Protein AF-A0A0V0ZX70-F1 (afdb_monomer)

pLDDT: mean 71.07, std 16.59, range [21.88, 91.5]

Solvent-accessible surface area (backbone atoms only — not comparable to full-atom values): 66863 Å² total; per-residue (Å²): 143,79,65,82,65,69,65,62,68,75,72,72,71,84,77,74,79,79,86,76,77,58,58,62,76,89,51,45,83,50,48,70,58,52,55,52,52,49,52,54,48,35,57,77,66,65,48,79,52,53,73,55,44,33,52,49,47,77,72,40,36,41,79,67,43,50,54,50,51,44,69,72,46,58,95,49,56,76,87,82,51,56,40,70,57,53,52,48,58,49,38,54,69,55,60,52,82,73,50,48,68,56,33,40,49,50,52,72,65,65,70,82,53,100,84,62,50,74,67,58,48,52,50,53,52,54,59,42,43,68,56,31,78,59,94,55,57,53,63,56,56,31,63,72,68,42,91,81,55,89,83,58,96,73,80,54,40,65,66,48,50,56,50,50,50,49,51,50,53,53,50,50,53,54,48,52,63,50,60,78,68,61,95,68,81,88,85,89,86,83,89,80,83,95,74,86,88,75,87,86,80,86,78,63,15,78,22,69,67,46,86,50,66,54,91,78,39,93,39,41,72,33,59,12,83,88,71,74,44,65,39,21,36,58,94,57,43,74,78,82,72,79,86,83,84,91,83,86,89,86,86,91,81,89,87,84,89,89,88,86,89,85,81,89,83,88,84,90,89,84,87,74,87,76,74,77,76,84,68,51,67,48,78,36,29,47,78,85,41,82,44,72,27,34,60,34,88,88,32,64,60,33,36,34,14,41,73,70,50,63,72,52,84,82,72,72,70,42,87,62,94,79,80,50,64,44,100,84,75,46,72,53,58,65,74,20,32,41,81,42,48,38,41,52,104,86,46,74,47,77,46,74,41,34,34,32,66,53,97,50,82,30,34,41,10,50,71,52,26,66,83,68,71,53,77,89,79,81,95,81,76,85,82,74,51,61,46,54,58,35,48,63,76,42,45,82,28,45,45,92,64,85,51,53,45,70,64,84,65,62,86,82,63,60,43,87,89,52,76,77,46,69,52,76,51,63,88,70,61,73,96,48,44,62,60,49,49,54,49,48,55,50,34,36,76,68,59,40,36,42,83,42,95,79,67,72,19,25,23,29,55,46,71,57,68,46,97,86,72,47,65,44,88,36,47,48,24,74,81,34,55,51,73,27,46,54,85,60,84,51,87,76,78,56,69,88,70,47,77,74,41,22,36,39,63,64,80,52,36,50,78,50,73,67,50,15,35,26,47,98,93,46,35,30,38,33,44,40,74,54,72,61,46,74,44,45,66,34,58,50,36,50,56,31,47,61,70,45,62,91,46,86,41,49,35,50,52,61,82,42,78,36,77,50,63,94,45,66,69,53,38,18,51,51,47,38,58,49,48,46,47,34,48,76,34,28,31,41,44,67,58,92,79,59,80,76,96,65,72,59,48,79,52,102,63,28,30,38,41,90,81,23,42,34,78,22,65,70,61,48,49,51,59,62,67,51,74,84,64,89,49,63,64,53,42,50,52,52,55,50,58,53,52,74,50,40,53,56,39,76,36,45,50,71,46,40,45,73,51,55,55,53,67,44,91,85,46,78,86,73,91,44,77,68,38,53,50,31,53,54,52,58,44,52,46,69,70,52,91,58,62,25,32,74,89,55,96,85,53,53,40,32,40,38,32,38,51,46,83,61,26,29,24,32,38,38,23,35,54,41,98,85,71,48,76,44,43,48,40,41,47,72,44,65,48,50,81,72,58,48,71,46,54,70,72,55,38,43,50,46,17,46,54,52,44,52,65,73,38,36,96,80,45,64,99,42,70,34,35,39,34,33,68,58,66,76,50,45,77,57,58,38,86,89,55,80,72,58,95,70,48,41,73,67,55,52,59,48,41,60,60,50,68,78,54,51,61,48,69,43,75,47,61,64,93,77,33,96,82,54,76,36,51,77,90,74,93,73,94,74,84,92,78,94,74,86,80,79,89,76,84,69,94,59,89,79,61,91,79,64,89,75,52,64,66,55,55,16,56,44,25,64,68,28,84,62,50,33,52,53,48,50,25,73,73,76,55,74,74,97,71,82,92,57,78,88,51,48,78,54,61,80,38,58,88,50,48,48,78,55,79,68,29,46,25,50,42,76,17,42,46,62,37,78,93,48,48,65,64,50,51,54,65,52,46,55,90,63,62,48,64,70,52,34,49,52,56,43,65,66,51,40,46,56,92,65,49,72,60,54,51,47,47,60,46,74,74,29,68,71,55,55,72,70,51,76,78,80,82,77,76,85,77,83,75,78,81,82,62,92,48,72,59,38,34,35,40,45,51,81,52,64,75,55,97,87,39,33,28,46,36,40,33,27,66,50,76,64,49,56,49,74,44,82,41,95,63,86,47,48,64,57,55,51,54,54,50,48,52,54,34,69,77,74,46,84,41,56,28,46,34,35,59,76,53,67,41,72,63,30,69,67,47,51,49,53,34,55,75,66,70,28,40,82,45,72,50,63,86,97,41,73,79,68,75,56,76,62,67,64,56,48,48,52,68,50,48,62,74,75,47,94,85,63,54,78,65,57,57,54,64,70,56,109

Nearest PDB structures (foldseek):
  7o0h-assembly1_A  TM=6.786E-01  e=4.389E-30  White-tufted-ear marmoset simian foamy virus
  8wut-assembly1_E  TM=8.840E-01  e=3.582E-24  Moloney murine leukemia virus
  7o24-assembly1_A  TM=8.313E-01  e=4.932E-25  White-tufted-ear marmoset simian foamy virus
  8ygj-assembly1_E  TM=8.694E-01  e=2.751E-22  Moloney murine leukemia virus
  7o0g-assembly1_A  TM=4.987E-01  e=5.428E-31  White-tufted-ear marmoset simian foamy virus

Structure (mmCIF, N/CA/C/O backbone):
data_AF-A0A0V0ZX70-F1
#
_entry.id   AF-A0A0V0ZX70-F1
#
loop_
_atom_site.group_PDB
_atom_site.id
_atom_site.type_symbol
_atom_site.label_atom_id
_atom_site.label_alt_id
_atom_site.label_comp_id
_atom_site.label_asym_id
_atom_site.label_entity_id
_atom_site.label_seq_id
_atom_site.pdbx_PDB_ins_code
_atom_site.Cartn_x
_atom_site.Cartn_y
_atom_site.Cartn_z
_atom_site.occupancy
_atom_site.B_iso_or_equiv
_atom_site.auth_seq_id
_atom_site.auth_comp_id
_atom_site.auth_asym_id
_atom_site.auth_atom_id
_atom_site.pdbx_PDB_model_num
ATOM 1 N N . MET A 1 1 ? -69.069 62.560 -34.402 1.00 45.69 1 MET A N 1
ATOM 2 C CA . MET A 1 1 ? -69.405 61.162 -34.048 1.00 45.69 1 MET A CA 1
ATOM 3 C C . MET A 1 1 ? -68.611 60.792 -32.796 1.00 45.69 1 MET A C 1
ATOM 5 O O . MET A 1 1 ? -67.483 60.348 -32.941 1.00 45.69 1 MET A O 1
ATOM 9 N N . ALA A 1 2 ? -69.116 61.084 -31.590 1.00 41.28 2 ALA A N 1
ATOM 10 C CA . ALA A 1 2 ? -68.287 61.031 -30.369 1.00 41.28 2 ALA A CA 1
ATOM 11 C C . ALA A 1 2 ? -68.956 60.414 -29.120 1.00 41.28 2 ALA A C 1
ATOM 13 O O . ALA A 1 2 ? -68.267 60.176 -28.136 1.00 41.28 2 ALA A O 1
ATOM 14 N N . GLU A 1 3 ? -70.257 60.105 -29.145 1.00 39.25 3 GLU A N 1
ATOM 15 C CA . GLU A 1 3 ? -70.976 59.610 -27.953 1.00 39.25 3 GLU A CA 1
ATOM 16 C C . GLU A 1 3 ? -71.270 58.098 -27.991 1.00 39.25 3 GLU A C 1
ATOM 18 O O . GLU A 1 3 ? -71.364 57.450 -26.951 1.00 39.25 3 GLU A O 1
ATOM 23 N N . THR A 1 4 ? -71.319 57.478 -29.175 1.00 42.12 4 THR A N 1
ATOM 24 C CA . THR A 1 4 ? -71.641 56.045 -29.330 1.00 42.12 4 THR A CA 1
ATOM 25 C C . THR A 1 4 ? -70.518 55.078 -28.938 1.00 42.12 4 THR A C 1
ATOM 27 O O . THR A 1 4 ? -70.792 53.899 -28.724 1.00 42.12 4 THR A O 1
ATOM 30 N N . GLN A 1 5 ? -69.272 55.538 -28.770 1.00 39.56 5 GLN A N 1
ATOM 31 C CA . GLN A 1 5 ? -68.195 54.703 -28.208 1.00 39.56 5 GLN A CA 1
ATOM 32 C C . GLN A 1 5 ? -68.208 54.664 -26.669 1.00 39.56 5 GLN A C 1
ATOM 34 O O . GLN A 1 5 ? -67.727 53.697 -26.076 1.00 39.56 5 GLN A O 1
ATOM 39 N N . HIS A 1 6 ? -68.813 55.657 -26.006 1.00 39.31 6 HIS A N 1
ATOM 40 C CA . HIS A 1 6 ? -68.719 55.814 -24.550 1.00 39.31 6 HIS A CA 1
ATOM 41 C C . HIS A 1 6 ? -69.669 54.902 -23.744 1.00 39.31 6 HIS A C 1
ATOM 43 O O . HIS A 1 6 ? -69.577 54.839 -22.517 1.00 39.31 6 HIS A O 1
ATOM 49 N N . VAL A 1 7 ? -70.563 54.175 -24.426 1.00 39.28 7 VAL A N 1
ATOM 50 C CA . VAL A 1 7 ? -71.566 53.275 -23.819 1.00 39.28 7 VAL A CA 1
ATOM 51 C C . VAL A 1 7 ? -71.146 51.797 -23.879 1.00 39.28 7 VAL A C 1
ATOM 53 O O . VAL A 1 7 ? -71.533 51.014 -23.012 1.00 39.28 7 VAL A O 1
ATOM 56 N N . LEU A 1 8 ? -70.315 51.402 -24.853 1.00 34.72 8 LEU A N 1
ATOM 57 C CA . LEU A 1 8 ? -69.834 50.017 -24.991 1.00 34.72 8 LEU A CA 1
ATOM 58 C C . LEU A 1 8 ? -68.592 49.719 -24.136 1.00 34.72 8 LEU A C 1
ATOM 60 O O . LEU A 1 8 ? -68.469 48.613 -23.613 1.00 34.72 8 LEU A O 1
ATOM 64 N N . ALA A 1 9 ? -67.715 50.704 -23.912 1.00 35.03 9 ALA A N 1
ATOM 65 C CA . ALA A 1 9 ? -66.551 50.547 -23.030 1.00 35.03 9 ALA A CA 1
ATOM 66 C C . ALA A 1 9 ? -66.943 50.219 -21.571 1.00 35.03 9 ALA A C 1
ATOM 68 O O . ALA A 1 9 ? -66.250 49.478 -20.876 1.00 35.03 9 ALA A O 1
ATOM 69 N N . THR A 1 10 ? -68.091 50.726 -21.119 1.00 39.09 10 THR A N 1
ATOM 70 C CA . THR A 1 10 ? -68.535 50.707 -19.714 1.00 39.09 10 THR A CA 1
ATOM 71 C C . THR A 1 10 ? -69.273 49.419 -19.314 1.00 39.09 10 THR A C 1
ATOM 73 O O . THR A 1 10 ? -69.724 49.301 -18.177 1.00 39.09 10 THR A O 1
ATOM 76 N N . ARG A 1 11 ? -69.420 48.437 -20.221 1.00 37.97 11 ARG A N 1
ATOM 77 C CA . ARG A 1 11 ? -70.183 47.190 -19.979 1.00 37.97 11 ARG A CA 1
ATOM 78 C C . ARG A 1 11 ? -69.400 45.877 -20.107 1.00 37.97 11 ARG A C 1
ATOM 80 O O . ARG A 1 11 ? -70.001 44.819 -19.956 1.00 37.97 11 ARG A O 1
ATOM 87 N N . MET A 1 12 ? -68.081 45.924 -20.317 1.00 35.22 12 MET A N 1
ATOM 88 C CA . MET A 1 12 ? -67.209 44.730 -20.282 1.00 35.22 12 MET A CA 1
ATOM 89 C C . MET A 1 12 ? -66.094 44.795 -19.220 1.00 35.22 12 MET A C 1
ATOM 91 O O . MET A 1 12 ? -65.181 43.972 -19.215 1.00 35.22 12 MET A O 1
ATOM 95 N N . GLY A 1 13 ? -66.178 45.741 -18.280 1.00 39.56 13 GLY A N 1
ATOM 96 C CA . GLY A 1 13 ? -65.357 45.728 -17.069 1.00 39.56 13 GLY A CA 1
ATOM 97 C C . GLY A 1 13 ? -65.878 44.716 -16.040 1.00 39.56 13 GLY A C 1
ATOM 98 O O . GLY A 1 13 ? -67.070 44.681 -15.756 1.00 39.56 13 GLY A O 1
ATOM 99 N N . SER A 1 14 ? -64.975 43.940 -15.433 1.00 43.19 14 SER A N 1
ATOM 100 C CA . SER A 1 14 ? -65.247 43.023 -14.309 1.00 43.19 14 SER A CA 1
ATOM 101 C C . SER A 1 14 ? -66.096 41.764 -14.587 1.00 43.19 14 SER A C 1
ATOM 103 O O . SER A 1 14 ? -66.865 41.328 -13.727 1.00 43.19 14 SER A O 1
ATOM 105 N N . LEU A 1 15 ? -65.835 41.061 -15.693 1.00 41.28 15 LEU A N 1
ATOM 106 C CA . LEU A 1 15 ? -65.870 39.591 -15.643 1.00 41.28 15 LEU A CA 1
ATOM 107 C C . LEU A 1 15 ? -64.540 39.099 -15.049 1.00 41.28 15 LEU A C 1
ATOM 109 O O . LEU A 1 15 ? -63.542 39.006 -15.760 1.00 41.28 15 LEU A O 1
ATOM 113 N N . ARG A 1 16 ? -64.512 38.817 -13.736 1.00 49.00 16 ARG A N 1
ATOM 114 C CA . ARG A 1 16 ? -63.381 38.105 -13.113 1.00 49.00 16 ARG A CA 1
ATOM 115 C C . ARG A 1 16 ? -63.356 36.682 -13.659 1.00 49.00 16 ARG A C 1
ATOM 117 O O . ARG A 1 16 ? -64.359 35.975 -13.570 1.00 49.00 16 ARG A O 1
ATOM 124 N N . LEU A 1 17 ? -62.229 36.271 -14.231 1.00 51.72 17 LEU A N 1
ATOM 125 C CA . LEU A 1 17 ? -62.098 34.941 -14.813 1.00 51.72 17 LEU A CA 1
ATOM 126 C C . LEU A 1 17 ? -61.633 33.960 -13.733 1.00 51.72 17 LEU A C 1
ATOM 128 O O . LEU A 1 17 ? -60.509 34.052 -13.237 1.00 51.72 17 LEU A O 1
ATOM 132 N N . CYS A 1 18 ? -62.523 33.010 -13.433 1.00 57.97 18 CYS A N 1
ATOM 133 C CA . CYS A 1 18 ? -62.416 31.965 -12.409 1.00 57.97 18 CYS A CA 1
ATOM 134 C C . CYS A 1 18 ? -62.465 32.445 -10.942 1.00 57.97 18 CYS A C 1
ATOM 136 O O . CYS A 1 18 ? -62.360 33.626 -10.621 1.00 57.97 18 CYS A O 1
ATOM 138 N N . HIS A 1 19 ? -62.650 31.471 -10.052 1.00 63.47 19 HIS A N 1
ATOM 139 C CA . HIS A 1 19 ? -62.494 31.563 -8.602 1.00 63.47 19 HIS A CA 1
ATOM 140 C C . HIS A 1 19 ? -61.365 30.599 -8.205 1.00 63.47 19 HIS A C 1
ATOM 142 O O . HIS A 1 19 ? -61.191 29.566 -8.855 1.00 63.47 19 HIS A O 1
ATOM 148 N N . ILE A 1 20 ? -60.585 30.942 -7.178 1.00 75.12 20 ILE A N 1
ATOM 149 C CA . ILE A 1 20 ? -59.547 30.071 -6.619 1.00 75.12 20 ILE A CA 1
ATOM 150 C C . ILE A 1 20 ? -60.015 29.552 -5.257 1.00 75.12 20 ILE A C 1
ATOM 152 O O . ILE A 1 20 ? -60.522 30.319 -4.443 1.00 75.12 20 ILE A O 1
ATOM 156 N N . GLU A 1 21 ? -59.880 28.243 -5.057 1.00 74.62 21 GLU A N 1
ATOM 157 C CA . GLU A 1 21 ? -60.251 27.537 -3.826 1.00 74.62 21 GLU A CA 1
ATOM 158 C C . GLU A 1 21 ? -59.298 27.920 -2.680 1.00 74.62 21 GLU A C 1
ATOM 160 O O . GLU A 1 21 ? -58.119 28.172 -2.930 1.00 74.62 21 GLU A O 1
ATOM 165 N N . GLU A 1 22 ? -59.781 27.948 -1.433 1.00 79.44 22 GLU A N 1
ATOM 166 C CA . GLU A 1 22 ? -58.928 28.215 -0.263 1.00 79.44 22 GLU A CA 1
ATOM 167 C C . GLU A 1 22 ? -57.868 27.113 -0.066 1.00 79.44 22 GLU A C 1
ATOM 169 O O . GLU A 1 22 ? -58.095 25.944 -0.384 1.00 79.44 22 GLU A O 1
ATOM 174 N N . PHE A 1 23 ? -56.705 27.468 0.492 1.00 79.06 23 PHE A N 1
ATOM 175 C CA . PHE A 1 23 ? -55.633 26.502 0.739 1.00 79.06 23 PHE A CA 1
ATOM 176 C C . PHE A 1 23 ? -55.856 25.716 2.039 1.00 79.06 23 PHE A C 1
ATOM 178 O O . PHE A 1 23 ? -55.841 26.287 3.134 1.00 79.06 23 PHE A O 1
ATOM 185 N N . ASP A 1 24 ? -55.979 24.390 1.935 1.00 76.50 24 ASP A N 1
ATOM 186 C CA . ASP A 1 24 ? -56.050 23.515 3.105 1.00 76.50 24 ASP A CA 1
ATOM 187 C C . ASP A 1 24 ? -54.680 23.367 3.789 1.00 76.50 24 ASP A C 1
ATOM 189 O O . ASP A 1 24 ? -53.824 22.566 3.403 1.00 76.50 24 ASP A O 1
ATOM 193 N N . THR A 1 25 ? -54.509 24.098 4.891 1.00 71.69 25 THR A N 1
ATOM 194 C CA . THR A 1 25 ? -53.325 24.025 5.760 1.00 71.69 25 THR A CA 1
ATOM 195 C C . THR A 1 25 ? -53.064 22.642 6.376 1.00 71.69 25 THR A C 1
ATOM 197 O O . THR A 1 25 ? -51.974 22.425 6.904 1.00 71.69 25 THR A O 1
ATOM 200 N N . SER A 1 26 ? -54.019 21.703 6.322 1.00 69.00 26 SER A N 1
ATOM 201 C CA . SER A 1 26 ? -53.833 20.322 6.786 1.00 69.00 26 SER A CA 1
ATOM 202 C C . SER A 1 26 ? -53.024 19.453 5.809 1.00 69.00 26 SER A C 1
ATOM 204 O O . SER A 1 26 ? -52.402 18.474 6.233 1.00 69.00 26 SER A O 1
ATOM 206 N N . ASN A 1 27 ? -52.953 19.838 4.527 1.00 73.75 27 ASN A N 1
ATOM 207 C CA . ASN A 1 27 ? -52.223 19.124 3.477 1.00 73.75 27 ASN A CA 1
ATOM 208 C C . ASN A 1 27 ? -51.086 19.987 2.880 1.00 73.75 27 ASN A C 1
ATOM 210 O O . ASN A 1 27 ? -51.150 20.425 1.728 1.00 73.75 27 ASN A O 1
ATOM 214 N N . PRO A 1 28 ? -49.988 20.215 3.629 1.00 71.00 28 PRO A N 1
ATOM 215 C CA . PRO A 1 28 ? -48.928 21.154 3.243 1.00 71.00 28 PRO A CA 1
ATOM 216 C C . PRO A 1 28 ? -48.203 20.800 1.931 1.00 71.00 28 PRO A C 1
ATOM 218 O O . PRO A 1 28 ? -47.547 21.652 1.340 1.00 71.00 28 PRO A O 1
ATOM 221 N N . LYS A 1 29 ? -48.331 19.560 1.438 1.00 66.62 29 LYS A N 1
ATOM 222 C CA . LYS A 1 29 ? -47.672 19.088 0.208 1.00 66.62 29 LYS A CA 1
ATOM 223 C C . LYS A 1 29 ? -48.215 19.737 -1.065 1.00 66.62 29 LYS A C 1
ATOM 225 O O . LYS A 1 29 ? -47.505 19.778 -2.067 1.00 66.62 29 LYS A O 1
ATOM 230 N N . GLU A 1 30 ? -49.450 20.230 -1.041 1.00 76.25 30 GLU A N 1
ATOM 231 C CA . GLU A 1 30 ? -50.096 20.824 -2.218 1.00 76.25 30 GLU A CA 1
ATOM 232 C C . GLU A 1 30 ? -49.795 22.322 -2.377 1.00 76.25 30 GLU A C 1
ATOM 234 O O . GLU A 1 30 ? -50.143 22.911 -3.403 1.00 76.25 30 GLU A O 1
ATOM 239 N N . TRP A 1 31 ? -49.065 22.924 -1.427 1.00 80.88 31 TRP A N 1
ATOM 240 C CA . TRP A 1 31 ? -48.696 24.343 -1.426 1.00 80.88 31 TRP A CA 1
ATOM 241 C C . TRP A 1 31 ? -48.081 24.814 -2.752 1.00 80.88 31 TRP A C 1
ATOM 243 O O . TRP A 1 31 ? -48.536 25.801 -3.322 1.00 80.88 31 TRP A O 1
ATOM 253 N N . ASN A 1 32 ? -47.125 24.068 -3.314 1.00 79.25 32 ASN A N 1
ATOM 254 C CA . ASN A 1 32 ? -46.480 24.433 -4.583 1.00 79.25 32 ASN A CA 1
ATOM 255 C C . ASN A 1 32 ? -47.458 24.428 -5.778 1.00 79.25 32 ASN A C 1
ATOM 257 O O . ASN A 1 32 ? -47.288 25.200 -6.724 1.00 79.25 32 ASN A O 1
ATOM 261 N N . SER A 1 33 ? -48.498 23.586 -5.733 1.00 77.38 33 SER A N 1
ATOM 262 C CA . SER A 1 33 ? -49.561 23.555 -6.745 1.00 77.38 33 SER A CA 1
ATOM 263 C C . SER A 1 33 ? -50.492 24.755 -6.570 1.00 77.38 33 SER A C 1
ATOM 265 O O . SER A 1 33 ? -50.762 25.475 -7.531 1.00 77.38 33 SER A O 1
ATOM 267 N N . TYR A 1 34 ? -50.905 25.038 -5.330 1.00 82.50 34 TYR A N 1
ATOM 268 C CA . TYR A 1 34 ? -51.723 26.204 -4.992 1.00 82.50 34 TYR A CA 1
ATOM 269 C C . TYR A 1 34 ? -51.030 27.530 -5.354 1.00 82.50 34 TYR A C 1
ATOM 271 O O . TYR A 1 34 ? -51.621 28.356 -6.046 1.00 82.50 34 TYR A O 1
ATOM 279 N N . ALA A 1 35 ? -49.759 27.709 -4.985 1.00 79.62 35 ALA A N 1
ATOM 280 C CA . ALA A 1 35 ? -48.971 28.892 -5.326 1.00 79.62 35 ALA A CA 1
ATOM 281 C C . ALA A 1 35 ? -48.845 29.083 -6.851 1.00 79.62 35 ALA A C 1
ATOM 283 O O . ALA A 1 35 ? -49.021 30.194 -7.353 1.00 79.62 35 ALA A O 1
ATOM 284 N N . SER A 1 36 ? -48.638 27.999 -7.609 1.00 79.94 36 SER A N 1
ATOM 285 C CA . SER A 1 36 ? -48.629 28.045 -9.080 1.00 79.94 36 SER A CA 1
ATOM 286 C C . SER A 1 36 ? -49.998 28.451 -9.651 1.00 79.94 36 SER A C 1
ATOM 288 O O . SER A 1 36 ? -50.072 29.335 -10.504 1.00 79.94 36 SER A O 1
ATOM 290 N N . ARG A 1 37 ? -51.098 27.869 -9.144 1.00 80.62 37 ARG A N 1
ATOM 291 C CA . ARG A 1 37 ? -52.476 28.247 -9.520 1.00 80.62 37 ARG A CA 1
ATOM 292 C C . ARG A 1 37 ? -52.759 29.724 -9.224 1.00 80.62 37 ARG A C 1
ATOM 294 O O . ARG A 1 37 ? -53.363 30.398 -10.055 1.00 80.62 37 ARG A O 1
ATOM 301 N N . LEU A 1 38 ? -52.300 30.236 -8.080 1.00 82.06 38 LEU A N 1
ATOM 302 C CA . LEU A 1 38 ? -52.458 31.637 -7.687 1.00 82.06 38 LEU A CA 1
ATOM 303 C C . LEU A 1 38 ? -51.693 32.586 -8.620 1.00 82.06 38 LEU A C 1
ATOM 305 O O . LEU A 1 38 ? -52.248 33.604 -9.028 1.00 82.06 38 LEU A O 1
ATOM 309 N N . MET A 1 39 ? -50.458 32.249 -9.005 1.00 79.31 39 MET A N 1
ATOM 310 C CA . MET A 1 39 ? -49.675 33.065 -9.942 1.00 79.31 39 MET A CA 1
ATOM 311 C C . MET A 1 39 ? -50.347 33.154 -11.319 1.00 79.31 39 MET A C 1
ATOM 313 O O . MET A 1 39 ? -50.532 34.261 -11.827 1.00 79.31 39 MET A O 1
ATOM 317 N N . PHE A 1 40 ? -50.818 32.032 -11.876 1.00 78.38 40 PHE A N 1
ATOM 318 C CA . PHE A 1 40 ? -51.586 32.048 -13.128 1.00 78.38 40 PHE A CA 1
ATOM 319 C C . PHE A 1 40 ? -52.928 32.790 -12.997 1.00 78.38 40 PHE A C 1
ATOM 321 O O . PHE A 1 40 ? -53.351 33.463 -13.934 1.00 78.38 40 PHE A O 1
ATOM 328 N N . TYR A 1 41 ? -53.593 32.728 -11.838 1.00 80.38 41 TYR A N 1
ATOM 329 C CA . TYR A 1 41 ? -54.827 33.481 -11.581 1.00 80.38 41 TYR A CA 1
ATOM 330 C C . TYR A 1 41 ? -54.593 35.004 -11.538 1.00 80.38 41 TYR A C 1
ATOM 332 O O . TYR A 1 41 ? -55.392 35.766 -12.094 1.00 80.38 41 TYR A O 1
ATOM 340 N N . LEU A 1 42 ? -53.487 35.450 -10.930 1.00 79.75 42 LEU A N 1
ATOM 341 C CA . LEU A 1 42 ? -53.062 36.855 -10.919 1.00 79.75 42 LEU A CA 1
ATOM 342 C C . LEU A 1 42 ? -52.703 37.350 -12.329 1.00 79.75 42 LEU A C 1
ATOM 344 O O . LEU A 1 42 ? -53.104 38.451 -12.707 1.00 79.75 42 LEU A O 1
ATOM 348 N N . GLU A 1 43 ? -52.004 36.534 -13.120 1.00 76.56 43 GLU A N 1
ATOM 349 C CA . GLU A 1 43 ? -51.651 36.839 -14.511 1.00 76.56 43 GLU A CA 1
ATOM 350 C C . GLU A 1 43 ? -52.895 36.926 -15.414 1.00 76.56 43 GLU A C 1
ATOM 352 O O . GLU A 1 43 ? -53.095 37.934 -16.096 1.00 76.56 43 GLU A O 1
ATOM 357 N N . ALA A 1 44 ? -53.791 35.935 -15.350 1.00 73.00 44 ALA A N 1
ATOM 358 C CA . ALA A 1 44 ? -55.032 35.900 -16.128 1.00 73.00 44 ALA A CA 1
ATOM 359 C C . ALA A 1 44 ? -55.958 37.098 -15.840 1.00 73.00 44 ALA A C 1
ATOM 361 O O . ALA A 1 44 ? -56.593 37.628 -16.753 1.00 73.00 44 ALA A O 1
ATOM 362 N N . ASN A 1 45 ? -55.996 37.569 -14.588 1.00 76.88 45 ASN A N 1
ATOM 363 C CA . ASN A 1 45 ? -56.752 38.759 -14.182 1.00 76.88 45 ASN A CA 1
ATOM 364 C C . ASN A 1 45 ? -55.932 40.070 -14.278 1.00 76.88 45 ASN A C 1
ATOM 366 O O . ASN A 1 45 ? -56.394 41.114 -13.818 1.00 76.88 45 ASN A O 1
ATOM 370 N N . LYS A 1 46 ? -54.740 40.041 -14.900 1.00 76.69 46 LYS A N 1
ATOM 371 C CA . LYS A 1 46 ? -53.850 41.194 -15.163 1.00 76.69 46 LYS A CA 1
ATOM 372 C C . LYS A 1 46 ? -53.465 41.999 -13.908 1.00 76.69 46 LYS A C 1
ATOM 374 O O . LYS A 1 46 ? -53.338 43.224 -13.946 1.00 76.69 46 LYS A O 1
ATOM 379 N N . VAL A 1 47 ? -53.263 41.315 -12.782 1.00 76.69 47 VAL A N 1
ATOM 380 C CA . VAL A 1 47 ? -52.960 41.920 -11.474 1.00 76.69 47 VAL A CA 1
ATOM 381 C C . VAL A 1 47 ? -51.456 42.199 -11.337 1.00 76.69 47 VAL A C 1
ATOM 383 O O . VAL A 1 47 ? -50.725 41.507 -10.630 1.00 76.69 47 VAL A O 1
ATOM 386 N N . SER A 1 48 ? -50.974 43.230 -12.034 1.00 69.69 48 SER A N 1
ATOM 387 C CA . SER A 1 48 ? -49.536 43.545 -12.100 1.00 69.69 48 SER A CA 1
ATOM 388 C C . SER A 1 48 ? -48.960 44.158 -10.814 1.00 69.69 48 SER A C 1
ATOM 390 O O . SER A 1 48 ? -47.810 43.892 -10.472 1.00 69.69 48 SER A O 1
ATOM 392 N N . ALA A 1 49 ? -49.730 44.992 -10.106 1.00 78.06 49 ALA A N 1
ATOM 393 C CA . ALA A 1 49 ? -49.242 45.779 -8.968 1.00 78.06 49 ALA A CA 1
ATOM 394 C C . ALA A 1 49 ? -49.174 44.963 -7.662 1.00 78.06 49 ALA A C 1
ATOM 396 O O . ALA A 1 49 ? -50.160 44.338 -7.274 1.00 78.06 49 ALA A O 1
ATOM 397 N N . ASP A 1 50 ? -48.043 45.033 -6.948 1.00 73.44 50 ASP A N 1
ATOM 398 C CA . ASP A 1 50 ? -47.758 44.238 -5.737 1.00 73.44 50 ASP A CA 1
ATOM 399 C C . ASP A 1 50 ? -48.843 44.352 -4.651 1.00 73.44 50 ASP A C 1
ATOM 401 O O . ASP A 1 50 ? -49.378 43.344 -4.191 1.00 73.44 50 ASP A O 1
ATOM 405 N N . ALA A 1 51 ? -49.266 45.579 -4.327 1.00 73.00 51 ALA A N 1
ATOM 406 C CA . ALA A 1 51 ? -50.330 45.824 -3.353 1.00 73.00 51 ALA A CA 1
ATOM 407 C C . ALA A 1 51 ? -51.658 45.131 -3.727 1.00 73.00 51 ALA A C 1
ATOM 409 O O . ALA A 1 51 ? -52.383 44.678 -2.841 1.00 73.00 51 ALA A O 1
ATOM 410 N N . ASN A 1 52 ? -51.950 44.989 -5.026 1.00 77.06 52 ASN A N 1
ATOM 411 C CA . ASN A 1 52 ? -53.144 44.297 -5.512 1.00 77.06 52 ASN A CA 1
ATOM 412 C C . ASN A 1 52 ? -52.958 42.772 -5.495 1.00 77.06 52 ASN A C 1
ATOM 414 O O . ASN A 1 52 ? -53.898 42.067 -5.135 1.00 77.06 52 ASN A O 1
ATOM 418 N N . LYS A 1 53 ? -51.758 42.252 -5.806 1.00 79.38 53 LYS A N 1
ATOM 419 C CA . LYS A 1 53 ? -51.434 40.820 -5.635 1.00 79.38 53 LYS A CA 1
ATOM 420 C C . LYS A 1 53 ? -51.595 40.397 -4.174 1.00 79.38 53 LYS A C 1
ATOM 422 O O . LYS A 1 53 ? -52.263 39.404 -3.887 1.00 79.38 53 LYS A O 1
ATOM 427 N N . ARG A 1 54 ? -51.056 41.201 -3.249 1.00 81.81 54 ARG A N 1
ATOM 428 C CA . ARG A 1 54 ? -51.219 41.032 -1.800 1.00 81.81 54 ARG A CA 1
ATOM 429 C C . ARG A 1 54 ? -52.689 41.079 -1.396 1.00 81.81 54 ARG A C 1
ATOM 431 O O . ARG A 1 54 ? -53.146 40.164 -0.724 1.00 81.81 54 ARG A O 1
ATOM 438 N N . ALA A 1 55 ? -53.445 42.090 -1.828 1.00 77.31 55 ALA A N 1
ATOM 439 C CA . ALA A 1 55 ? -54.872 42.189 -1.514 1.00 77.31 55 ALA A CA 1
ATOM 440 C C . ALA A 1 55 ? -55.674 40.968 -2.005 1.00 77.31 55 ALA A C 1
ATOM 442 O O . ALA A 1 55 ? -56.523 40.468 -1.271 1.00 77.31 55 ALA A O 1
ATOM 443 N N . VAL A 1 56 ? -55.370 40.446 -3.202 1.00 80.00 56 VAL A N 1
ATOM 444 C CA . VAL A 1 56 ? -55.967 39.203 -3.714 1.00 80.00 56 VAL A CA 1
ATOM 445 C C . VAL A 1 56 ? -55.614 38.020 -2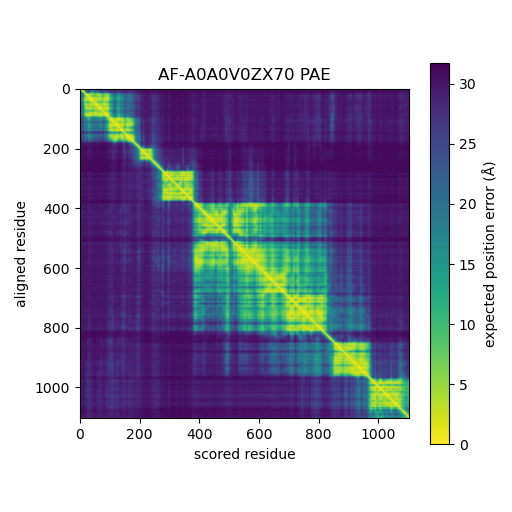.811 1.00 80.00 56 VAL A C 1
ATOM 447 O O . VAL A 1 56 ? -56.537 37.385 -2.308 1.00 80.00 56 VAL A O 1
ATOM 450 N N . LEU A 1 57 ? -54.327 37.779 -2.526 1.00 80.94 57 LEU A N 1
ATOM 451 C CA . LEU A 1 57 ? -53.877 36.693 -1.641 1.00 80.94 57 LEU A CA 1
ATOM 452 C C . LEU A 1 57 ? -54.566 36.745 -0.271 1.00 80.94 57 LEU A C 1
ATOM 454 O O . LEU A 1 57 ? -55.151 35.752 0.150 1.00 80.94 57 LEU A O 1
ATOM 458 N N . LEU A 1 58 ? -54.552 37.903 0.395 1.00 79.06 58 LEU A N 1
ATOM 459 C CA . LEU A 1 58 ? -55.173 38.087 1.713 1.00 79.06 58 LEU A CA 1
ATOM 460 C C . LEU A 1 58 ? -56.700 37.891 1.692 1.00 79.06 58 LEU A C 1
ATOM 462 O O . LEU A 1 58 ? -57.284 37.596 2.730 1.00 79.06 58 LEU A O 1
ATOM 466 N N . SER A 1 59 ? -57.344 38.041 0.528 1.00 77.88 59 SER A N 1
ATOM 467 C CA . SER A 1 59 ? -58.785 37.810 0.348 1.00 77.88 59 SER A CA 1
ATOM 468 C C . SER A 1 59 ? -59.161 36.377 -0.050 1.00 77.88 59 SER A C 1
ATOM 470 O O . SER A 1 59 ? -60.332 36.026 0.054 1.00 77.88 59 SER A O 1
ATOM 472 N N . SER A 1 60 ? -58.205 35.557 -0.513 1.00 76.25 60 SER A N 1
ATOM 473 C CA . SER A 1 60 ? -58.464 34.205 -1.042 1.00 76.25 60 SER A CA 1
ATOM 474 C C . SER A 1 60 ? -57.693 33.082 -0.342 1.00 76.25 60 SER A C 1
ATOM 476 O O . SER A 1 60 ? -57.919 31.916 -0.641 1.00 76.25 60 SER A O 1
ATOM 478 N N . CYS A 1 61 ? -56.769 33.397 0.570 1.00 70.44 61 CYS A N 1
ATOM 479 C CA . CYS A 1 61 ? -55.938 32.399 1.249 1.00 70.44 61 CYS A CA 1
ATOM 480 C C . CYS A 1 61 ? -56.710 31.498 2.226 1.00 70.44 61 CYS A C 1
ATOM 482 O O . CYS A 1 61 ? -56.221 30.427 2.575 1.00 70.44 61 CYS A O 1
ATOM 484 N N . GLY A 1 62 ? -57.887 31.933 2.679 1.00 77.38 62 GLY A N 1
ATOM 485 C CA . GLY A 1 62 ? -58.672 31.253 3.702 1.00 77.38 62 GLY A CA 1
ATOM 486 C C . GLY A 1 62 ? -58.239 31.564 5.134 1.00 77.38 62 GLY A C 1
ATOM 487 O O . GLY A 1 62 ? -57.114 31.997 5.411 1.00 77.38 62 GLY A O 1
ATOM 488 N N . SER A 1 63 ? -59.165 31.365 6.075 1.00 77.56 63 SER A N 1
ATOM 489 C CA . SER A 1 63 ? -59.019 31.857 7.457 1.00 77.56 63 SER A CA 1
ATOM 490 C C . SER A 1 63 ? -57.939 31.143 8.284 1.00 77.56 63 SER A C 1
ATOM 492 O O . SER A 1 63 ? -57.406 31.726 9.232 1.00 77.56 63 SER A O 1
ATOM 494 N N . ALA A 1 64 ? -57.590 29.901 7.931 1.00 77.69 64 ALA A N 1
ATOM 495 C CA . ALA A 1 64 ? -56.529 29.137 8.588 1.00 77.69 64 ALA A CA 1
ATOM 496 C C . ALA A 1 64 ? -55.134 29.621 8.157 1.00 77.69 64 ALA A C 1
ATOM 498 O O . ALA A 1 64 ? -54.290 29.921 9.005 1.00 77.69 64 ALA A O 1
ATOM 499 N N . LEU A 1 65 ? -54.919 29.774 6.845 1.00 80.31 65 LEU A N 1
ATOM 500 C CA . LEU A 1 65 ? -53.661 30.266 6.283 1.00 80.31 65 LEU A CA 1
ATOM 501 C C . LEU A 1 65 ? -53.393 31.725 6.680 1.00 80.31 65 LEU A C 1
ATOM 503 O O . LEU A 1 65 ? -52.255 32.061 7.000 1.00 80.31 65 LEU A O 1
ATOM 507 N N . PHE A 1 66 ? -54.428 32.571 6.747 1.00 81.44 66 PHE A N 1
ATOM 508 C CA . PHE A 1 66 ? -54.287 33.959 7.203 1.00 81.44 66 PHE A CA 1
ATOM 509 C C . PHE A 1 66 ? -53.729 34.043 8.635 1.00 81.44 66 PHE A C 1
ATOM 511 O O . PHE A 1 66 ? -52.741 34.735 8.871 1.00 81.44 66 PHE A O 1
ATOM 518 N N . LYS A 1 67 ? -54.300 33.280 9.581 1.00 80.88 67 LYS A N 1
ATOM 519 C CA . LYS A 1 67 ? -53.837 33.238 10.983 1.00 80.88 67 LYS A CA 1
ATOM 520 C C . LYS A 1 67 ? -52.419 32.686 11.119 1.00 80.88 67 LYS A C 1
ATOM 522 O O . LYS A 1 67 ? -51.635 33.187 11.923 1.00 80.88 67 LYS A O 1
ATOM 527 N N . LEU A 1 68 ? -52.079 31.663 10.333 1.00 81.12 68 LEU A N 1
ATOM 528 C CA . LEU A 1 68 ? -50.722 31.123 10.296 1.00 81.12 68 LEU A CA 1
ATOM 529 C C . LEU A 1 68 ? -49.728 32.185 9.803 1.00 81.12 68 LEU A C 1
ATOM 531 O O . LEU A 1 68 ? -48.714 32.422 10.453 1.00 81.12 68 LEU A O 1
ATOM 535 N N . MET A 1 69 ? -50.047 32.875 8.710 1.00 79.12 69 MET A N 1
ATOM 536 C CA . MET A 1 69 ? -49.239 33.963 8.159 1.00 79.12 69 MET A CA 1
ATOM 537 C C . MET A 1 69 ? -49.085 35.137 9.145 1.00 79.12 69 MET A C 1
ATOM 539 O O . MET A 1 69 ? -47.980 35.657 9.280 1.00 79.12 69 MET A O 1
ATOM 543 N N . GLU A 1 70 ? -50.128 35.523 9.892 1.00 81.12 70 GLU A N 1
ATOM 544 C CA . GLU A 1 70 ? -49.992 36.494 10.994 1.00 81.12 70 GLU A CA 1
ATOM 545 C C . GLU A 1 70 ? -49.009 36.010 12.073 1.00 81.12 70 GLU A C 1
ATOM 547 O O . GLU A 1 70 ? -48.173 36.786 12.538 1.00 81.12 70 GLU A O 1
ATOM 552 N N . SER A 1 71 ? -49.052 34.724 12.441 1.00 81.44 71 SER A N 1
ATOM 553 C CA . SER A 1 71 ? -48.124 34.160 13.432 1.00 81.44 71 SER A CA 1
ATOM 554 C C . SER A 1 71 ? -46.669 34.093 12.944 1.00 81.44 71 SER A C 1
ATOM 556 O O . SER A 1 71 ? -45.757 34.261 13.751 1.00 81.44 71 SER A O 1
ATOM 558 N N . LEU A 1 72 ? -46.451 33.907 11.635 1.00 78.31 72 LEU A N 1
ATOM 559 C CA . LEU A 1 72 ? -45.122 33.814 11.015 1.00 78.31 72 LEU A CA 1
ATOM 560 C C . LEU A 1 72 ? -44.478 35.181 10.727 1.00 78.31 72 LEU A C 1
ATOM 562 O O . LEU A 1 72 ? -43.254 35.274 10.695 1.00 78.31 72 LEU A O 1
ATOM 566 N N . LEU A 1 73 ? -45.274 36.236 10.510 1.00 76.62 73 LEU A N 1
ATOM 567 C CA . LEU A 1 73 ? -44.774 37.586 10.193 1.00 76.62 73 LEU A CA 1
ATOM 568 C C . LEU A 1 73 ? -44.622 38.502 11.422 1.00 76.62 73 LEU A C 1
ATOM 570 O O . LEU A 1 73 ? -43.986 39.557 11.328 1.00 76.62 73 LEU A O 1
ATOM 574 N N . SER A 1 74 ? -45.163 38.087 12.572 1.00 72.25 74 SER A N 1
ATOM 575 C CA . SER A 1 74 ? -45.061 38.785 13.858 1.00 72.25 74 SER A CA 1
ATOM 576 C C . SER A 1 74 ? -43.606 39.176 14.196 1.00 72.25 74 SER A C 1
ATOM 578 O O . SER A 1 74 ? -42.710 38.337 14.087 1.00 72.25 74 SER A O 1
ATOM 580 N N . PRO A 1 75 ? -43.327 40.430 14.615 1.00 61.72 75 PRO A N 1
ATOM 581 C CA . PRO A 1 75 ? -44.279 41.456 15.058 1.00 61.72 75 PRO A CA 1
ATOM 582 C C . PRO A 1 75 ? -44.867 42.349 13.948 1.00 61.72 75 PRO A C 1
ATOM 584 O O . PRO A 1 75 ? -45.648 43.245 14.265 1.00 61.72 75 PRO A O 1
ATOM 587 N N . ALA A 1 76 ? -44.503 42.153 12.676 1.00 71.88 76 ALA A N 1
ATOM 588 C CA . ALA A 1 76 ? -45.041 42.939 11.561 1.00 71.88 76 ALA A CA 1
ATOM 589 C C . ALA A 1 76 ? -46.393 42.382 11.085 1.00 71.88 76 ALA A C 1
ATOM 591 O O . ALA A 1 76 ? -46.638 41.175 11.136 1.00 71.88 76 ALA A O 1
ATOM 592 N N . LYS A 1 77 ? -47.278 43.246 10.580 1.00 75.00 77 LYS A N 1
ATOM 593 C CA . LYS A 1 77 ? -48.574 42.819 10.032 1.00 75.00 77 LYS A CA 1
ATOM 594 C C . LYS A 1 77 ? -48.433 42.381 8.570 1.00 75.00 77 LYS A C 1
ATOM 596 O O . LYS A 1 77 ? -47.671 42.997 7.826 1.00 75.00 77 LYS A O 1
ATOM 601 N N . PRO A 1 78 ? -49.241 41.419 8.080 1.00 70.56 78 PRO A N 1
ATOM 602 C CA . PRO A 1 78 ? -49.198 41.002 6.674 1.00 70.56 78 PRO A CA 1
ATOM 603 C C . PRO A 1 78 ? -49.457 42.125 5.655 1.00 70.56 78 PRO A C 1
ATOM 605 O O . PRO A 1 78 ? -49.071 42.008 4.500 1.00 70.56 78 PRO A O 1
ATOM 608 N N . VAL A 1 79 ? -50.092 43.229 6.063 1.00 74.19 79 VAL A N 1
ATOM 609 C CA . VAL A 1 79 ? -50.344 44.407 5.209 1.00 74.19 79 VAL A CA 1
ATOM 610 C C . VAL A 1 79 ? -49.068 45.232 4.954 1.00 74.19 79 VAL A C 1
ATOM 612 O O . VAL A 1 79 ? -48.990 45.944 3.954 1.00 74.19 79 VAL A O 1
ATOM 615 N N . GLU A 1 80 ? -48.066 45.120 5.831 1.00 73.81 80 GLU A N 1
ATOM 616 C CA . GLU A 1 80 ? -46.822 45.911 5.838 1.00 73.81 80 GLU A CA 1
ATOM 617 C C . GLU A 1 80 ? -45.702 45.278 4.982 1.00 73.81 80 GLU A C 1
ATOM 619 O O . GLU A 1 80 ? -44.645 45.880 4.809 1.00 73.81 80 GLU A O 1
ATOM 624 N N . ARG A 1 81 ? -45.924 44.073 4.437 1.00 76.44 81 ARG A N 1
ATOM 625 C CA . ARG A 1 81 ? -44.955 43.269 3.664 1.00 76.44 81 ARG A CA 1
ATOM 626 C C . ARG A 1 81 ? -45.310 43.210 2.177 1.00 76.44 81 ARG A C 1
ATOM 628 O O . ARG A 1 81 ? -46.487 43.308 1.831 1.00 76.44 81 ARG A O 1
ATOM 635 N N . SER A 1 82 ? -44.330 43.043 1.287 1.00 81.44 82 SER A N 1
ATOM 636 C CA . SER A 1 82 ? -44.598 42.805 -0.147 1.00 81.44 82 SER A CA 1
ATOM 637 C C . SER A 1 82 ? -45.248 41.433 -0.393 1.00 81.44 82 SER A C 1
ATOM 639 O O . SER A 1 82 ? -45.155 40.540 0.452 1.00 81.44 82 SER A O 1
ATOM 641 N N . PHE A 1 83 ? -45.918 41.237 -1.537 1.00 81.25 83 PHE A N 1
ATOM 642 C CA . PHE A 1 83 ? -46.483 39.920 -1.881 1.00 81.25 83 PHE A CA 1
ATOM 643 C C . PHE A 1 83 ? -45.381 38.855 -2.002 1.00 81.25 83 PHE A C 1
ATOM 645 O O . PHE A 1 83 ? -45.540 37.751 -1.480 1.00 81.25 83 PHE A O 1
ATOM 652 N N . ASP A 1 84 ? -44.247 39.203 -2.614 1.00 78.25 84 ASP A N 1
ATOM 653 C CA . ASP A 1 84 ? -43.132 38.274 -2.822 1.00 78.25 84 ASP A CA 1
ATOM 654 C C . ASP A 1 84 ? -42.463 37.853 -1.491 1.00 78.25 84 ASP A C 1
ATOM 656 O O . ASP A 1 84 ? -42.138 36.678 -1.315 1.00 78.25 84 ASP A O 1
ATOM 660 N N . GLU A 1 85 ? -42.339 38.754 -0.501 1.00 79.25 85 GLU A N 1
ATOM 661 C CA . GLU A 1 85 ? -41.888 38.395 0.860 1.00 79.25 85 GLU A CA 1
ATOM 662 C C . GLU A 1 85 ? -42.845 37.417 1.557 1.00 79.25 85 GLU A C 1
ATOM 664 O O . GLU A 1 85 ? -42.399 36.448 2.173 1.00 79.25 85 GLU A O 1
ATOM 669 N N . ILE A 1 86 ? -44.159 37.651 1.455 1.00 81.19 86 ILE A N 1
ATOM 670 C CA . ILE A 1 86 ? -45.181 36.788 2.070 1.00 81.19 86 ILE A CA 1
ATOM 671 C C . ILE A 1 86 ? -45.135 35.388 1.445 1.00 81.19 86 ILE A C 1
ATOM 673 O O . ILE A 1 86 ? -45.151 34.389 2.164 1.00 81.19 86 ILE A O 1
ATOM 677 N N . ILE A 1 87 ? -45.023 35.303 0.116 1.00 82.12 87 ILE A N 1
ATOM 678 C CA . ILE A 1 87 ? -44.886 34.025 -0.591 1.00 82.12 87 ILE A CA 1
ATOM 679 C C . ILE A 1 87 ? -43.570 33.324 -0.224 1.00 82.12 87 ILE A C 1
ATOM 681 O O . ILE A 1 87 ? -43.586 32.108 -0.043 1.00 82.12 87 ILE A O 1
ATOM 685 N N . SER A 1 88 ? -42.459 34.048 -0.028 1.00 79.88 88 SER A N 1
ATOM 686 C CA . SER A 1 88 ? -41.203 33.445 0.450 1.00 79.88 88 SER A CA 1
ATOM 687 C C . SER A 1 88 ? -41.361 32.805 1.832 1.00 79.88 88 SER A C 1
ATOM 689 O O . SER A 1 88 ? -41.050 31.629 1.987 1.00 79.88 88 SER A O 1
ATOM 691 N N . VAL A 1 89 ? -41.917 33.525 2.813 1.00 81.50 89 VAL A N 1
ATOM 692 C CA . VAL A 1 89 ? -42.105 33.004 4.184 1.00 81.50 89 VAL A CA 1
ATOM 693 C C . VAL A 1 89 ? -43.033 31.782 4.209 1.00 81.50 89 VAL A C 1
ATOM 695 O O . VAL A 1 89 ? -42.800 30.837 4.964 1.00 81.50 89 VAL A O 1
ATOM 698 N N . LEU A 1 90 ? -44.065 31.757 3.361 1.00 81.56 90 LEU A N 1
ATOM 699 C CA . LEU A 1 90 ? -44.961 30.603 3.241 1.00 81.56 90 LEU A CA 1
ATOM 700 C C . LEU A 1 90 ? -44.311 29.422 2.495 1.00 81.56 90 LEU A C 1
ATOM 702 O O . LEU A 1 90 ? -44.535 28.276 2.885 1.00 81.56 90 LEU A O 1
ATOM 706 N N . ASN A 1 91 ? -43.456 29.676 1.496 1.00 79.69 91 ASN A N 1
ATOM 707 C CA . ASN A 1 91 ? -42.620 28.645 0.870 1.00 79.69 91 ASN A CA 1
ATOM 708 C C . ASN A 1 91 ? -41.654 28.019 1.886 1.00 79.69 91 ASN A C 1
ATOM 710 O O . ASN A 1 91 ? -41.589 26.797 1.973 1.00 79.69 91 ASN A O 1
ATOM 714 N N . ASP A 1 92 ? -40.955 28.827 2.686 1.00 77.31 92 ASP A N 1
ATOM 715 C CA . ASP A 1 92 ? -40.016 28.339 3.704 1.00 77.31 92 ASP A CA 1
ATOM 716 C C . ASP A 1 92 ? -40.721 27.511 4.796 1.00 77.31 92 ASP A C 1
ATOM 718 O O . ASP A 1 92 ? -40.149 26.554 5.318 1.00 77.31 92 ASP A O 1
ATOM 722 N N . HIS A 1 93 ? -41.981 27.830 5.114 1.00 79.12 93 HIS A N 1
ATOM 723 C CA . HIS A 1 93 ? -42.787 27.080 6.079 1.00 79.12 93 HIS A CA 1
ATOM 724 C C . HIS A 1 93 ? -43.354 25.760 5.519 1.00 79.12 93 HIS A C 1
ATOM 726 O O . HIS A 1 93 ? -43.291 24.728 6.188 1.00 79.12 93 HIS A O 1
ATOM 732 N N . PHE A 1 94 ? -43.933 25.769 4.311 1.00 77.44 94 PHE A N 1
ATOM 733 C CA . PHE A 1 94 ? -44.648 24.607 3.755 1.00 77.44 94 PHE A CA 1
ATOM 734 C C . PHE A 1 94 ? -43.813 23.720 2.827 1.00 77.44 94 PHE A C 1
ATOM 736 O O . PHE A 1 94 ? -44.058 22.515 2.744 1.00 77.44 94 PHE A O 1
ATOM 743 N N . ALA A 1 95 ? -42.825 24.295 2.145 1.00 66.25 95 ALA A N 1
ATOM 744 C CA . ALA A 1 95 ? -41.937 23.614 1.209 1.00 66.25 95 ALA A CA 1
ATOM 745 C C . ALA A 1 95 ? -40.450 23.990 1.435 1.00 66.25 95 ALA A C 1
ATOM 747 O O . ALA A 1 95 ? -39.765 24.346 0.469 1.00 66.25 95 ALA A O 1
ATOM 748 N N . PRO A 1 96 ? -39.922 23.897 2.679 1.00 66.25 96 PRO A N 1
ATOM 749 C CA . PRO A 1 96 ? -38.516 24.185 2.969 1.00 66.25 96 PRO A CA 1
ATOM 750 C C . PRO A 1 96 ? -37.605 23.353 2.065 1.00 66.25 96 PRO A C 1
ATOM 752 O O . PRO A 1 96 ? -37.830 22.151 1.898 1.00 66.25 96 PRO A O 1
ATOM 755 N N . GLN A 1 97 ? -36.572 23.976 1.484 1.00 58.09 97 GLN A N 1
ATOM 756 C CA . GLN A 1 97 ? -35.741 23.307 0.479 1.00 58.09 97 GLN A CA 1
ATOM 757 C C . GLN A 1 97 ? -35.119 22.009 1.035 1.00 58.09 97 GLN A C 1
ATOM 759 O O . GLN A 1 97 ? -34.296 22.066 1.956 1.00 58.09 97 GLN A O 1
ATOM 764 N N . PRO A 1 98 ? -35.459 20.827 0.481 1.00 59.44 98 PRO A N 1
ATOM 765 C CA . PRO A 1 98 ? -34.849 19.582 0.912 1.00 59.44 98 PRO A CA 1
ATOM 766 C C . PRO A 1 98 ? -33.380 19.585 0.493 1.00 59.44 98 PRO A C 1
ATOM 768 O O . PRO A 1 98 ? -33.061 19.808 -0.676 1.00 59.44 98 PRO A O 1
ATOM 771 N N . SER A 1 99 ? -32.491 19.322 1.456 1.00 61.78 99 SER A N 1
ATOM 772 C CA . SER A 1 99 ? -31.039 19.331 1.249 1.00 61.78 99 SER A CA 1
ATOM 773 C C . SER A 1 99 ? -30.629 18.557 -0.008 1.00 61.78 99 SER A C 1
ATOM 775 O O . SER A 1 99 ? -31.071 17.427 -0.232 1.00 61.78 99 SER A O 1
ATOM 777 N N . GLU A 1 100 ? -29.708 19.135 -0.783 1.00 69.75 100 GLU A N 1
ATOM 778 C CA . GLU A 1 100 ? -29.069 18.529 -1.961 1.00 69.75 100 GLU A CA 1
ATOM 779 C C . GLU A 1 100 ? -28.591 17.087 -1.684 1.00 69.75 100 GLU A C 1
ATOM 781 O O . GLU A 1 100 ? -28.683 16.207 -2.541 1.00 69.75 100 GLU A O 1
ATOM 786 N N . ILE A 1 101 ? -28.144 16.819 -0.451 1.00 67.19 101 ILE A N 1
ATOM 787 C CA . ILE A 1 101 ? -27.705 15.500 0.020 1.00 67.19 101 ILE A CA 1
ATOM 788 C C . ILE A 1 101 ? -28.876 14.505 0.080 1.00 67.19 101 ILE A C 1
ATOM 790 O O . ILE A 1 101 ? -28.714 13.354 -0.323 1.00 67.19 101 ILE A O 1
ATOM 794 N N . VAL A 1 102 ? -30.056 14.934 0.539 1.00 70.38 102 VAL A N 1
ATOM 795 C CA . VAL A 1 102 ? -31.269 14.102 0.633 1.00 70.38 102 VAL A CA 1
ATOM 796 C C . VAL A 1 102 ? -31.810 13.784 -0.759 1.00 70.38 102 VAL A C 1
ATOM 798 O O . VAL A 1 102 ? -32.075 12.618 -1.052 1.00 70.38 102 VAL A O 1
ATOM 801 N N . ASN A 1 103 ? -31.880 14.774 -1.653 1.00 76.56 103 ASN A N 1
ATOM 802 C CA . ASN A 1 103 ? -32.317 14.554 -3.036 1.00 76.56 103 ASN A CA 1
ATOM 803 C C . ASN A 1 103 ? -31.375 13.573 -3.756 1.00 76.56 103 ASN A C 1
ATOM 805 O O . ASN A 1 103 ? -31.830 12.587 -4.343 1.00 76.56 103 ASN A O 1
ATOM 809 N N . ARG A 1 104 ? -30.051 13.757 -3.610 1.00 79.44 104 ARG A N 1
ATOM 810 C CA . ARG A 1 104 ? -29.047 12.807 -4.120 1.00 79.44 104 ARG A CA 1
ATOM 811 C C . ARG A 1 104 ? -29.202 11.417 -3.505 1.00 79.44 104 ARG A C 1
ATOM 813 O O . ARG A 1 104 ? -29.066 10.427 -4.219 1.00 79.44 104 ARG A O 1
ATOM 820 N N . HIS A 1 105 ? -29.505 11.313 -2.212 1.00 74.50 105 HIS A N 1
ATOM 821 C CA . HIS A 1 105 ? -29.739 10.028 -1.551 1.00 74.50 105 HIS A CA 1
ATOM 822 C C . HIS A 1 105 ? -30.944 9.290 -2.155 1.00 74.50 105 HIS A C 1
ATOM 824 O O . HIS A 1 105 ? -30.832 8.108 -2.476 1.00 74.50 105 HIS A O 1
ATOM 830 N N . ILE A 1 106 ? -32.055 9.994 -2.394 1.00 76.50 106 ILE A N 1
ATOM 831 C CA . ILE A 1 106 ? -33.258 9.450 -3.044 1.00 76.50 106 ILE A CA 1
ATOM 832 C C . ILE A 1 106 ? -32.938 8.995 -4.480 1.00 76.50 106 ILE A C 1
ATOM 834 O O . ILE A 1 106 ? -33.240 7.856 -4.840 1.00 76.50 106 ILE A O 1
ATOM 838 N N . PHE A 1 107 ? -32.239 9.819 -5.270 1.00 85.69 107 PHE A N 1
ATOM 839 C CA . PHE A 1 107 ? -31.766 9.462 -6.617 1.00 85.69 107 PHE A CA 1
ATOM 840 C C . PHE A 1 107 ? -30.883 8.197 -6.618 1.00 85.69 107 PHE A C 1
ATOM 842 O O . PHE A 1 107 ? -31.064 7.301 -7.446 1.00 85.69 107 PHE A O 1
ATOM 849 N N . TYR A 1 108 ? -29.959 8.065 -5.658 1.00 78.69 108 TYR A N 1
ATOM 850 C CA . TYR A 1 108 ? -29.108 6.878 -5.538 1.00 78.69 108 TYR A CA 1
ATOM 851 C C . TYR A 1 108 ? -29.830 5.635 -4.990 1.00 78.69 108 TYR A C 1
ATOM 853 O O . TYR A 1 108 ? -29.376 4.513 -5.255 1.00 78.69 108 TYR A O 1
ATOM 861 N N . GLN A 1 109 ? -30.952 5.787 -4.281 1.00 76.94 109 GLN A N 1
ATOM 862 C CA . GLN A 1 109 ? -31.776 4.667 -3.816 1.00 76.94 109 GLN A CA 1
ATOM 863 C C . GLN A 1 109 ? -32.806 4.182 -4.848 1.00 76.94 109 GLN A C 1
ATOM 865 O O . GLN A 1 109 ? -33.092 2.983 -4.873 1.00 76.94 109 GLN A O 1
ATOM 870 N N . HIS A 1 110 ? -33.332 5.061 -5.708 1.00 79.81 110 HIS A N 1
ATOM 871 C CA . HIS A 1 110 ? -34.366 4.716 -6.688 1.00 79.81 110 HIS A CA 1
ATOM 872 C C . HIS A 1 110 ? -33.879 3.670 -7.709 1.00 79.81 110 HIS A C 1
ATOM 874 O O . HIS A 1 110 ? -32.819 3.808 -8.325 1.00 79.81 110 HIS A O 1
ATOM 880 N N . LYS A 1 111 ? -34.653 2.593 -7.863 1.00 78.38 111 LYS A N 1
ATOM 881 C CA . LYS A 1 111 ? -34.396 1.446 -8.743 1.00 78.38 111 LYS A CA 1
ATOM 882 C C . LYS A 1 111 ? -35.639 1.187 -9.585 1.00 78.38 111 LYS A C 1
ATOM 884 O O . LYS A 1 111 ? -36.741 1.324 -9.056 1.00 78.38 111 LYS A O 1
ATOM 889 N N . GLN A 1 112 ? -35.421 0.741 -10.819 1.00 78.81 112 GLN A N 1
ATOM 890 C CA . GLN A 1 112 ? -36.470 0.312 -11.738 1.00 78.81 112 GLN A CA 1
ATOM 891 C C . GLN A 1 112 ? -37.335 -0.781 -11.093 1.00 78.81 112 GLN A C 1
ATOM 893 O O . GLN A 1 112 ? -36.813 -1.771 -10.566 1.00 78.81 112 GLN A O 1
ATOM 898 N N . GLN A 1 113 ? -38.645 -0.581 -11.118 1.00 75.50 113 GLN A N 1
ATOM 899 C CA . GLN A 1 113 ? -39.652 -1.472 -10.559 1.00 75.50 113 GLN A CA 1
ATOM 900 C C . GLN A 1 113 ? -39.989 -2.615 -11.532 1.00 75.50 113 GLN A C 1
ATOM 902 O O . GLN A 1 113 ? -39.828 -2.477 -12.747 1.00 75.50 113 GLN A O 1
ATOM 907 N N . PRO A 1 114 ? -40.466 -3.773 -11.037 1.00 64.06 114 PRO A N 1
ATOM 908 C CA . PRO A 1 114 ? -40.821 -4.907 -11.888 1.00 64.06 114 PRO A CA 1
ATOM 909 C C . PRO A 1 114 ? -42.078 -4.610 -12.727 1.00 64.06 114 PRO A C 1
ATOM 911 O O . PRO A 1 114 ? -43.197 -4.868 -12.292 1.00 64.06 114 PRO A O 1
ATOM 914 N N . GLY A 1 115 ? -41.874 -4.085 -13.938 1.00 69.88 115 GLY A N 1
ATOM 915 C CA . GLY A 1 115 ? -42.926 -3.720 -14.899 1.00 69.88 115 GLY A CA 1
ATOM 916 C C . GLY A 1 115 ? -42.753 -2.328 -15.521 1.00 69.88 115 GLY A C 1
ATOM 917 O O . GLY A 1 115 ? -43.353 -2.058 -16.553 1.00 69.88 115 GLY A O 1
ATOM 918 N N . GLU A 1 116 ? -41.913 -1.481 -14.925 1.00 80.31 116 GLU A N 1
ATOM 919 C CA . GLU A 1 116 ? -41.541 -0.147 -15.416 1.00 80.31 116 GLU A CA 1
ATOM 920 C C . GLU A 1 116 ? -40.592 -0.257 -16.621 1.00 80.31 116 GLU A C 1
ATOM 922 O O . GLU A 1 116 ? -39.614 -1.010 -16.565 1.00 80.31 116 GLU A O 1
ATOM 927 N N . THR A 1 117 ? -40.837 0.488 -17.702 1.00 81.69 117 THR A N 1
ATOM 928 C CA . THR A 1 117 ? -39.933 0.511 -18.867 1.00 81.69 117 THR A CA 1
ATOM 929 C C . THR A 1 117 ? -38.661 1.310 -18.585 1.00 81.69 117 THR A C 1
ATOM 931 O O . THR A 1 117 ? -38.631 2.231 -17.765 1.00 81.69 117 THR A O 1
ATOM 934 N N . VAL A 1 118 ? -37.587 1.018 -19.322 1.00 81.06 118 VAL A N 1
ATOM 935 C CA . VAL A 1 118 ? -36.338 1.799 -19.282 1.00 81.06 118 VAL A CA 1
ATOM 936 C C . VAL A 1 118 ? -36.576 3.276 -19.639 1.00 81.06 118 VAL A C 1
ATOM 938 O O . VAL A 1 118 ? -35.864 4.144 -19.137 1.00 81.06 118 VAL A O 1
ATOM 941 N N . ALA A 1 119 ? -37.576 3.584 -20.472 1.00 79.12 119 ALA A N 1
ATOM 942 C CA . ALA A 1 119 ? -37.924 4.959 -20.832 1.00 79.12 119 ALA A CA 1
ATOM 943 C C . ALA A 1 119 ? -38.555 5.731 -19.658 1.00 79.12 119 ALA A C 1
ATOM 945 O O . ALA A 1 119 ? -38.127 6.850 -19.366 1.00 79.12 119 ALA A O 1
ATOM 946 N N . GLU A 1 120 ? -39.517 5.122 -18.960 1.00 81.12 120 GLU A N 1
ATOM 947 C CA . GLU A 1 120 ? -40.156 5.693 -17.764 1.00 81.12 120 GLU A CA 1
ATOM 948 C C . GLU A 1 120 ? -39.132 5.881 -16.636 1.00 81.12 120 GLU A C 1
ATOM 950 O O . GLU A 1 120 ? -39.000 6.984 -16.105 1.00 81.12 120 GLU A O 1
ATOM 955 N N . PHE A 1 121 ? -38.300 4.868 -16.373 1.00 85.38 121 PHE A N 1
ATOM 956 C CA . PHE A 1 121 ? -37.254 4.931 -15.348 1.00 85.38 121 PHE A CA 1
ATOM 957 C C . PHE A 1 121 ? -36.215 6.036 -15.610 1.00 85.38 121 PHE A C 1
ATOM 959 O O . PHE A 1 121 ? -35.752 6.708 -14.686 1.00 85.38 121 PHE A O 1
ATOM 966 N N . ILE A 1 122 ? -35.857 6.287 -16.876 1.00 83.56 122 ILE A N 1
ATOM 967 C CA . ILE A 1 122 ? -34.980 7.410 -17.245 1.00 83.56 122 ILE A CA 1
ATOM 968 C C . ILE A 1 122 ? -35.682 8.762 -17.035 1.00 83.56 122 ILE A C 1
ATOM 970 O O . ILE A 1 122 ? -35.023 9.724 -16.625 1.00 83.56 122 ILE A O 1
ATOM 974 N N . ALA A 1 123 ? -36.990 8.860 -17.287 1.00 82.62 123 ALA A N 1
ATOM 975 C CA . ALA A 1 123 ? -37.759 10.077 -17.029 1.00 82.62 123 ALA A CA 1
ATOM 976 C C . ALA A 1 123 ? -37.859 10.377 -15.523 1.00 82.62 123 ALA A C 1
ATOM 978 O O . ALA A 1 123 ? -37.611 11.514 -15.109 1.00 82.62 123 ALA A O 1
ATOM 979 N N . ASP A 1 124 ? -38.115 9.366 -14.690 1.00 82.25 124 ASP A N 1
ATOM 980 C CA . ASP A 1 124 ? -38.209 9.536 -13.238 1.00 82.25 124 ASP A CA 1
ATOM 981 C C . ASP A 1 124 ? -36.846 9.809 -12.580 1.00 82.25 124 ASP A C 1
ATOM 983 O O . ASP A 1 124 ? -36.736 10.691 -11.722 1.00 82.25 124 ASP A O 1
ATOM 987 N N . LEU A 1 125 ? -35.762 9.179 -13.051 1.00 85.12 125 LEU A N 1
ATOM 988 C CA . LEU A 1 125 ? -34.401 9.561 -12.654 1.00 85.12 125 LEU A CA 1
ATOM 989 C C . LEU A 1 125 ? -34.072 11.016 -13.027 1.00 85.12 125 LEU A C 1
ATOM 991 O O . LEU A 1 125 ? -33.454 11.720 -12.226 1.00 85.12 125 LEU A O 1
ATOM 995 N N . ARG A 1 126 ? -34.496 11.494 -14.207 1.00 84.19 126 ARG A N 1
ATOM 996 C CA . ARG A 1 126 ? -34.331 12.903 -14.613 1.00 84.19 126 ARG A CA 1
ATOM 997 C C . ARG A 1 126 ? -35.130 13.851 -13.718 1.00 84.19 126 ARG A C 1
ATOM 999 O O . ARG A 1 126 ? -34.588 14.881 -13.325 1.00 84.19 126 ARG A O 1
ATOM 1006 N N . A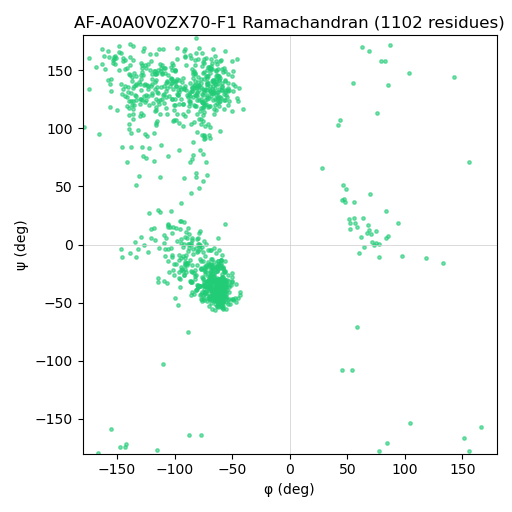RG A 1 127 ? -36.362 13.492 -13.342 1.00 81.19 127 ARG A N 1
ATOM 1007 C CA . ARG A 1 127 ? -37.197 14.254 -12.396 1.00 81.19 127 ARG A CA 1
ATOM 1008 C C . ARG A 1 127 ? -36.540 14.352 -11.015 1.00 81.19 127 ARG A C 1
ATOM 1010 O O . ARG A 1 127 ? -36.396 15.449 -10.486 1.00 81.19 127 ARG A O 1
ATOM 1017 N N . LEU A 1 128 ? -36.072 13.236 -10.452 1.00 81.00 128 LEU A N 1
ATOM 1018 C CA . LEU A 1 128 ? -35.377 13.223 -9.155 1.00 81.00 128 LEU A CA 1
ATOM 1019 C C . LEU A 1 128 ? -34.051 14.006 -9.181 1.00 81.00 128 LEU A C 1
ATOM 1021 O O . LEU A 1 128 ? -33.672 14.620 -8.183 1.00 81.00 128 LEU A O 1
ATOM 1025 N N . ALA A 1 129 ? -33.355 14.028 -10.320 1.00 82.38 129 ALA A N 1
ATOM 1026 C CA . ALA A 1 129 ? -32.096 14.749 -10.465 1.00 82.38 129 ALA A CA 1
ATOM 1027 C C . ALA A 1 129 ? -32.232 16.287 -10.439 1.00 82.38 129 ALA A C 1
ATOM 1029 O O . ALA A 1 129 ? -31.237 16.962 -10.173 1.00 82.38 129 ALA A O 1
ATOM 1030 N N . GLN A 1 130 ? -33.429 16.851 -10.656 1.00 76.06 130 GLN A N 1
ATOM 1031 C CA . GLN A 1 130 ? -33.649 18.308 -10.657 1.00 76.06 130 GLN A CA 1
ATOM 1032 C C . GLN A 1 130 ? -33.254 18.962 -9.320 1.00 76.06 130 GLN A C 1
ATOM 1034 O O . GLN A 1 130 ? -32.622 20.012 -9.316 1.00 76.06 130 GLN A O 1
ATOM 1039 N N . GLY A 1 131 ? -33.531 18.304 -8.188 1.00 67.62 131 GLY A N 1
ATOM 1040 C CA . GLY A 1 131 ? -33.112 18.758 -6.853 1.00 67.62 131 GLY A CA 1
ATOM 1041 C C . GLY A 1 131 ? -31.687 18.350 -6.442 1.00 67.62 131 GLY A C 1
ATOM 1042 O O . GLY A 1 131 ? -31.302 18.565 -5.294 1.00 67.62 131 GLY A O 1
ATOM 1043 N N . CYS A 1 132 ? -30.916 17.706 -7.327 1.00 74.12 132 CYS A N 1
ATOM 1044 C CA . CYS A 1 132 ? -29.617 17.101 -6.999 1.00 74.12 132 CYS A CA 1
ATOM 1045 C C . CYS A 1 132 ? -28.395 17.917 -7.447 1.00 74.12 132 CYS A C 1
ATOM 1047 O O . CYS A 1 132 ? -27.272 17.540 -7.104 1.00 74.12 132 CYS A O 1
ATOM 1049 N N . ASN A 1 133 ? -28.591 18.981 -8.233 1.00 76.12 133 ASN A N 1
ATOM 1050 C CA . ASN A 1 133 ? -27.553 19.933 -8.650 1.00 76.12 133 ASN A CA 1
ATOM 1051 C C . ASN A 1 133 ? -26.252 19.249 -9.148 1.00 76.12 133 ASN A C 1
ATOM 1053 O O . ASN A 1 133 ? -25.158 19.467 -8.624 1.00 76.12 133 ASN A O 1
ATOM 1057 N N . PHE A 1 134 ? -26.373 18.299 -10.083 1.00 78.88 134 PHE A N 1
ATOM 1058 C CA . PHE A 1 134 ? -25.233 17.528 -10.593 1.00 78.88 134 PHE A CA 1
ATOM 1059 C C . PHE A 1 134 ? -24.454 18.305 -11.667 1.00 78.88 134 PHE A C 1
ATOM 1061 O O . PHE A 1 134 ? -25.031 18.720 -12.667 1.00 78.88 134 PHE A O 1
ATOM 1068 N N . LEU A 1 135 ? -23.129 18.414 -11.500 1.00 72.69 135 LEU A N 1
ATOM 1069 C CA . LEU A 1 135 ? -22.203 19.030 -12.470 1.00 72.69 135 LEU A CA 1
ATOM 1070 C C . LEU A 1 135 ? -22.178 18.328 -13.842 1.00 72.69 135 LEU A C 1
ATOM 1072 O O . LEU A 1 135 ? -21.947 18.976 -14.856 1.00 72.69 135 LEU A O 1
ATOM 1076 N N . ASP A 1 136 ? -22.407 17.014 -13.868 1.00 79.06 136 ASP A N 1
ATOM 1077 C CA . ASP A 1 136 ? -22.563 16.210 -15.084 1.00 79.06 136 ASP A CA 1
ATOM 1078 C C . ASP A 1 136 ? -23.720 15.225 -14.868 1.00 79.06 136 ASP A C 1
ATOM 1080 O O . ASP A 1 136 ? -23.570 14.161 -14.259 1.00 79.06 136 ASP A O 1
ATOM 1084 N N . LEU A 1 137 ? -24.905 15.618 -15.336 1.00 80.12 137 LEU A N 1
ATOM 1085 C CA . LEU A 1 137 ? -26.122 14.819 -15.227 1.00 80.12 137 LEU A CA 1
ATOM 1086 C C . LEU A 1 137 ? -26.057 13.537 -16.074 1.00 80.12 137 LEU A C 1
ATOM 1088 O O . LEU A 1 137 ? -26.595 12.509 -15.662 1.00 80.12 137 LEU A O 1
ATOM 1092 N N . GLU A 1 138 ? -25.401 13.561 -17.236 1.00 79.31 138 GLU A N 1
ATOM 1093 C CA . GLU A 1 138 ? -25.371 12.410 -18.145 1.00 79.31 138 GLU A CA 1
ATOM 1094 C C . GLU A 1 138 ? -24.507 11.275 -17.596 1.00 79.31 138 GLU A C 1
ATOM 1096 O O . GLU A 1 138 ? -24.926 10.116 -17.621 1.00 79.31 138 GLU A O 1
ATOM 1101 N N . THR A 1 139 ? -23.346 11.594 -17.018 1.00 78.12 139 THR A N 1
ATOM 1102 C CA . THR A 1 139 ? -22.510 10.624 -16.294 1.00 78.12 139 THR A CA 1
ATOM 1103 C C . THR A 1 139 ? -23.275 10.003 -15.121 1.00 78.12 139 THR A C 1
ATOM 1105 O O . THR A 1 139 ? -23.260 8.780 -14.968 1.00 78.12 139 THR A O 1
ATOM 1108 N N . MET A 1 140 ? -24.013 10.801 -14.338 1.00 81.50 140 MET A N 1
ATOM 1109 C CA . MET A 1 140 ? -24.816 10.280 -13.221 1.00 81.50 140 MET A CA 1
ATOM 1110 C C . MET A 1 140 ? -25.952 9.362 -13.692 1.00 81.50 140 MET A C 1
ATOM 1112 O O . MET A 1 140 ? -26.142 8.291 -13.116 1.00 81.50 140 MET A O 1
ATOM 1116 N N . LEU A 1 141 ? -26.678 9.723 -14.757 1.00 81.31 141 LEU A N 1
ATOM 1117 C CA . LEU A 1 141 ? -27.732 8.878 -15.335 1.00 81.31 141 LEU A CA 1
ATOM 1118 C C . LEU A 1 141 ? -27.168 7.588 -15.957 1.00 81.31 141 LEU A C 1
ATOM 1120 O O . LEU A 1 141 ? -27.737 6.512 -15.762 1.00 81.31 141 LEU A O 1
ATOM 1124 N N . ARG A 1 142 ? -26.023 7.660 -16.650 1.00 79.00 142 ARG A N 1
ATOM 1125 C CA . ARG A 1 142 ? -25.323 6.490 -17.214 1.00 79.00 142 ARG A CA 1
ATOM 1126 C C . ARG A 1 142 ? -24.984 5.474 -16.128 1.00 79.00 142 ARG A C 1
ATOM 1128 O O . ARG A 1 142 ? -25.189 4.276 -16.319 1.00 79.00 142 ARG A O 1
ATOM 1135 N N . ASP A 1 143 ? -24.484 5.945 -14.990 1.00 75.62 143 ASP A N 1
ATOM 1136 C CA . ASP A 1 143 ? -24.031 5.071 -13.910 1.00 75.62 143 ASP A CA 1
ATOM 1137 C C . ASP A 1 143 ? -25.207 4.395 -13.168 1.00 75.62 143 ASP A C 1
ATOM 1139 O O . ASP A 1 143 ? -25.024 3.335 -12.567 1.00 75.62 143 ASP A O 1
ATOM 1143 N N . ARG A 1 144 ? -26.448 4.901 -13.306 1.00 79.31 144 ARG A N 1
ATOM 1144 C CA . ARG A 1 144 ? -27.675 4.186 -12.882 1.00 79.31 144 ARG A CA 1
ATOM 1145 C C . ARG A 1 144 ? -28.057 3.022 -13.804 1.00 79.31 144 ARG A C 1
ATOM 1147 O O . ARG A 1 144 ? -28.563 2.016 -13.314 1.00 79.31 144 ARG A O 1
ATOM 1154 N N . LEU A 1 145 ? -27.777 3.114 -15.107 1.00 72.06 145 LEU A N 1
ATOM 1155 C CA . LEU A 1 145 ? -28.062 2.057 -16.097 1.00 72.06 145 LEU A CA 1
ATOM 1156 C C . LEU A 1 145 ? -27.025 0.909 -16.089 1.00 72.06 145 LEU A C 1
ATOM 1158 O O . LEU A 1 145 ? -27.165 -0.082 -16.805 1.00 72.06 145 LEU A O 1
ATOM 1162 N N . GLN A 1 146 ? -25.952 1.020 -15.301 1.00 59.16 146 GLN A N 1
ATOM 1163 C CA . GLN A 1 146 ? -24.699 0.295 -15.549 1.00 59.16 146 GLN A CA 1
ATOM 1164 C C . GLN A 1 146 ? -24.674 -1.195 -15.133 1.00 59.16 146 GLN A C 1
ATOM 1166 O O . GLN A 1 146 ? -23.673 -1.874 -15.360 1.00 59.16 146 GLN A O 1
ATOM 1171 N N . LEU A 1 147 ? -25.764 -1.756 -14.589 1.00 50.59 147 LEU A N 1
ATOM 1172 C CA . LEU A 1 147 ? -25.802 -3.105 -13.985 1.00 50.59 147 LEU A CA 1
ATOM 1173 C C . LEU A 1 147 ? -25.470 -4.294 -14.919 1.00 50.59 147 LEU A C 1
ATOM 1175 O O . LEU A 1 147 ? -25.375 -5.427 -14.442 1.00 50.59 147 LEU A O 1
ATOM 1179 N N . ARG A 1 148 ? -25.269 -4.077 -16.229 1.00 48.53 148 ARG A N 1
ATOM 1180 C CA . ARG A 1 148 ? -24.811 -5.107 -17.189 1.00 48.53 148 ARG A CA 1
ATOM 1181 C C . ARG A 1 148 ? -23.697 -4.669 -18.159 1.00 48.53 148 ARG A C 1
ATOM 1183 O O . ARG A 1 148 ? -23.290 -5.476 -18.989 1.00 48.53 148 ARG A O 1
ATOM 1190 N N . LEU A 1 149 ? -23.171 -3.442 -18.069 1.00 53.78 149 LEU A N 1
ATOM 1191 C CA . LEU A 1 149 ? -22.400 -2.812 -19.165 1.00 53.78 149 LEU A CA 1
ATOM 1192 C C . LEU A 1 149 ? -20.863 -2.774 -18.998 1.00 53.78 149 LEU A C 1
ATOM 1194 O O . LEU A 1 149 ? -20.174 -2.111 -19.772 1.00 53.78 149 LEU A O 1
ATOM 1198 N N . PHE A 1 150 ? -20.294 -3.552 -18.071 1.00 50.44 150 PHE A N 1
ATOM 1199 C CA . PHE A 1 150 ? -18.849 -3.599 -17.756 1.00 50.44 150 PHE A CA 1
ATOM 1200 C C . PHE A 1 150 ? -17.897 -4.068 -18.889 1.00 50.44 150 PHE A C 1
ATOM 1202 O O . PHE A 1 150 ? -16.703 -4.242 -18.653 1.00 50.44 150 PHE A O 1
ATOM 1209 N N . ALA A 1 151 ? -18.390 -4.303 -20.110 1.00 53.81 151 ALA A N 1
ATOM 1210 C CA . ALA A 1 151 ? -17.604 -4.827 -21.233 1.00 53.81 151 ALA A CA 1
ATOM 1211 C C . ALA A 1 151 ? -17.006 -3.751 -22.166 1.00 53.81 151 ALA A C 1
ATOM 1213 O O . ALA A 1 151 ? -16.044 -4.036 -22.884 1.00 53.81 151 ALA A O 1
ATOM 1214 N N . LYS A 1 152 ? -17.554 -2.525 -22.188 1.00 57.91 152 LYS A N 1
ATOM 1215 C CA . LYS A 1 152 ? -17.110 -1.441 -23.087 1.00 57.91 152 LYS A CA 1
ATOM 1216 C C . LYS A 1 152 ? -16.131 -0.502 -22.365 1.00 57.91 152 LYS A C 1
ATOM 1218 O O . LYS A 1 152 ? -16.386 -0.079 -21.245 1.00 57.91 152 LYS A O 1
ATOM 1223 N N . LYS A 1 153 ? -15.003 -0.167 -23.010 1.00 56.78 153 LYS A N 1
ATOM 1224 C CA . LYS A 1 153 ? -13.926 0.670 -22.422 1.00 56.78 153 LYS A CA 1
ATOM 1225 C C . LYS A 1 153 ? -14.275 2.154 -22.279 1.00 56.78 153 LYS A C 1
ATOM 1227 O O . LYS A 1 153 ? -13.655 2.841 -21.477 1.00 56.78 153 LYS A O 1
ATOM 1232 N N . VAL A 1 154 ? -15.214 2.634 -23.086 1.00 63.38 154 VAL A N 1
ATOM 1233 C CA . VAL A 1 154 ? -15.801 3.975 -23.022 1.00 63.38 154 VAL A CA 1
ATOM 1234 C C . VAL A 1 154 ? -17.304 3.780 -23.178 1.00 63.38 154 VAL A C 1
ATOM 1236 O O . VAL A 1 154 ? -17.734 2.971 -24.003 1.00 63.38 154 VAL A O 1
ATOM 1239 N N . LEU A 1 155 ? -18.087 4.478 -22.359 1.00 70.81 155 LEU A N 1
ATOM 1240 C CA . LEU A 1 155 ? -19.542 4.403 -22.346 1.00 70.81 155 LEU A CA 1
ATOM 1241 C C . LEU A 1 155 ? -20.095 5.815 -22.110 1.00 70.81 155 LEU A C 1
ATOM 1243 O O . LEU A 1 155 ? -19.810 6.431 -21.079 1.00 70.81 155 LEU A O 1
ATOM 1247 N N . THR A 1 156 ? -20.862 6.327 -23.068 1.00 80.12 156 THR A N 1
ATOM 1248 C CA . THR A 1 156 ? -21.656 7.556 -22.921 1.00 80.12 156 THR A CA 1
ATOM 1249 C C . THR A 1 156 ? -23.060 7.211 -22.420 1.00 80.12 156 THR A C 1
ATOM 1251 O O . THR A 1 156 ? -23.445 6.039 -22.406 1.00 80.12 156 THR A O 1
ATOM 1254 N N . PHE A 1 157 ? -23.841 8.214 -22.006 1.00 79.81 157 PHE A N 1
ATOM 1255 C CA . PHE A 1 157 ? -25.235 7.997 -21.610 1.00 79.81 157 PHE A CA 1
ATOM 1256 C C . PHE A 1 157 ? -26.074 7.416 -22.761 1.00 79.81 157 PHE A C 1
ATOM 1258 O O . PHE A 1 157 ? -26.724 6.389 -22.576 1.00 79.81 157 PHE A O 1
ATOM 1265 N N . GLN A 1 158 ? -25.968 7.989 -23.966 1.00 80.00 158 GLN A N 1
ATOM 1266 C CA . GLN A 1 158 ? -26.660 7.506 -25.171 1.00 80.00 158 GLN A CA 1
ATOM 1267 C C . GLN A 1 158 ? -26.359 6.024 -25.461 1.00 80.00 158 GLN A C 1
ATOM 1269 O O . GLN A 1 158 ? -27.282 5.221 -25.562 1.00 80.00 158 GLN A O 1
ATOM 1274 N N . MET A 1 159 ? -25.081 5.622 -25.471 1.00 75.06 159 MET A N 1
ATOM 1275 C CA . MET A 1 159 ? -24.685 4.223 -25.714 1.00 75.06 159 MET A CA 1
ATOM 1276 C C . MET A 1 159 ? -25.163 3.243 -24.627 1.00 75.06 159 MET A C 1
ATOM 1278 O O . MET A 1 159 ? -25.241 2.040 -24.879 1.00 75.06 159 MET A O 1
ATOM 1282 N N . ALA A 1 160 ? -25.430 3.725 -23.408 1.00 78.75 160 ALA A N 1
ATOM 1283 C CA . ALA A 1 160 ? -26.026 2.921 -22.342 1.00 78.75 160 ALA A CA 1
ATOM 1284 C C . ALA A 1 160 ? -27.554 2.824 -22.491 1.00 78.75 160 ALA A C 1
ATOM 1286 O O . ALA A 1 160 ? -28.117 1.750 -22.286 1.00 78.75 160 ALA A O 1
ATOM 1287 N N . GLN A 1 161 ? -28.210 3.919 -22.888 1.00 81.12 161 GLN A N 1
ATOM 1288 C CA . GLN A 1 161 ? -29.649 3.982 -23.149 1.00 81.12 161 GLN A CA 1
ATOM 1289 C C . GLN A 1 161 ? -30.052 3.104 -24.346 1.00 81.12 161 GLN A C 1
ATOM 1291 O O . GLN A 1 161 ? -30.976 2.304 -24.223 1.00 81.12 161 GLN A O 1
ATOM 1296 N N . GLU A 1 162 ? -29.337 3.191 -25.472 1.00 79.19 162 GLU A N 1
ATOM 1297 C CA . GLU A 1 162 ? -29.587 2.375 -26.671 1.00 79.19 162 GLU A CA 1
ATOM 1298 C C . GLU A 1 162 ? -29.508 0.872 -26.379 1.00 79.19 162 GLU A C 1
ATOM 1300 O O . GLU A 1 162 ? -30.380 0.108 -26.796 1.00 79.19 162 GLU A O 1
ATOM 1305 N N . GLU A 1 163 ? -28.492 0.428 -25.631 1.00 77.06 163 GLU A N 1
ATOM 1306 C CA . GLU A 1 163 ? -28.337 -0.993 -25.307 1.00 77.06 163 GLU A CA 1
ATOM 1307 C C . GLU A 1 163 ? -29.339 -1.463 -24.240 1.00 77.06 163 GLU A C 1
ATOM 1309 O O . GLU A 1 163 ? -29.817 -2.594 -24.316 1.00 77.06 163 GLU A O 1
ATOM 1314 N N . ALA A 1 164 ? -29.730 -0.601 -23.294 1.00 76.88 164 ALA A N 1
ATOM 1315 C CA . ALA A 1 164 ? -30.790 -0.910 -22.335 1.00 76.88 164 ALA A CA 1
ATOM 1316 C C . ALA A 1 164 ? -32.155 -1.087 -23.029 1.00 76.88 164 ALA A C 1
ATOM 1318 O O . ALA A 1 164 ? -32.826 -2.095 -22.803 1.00 76.88 164 ALA A O 1
ATOM 1319 N N . LEU A 1 165 ? -32.521 -0.177 -23.940 1.00 80.62 165 LEU A N 1
ATOM 1320 C CA . LEU A 1 165 ? -33.733 -0.282 -24.763 1.00 80.62 165 LEU A CA 1
ATOM 1321 C C . LEU A 1 165 ? -33.684 -1.500 -25.702 1.00 80.62 165 LEU A C 1
ATOM 1323 O O . LEU A 1 165 ? -34.664 -2.235 -25.819 1.00 80.62 165 LEU A O 1
ATOM 1327 N N . SER A 1 166 ? -32.528 -1.777 -26.313 1.00 75.56 166 SER A N 1
ATOM 1328 C CA . SER A 1 166 ? -32.328 -2.968 -27.155 1.00 75.56 166 SER A CA 1
ATOM 1329 C C . SER A 1 166 ? -32.492 -4.271 -26.365 1.00 75.56 166 SER A C 1
ATOM 1331 O O . SER A 1 166 ? -33.075 -5.235 -26.863 1.00 75.56 166 SER A O 1
ATOM 1333 N N . ALA A 1 167 ? -32.006 -4.310 -25.120 1.00 76.81 167 ALA A N 1
ATOM 1334 C CA . ALA A 1 167 ? -32.155 -5.457 -24.231 1.00 76.81 167 ALA A CA 1
ATOM 1335 C C . ALA A 1 167 ? -33.605 -5.645 -23.751 1.00 76.81 167 ALA A C 1
ATOM 1337 O O . ALA A 1 167 ? -34.053 -6.787 -23.634 1.00 76.81 167 ALA A O 1
ATOM 1338 N N . GLU A 1 168 ? -34.345 -4.558 -23.508 1.00 78.62 168 GLU A N 1
ATOM 1339 C CA . GLU A 1 168 ? -35.776 -4.603 -23.189 1.00 78.62 168 GLU A CA 1
ATOM 1340 C C . GLU A 1 168 ? -36.589 -5.144 -24.374 1.00 78.62 168 GLU A C 1
ATOM 1342 O O . GLU A 1 168 ? -37.307 -6.133 -24.218 1.00 78.62 168 GLU A O 1
ATOM 1347 N N . ALA A 1 169 ? -36.397 -4.588 -25.576 1.00 76.50 169 ALA A N 1
ATOM 1348 C CA . ALA A 1 169 ? -37.057 -5.047 -26.799 1.00 76.50 169 ALA A CA 1
ATOM 1349 C C . ALA A 1 169 ? -36.753 -6.526 -27.103 1.00 76.50 169 ALA A C 1
ATOM 1351 O O . ALA A 1 169 ? -37.665 -7.313 -27.359 1.00 76.50 169 ALA A O 1
ATOM 1352 N N . ALA A 1 170 ? -35.488 -6.949 -26.989 1.00 72.75 170 ALA A N 1
ATOM 1353 C CA . ALA A 1 170 ? -35.104 -8.351 -27.157 1.00 72.75 170 ALA A CA 1
ATOM 1354 C C . ALA A 1 170 ? -35.742 -9.277 -26.103 1.00 72.75 170 ALA A C 1
ATOM 1356 O O . ALA A 1 170 ? -36.096 -10.415 -26.417 1.00 72.75 170 ALA A O 1
ATOM 1357 N N . CYS A 1 171 ? -35.919 -8.804 -24.864 1.00 68.94 171 CYS A N 1
ATOM 1358 C CA . CYS A 1 171 ? -36.612 -9.548 -23.813 1.00 68.94 171 CYS A CA 1
ATOM 1359 C C . CYS A 1 171 ? -38.116 -9.666 -24.111 1.00 68.94 171 CYS A C 1
ATOM 1361 O O . CYS A 1 171 ? -38.674 -10.759 -24.015 1.00 68.94 171 CYS A O 1
ATOM 1363 N N . LYS A 1 172 ? -38.751 -8.571 -24.549 1.00 72.69 172 LYS A N 1
ATOM 1364 C CA . LYS A 1 172 ? -40.165 -8.525 -24.939 1.00 72.69 172 LYS A CA 1
ATOM 1365 C C . LYS A 1 172 ? -40.457 -9.473 -26.106 1.00 72.69 172 LYS A C 1
ATOM 1367 O O . LYS A 1 172 ? -41.278 -10.373 -25.948 1.00 72.69 172 LYS A O 1
ATOM 1372 N N . HIS A 1 173 ? -39.689 -9.385 -27.195 1.00 70.62 173 HIS A N 1
ATOM 1373 C CA . HIS A 1 173 ? -39.805 -10.306 -28.333 1.00 70.62 173 HIS A CA 1
ATOM 1374 C C . HIS A 1 173 ? -39.568 -11.770 -27.913 1.00 70.62 173 HIS A C 1
ATOM 1376 O O . HIS A 1 173 ? -40.256 -12.674 -28.379 1.00 70.62 173 HIS A O 1
ATOM 1382 N N . ALA A 1 174 ? -38.631 -12.040 -26.993 1.00 66.50 174 ALA A N 1
ATOM 1383 C CA . ALA A 1 174 ? -38.406 -13.392 -26.475 1.00 66.50 174 ALA A CA 1
ATOM 1384 C C . ALA A 1 174 ? -39.561 -13.916 -25.596 1.00 66.50 174 ALA A C 1
ATOM 1386 O O . ALA A 1 174 ? -39.766 -15.130 -25.528 1.00 66.50 174 ALA A O 1
ATOM 1387 N N . CYS A 1 175 ? -40.319 -13.037 -24.935 1.00 60.16 175 CYS A N 1
ATOM 1388 C CA . CYS A 1 175 ? -41.550 -13.386 -24.224 1.00 60.16 175 CYS A CA 1
ATOM 1389 C C . CYS A 1 175 ? -42.727 -13.605 -25.185 1.00 60.16 175 CYS A C 1
ATOM 1391 O O . CYS A 1 175 ? -43.455 -14.580 -25.022 1.00 60.16 175 CYS A O 1
ATOM 1393 N N . GLU A 1 176 ? -42.868 -12.785 -26.227 1.00 67.06 176 GLU A N 1
ATOM 1394 C CA . GLU A 1 176 ? -43.882 -12.949 -27.281 1.00 67.06 176 GLU A CA 1
ATOM 1395 C C . GLU A 1 176 ? -43.677 -14.269 -28.048 1.00 67.06 176 GLU A C 1
ATOM 1397 O O . GLU A 1 176 ? -44.597 -15.080 -28.154 1.00 67.06 176 GLU A O 1
ATOM 1402 N N . ILE A 1 177 ? -42.437 -14.575 -28.454 1.00 60.00 177 ILE A N 1
ATOM 1403 C CA . ILE A 1 177 ? -42.059 -15.865 -29.063 1.00 60.00 177 ILE A CA 1
ATOM 1404 C C . ILE A 1 177 ? -42.362 -17.050 -28.127 1.00 60.00 177 ILE A C 1
ATOM 1406 O O . ILE A 1 177 ? -42.679 -18.141 -28.600 1.00 60.00 177 ILE A O 1
ATOM 1410 N N . ARG A 1 178 ? -42.293 -16.870 -26.800 1.00 52.16 178 ARG A N 1
ATOM 1411 C CA . ARG A 1 178 ? -42.692 -17.911 -25.837 1.00 52.16 178 ARG A CA 1
ATOM 1412 C C . ARG A 1 178 ? -44.206 -18.054 -25.729 1.00 52.16 178 ARG A C 1
ATOM 1414 O O . ARG A 1 178 ? -44.668 -19.187 -25.724 1.00 52.16 178 ARG A O 1
ATOM 1421 N N . ALA A 1 179 ? -44.955 -16.952 -25.676 1.00 48.62 179 ALA A N 1
ATOM 1422 C CA . ALA A 1 179 ? -46.416 -16.965 -25.587 1.00 48.62 179 ALA A CA 1
ATOM 1423 C C . ALA A 1 179 ? -47.058 -17.704 -26.776 1.00 48.62 179 ALA A C 1
ATOM 1425 O O . ALA A 1 179 ? -47.930 -18.543 -26.579 1.00 48.62 179 ALA A O 1
ATOM 1426 N N . VAL A 1 180 ? -46.535 -17.494 -27.990 1.00 50.41 180 VAL A N 1
ATOM 1427 C CA . VAL A 1 180 ? -46.972 -18.181 -29.225 1.00 50.41 180 VAL A CA 1
ATOM 1428 C C . VAL A 1 180 ? -46.756 -19.711 -29.191 1.00 50.41 180 VAL A C 1
ATOM 1430 O O . VAL A 1 180 ? -47.322 -20.430 -30.007 1.00 50.41 180 VAL A O 1
ATOM 1433 N N . ASN A 1 181 ? -45.969 -20.244 -28.248 1.00 44.00 181 ASN A N 1
ATOM 1434 C CA . ASN A 1 181 ? -45.658 -21.677 -28.133 1.00 44.00 181 ASN A CA 1
ATOM 1435 C C . ASN A 1 181 ? -46.392 -22.395 -26.973 1.00 44.00 181 ASN A C 1
ATOM 1437 O O . ASN A 1 181 ? -45.984 -23.495 -26.599 1.00 44.00 181 ASN A O 1
ATOM 1441 N N . VAL A 1 182 ? -47.437 -21.803 -26.375 1.00 38.56 182 VAL A N 1
ATOM 1442 C CA . VAL A 1 182 ? -48.104 -22.367 -25.175 1.00 38.56 182 VAL A CA 1
ATOM 1443 C C . VAL A 1 182 ? -49.294 -23.292 -25.491 1.00 38.56 182 VAL A C 1
ATOM 1445 O O . VAL A 1 182 ? -49.551 -24.216 -24.719 1.00 38.56 182 VAL A O 1
ATOM 1448 N N . ASP A 1 183 ? -49.968 -23.135 -26.635 1.00 33.06 183 ASP A N 1
ATOM 1449 C CA . ASP A 1 183 ? -51.206 -23.867 -26.975 1.00 33.06 183 ASP A CA 1
ATOM 1450 C C . ASP A 1 183 ? -50.987 -25.319 -27.466 1.00 33.06 183 ASP A C 1
ATOM 1452 O O . ASP A 1 183 ? -51.538 -25.756 -28.475 1.00 33.06 183 ASP A O 1
ATOM 1456 N N . SER A 1 184 ? -50.184 -26.113 -26.747 1.00 32.62 184 SER A N 1
ATOM 1457 C CA . SER A 1 184 ? -50.158 -27.577 -26.922 1.00 32.62 184 SER A CA 1
ATOM 1458 C C . SER A 1 184 ? -49.907 -28.359 -25.619 1.00 32.62 184 SER A C 1
ATOM 1460 O O . SER A 1 184 ? -48.800 -28.792 -25.317 1.00 32.62 184 SER A O 1
ATOM 1462 N N . SER A 1 185 ? -51.001 -28.583 -24.876 1.00 30.84 185 SER A N 1
ATOM 1463 C CA . SER A 1 185 ? -51.254 -29.715 -23.954 1.00 30.84 185 SER A CA 1
ATOM 1464 C C . SER A 1 185 ? -50.107 -30.185 -23.033 1.00 30.84 185 SER A C 1
ATOM 1466 O O . SER A 1 185 ? -49.243 -30.971 -23.425 1.00 30.84 185 SER A O 1
ATOM 1468 N N . ALA A 1 186 ? -50.171 -29.806 -21.755 1.00 30.28 186 ALA A N 1
ATOM 1469 C CA . ALA A 1 186 ? -49.246 -30.265 -20.718 1.00 30.28 186 ALA A CA 1
ATOM 1470 C C . ALA A 1 186 ? -49.489 -31.717 -20.250 1.00 30.28 186 ALA A C 1
ATOM 1472 O O . ALA A 1 186 ? -50.615 -32.207 -20.287 1.00 30.28 186 ALA A O 1
ATOM 1473 N N . GLN A 1 187 ? -48.462 -32.334 -19.649 1.00 28.94 187 GLN A N 1
ATOM 1474 C CA . GLN A 1 187 ? -48.626 -33.180 -18.455 1.00 28.94 187 GLN A CA 1
ATOM 1475 C C . GLN A 1 187 ? -47.344 -33.208 -17.595 1.00 28.94 187 GLN A C 1
ATOM 1477 O O . GLN A 1 187 ? -46.268 -32.806 -18.036 1.00 28.94 187 GLN A O 1
ATOM 1482 N N . ASN A 1 188 ? -47.494 -33.583 -16.321 1.00 29.23 188 ASN A N 1
ATOM 1483 C CA . ASN A 1 188 ? -46.559 -33.262 -15.230 1.00 29.23 188 ASN A CA 1
ATOM 1484 C C . ASN A 1 188 ? -45.381 -34.243 -15.070 1.00 29.23 188 ASN A C 1
ATOM 1486 O O . ASN A 1 188 ? -45.507 -35.407 -15.434 1.00 29.23 188 ASN A O 1
ATOM 1490 N N . ILE A 1 189 ? -44.305 -33.801 -14.389 1.00 27.55 189 ILE A N 1
ATOM 1491 C CA . ILE A 1 189 ? -43.704 -34.441 -13.186 1.00 27.55 189 ILE A CA 1
ATOM 1492 C C . ILE A 1 189 ? -42.558 -33.563 -12.607 1.00 27.55 189 ILE A C 1
ATOM 1494 O O . ILE A 1 189 ? -42.074 -32.637 -13.253 1.00 27.55 189 ILE A O 1
ATOM 1498 N N . HIS A 1 190 ? -42.204 -33.783 -11.335 1.00 27.50 190 HIS A N 1
ATOM 1499 C CA . HIS A 1 190 ? -41.494 -32.850 -10.442 1.00 27.50 190 HIS A CA 1
ATOM 1500 C C . HIS A 1 190 ? -39.956 -32.711 -10.596 1.00 27.50 190 HIS A C 1
ATOM 1502 O O . HIS A 1 190 ? -39.256 -33.626 -11.012 1.00 27.50 190 HIS A O 1
ATOM 1508 N N . HIS A 1 191 ? -39.451 -31.575 -10.083 1.00 26.92 191 HIS A N 1
ATOM 1509 C CA . HIS A 1 191 ? -38.129 -31.330 -9.463 1.00 26.92 191 HIS A CA 1
ATOM 1510 C C . HIS A 1 191 ? -36.836 -31.896 -10.102 1.00 26.92 191 HIS A C 1
ATOM 1512 O O . HIS A 1 191 ? -36.419 -33.016 -9.823 1.00 26.92 191 HIS A O 1
ATOM 1518 N N . MET A 1 192 ? -36.035 -31.000 -10.700 1.00 24.72 192 MET A N 1
ATOM 1519 C CA . MET A 1 192 ? -34.559 -31.005 -10.596 1.00 24.72 192 MET A CA 1
ATOM 1520 C C . MET A 1 192 ? -34.089 -29.560 -10.327 1.00 24.72 192 MET A C 1
ATOM 1522 O O . MET A 1 192 ? -34.611 -28.636 -10.937 1.00 24.72 192 MET A O 1
ATOM 1526 N N . SER A 1 193 ? -33.260 -29.247 -9.325 1.00 22.67 193 SER A N 1
ATOM 1527 C CA . SER A 1 193 ? -31.909 -29.741 -8.990 1.00 22.67 193 SER A CA 1
ATOM 1528 C C . SER A 1 193 ? -30.814 -29.164 -9.903 1.00 22.67 193 SER A C 1
ATOM 1530 O O . SER A 1 193 ? -30.764 -29.416 -11.106 1.00 22.67 193 SER A O 1
ATOM 1532 N N . SER A 1 194 ? -29.942 -28.346 -9.307 1.00 28.91 194 SER A N 1
ATOM 1533 C CA . SER A 1 194 ? -29.043 -27.405 -9.983 1.00 28.91 194 SER A CA 1
ATOM 1534 C C . SER A 1 194 ? -27.914 -28.074 -10.775 1.00 28.91 194 SER A C 1
ATOM 1536 O O . SER A 1 194 ? -27.020 -28.687 -10.189 1.00 28.91 194 SER A O 1
ATOM 1538 N N . LYS A 1 195 ? -27.855 -27.856 -12.098 1.00 26.80 195 LYS A N 1
ATOM 1539 C CA . LYS A 1 195 ? -26.665 -28.162 -12.915 1.00 26.80 195 LYS A CA 1
ATOM 1540 C C . LYS A 1 195 ? -26.293 -27.019 -13.859 1.00 26.80 195 LYS A C 1
ATOM 1542 O O . LYS A 1 195 ? -27.140 -26.393 -14.484 1.00 26.80 195 LYS A O 1
ATOM 1547 N N . ARG A 1 196 ? -24.984 -26.756 -13.936 1.00 25.33 196 ARG A N 1
ATOM 1548 C CA . ARG A 1 196 ? -24.368 -25.711 -14.769 1.00 25.33 196 ARG A CA 1
ATOM 1549 C C . ARG A 1 196 ? -24.551 -26.047 -16.252 1.00 25.33 196 ARG A C 1
ATOM 1551 O O . ARG A 1 196 ? -24.196 -27.149 -16.664 1.00 25.33 196 ARG A O 1
ATOM 1558 N N . LEU A 1 197 ? -25.030 -25.092 -17.047 1.00 26.44 197 LEU A N 1
ATOM 1559 C CA . LEU A 1 197 ? -25.055 -25.218 -18.505 1.00 26.44 197 LEU A CA 1
ATOM 1560 C C . LEU A 1 197 ? -23.636 -25.103 -19.078 1.00 26.44 197 LEU A C 1
ATOM 1562 O O . LEU A 1 197 ? -22.923 -24.136 -18.815 1.00 26.44 197 LEU A O 1
ATOM 1566 N N . THR A 1 198 ? -23.242 -26.088 -19.880 1.00 26.59 198 THR A N 1
ATOM 1567 C CA . THR A 1 198 ? -22.029 -26.069 -20.706 1.00 26.59 198 THR A CA 1
ATOM 1568 C C . THR A 1 198 ? -22.371 -25.748 -22.164 1.00 26.59 198 THR A C 1
ATOM 1570 O O . THR A 1 198 ? -23.489 -25.969 -22.630 1.00 26.59 198 THR A O 1
ATOM 1573 N N . TYR A 1 199 ? -21.401 -25.185 -22.887 1.00 28.86 199 TYR A N 1
ATOM 1574 C CA . TYR A 1 199 ? -21.576 -24.702 -24.260 1.00 28.86 199 TYR A CA 1
ATOM 1575 C C . TYR A 1 199 ? -21.842 -25.856 -25.249 1.00 28.86 199 TYR A C 1
ATOM 1577 O O . TYR A 1 199 ? -21.210 -26.911 -25.159 1.00 28.86 199 TYR A O 1
ATOM 1585 N N . LYS A 1 200 ? -22.760 -25.663 -26.208 1.00 31.94 200 LYS A N 1
ATOM 1586 C CA . LYS A 1 200 ? -23.103 -26.683 -27.221 1.00 31.94 200 LYS A CA 1
ATOM 1587 C C . LYS A 1 200 ? -21.975 -26.868 -28.249 1.00 31.94 200 LYS A C 1
ATOM 1589 O O . LYS A 1 200 ? -21.338 -25.902 -28.657 1.00 31.94 200 LYS A O 1
ATOM 1594 N N . GLN A 1 201 ? -21.793 -28.104 -28.718 1.00 34.19 201 GLN A N 1
ATOM 1595 C CA . GLN A 1 201 ? -20.981 -28.439 -29.897 1.00 34.19 201 GLN A CA 1
ATOM 1596 C C . GLN A 1 201 ? -21.865 -28.604 -31.148 1.00 34.19 201 GLN A C 1
ATOM 1598 O O . GLN A 1 201 ? -23.072 -28.823 -31.037 1.00 34.19 201 GLN A O 1
ATOM 1603 N N . ALA A 1 202 ? -21.266 -28.493 -32.338 1.00 37.41 202 ALA A N 1
ATOM 1604 C CA . ALA A 1 202 ? -21.972 -28.574 -33.618 1.00 37.41 202 ALA A CA 1
ATOM 1605 C C . ALA A 1 202 ? -22.377 -30.014 -34.002 1.00 37.41 202 ALA A C 1
ATOM 1607 O O . ALA A 1 202 ? -21.670 -30.979 -33.710 1.00 37.41 202 ALA A O 1
ATOM 1608 N N . ASN A 1 203 ? -23.508 -30.152 -34.702 1.00 47.12 203 ASN A N 1
ATOM 1609 C CA . ASN A 1 203 ? -24.061 -31.447 -35.106 1.00 47.12 203 ASN A CA 1
ATOM 1610 C C . ASN A 1 203 ? -23.295 -32.083 -36.281 1.00 47.12 203 ASN A C 1
ATOM 1612 O O . ASN A 1 203 ? -23.077 -31.451 -37.314 1.00 47.12 203 ASN A O 1
ATOM 1616 N N . VAL A 1 204 ? -22.980 -33.375 -36.154 1.00 71.12 204 VAL A N 1
ATOM 1617 C CA . VAL A 1 204 ? -22.356 -34.204 -37.200 1.00 71.12 204 VAL A CA 1
ATOM 1618 C C . VAL A 1 204 ? -23.287 -35.369 -37.557 1.00 71.12 204 VAL A C 1
ATOM 1620 O O . VAL A 1 204 ? -23.887 -35.989 -36.679 1.00 71.12 204 VAL A O 1
ATOM 1623 N N . CYS A 1 205 ? -23.427 -35.681 -38.848 1.00 75.56 205 CYS A N 1
ATOM 1624 C CA . CYS A 1 205 ? -24.386 -36.663 -39.349 1.00 75.56 205 CYS A CA 1
ATOM 1625 C C . CYS A 1 205 ? -24.068 -38.092 -38.883 1.00 75.56 205 CYS A C 1
ATOM 1627 O O . CYS A 1 205 ? -23.080 -38.695 -39.310 1.00 75.56 205 CYS A O 1
ATOM 1629 N N . ALA A 1 206 ? -24.967 -38.686 -38.095 1.00 70.88 206 ALA A N 1
ATOM 1630 C CA . ALA A 1 206 ? -24.807 -40.034 -37.544 1.00 70.88 206 ALA A CA 1
ATOM 1631 C C . ALA A 1 206 ? -24.721 -41.169 -38.592 1.00 70.88 206 ALA A C 1
ATOM 1633 O O . ALA A 1 206 ? -24.281 -42.264 -38.252 1.00 70.88 206 ALA A O 1
ATOM 1634 N N . SER A 1 207 ? -25.125 -40.934 -39.848 1.00 77.38 207 SER A N 1
ATOM 1635 C CA . SER A 1 207 ? -25.088 -41.954 -40.911 1.00 77.38 207 SER A CA 1
ATOM 1636 C C . SER A 1 207 ? -23.779 -41.988 -41.711 1.00 77.38 207 SER A C 1
ATOM 1638 O O . SER A 1 207 ? -23.463 -43.035 -42.274 1.00 77.38 207 SER A O 1
ATOM 1640 N N . CYS A 1 208 ? -23.005 -40.892 -41.767 1.00 78.00 208 CYS A N 1
ATOM 1641 C CA . CYS A 1 208 ? -21.773 -40.827 -42.575 1.00 78.00 208 CYS A CA 1
ATOM 1642 C C . CYS A 1 208 ? -20.610 -39.989 -42.009 1.00 78.00 208 CYS A C 1
ATOM 1644 O O . CYS A 1 208 ? -19.503 -40.076 -42.538 1.00 78.00 208 CYS A O 1
ATOM 1646 N N . GLY A 1 209 ? -20.829 -39.194 -40.957 1.00 75.00 209 GLY A N 1
ATOM 1647 C CA . GLY A 1 209 ? -19.811 -38.322 -40.358 1.00 75.00 209 GLY A CA 1
ATOM 1648 C C . GLY A 1 209 ? -19.648 -36.943 -41.017 1.00 75.00 209 GLY A C 1
ATOM 1649 O O . GLY A 1 209 ? -18.720 -36.225 -40.666 1.00 75.00 209 GLY A O 1
ATOM 1650 N N . GLY A 1 210 ? -20.514 -36.564 -41.965 1.00 76.56 210 GLY A N 1
ATOM 1651 C CA . GLY A 1 210 ? -20.499 -35.240 -42.609 1.00 76.56 210 GLY A CA 1
ATOM 1652 C C . GLY A 1 210 ? -21.300 -34.167 -41.856 1.00 76.56 210 GLY A C 1
ATOM 1653 O O . GLY A 1 210 ? -22.158 -34.483 -41.035 1.00 76.56 210 GLY A O 1
ATOM 1654 N N . GLN A 1 211 ? -21.062 -32.890 -42.159 1.00 70.69 211 GLN A N 1
ATOM 1655 C CA . GLN A 1 211 ? -21.812 -31.755 -41.598 1.00 70.69 211 GLN A CA 1
ATOM 1656 C C . GLN A 1 211 ? -23.108 -31.500 -42.394 1.00 70.69 211 GLN A C 1
ATOM 1658 O O . GLN A 1 211 ? -23.174 -30.608 -43.230 1.00 70.69 211 GLN A O 1
ATOM 1663 N N . HIS A 1 212 ? -24.136 -32.324 -42.170 1.00 75.06 212 HIS A N 1
ATOM 1664 C CA . HIS A 1 212 ? -25.493 -32.121 -42.704 1.00 75.06 212 HIS A CA 1
ATOM 1665 C C . HIS A 1 212 ? -26.548 -32.852 -41.858 1.00 75.06 212 HIS A C 1
ATOM 1667 O O . HIS A 1 212 ? -26.236 -33.796 -41.127 1.00 75.06 212 HIS A O 1
ATOM 1673 N N . ASN A 1 213 ? -27.818 -32.454 -41.978 1.00 69.06 213 ASN A N 1
ATOM 1674 C CA . ASN A 1 213 ? -28.926 -33.144 -41.313 1.00 69.06 213 ASN A CA 1
ATOM 1675 C C . ASN A 1 213 ? -29.160 -34.540 -41.939 1.00 69.06 213 ASN A C 1
ATOM 1677 O O . ASN A 1 213 ? -29.151 -34.701 -43.160 1.00 69.06 213 ASN A O 1
ATOM 1681 N N . ARG A 1 214 ? -29.382 -35.561 -41.099 1.00 69.12 214 ARG A N 1
ATOM 1682 C CA . ARG A 1 214 ? -29.494 -36.983 -41.479 1.00 69.12 214 ARG A CA 1
ATOM 1683 C C . ARG A 1 214 ? -30.570 -37.257 -42.538 1.00 69.12 214 ARG A C 1
ATOM 1685 O O . ARG A 1 214 ? -30.377 -38.158 -43.349 1.00 69.12 214 ARG A O 1
ATOM 1692 N N . ALA A 1 215 ? -31.650 -36.473 -42.571 1.00 72.44 215 ALA A N 1
ATOM 1693 C CA . ALA A 1 215 ? -32.732 -36.602 -43.556 1.00 72.44 215 ALA A CA 1
ATOM 1694 C C . ALA A 1 215 ? -32.244 -36.537 -45.022 1.00 72.44 215 ALA A C 1
ATOM 1696 O O . ALA A 1 215 ? -32.724 -37.299 -45.870 1.00 72.44 215 ALA A O 1
ATOM 1697 N N . PHE A 1 216 ? -31.241 -35.689 -45.283 1.00 71.38 216 PHE A N 1
ATOM 1698 C CA . PHE A 1 216 ? -30.635 -35.447 -46.600 1.00 71.38 216 PHE A CA 1
ATOM 1699 C C . PHE A 1 216 ? -29.376 -36.296 -46.858 1.00 71.38 216 PHE A C 1
ATOM 1701 O O . PHE A 1 216 ? -28.699 -36.131 -47.869 1.00 71.38 216 PHE A O 1
ATOM 1708 N N . CYS A 1 217 ? -29.021 -37.212 -45.951 1.00 74.12 217 CYS A N 1
ATOM 1709 C CA . CYS A 1 217 ? -27.824 -38.031 -46.108 1.00 74.12 217 CYS A CA 1
ATOM 1710 C C . CYS A 1 217 ? -28.022 -39.103 -47.193 1.00 74.12 217 CYS A C 1
ATOM 1712 O O . CYS A 1 217 ? -28.838 -40.009 -47.017 1.00 74.12 217 CYS A O 1
ATOM 1714 N N . ARG A 1 218 ? -27.198 -39.088 -48.255 1.00 76.50 218 ARG A N 1
ATOM 1715 C CA . ARG A 1 218 ? -27.147 -40.145 -49.296 1.00 76.50 218 ARG A CA 1
ATOM 1716 C C . ARG A 1 218 ? -27.020 -41.562 -48.713 1.00 76.50 218 ARG A C 1
ATOM 1718 O O . ARG A 1 218 ? -27.490 -42.523 -49.307 1.00 76.50 218 ARG A O 1
ATOM 1725 N N . PHE A 1 219 ? -26.416 -41.689 -47.532 1.00 74.88 219 PHE A N 1
ATOM 1726 C CA . PHE A 1 219 ? -26.180 -42.962 -46.851 1.00 74.88 219 PHE A CA 1
ATOM 1727 C C . PHE A 1 219 ? -27.204 -43.287 -45.748 1.00 74.88 219 PHE A C 1
ATOM 1729 O O . PHE A 1 219 ? -26.966 -44.196 -44.953 1.00 74.88 219 PHE A O 1
ATOM 1736 N N . LYS A 1 220 ? -28.347 -42.582 -45.676 1.00 71.88 220 LYS A N 1
ATOM 1737 C CA . LYS A 1 220 ? -29.354 -42.781 -44.614 1.00 71.88 220 LYS A CA 1
ATOM 1738 C C . LYS A 1 220 ? -29.897 -44.212 -44.517 1.00 71.88 220 LYS A C 1
ATOM 1740 O O . LYS A 1 220 ? -30.180 -44.650 -43.408 1.00 71.88 220 LYS A O 1
ATOM 1745 N N . ASN A 1 221 ? -29.945 -44.942 -45.635 1.00 76.50 221 ASN A N 1
ATOM 1746 C CA . ASN A 1 221 ? -30.387 -46.342 -45.710 1.00 76.50 221 ASN A CA 1
ATOM 1747 C C . ASN A 1 221 ? -29.226 -47.335 -45.938 1.00 76.50 221 ASN A C 1
ATOM 1749 O O . ASN A 1 221 ? -29.467 -48.525 -46.116 1.00 76.50 221 ASN A O 1
ATOM 1753 N N . ALA A 1 222 ? -27.966 -46.882 -45.937 1.00 77.06 222 ALA A N 1
ATOM 1754 C CA . ALA A 1 222 ? -26.823 -47.751 -46.222 1.00 77.06 222 ALA A CA 1
ATOM 1755 C C . ALA A 1 222 ? -26.658 -48.844 -45.150 1.00 77.06 222 ALA A C 1
ATOM 1757 O O . ALA A 1 222 ? -26.783 -48.572 -43.952 1.00 77.06 222 ALA A O 1
ATOM 1758 N N . VAL A 1 223 ? -26.361 -50.071 -45.587 1.00 76.19 223 VAL A N 1
ATOM 1759 C CA . VAL A 1 223 ? -26.118 -51.228 -44.714 1.00 76.19 223 VAL A CA 1
ATOM 1760 C C . VAL A 1 223 ? -24.642 -51.281 -44.322 1.00 76.19 223 VAL A C 1
ATOM 1762 O O . VAL A 1 223 ? -23.754 -51.333 -45.173 1.00 76.19 223 VAL A O 1
ATOM 1765 N N . CYS A 1 224 ? -24.362 -51.274 -43.019 1.00 73.25 224 CYS A N 1
ATOM 1766 C CA . CYS A 1 224 ? -22.993 -51.291 -42.517 1.00 73.25 224 CYS A CA 1
ATOM 1767 C C . CYS A 1 224 ? -22.358 -52.684 -42.644 1.00 73.25 224 CYS A C 1
ATOM 1769 O O . CYS A 1 224 ? -22.764 -53.607 -41.934 1.00 73.25 224 CYS A O 1
ATOM 1771 N N . ARG A 1 225 ? -21.284 -52.819 -43.437 1.00 72.38 225 ARG A N 1
ATOM 1772 C CA . ARG A 1 225 ? -20.541 -54.086 -43.624 1.00 72.38 225 ARG A CA 1
ATOM 1773 C C . ARG A 1 225 ? -20.099 -54.751 -42.308 1.00 72.38 225 ARG A C 1
ATOM 1775 O O . ARG A 1 225 ? -20.190 -55.964 -42.197 1.00 72.38 225 ARG A O 1
ATOM 1782 N N . CYS A 1 226 ? -19.741 -53.984 -41.272 1.00 63.62 226 CYS A N 1
ATOM 1783 C CA . CYS A 1 226 ? -19.360 -54.531 -39.956 1.00 63.62 226 CYS A CA 1
ATOM 1784 C C . CYS A 1 226 ? -20.514 -54.990 -39.033 1.00 63.62 226 CYS A C 1
ATOM 1786 O O . CYS A 1 226 ? -20.227 -55.434 -37.923 1.00 63.62 226 CYS A O 1
ATOM 1788 N N . ARG A 1 227 ? -21.796 -54.825 -39.399 1.00 63.91 227 ARG A N 1
ATOM 1789 C CA . ARG A 1 227 ? -22.946 -55.265 -38.564 1.00 63.91 227 ARG A CA 1
ATOM 1790 C C . ARG A 1 227 ? -24.185 -55.740 -39.340 1.00 63.91 227 ARG A C 1
ATOM 1792 O O . ARG A 1 227 ? -25.171 -56.093 -38.705 1.00 63.91 227 ARG A O 1
ATOM 1799 N N . GLN A 1 228 ? -24.184 -55.649 -40.670 1.00 67.56 228 GLN A N 1
ATOM 1800 C CA . GLN A 1 228 ? -25.332 -55.905 -41.556 1.00 67.56 228 GLN A CA 1
ATOM 1801 C C . GLN A 1 228 ? -26.635 -55.157 -41.186 1.00 67.56 228 GLN A C 1
ATOM 1803 O O . GLN A 1 228 ? -27.719 -55.525 -41.622 1.00 67.56 228 GLN A O 1
ATOM 1808 N N . LYS A 1 229 ? -26.549 -54.049 -40.430 1.00 66.50 229 LYS A N 1
ATOM 1809 C CA . LYS A 1 229 ? -27.702 -53.187 -40.115 1.00 66.50 229 LYS A CA 1
ATOM 1810 C C . LYS A 1 229 ? -27.716 -51.936 -40.989 1.00 66.50 229 LYS A C 1
ATOM 1812 O O . LYS A 1 229 ? -26.690 -51.263 -41.125 1.00 66.50 229 LYS A O 1
ATOM 1817 N N . ALA A 1 230 ? -28.886 -51.624 -41.544 1.00 68.50 230 ALA A N 1
ATOM 1818 C CA . ALA A 1 230 ? -29.153 -50.379 -42.256 1.00 68.50 230 ALA A CA 1
ATOM 1819 C C . ALA A 1 230 ? -29.018 -49.154 -41.332 1.00 68.50 230 ALA A C 1
ATOM 1821 O O . ALA A 1 230 ? -29.181 -49.245 -40.113 1.00 68.50 230 ALA A O 1
ATOM 1822 N N . GLY A 1 231 ? -28.727 -47.994 -41.919 1.00 75.19 231 GLY A N 1
ATOM 1823 C CA . GLY A 1 231 ? -28.783 -46.699 -41.239 1.00 75.19 231 GLY A CA 1
ATOM 1824 C C . GLY A 1 231 ? -27.465 -45.930 -41.154 1.00 75.19 231 GLY A C 1
ATOM 1825 O O . GLY A 1 231 ? -27.496 -44.766 -40.743 1.00 75.19 231 GLY A O 1
ATOM 1826 N N . HIS A 1 232 ? -26.326 -46.553 -41.482 1.00 77.50 232 HIS A N 1
ATOM 1827 C CA . HIS A 1 232 ? -24.991 -45.959 -41.347 1.00 77.50 232 HIS A CA 1
ATOM 1828 C C . HIS A 1 232 ? -23.919 -46.705 -42.159 1.00 77.50 232 HIS A C 1
ATOM 1830 O O . HIS A 1 232 ? -24.038 -47.903 -42.406 1.00 77.50 232 HIS A O 1
ATOM 1836 N N . ILE A 1 233 ? -22.835 -46.011 -42.521 1.00 82.56 233 ILE A N 1
ATOM 1837 C CA . ILE A 1 233 ? -21.646 -46.630 -43.134 1.00 82.56 233 ILE A CA 1
ATOM 1838 C C . ILE A 1 233 ? -20.608 -47.063 -42.090 1.00 82.56 233 ILE A C 1
ATOM 1840 O O . ILE A 1 233 ? -20.564 -46.562 -40.966 1.00 82.56 233 ILE A O 1
ATOM 1844 N N . GLU A 1 234 ? -19.701 -47.944 -42.509 1.00 75.06 234 GLU A N 1
ATOM 1845 C CA . GLU A 1 234 ? -18.624 -48.499 -41.681 1.00 75.06 234 GLU A CA 1
ATOM 1846 C C . GLU A 1 234 ? -17.757 -47.432 -40.985 1.00 75.06 234 GLU A C 1
ATOM 1848 O O . GLU A 1 234 ? -17.406 -47.596 -39.816 1.00 75.06 234 GLU A O 1
ATOM 1853 N N . ARG A 1 235 ? -17.498 -46.300 -41.658 1.00 72.94 235 ARG A N 1
ATOM 1854 C CA . ARG A 1 235 ? -16.712 -45.153 -41.153 1.00 72.94 235 ARG A CA 1
ATOM 1855 C C . ARG A 1 235 ? -17.195 -44.605 -39.801 1.00 72.94 235 ARG A C 1
ATOM 1857 O O . ARG A 1 235 ? -16.403 -44.019 -39.072 1.00 72.94 235 ARG A O 1
ATOM 1864 N N . VAL A 1 236 ? -18.477 -44.779 -39.474 1.00 74.94 236 VAL A N 1
ATOM 1865 C CA . VAL A 1 236 ? -19.103 -44.312 -38.221 1.00 74.94 236 VAL A CA 1
ATOM 1866 C C . VAL A 1 236 ? -19.643 -45.465 -37.359 1.00 74.94 236 VAL A C 1
ATOM 1868 O O . VAL A 1 236 ? -20.410 -45.249 -36.419 1.00 74.94 236 VAL A O 1
ATOM 1871 N N . CYS A 1 237 ? -19.258 -46.711 -37.654 1.00 72.19 237 CYS A N 1
ATOM 1872 C CA . CYS A 1 237 ? -19.760 -47.883 -36.944 1.00 72.19 237 CYS A CA 1
ATOM 1873 C C . CYS A 1 237 ? -19.130 -48.022 -35.547 1.00 72.19 237 CYS A C 1
ATOM 1875 O O . CYS A 1 237 ? -17.982 -48.444 -35.390 1.00 72.19 237 CYS A O 1
ATOM 1877 N N . ARG A 1 238 ? -19.921 -47.727 -34.507 1.00 61.50 238 ARG A N 1
ATOM 1878 C CA . ARG A 1 238 ? -19.486 -47.685 -33.095 1.00 61.50 238 ARG A CA 1
ATOM 1879 C C . ARG A 1 238 ? -18.902 -48.997 -32.530 1.00 61.50 238 ARG A C 1
ATOM 1881 O O . ARG A 1 238 ? -18.357 -48.967 -31.434 1.00 61.50 238 ARG A O 1
ATOM 1888 N N . SER A 1 239 ? -18.971 -50.140 -33.228 1.00 62.03 239 SER A N 1
ATOM 1889 C CA . SER A 1 239 ? -18.236 -51.361 -32.820 1.00 62.03 239 SER A CA 1
ATOM 1890 C C . SER A 1 239 ? -16.722 -51.253 -33.017 1.00 62.03 239 SER A C 1
ATOM 1892 O O . SER A 1 239 ? -15.991 -51.811 -32.210 1.00 62.03 239 SER A O 1
ATOM 1894 N N . LYS A 1 240 ? -16.229 -50.510 -34.021 1.00 52.81 240 LYS A N 1
ATOM 1895 C CA . LYS A 1 240 ? -14.778 -50.333 -34.247 1.00 52.81 240 LYS A CA 1
ATOM 1896 C C . LYS A 1 240 ? -14.103 -49.379 -33.240 1.00 52.81 240 LYS A C 1
ATOM 1898 O O . LYS A 1 240 ? -12.915 -49.115 -33.360 1.00 52.81 240 LYS A O 1
ATOM 1903 N N . GLN A 1 241 ? -14.835 -48.853 -32.249 1.00 47.59 241 GLN A N 1
ATOM 1904 C CA . GLN A 1 241 ? -14.375 -47.789 -31.339 1.00 47.59 241 GLN A CA 1
ATOM 1905 C C . GLN A 1 241 ? -14.192 -48.226 -29.871 1.00 47.59 241 GLN A C 1
ATOM 1907 O O . GLN A 1 241 ? -14.280 -47.408 -28.957 1.00 47.59 241 GLN A O 1
ATOM 1912 N N . ARG A 1 242 ? -13.885 -49.505 -29.624 1.00 34.28 242 ARG A N 1
ATOM 1913 C CA . ARG A 1 242 ? -13.330 -49.973 -28.340 1.00 34.28 242 ARG A CA 1
ATOM 1914 C C . ARG A 1 242 ? -12.067 -50.805 -28.577 1.00 34.28 242 ARG A C 1
ATOM 1916 O O . ARG A 1 242 ? -12.174 -52.016 -28.668 1.00 34.28 242 ARG A O 1
ATOM 1923 N N . HIS A 1 243 ? -10.924 -50.117 -28.718 1.00 33.44 243 HIS A N 1
ATOM 1924 C CA . HIS A 1 243 ? -9.552 -50.492 -28.292 1.00 33.44 243 HIS A CA 1
ATOM 1925 C C . HIS A 1 243 ? -8.456 -49.782 -29.127 1.00 33.44 243 HIS A C 1
ATOM 1927 O O . HIS A 1 243 ? -7.745 -50.410 -29.902 1.00 33.44 243 HIS A O 1
ATOM 1933 N N . SER A 1 244 ? -8.284 -48.467 -28.938 1.00 26.89 244 SER A N 1
ATOM 1934 C CA . SER A 1 244 ? -7.021 -47.741 -29.199 1.00 26.89 244 SER A CA 1
ATOM 1935 C C . SER A 1 244 ? -7.076 -46.319 -28.614 1.00 26.89 244 SER A C 1
ATOM 1937 O O . SER A 1 244 ? -8.154 -45.741 -28.468 1.00 26.89 244 SER A O 1
ATOM 1939 N N . LYS A 1 245 ? -5.915 -45.746 -28.261 1.00 29.22 245 LYS A N 1
ATOM 1940 C CA . LYS A 1 245 ? -5.740 -44.296 -28.037 1.00 29.22 245 LYS A CA 1
ATOM 1941 C C . LYS A 1 245 ? -5.051 -43.688 -29.273 1.00 29.22 245 LYS A C 1
ATOM 1943 O O . LYS A 1 245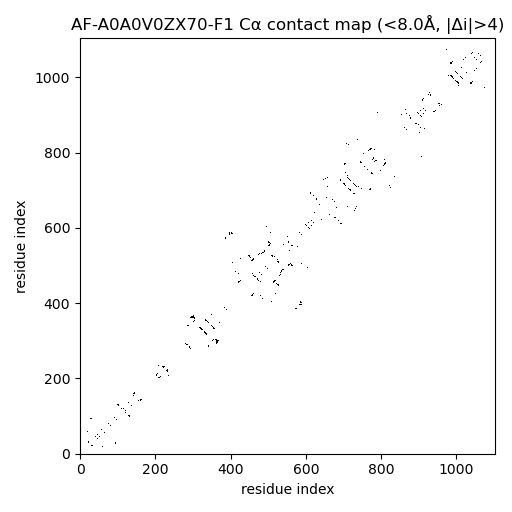 ? -4.183 -44.355 -29.832 1.00 29.22 245 LYS A O 1
ATOM 1948 N N . PRO A 1 246 ? -5.413 -42.468 -29.711 1.00 30.19 246 PRO A N 1
ATOM 1949 C CA . PRO A 1 246 ? -4.905 -41.895 -30.957 1.00 30.19 246 PRO A CA 1
ATOM 1950 C C . PRO A 1 246 ? -3.610 -41.088 -30.780 1.00 30.19 246 PRO A C 1
ATOM 1952 O O . PRO A 1 246 ? -3.367 -40.487 -29.735 1.00 30.19 246 PRO A O 1
ATOM 1955 N N . GLN A 1 247 ? -2.842 -41.005 -31.866 1.00 26.61 247 GLN A N 1
ATOM 1956 C CA . GLN A 1 247 ? -1.727 -40.077 -32.071 1.00 26.61 247 GLN A CA 1
ATOM 1957 C C . GLN A 1 247 ? -2.128 -39.074 -33.175 1.00 26.61 247 GLN A C 1
ATOM 1959 O O . GLN A 1 247 ? -2.957 -39.405 -34.025 1.00 26.61 247 GLN A O 1
ATOM 1964 N N . ALA A 1 248 ? -1.590 -37.851 -33.165 1.00 26.44 248 ALA A N 1
ATOM 1965 C CA . ALA A 1 248 ? -1.994 -36.781 -34.088 1.00 26.44 248 ALA A CA 1
ATOM 1966 C C . ALA A 1 248 ? -0.923 -36.469 -35.153 1.00 26.44 248 ALA A C 1
ATOM 1968 O O . ALA A 1 248 ? 0.272 -36.546 -34.876 1.00 26.44 248 ALA A O 1
ATOM 1969 N N . LYS A 1 249 ? -1.368 -36.068 -36.352 1.00 24.50 249 LYS A N 1
ATOM 1970 C CA . LYS A 1 249 ? -0.550 -35.479 -37.430 1.00 24.50 249 LYS A CA 1
ATOM 1971 C C . LYS A 1 249 ? -0.895 -33.997 -37.615 1.00 24.50 249 LYS A C 1
ATOM 1973 O O . LYS A 1 249 ? -2.048 -33.639 -37.387 1.00 24.50 249 LYS A O 1
ATOM 1978 N N . ALA A 1 250 ? 0.073 -33.232 -38.137 1.00 24.56 250 ALA A N 1
ATOM 1979 C CA . ALA A 1 250 ? -0.033 -32.141 -39.132 1.00 24.56 250 ALA A CA 1
ATOM 1980 C C . ALA A 1 250 ? 0.942 -30.989 -38.814 1.00 24.56 250 ALA A C 1
ATOM 1982 O O . ALA A 1 250 ? 1.121 -30.664 -37.646 1.00 24.56 250 ALA A O 1
ATOM 1983 N N . ASN A 1 251 ? 1.554 -30.289 -39.775 1.00 25.78 251 ASN A N 1
ATOM 1984 C CA . ASN A 1 251 ? 1.889 -30.587 -41.184 1.00 25.78 251 ASN A CA 1
ATOM 1985 C C . ASN A 1 251 ? 3.052 -29.640 -41.588 1.00 25.78 251 ASN A C 1
ATOM 1987 O O . ASN A 1 251 ? 3.326 -28.683 -40.866 1.00 25.78 251 ASN A O 1
ATOM 1991 N N . ALA A 1 252 ? 3.726 -29.888 -42.715 1.00 24.66 252 ALA A N 1
ATOM 1992 C CA . ALA A 1 252 ? 4.877 -29.098 -43.188 1.00 24.66 252 ALA A CA 1
ATOM 1993 C C . ALA A 1 252 ? 4.589 -28.318 -44.490 1.00 24.66 252 ALA A C 1
ATOM 1995 O O . ALA A 1 252 ? 3.577 -28.587 -45.132 1.00 24.66 252 ALA A O 1
ATOM 1996 N N . ILE A 1 253 ? 5.501 -27.394 -44.838 1.00 23.09 253 ILE A N 1
ATOM 1997 C CA . ILE A 1 253 ? 5.835 -26.775 -46.151 1.00 23.09 253 ILE A CA 1
ATOM 1998 C C . ILE A 1 253 ? 7.006 -25.802 -45.830 1.00 23.09 253 ILE A C 1
ATOM 2000 O O . ILE A 1 253 ? 6.830 -24.939 -44.974 1.00 23.09 253 ILE A O 1
ATOM 2004 N N . SER A 1 254 ? 8.280 -26.141 -46.107 1.00 22.70 254 SER A N 1
ATOM 2005 C CA . SER A 1 254 ? 9.090 -25.830 -47.320 1.00 22.70 254 SER A CA 1
ATOM 2006 C C . SER A 1 254 ? 9.176 -24.324 -47.652 1.00 22.70 254 SER A C 1
ATOM 2008 O O . SER A 1 254 ? 8.183 -23.621 -47.515 1.00 22.70 254 SER A O 1
ATOM 2010 N N . VAL A 1 255 ? 10.308 -23.728 -48.064 1.00 22.72 255 VAL A N 1
ATOM 2011 C CA . VAL A 1 255 ? 11.581 -24.197 -48.697 1.00 22.72 255 VAL A CA 1
ATOM 2012 C C . VAL A 1 255 ? 12.785 -23.375 -48.096 1.00 22.72 255 VAL A C 1
ATOM 2014 O O . VAL A 1 255 ? 12.526 -22.664 -47.128 1.00 22.72 255 VAL A O 1
ATOM 2017 N N . ALA A 1 256 ? 14.086 -23.352 -48.474 1.00 22.39 256 ALA A N 1
ATOM 2018 C CA . ALA A 1 256 ? 14.952 -23.882 -49.560 1.00 22.39 256 ALA A CA 1
ATOM 2019 C C . ALA A 1 256 ? 16.448 -24.015 -49.096 1.00 22.39 256 ALA A C 1
ATOM 2021 O O . ALA A 1 256 ? 16.717 -24.098 -47.899 1.00 22.39 256 ALA A O 1
ATOM 2022 N N . ASP A 1 257 ? 17.373 -24.050 -50.068 1.00 21.88 257 ASP A N 1
ATOM 2023 C CA . ASP A 1 257 ? 18.853 -24.185 -50.083 1.00 21.88 257 ASP A CA 1
ATOM 2024 C C . ASP A 1 257 ? 19.638 -23.125 -49.251 1.00 21.88 257 ASP A C 1
ATOM 2026 O O . ASP A 1 257 ? 19.068 -22.112 -48.853 1.00 21.88 257 ASP A O 1
ATOM 2030 N N . THR A 1 258 ? 20.944 -23.236 -48.938 1.00 25.08 258 THR A N 1
ATOM 2031 C CA . THR A 1 258 ? 22.100 -23.867 -49.632 1.00 25.08 258 THR A CA 1
ATOM 2032 C C . THR A 1 258 ? 23.151 -24.481 -48.680 1.00 25.08 258 THR A C 1
ATOM 2034 O O . THR A 1 258 ? 23.204 -24.168 -47.493 1.00 25.08 258 THR A O 1
ATOM 2037 N N . HIS A 1 259 ? 24.044 -25.326 -49.222 1.00 23.92 259 HIS A N 1
ATOM 2038 C CA . HIS A 1 259 ? 25.209 -25.903 -48.526 1.00 23.92 259 HIS A CA 1
ATOM 2039 C C . HIS A 1 259 ? 26.546 -25.266 -48.959 1.00 23.92 259 HIS A C 1
ATOM 2041 O O . HIS A 1 259 ? 26.763 -25.000 -50.138 1.00 23.92 259 HIS A O 1
ATOM 2047 N N . GLN A 1 260 ? 27.492 -25.161 -48.019 1.00 24.50 260 GLN A N 1
ATOM 2048 C CA . GLN A 1 260 ? 28.939 -25.149 -48.286 1.00 24.50 260 GLN A CA 1
ATOM 2049 C C . GLN A 1 260 ? 29.667 -25.940 -47.182 1.00 24.50 260 GLN A C 1
ATOM 2051 O O . GLN A 1 260 ? 29.141 -26.078 -46.075 1.00 24.50 260 GLN A O 1
ATOM 2056 N N . SER A 1 261 ? 30.825 -26.532 -47.492 1.00 27.98 261 SER A N 1
ATOM 2057 C CA . SER A 1 261 ? 31.339 -27.706 -46.764 1.00 27.98 261 SER A CA 1
ATOM 2058 C C . SER A 1 261 ? 32.855 -27.710 -46.541 1.00 27.98 261 SER A C 1
ATOM 2060 O O . SER A 1 261 ? 33.614 -27.681 -47.507 1.00 27.98 261 SER A O 1
ATOM 2062 N N . TYR A 1 262 ? 33.277 -27.876 -45.284 1.00 23.61 262 TYR A N 1
ATOM 2063 C CA . TYR A 1 262 ? 34.642 -28.217 -44.854 1.00 23.61 262 TYR A CA 1
ATOM 2064 C C . TYR A 1 262 ? 34.578 -28.939 -43.487 1.00 23.61 262 TYR A C 1
ATOM 2066 O O . TYR A 1 262 ? 33.661 -28.658 -42.722 1.00 23.61 262 TYR A O 1
ATOM 2074 N N . LEU A 1 263 ? 35.535 -29.768 -43.046 1.00 24.12 263 LEU A N 1
ATOM 2075 C CA . LEU A 1 263 ? 36.344 -30.809 -43.714 1.00 24.12 263 LEU A CA 1
ATOM 2076 C C . LEU A 1 263 ? 37.175 -31.523 -42.619 1.00 24.12 263 LEU A C 1
ATOM 2078 O O . LEU A 1 263 ? 37.841 -30.831 -41.854 1.00 24.12 263 LEU A O 1
ATOM 2082 N N . LEU A 1 264 ? 37.231 -32.867 -42.610 1.00 25.39 264 LEU A N 1
ATOM 2083 C CA . LEU A 1 264 ? 38.156 -33.669 -41.770 1.00 25.39 264 LEU A CA 1
ATOM 2084 C C . LEU A 1 264 ? 37.951 -33.502 -40.225 1.00 25.39 264 LEU A C 1
ATOM 2086 O O . LEU A 1 264 ? 37.151 -32.690 -39.779 1.00 25.39 264 LEU A O 1
ATOM 2090 N N . ASN A 1 265 ? 38.554 -34.291 -39.323 1.00 24.98 265 ASN A N 1
ATOM 2091 C CA . ASN A 1 265 ? 39.496 -35.404 -39.481 1.00 24.98 265 ASN A CA 1
ATOM 2092 C C . ASN A 1 265 ? 39.237 -36.530 -38.451 1.00 24.98 265 ASN A C 1
ATOM 2094 O O . ASN A 1 265 ? 38.679 -36.286 -37.382 1.00 24.98 265 ASN A O 1
ATOM 2098 N N . CYS A 1 266 ? 39.708 -37.745 -38.736 1.00 24.92 266 CYS A N 1
ATOM 2099 C CA . CYS A 1 266 ? 39.828 -38.825 -37.747 1.00 24.92 266 CYS A CA 1
ATOM 2100 C C . CYS A 1 266 ? 41.225 -38.811 -37.099 1.00 24.92 266 CYS A C 1
ATOM 2102 O O . CYS A 1 266 ? 42.146 -38.234 -37.668 1.00 24.92 266 CYS A O 1
ATOM 2104 N N . ILE A 1 267 ? 41.420 -39.538 -35.986 1.00 29.62 267 ILE A N 1
ATOM 2105 C CA . ILE A 1 267 ? 42.622 -40.374 -35.787 1.00 29.62 267 ILE A CA 1
ATOM 2106 C C . ILE A 1 267 ? 42.412 -41.453 -34.703 1.00 29.62 267 ILE A C 1
ATOM 2108 O O . ILE A 1 267 ? 41.586 -41.333 -33.805 1.00 29.62 267 ILE A O 1
ATOM 2112 N N . THR A 1 268 ? 43.142 -42.547 -34.902 1.00 25.20 268 THR A N 1
ATOM 2113 C CA . THR A 1 268 ? 43.114 -43.910 -34.335 1.00 25.20 268 THR A CA 1
ATOM 2114 C C . THR A 1 268 ? 42.979 -44.121 -32.817 1.00 25.20 268 THR A C 1
ATOM 2116 O O . THR A 1 268 ? 43.388 -43.296 -32.009 1.00 25.20 268 THR A O 1
ATOM 2119 N N . TYR A 1 269 ? 42.548 -45.338 -32.448 1.00 25.84 269 TYR A N 1
ATOM 2120 C CA . TYR A 1 269 ? 42.379 -45.835 -31.075 1.00 25.84 269 TYR A CA 1
ATOM 2121 C C . TYR A 1 269 ? 43.328 -47.009 -30.746 1.00 25.84 269 TYR A C 1
ATOM 2123 O O . TYR A 1 269 ? 43.426 -47.954 -31.529 1.00 25.84 269 TYR A O 1
ATOM 2131 N N . ARG A 1 270 ? 43.959 -46.987 -29.562 1.00 26.62 270 ARG A N 1
ATOM 2132 C CA . ARG A 1 270 ? 44.551 -48.136 -28.836 1.00 26.62 270 ARG A CA 1
ATOM 2133 C C . ARG A 1 270 ? 44.605 -47.789 -27.339 1.00 26.62 270 ARG A C 1
ATOM 2135 O O . ARG A 1 270 ? 44.998 -46.676 -27.020 1.00 26.62 270 ARG A O 1
ATOM 2142 N N . SER A 1 271 ? 44.295 -48.651 -26.371 1.00 33.84 271 SER A N 1
ATOM 2143 C CA . SER A 1 271 ? 43.522 -49.904 -26.383 1.00 33.84 271 SER A CA 1
ATOM 2144 C C . SER A 1 271 ? 42.987 -50.140 -24.964 1.00 33.84 271 SER A C 1
ATOM 2146 O O . SER A 1 271 ? 43.784 -50.268 -24.039 1.00 33.84 271 SER A O 1
ATOM 2148 N N . THR A 1 272 ? 41.669 -50.189 -24.762 1.00 25.11 272 THR A N 1
ATOM 2149 C CA . THR A 1 272 ? 40.986 -50.656 -23.525 1.00 25.11 272 THR A CA 1
ATOM 2150 C C . THR A 1 272 ? 39.483 -50.864 -23.849 1.00 25.11 272 THR A C 1
ATOM 2152 O O . THR A 1 272 ? 39.169 -50.817 -25.043 1.00 25.11 272 THR A O 1
ATOM 2155 N N . PRO A 1 273 ? 38.587 -51.281 -22.917 1.00 35.38 273 PRO A N 1
ATOM 2156 C CA . PRO A 1 273 ? 37.507 -52.221 -23.238 1.00 35.38 273 PRO A CA 1
ATOM 2157 C C . PRO A 1 273 ? 36.612 -51.718 -24.374 1.00 35.38 273 PRO A C 1
ATOM 2159 O O . PRO A 1 273 ? 36.159 -50.574 -24.361 1.00 35.38 273 PRO A O 1
ATOM 2162 N N . SER A 1 274 ? 36.397 -52.592 -25.361 1.00 36.19 274 SER A N 1
ATOM 2163 C CA . SER A 1 274 ? 35.844 -52.253 -26.675 1.00 36.19 274 SER A CA 1
ATOM 2164 C C . SER A 1 274 ? 34.628 -51.334 -26.590 1.00 36.19 274 SER A C 1
ATOM 2166 O O . SER A 1 274 ? 33.638 -51.680 -25.936 1.00 36.19 274 SER A O 1
ATOM 2168 N N . LEU A 1 275 ? 34.690 -50.202 -27.304 1.00 35.56 275 LEU A N 1
ATOM 2169 C CA . LEU A 1 275 ? 33.557 -49.298 -27.489 1.00 35.56 275 LEU A CA 1
ATOM 2170 C C . LEU A 1 275 ? 32.290 -50.105 -27.796 1.00 35.56 275 LEU A C 1
ATOM 2172 O O . LEU A 1 275 ? 32.294 -50.956 -28.689 1.00 35.56 275 LEU A O 1
ATOM 2176 N N . ARG A 1 276 ? 31.173 -49.756 -27.143 1.00 36.38 276 ARG A N 1
ATOM 2177 C CA . ARG A 1 276 ? 29.864 -50.020 -27.751 1.00 36.38 276 ARG A CA 1
ATOM 2178 C C . ARG A 1 276 ? 29.903 -49.413 -29.147 1.00 36.38 276 ARG A C 1
ATOM 2180 O O . ARG A 1 276 ? 30.190 -48.224 -29.269 1.00 36.38 276 ARG A O 1
ATOM 2187 N N . SER A 1 277 ? 29.645 -50.231 -30.165 1.00 41.38 277 SER A N 1
ATOM 2188 C CA . SER A 1 277 ? 29.645 -49.782 -31.555 1.00 41.38 277 SER A CA 1
ATOM 2189 C C . SER A 1 277 ? 28.771 -48.533 -31.688 1.00 41.38 277 SER A C 1
ATOM 2191 O O . SER A 1 277 ? 27.571 -48.589 -31.433 1.00 41.38 277 SER A O 1
ATOM 2193 N N . LEU A 1 278 ? 29.389 -47.400 -32.036 1.00 50.25 278 LEU A N 1
ATOM 2194 C CA . LEU A 1 278 ? 28.694 -46.123 -32.241 1.00 50.25 278 LEU A CA 1
ATOM 2195 C C . LEU A 1 278 ? 27.928 -46.088 -33.573 1.00 50.25 278 LEU A C 1
ATOM 2197 O O . LEU A 1 278 ? 27.200 -45.135 -33.839 1.00 50.25 278 LEU A O 1
ATOM 2201 N N . LYS A 1 279 ? 28.093 -47.125 -34.402 1.00 59.81 279 LYS A N 1
ATOM 2202 C CA . LYS A 1 279 ? 27.368 -47.319 -35.654 1.00 59.81 279 LYS A CA 1
ATOM 2203 C C . LYS A 1 279 ? 25.873 -47.477 -35.361 1.00 59.81 279 LYS A C 1
ATOM 2205 O O . LYS A 1 279 ? 25.472 -48.332 -34.567 1.00 59.81 279 LYS A O 1
ATOM 2210 N N . LEU A 1 280 ? 25.048 -46.650 -36.002 1.00 69.94 280 LEU A N 1
ATOM 2211 C CA . LEU A 1 280 ? 23.594 -46.776 -35.924 1.00 69.94 280 LEU A CA 1
ATOM 2212 C C . LEU A 1 280 ? 23.170 -48.132 -36.503 1.00 69.94 280 LEU A C 1
ATOM 2214 O O . LEU A 1 280 ? 23.742 -48.597 -37.482 1.00 69.94 280 LEU A O 1
ATOM 2218 N N . SER A 1 281 ? 22.132 -48.751 -35.946 1.00 78.62 281 SER A N 1
ATOM 2219 C CA . SER A 1 281 ? 21.488 -49.899 -36.588 1.00 78.62 281 SER A CA 1
ATOM 2220 C C . SER A 1 281 ? 19.974 -49.793 -36.501 1.00 78.62 281 SER A C 1
ATOM 2222 O O . SER A 1 281 ? 19.419 -49.283 -35.525 1.00 78.62 281 SER A O 1
ATOM 2224 N N . VAL A 1 282 ? 19.313 -50.247 -37.560 1.00 81.31 282 VAL A N 1
ATOM 2225 C CA . VAL A 1 282 ? 17.864 -50.196 -37.749 1.00 81.31 282 VAL A CA 1
ATOM 2226 C C . VAL A 1 282 ? 17.353 -51.626 -37.886 1.00 81.31 282 VAL A C 1
ATOM 2228 O O . VAL A 1 282 ? 18.004 -52.488 -38.477 1.00 81.31 282 VAL A O 1
ATOM 2231 N N . PHE A 1 283 ? 16.178 -51.885 -37.315 1.00 83.94 283 PHE A N 1
ATOM 2232 C CA . PHE A 1 283 ? 15.476 -53.149 -37.502 1.00 83.94 283 PHE A CA 1
ATOM 2233 C C . PHE A 1 283 ? 14.437 -52.990 -38.611 1.00 83.94 283 PHE A C 1
ATOM 2235 O O . PHE A 1 283 ? 13.537 -52.157 -38.493 1.00 83.94 283 PHE A O 1
ATOM 2242 N N . LEU A 1 284 ? 14.560 -53.802 -39.657 1.00 85.19 284 LEU A N 1
ATOM 2243 C CA . LEU A 1 284 ? 13.676 -53.826 -40.824 1.00 85.19 284 LEU A CA 1
ATOM 2244 C C . LEU A 1 284 ? 12.959 -55.177 -40.902 1.00 85.19 284 LEU A C 1
ATOM 2246 O O . LEU A 1 284 ? 13.522 -56.199 -40.509 1.00 85.19 284 LEU A O 1
ATOM 2250 N N . SER A 1 285 ? 11.722 -55.189 -41.398 1.00 85.44 285 SER A N 1
ATOM 2251 C CA . SER A 1 285 ? 11.061 -56.424 -41.835 1.00 85.44 285 SER A CA 1
ATOM 2252 C C . SER A 1 285 ? 11.450 -56.668 -43.288 1.00 85.44 285 SER A C 1
ATOM 2254 O O . SER A 1 285 ? 11.226 -55.797 -44.121 1.00 85.44 285 SER A O 1
ATOM 2256 N N . ILE A 1 286 ? 12.056 -57.814 -43.589 1.00 85.31 286 ILE A N 1
ATOM 2257 C CA . ILE A 1 286 ? 12.407 -58.249 -44.944 1.00 85.31 286 ILE A CA 1
ATOM 2258 C C . ILE A 1 286 ? 11.712 -59.595 -45.162 1.00 85.31 286 ILE A C 1
ATOM 2260 O O . ILE A 1 286 ? 11.913 -60.521 -44.380 1.00 85.31 286 ILE A O 1
ATOM 2264 N N . GLU A 1 287 ? 10.827 -59.692 -46.158 1.00 83.38 287 GLU A N 1
ATOM 2265 C CA . GLU A 1 287 ? 9.932 -60.847 -46.380 1.00 83.38 287 GLU A CA 1
ATOM 2266 C C . GLU A 1 287 ? 9.238 -61.357 -45.092 1.00 83.38 287 GLU A C 1
ATOM 2268 O O . GLU A 1 287 ? 9.101 -62.560 -44.857 1.00 83.38 287 GLU A O 1
ATOM 2273 N N . GLY A 1 288 ? 8.834 -60.434 -44.210 1.00 74.25 288 GLY A N 1
ATOM 2274 C CA . GLY A 1 288 ? 8.193 -60.739 -42.926 1.00 74.25 288 GLY A CA 1
ATOM 2275 C C . GLY A 1 288 ? 9.130 -61.211 -41.802 1.00 74.25 288 GLY A C 1
ATOM 2276 O O . GLY A 1 288 ? 8.654 -61.476 -40.696 1.00 74.25 288 GLY A O 1
ATOM 2277 N N . LYS A 1 289 ? 10.449 -61.308 -42.030 1.00 81.75 289 LYS A N 1
ATOM 2278 C CA . LYS A 1 289 ? 11.454 -61.570 -40.984 1.00 81.75 289 LYS A CA 1
ATOM 2279 C C . LYS A 1 289 ? 12.127 -60.281 -40.527 1.00 81.75 289 LYS A C 1
ATOM 2281 O O . LYS A 1 289 ? 12.520 -59.445 -41.332 1.00 81.75 289 LYS A O 1
ATOM 2286 N N . ARG A 1 290 ? 12.296 -60.128 -39.212 1.00 84.94 290 ARG A N 1
ATOM 2287 C CA . ARG A 1 290 ? 12.936 -58.951 -38.613 1.00 84.94 290 ARG A CA 1
ATOM 2288 C C . ARG A 1 290 ? 14.460 -59.086 -38.637 1.00 84.94 290 ARG A C 1
ATOM 2290 O O . ARG A 1 290 ? 15.026 -59.787 -37.803 1.00 84.94 290 ARG A O 1
ATOM 2297 N N . CYS A 1 291 ? 15.111 -58.353 -39.530 1.00 84.00 291 CYS A N 1
ATOM 2298 C CA . CYS A 1 291 ? 16.565 -58.279 -39.644 1.00 84.00 291 CYS A CA 1
ATOM 2299 C C . CYS A 1 291 ? 17.108 -57.011 -38.970 1.00 84.00 291 CYS A C 1
ATOM 2301 O O . CYS A 1 291 ? 16.445 -55.973 -38.953 1.00 84.00 291 CYS A O 1
ATOM 2303 N N . GLN A 1 292 ? 18.326 -57.083 -38.432 1.00 86.06 292 GLN A N 1
ATOM 2304 C CA . GLN A 1 292 ? 19.096 -55.909 -38.016 1.00 86.06 292 GLN A CA 1
ATOM 2305 C C . GLN A 1 292 ? 20.086 -55.557 -39.127 1.00 86.06 292 GLN A C 1
ATOM 2307 O O . GLN A 1 292 ? 20.813 -56.435 -39.597 1.00 86.06 292 GLN A O 1
ATOM 2312 N N . LEU A 1 293 ? 20.100 -54.289 -39.538 1.00 86.19 293 LEU A N 1
ATOM 2313 C CA . LEU A 1 293 ? 21.054 -53.747 -40.501 1.00 86.19 293 LEU A CA 1
ATOM 2314 C C . LEU A 1 293 ? 21.753 -52.530 -39.890 1.00 86.19 293 LEU A C 1
ATOM 2316 O O . LEU A 1 293 ? 21.130 -51.711 -39.210 1.00 86.19 293 LEU A O 1
ATOM 2320 N N . GLU A 1 294 ? 23.057 -52.434 -40.103 1.00 86.44 294 GLU A N 1
ATOM 2321 C CA . GLU A 1 294 ? 23.874 -51.286 -39.725 1.00 86.44 294 GLU A CA 1
ATOM 2322 C C . GLU A 1 294 ? 23.680 -50.156 -40.746 1.00 86.44 294 GLU A C 1
ATOM 2324 O O . GLU A 1 294 ? 23.632 -50.418 -41.943 1.00 86.44 294 GLU A O 1
ATOM 2329 N N . VAL A 1 295 ? 23.534 -48.910 -40.299 1.00 83.69 295 VAL A N 1
ATOM 2330 C CA . VAL A 1 295 ? 23.297 -47.761 -41.187 1.00 83.69 295 VAL A CA 1
ATOM 2331 C C . VAL A 1 295 ? 24.639 -47.234 -41.683 1.00 83.69 295 VAL A C 1
ATOM 2333 O O . VAL A 1 295 ? 25.337 -46.552 -40.933 1.00 83.69 295 VAL A O 1
ATOM 2336 N N . ASP A 1 296 ? 24.986 -47.534 -42.935 1.00 81.25 296 ASP A N 1
ATOM 2337 C CA . ASP A 1 296 ? 26.266 -47.153 -43.534 1.00 81.25 296 ASP A CA 1
ATOM 2338 C C . ASP A 1 296 ? 26.054 -46.214 -44.728 1.00 81.25 296 ASP A C 1
ATOM 2340 O O . ASP A 1 296 ? 25.837 -46.635 -45.863 1.00 81.25 296 ASP A O 1
ATOM 2344 N N . SER A 1 297 ? 26.149 -44.908 -44.471 1.00 73.31 297 SER A N 1
ATOM 2345 C CA . SER A 1 297 ? 26.090 -43.876 -45.513 1.00 73.31 297 SER A CA 1
ATOM 2346 C C . SER A 1 297 ? 27.347 -43.808 -46.393 1.00 73.31 297 SER A C 1
ATOM 2348 O O . SER A 1 297 ? 27.423 -42.940 -47.256 1.00 73.31 297 SER A O 1
ATOM 2350 N N . GLY A 1 298 ? 28.349 -44.663 -46.152 1.00 71.50 298 GLY A N 1
ATOM 2351 C CA . GLY A 1 298 ? 29.487 -44.898 -47.041 1.00 71.50 298 GLY A CA 1
ATOM 2352 C C . GLY A 1 298 ? 29.289 -46.091 -47.983 1.00 71.50 298 GLY A C 1
ATOM 2353 O O . GLY A 1 298 ? 30.197 -46.398 -48.754 1.00 71.50 298 GLY A O 1
ATOM 2354 N N . SER A 1 299 ? 28.135 -46.768 -47.931 1.00 80.94 299 SER A N 1
ATOM 2355 C CA . SER A 1 299 ? 27.771 -47.845 -48.852 1.00 80.94 299 SER A CA 1
ATOM 2356 C C . SER A 1 299 ? 26.601 -47.420 -49.737 1.00 80.94 299 SER A C 1
ATOM 2358 O O . SER A 1 299 ? 25.535 -47.064 -49.238 1.00 80.94 299 SER A O 1
ATOM 2360 N N . ASP A 1 300 ? 26.768 -47.480 -51.059 1.00 80.56 300 ASP A N 1
ATOM 2361 C CA . ASP A 1 300 ? 25.694 -47.126 -51.996 1.00 80.56 300 ASP A CA 1
ATOM 2362 C C . ASP A 1 300 ? 24.537 -48.138 -51.967 1.00 80.56 300 ASP A C 1
ATOM 2364 O O . ASP A 1 300 ? 23.381 -47.766 -52.154 1.00 80.56 300 ASP A O 1
ATOM 2368 N N . VAL A 1 301 ? 24.833 -49.417 -51.707 1.00 86.62 301 VAL A N 1
ATOM 2369 C CA . VAL A 1 301 ? 23.894 -50.544 -51.847 1.00 86.62 301 VAL A CA 1
ATOM 2370 C C . VAL A 1 301 ? 23.688 -51.304 -50.539 1.00 86.62 301 VAL A C 1
ATOM 2372 O O . VAL A 1 301 ? 24.589 -51.412 -49.712 1.00 86.62 301 VAL A O 1
ATOM 2375 N N . THR A 1 302 ? 22.503 -51.889 -50.364 1.00 89.19 302 THR A N 1
ATOM 2376 C CA . THR A 1 302 ? 22.174 -52.690 -49.172 1.00 89.19 302 THR A CA 1
ATOM 2377 C C . THR A 1 302 ? 22.656 -54.135 -49.319 1.00 89.19 302 THR A C 1
ATOM 2379 O O . THR A 1 302 ? 22.330 -54.825 -50.292 1.00 89.19 302 THR A O 1
ATOM 2382 N N . ILE A 1 303 ? 23.415 -54.606 -48.326 1.00 89.06 303 ILE A N 1
ATOM 2383 C CA . ILE A 1 303 ? 24.114 -55.898 -48.325 1.00 89.06 303 ILE A CA 1
ATOM 2384 C C . ILE A 1 303 ? 23.688 -56.721 -47.105 1.00 89.06 303 ILE A C 1
ATOM 2386 O O . ILE A 1 303 ? 23.649 -56.210 -45.987 1.00 89.06 303 ILE A O 1
ATOM 2390 N N . ILE A 1 304 ? 23.449 -58.017 -47.295 1.00 88.62 304 ILE A N 1
ATOM 2391 C CA . ILE A 1 304 ? 23.307 -58.994 -46.204 1.00 88.62 304 ILE A CA 1
ATOM 2392 C C . ILE A 1 304 ? 24.303 -60.145 -46.348 1.00 88.62 304 ILE A C 1
ATOM 2394 O O . ILE A 1 304 ? 24.762 -60.460 -47.446 1.00 88.62 304 ILE A O 1
ATOM 2398 N N . SER A 1 305 ? 24.621 -60.788 -45.229 1.00 87.62 305 SER A N 1
ATOM 2399 C CA . SER A 1 305 ? 25.400 -62.029 -45.188 1.00 87.62 305 SER A CA 1
ATOM 2400 C C . SER A 1 305 ? 24.637 -63.226 -45.764 1.00 87.62 305 SER A C 1
ATOM 2402 O O . SER A 1 305 ? 23.416 -63.324 -45.635 1.00 87.62 305 SER A O 1
ATOM 2404 N N . GLU A 1 306 ? 25.385 -64.185 -46.310 1.00 84.38 306 GLU A N 1
ATOM 2405 C CA . GLU A 1 306 ? 24.939 -65.533 -46.703 1.00 84.38 306 GLU A CA 1
ATOM 2406 C C . GLU A 1 306 ? 24.063 -66.186 -45.615 1.00 84.38 306 GLU A C 1
ATOM 2408 O O . GLU A 1 306 ? 22.954 -66.627 -45.901 1.00 84.38 306 GLU A O 1
ATOM 2413 N N . GLN A 1 307 ? 24.483 -66.110 -44.345 1.00 81.06 307 GLN A N 1
ATOM 2414 C CA . GLN A 1 307 ? 23.732 -66.622 -43.187 1.00 81.06 307 GLN A CA 1
ATOM 2415 C C . GLN A 1 307 ? 22.382 -65.916 -42.972 1.00 81.06 307 GLN A C 1
ATOM 2417 O O . GLN A 1 307 ? 21.385 -66.565 -42.670 1.00 81.06 307 GLN A O 1
ATOM 2422 N N . THR A 1 308 ? 22.321 -64.592 -43.162 1.00 81.88 308 THR A N 1
ATOM 2423 C CA . THR A 1 308 ? 21.046 -63.851 -43.108 1.00 81.88 308 THR A CA 1
ATOM 2424 C C . THR A 1 308 ? 20.170 -64.174 -44.324 1.00 81.88 308 THR A C 1
ATOM 2426 O O . THR A 1 308 ? 18.947 -64.105 -44.233 1.00 81.88 308 THR A O 1
ATOM 2429 N N . PHE A 1 309 ? 20.763 -64.558 -45.461 1.00 82.31 309 PHE A N 1
ATOM 2430 C CA . PHE A 1 309 ? 20.012 -64.937 -46.655 1.00 82.31 309 PHE A CA 1
ATOM 2431 C C . PHE A 1 309 ? 19.423 -66.356 -46.593 1.00 82.31 309 PHE A C 1
ATOM 2433 O O . PHE A 1 309 ? 18.299 -66.559 -47.054 1.00 82.31 309 PHE A O 1
ATOM 2440 N N . GLU A 1 310 ? 20.113 -67.321 -45.974 1.00 80.56 310 GLU A N 1
ATOM 2441 C CA . GLU A 1 310 ? 19.599 -68.687 -45.747 1.00 80.56 310 GLU A CA 1
ATOM 2442 C C . GLU A 1 310 ? 18.279 -68.719 -44.958 1.00 80.56 310 GLU A C 1
ATOM 2444 O O . GLU A 1 310 ? 17.497 -69.668 -45.066 1.00 80.56 310 GLU A O 1
ATOM 2449 N N . ASP A 1 311 ? 17.986 -67.665 -44.196 1.00 77.00 311 ASP A N 1
ATOM 2450 C CA . ASP A 1 311 ? 16.712 -67.490 -43.509 1.00 77.00 311 ASP A CA 1
ATOM 2451 C C . ASP A 1 311 ? 15.532 -67.278 -44.491 1.00 77.00 311 ASP A C 1
ATOM 2453 O O . ASP A 1 311 ? 14.397 -67.666 -44.186 1.00 77.00 311 ASP A O 1
ATOM 2457 N N . PHE A 1 312 ? 15.768 -66.739 -45.694 1.00 77.06 312 PHE A N 1
ATOM 2458 C CA . PHE A 1 312 ? 14.756 -66.492 -46.734 1.00 77.06 312 PHE A CA 1
ATOM 2459 C C . PHE A 1 312 ? 14.621 -67.672 -47.716 1.00 77.06 312 PHE A C 1
ATOM 2461 O O . PHE A 1 312 ? 14.737 -67.508 -48.933 1.00 77.06 312 PHE A O 1
ATOM 2468 N N . LYS A 1 313 ? 14.318 -68.870 -47.188 1.00 62.16 313 LYS A N 1
ATOM 2469 C CA . LYS A 1 313 ? 14.290 -70.200 -47.860 1.00 62.16 313 LYS A CA 1
ATOM 2470 C C . LYS A 1 313 ? 13.388 -70.380 -49.109 1.00 62.16 313 LYS A C 1
ATOM 2472 O O . LYS A 1 313 ? 13.055 -71.508 -49.463 1.00 62.16 313 LYS A O 1
ATOM 2477 N N . LYS A 1 314 ? 12.939 -69.307 -49.766 1.00 65.12 314 LYS A N 1
ATOM 2478 C CA . LYS A 1 314 ? 12.094 -69.315 -50.977 1.00 65.12 314 LYS A CA 1
ATOM 2479 C C . LYS A 1 314 ? 12.582 -68.389 -52.103 1.00 65.12 314 LYS A C 1
ATOM 2481 O O . LYS A 1 314 ? 11.972 -68.388 -53.170 1.00 65.12 314 LYS A O 1
ATOM 2486 N N . LEU A 1 315 ? 13.646 -67.607 -51.900 1.00 76.06 315 LEU A N 1
ATOM 2487 C CA . LEU A 1 315 ? 14.160 -66.674 -52.909 1.00 76.06 315 LEU A CA 1
ATOM 2488 C C . LEU A 1 315 ? 15.271 -67.302 -53.759 1.00 76.06 315 LEU A C 1
ATOM 2490 O O . LEU A 1 315 ? 16.151 -67.987 -53.244 1.00 76.06 315 LEU A O 1
ATOM 2494 N N . LYS A 1 316 ? 15.257 -67.023 -55.067 1.00 77.62 316 LYS A N 1
ATOM 2495 C CA . LYS A 1 316 ? 16.372 -67.321 -55.979 1.00 77.62 316 LYS A CA 1
ATOM 2496 C C . LYS A 1 316 ? 17.203 -66.057 -56.190 1.00 77.62 316 LYS A C 1
ATOM 2498 O O . LYS A 1 316 ? 16.637 -64.986 -56.408 1.00 77.62 316 LYS A O 1
ATOM 2503 N N . LEU A 1 317 ? 18.527 -66.190 -56.151 1.00 82.69 317 LEU A N 1
ATOM 2504 C CA . LEU A 1 317 ? 19.449 -65.112 -56.505 1.00 82.69 317 LEU A CA 1
ATOM 2505 C C . LEU A 1 317 ? 19.597 -65.019 -58.027 1.00 82.69 317 LEU A C 1
ATOM 2507 O O . LEU A 1 317 ? 19.775 -66.033 -58.701 1.00 82.69 317 LEU A O 1
ATOM 2511 N N . ALA A 1 318 ? 19.550 -63.799 -58.553 1.00 82.44 318 ALA A N 1
ATOM 2512 C CA . ALA A 1 318 ? 19.999 -63.489 -59.902 1.00 82.44 318 ALA A CA 1
ATOM 2513 C C . ALA A 1 318 ? 21.524 -63.257 -59.897 1.00 82.44 318 ALA A C 1
ATOM 2515 O O . ALA A 1 318 ? 22.038 -62.670 -58.935 1.00 82.44 318 ALA A O 1
ATOM 2516 N N . PRO A 1 319 ? 22.256 -63.682 -60.945 1.00 76.62 319 PRO A N 1
ATOM 2517 C CA . PRO A 1 319 ? 23.674 -63.371 -61.083 1.00 76.62 319 PRO A CA 1
ATOM 2518 C C . PRO A 1 319 ? 23.878 -61.857 -61.237 1.00 76.62 319 PRO A C 1
ATOM 2520 O O . PRO A 1 319 ? 23.095 -61.172 -61.892 1.00 76.62 319 PRO A O 1
ATOM 2523 N N . THR A 1 320 ? 24.950 -61.343 -60.635 1.00 74.75 320 THR A N 1
ATOM 2524 C CA . THR A 1 320 ? 25.241 -59.907 -60.540 1.00 74.75 320 THR A CA 1
ATOM 2525 C C . THR A 1 320 ? 26.648 -59.635 -61.070 1.00 74.75 320 THR A C 1
ATOM 2527 O O . THR A 1 320 ? 27.602 -60.248 -60.604 1.00 74.75 320 THR A O 1
ATOM 2530 N N . THR A 1 321 ? 26.794 -58.692 -62.004 1.00 73.56 321 THR A N 1
ATOM 2531 C CA . THR A 1 321 ? 28.093 -58.249 -62.563 1.00 73.56 321 THR A CA 1
ATOM 2532 C C . THR A 1 321 ? 28.803 -57.182 -61.719 1.00 73.56 321 THR A C 1
ATOM 2534 O O . THR A 1 321 ? 29.946 -56.824 -61.991 1.00 73.56 321 THR A O 1
ATOM 2537 N N . LEU A 1 322 ? 28.126 -56.655 -60.698 1.00 76.44 322 LEU A N 1
ATOM 2538 C CA . LEU A 1 322 ? 28.586 -55.573 -59.830 1.00 76.44 322 LEU A CA 1
ATOM 2539 C C . LEU A 1 322 ? 29.645 -56.080 -58.832 1.00 76.44 322 LEU A C 1
ATOM 2541 O O . LEU A 1 322 ? 29.360 -56.934 -57.994 1.00 76.44 322 LEU A O 1
ATOM 2545 N N . SER A 1 323 ? 30.860 -55.532 -58.906 1.00 77.00 323 SER A N 1
ATOM 2546 C CA . SER A 1 323 ? 31.975 -55.848 -58.001 1.00 77.00 323 SER A CA 1
ATOM 2547 C C . SER A 1 323 ? 32.106 -54.791 -56.903 1.00 77.00 323 SER A C 1
ATOM 2549 O O . SER A 1 323 ? 32.589 -53.691 -57.162 1.00 77.00 323 SER A O 1
ATOM 2551 N N . LEU A 1 324 ? 31.734 -55.135 -55.669 1.00 78.31 324 LEU A N 1
ATOM 2552 C CA . LEU A 1 324 ? 31.896 -54.256 -54.507 1.00 78.31 324 LEU A CA 1
ATOM 2553 C C . LEU A 1 324 ? 33.301 -54.361 -53.904 1.00 78.31 324 LEU A C 1
ATOM 2555 O O . LEU A 1 324 ? 33.908 -55.433 -53.873 1.00 78.31 324 LEU A O 1
ATOM 2559 N N . VAL A 1 325 ? 33.796 -53.247 -53.367 1.00 79.06 325 VAL A N 1
ATOM 2560 C CA . VAL A 1 325 ? 35.093 -53.144 -52.689 1.00 79.06 325 VAL A CA 1
ATOM 2561 C C . VAL A 1 325 ? 34.874 -52.474 -51.336 1.00 79.06 325 VAL A C 1
ATOM 2563 O O . VAL A 1 325 ? 34.169 -51.477 -51.231 1.00 79.06 325 VAL A O 1
ATOM 2566 N N . SER A 1 326 ? 35.450 -53.044 -50.281 1.00 73.56 326 SER A N 1
ATOM 2567 C CA . SER A 1 326 ? 35.411 -52.469 -48.932 1.00 73.56 326 SER A CA 1
ATOM 2568 C C . SER A 1 326 ? 36.322 -51.241 -48.813 1.00 73.56 326 SER A C 1
ATOM 2570 O O . SER A 1 326 ? 37.290 -51.111 -49.558 1.00 73.56 326 SER A O 1
ATOM 2572 N N . PHE A 1 327 ? 36.093 -50.398 -47.799 1.00 65.69 327 PHE A N 1
ATOM 2573 C CA . PHE A 1 327 ? 36.936 -49.232 -47.471 1.00 65.69 327 PHE A CA 1
ATOM 2574 C C . PHE A 1 327 ? 38.451 -49.538 -47.375 1.00 65.69 327 PHE A C 1
ATOM 2576 O O . PHE A 1 327 ? 39.281 -48.664 -47.595 1.00 65.69 327 PHE A O 1
ATOM 2583 N N . LEU A 1 328 ? 38.827 -50.790 -47.084 1.00 70.38 328 LEU A N 1
ATOM 2584 C CA . LEU A 1 328 ? 40.218 -51.262 -47.024 1.00 70.38 328 LEU A CA 1
ATOM 2585 C C . LEU A 1 328 ? 40.738 -51.833 -48.364 1.00 70.38 328 LEU A C 1
ATOM 2587 O O . LEU A 1 328 ? 41.677 -52.627 -48.367 1.00 70.38 328 LEU A O 1
ATOM 2591 N N . GLY A 1 329 ? 40.099 -51.514 -49.493 1.00 68.00 329 GLY A N 1
ATOM 2592 C CA . GLY A 1 329 ? 40.498 -51.957 -50.836 1.00 68.00 329 GLY A CA 1
ATOM 2593 C C . GLY A 1 329 ? 40.256 -53.443 -51.142 1.00 68.00 329 GLY A C 1
ATOM 2594 O O . GLY A 1 329 ? 40.586 -53.907 -52.230 1.00 68.00 329 GLY A O 1
ATOM 2595 N N . LYS A 1 330 ? 39.678 -54.218 -50.213 1.00 75.88 330 LYS A N 1
ATOM 2596 C CA . LYS A 1 330 ? 39.413 -55.654 -50.414 1.00 75.88 330 LYS A CA 1
ATOM 2597 C C . LYS A 1 330 ? 38.066 -55.872 -51.101 1.00 75.88 330 LYS A C 1
ATOM 2599 O O . LYS A 1 330 ? 37.053 -55.373 -50.609 1.00 75.88 330 LYS A O 1
ATOM 2604 N N . GLN A 1 331 ? 38.058 -56.644 -52.186 1.00 77.25 331 GLN A N 1
ATOM 2605 C CA . GLN A 1 331 ? 36.855 -57.017 -52.938 1.00 77.25 331 GLN A CA 1
ATOM 2606 C C . GLN A 1 331 ? 35.901 -57.886 -52.098 1.00 77.25 331 GLN A C 1
ATOM 2608 O O . GLN A 1 331 ? 36.323 -58.844 -51.446 1.00 77.25 331 GLN A O 1
ATOM 2613 N N . VAL A 1 332 ? 34.607 -57.567 -52.136 1.00 79.81 332 VAL A N 1
ATOM 2614 C CA . VAL A 1 332 ? 33.537 -58.316 -51.464 1.00 79.81 332 VAL A CA 1
ATOM 2615 C C . VAL A 1 332 ? 32.964 -59.341 -52.443 1.00 79.81 332 VAL A C 1
ATOM 2617 O O . VAL A 1 332 ? 32.458 -58.986 -53.506 1.00 79.81 332 VAL A O 1
ATOM 2620 N N . LYS A 1 333 ? 33.031 -60.629 -52.091 1.00 80.25 333 LYS A N 1
ATOM 2621 C CA . LYS A 1 333 ? 32.504 -61.715 -52.931 1.00 80.25 333 LYS A CA 1
ATOM 2622 C C . LYS A 1 333 ? 30.981 -61.779 -52.809 1.00 80.25 333 LYS A C 1
ATOM 2624 O O . LYS A 1 333 ? 30.469 -62.277 -51.810 1.00 80.25 333 LYS A O 1
ATOM 2629 N N . LEU A 1 334 ? 30.264 -61.286 -53.816 1.00 82.75 334 LEU A N 1
ATOM 2630 C CA . LEU A 1 334 ? 28.808 -61.415 -53.900 1.00 82.75 334 LEU A CA 1
ATOM 2631 C C . LEU A 1 334 ? 28.388 -62.779 -54.464 1.00 82.75 334 LEU A C 1
ATOM 2633 O O . LEU A 1 334 ? 29.053 -63.339 -55.333 1.00 82.75 334 LEU A O 1
ATOM 2637 N N . MET A 1 335 ? 27.256 -63.290 -53.982 1.00 80.25 335 MET A N 1
ATOM 2638 C CA . MET A 1 335 ? 26.588 -64.496 -54.491 1.00 80.25 335 MET A CA 1
ATOM 2639 C C . MET A 1 335 ? 25.531 -64.171 -55.554 1.00 80.25 335 MET A C 1
ATOM 2641 O O . MET A 1 335 ? 25.172 -65.029 -56.355 1.00 80.25 335 MET A O 1
ATOM 2645 N N . GLY A 1 336 ? 25.016 -62.939 -55.547 1.00 83.62 336 GLY A N 1
ATOM 2646 C CA . GLY A 1 336 ? 23.969 -62.468 -56.448 1.00 83.62 336 GLY A CA 1
ATOM 2647 C C . GLY A 1 336 ? 23.126 -61.362 -55.815 1.00 83.62 336 GLY A C 1
ATOM 2648 O O . GLY A 1 336 ? 23.495 -60.787 -54.786 1.00 83.62 336 GLY A O 1
ATOM 2649 N N . SER A 1 337 ? 21.987 -61.062 -56.435 1.00 86.62 337 SER A N 1
ATOM 2650 C CA . SER A 1 337 ? 20.996 -60.105 -55.929 1.00 86.62 337 SER A CA 1
ATOM 2651 C C . SER A 1 337 ? 19.565 -60.629 -56.072 1.00 86.62 337 SER A C 1
ATOM 2653 O O . SER A 1 337 ? 19.295 -61.523 -56.874 1.00 86.62 337 SER A O 1
ATOM 2655 N N . CYS A 1 338 ? 18.629 -60.090 -55.290 1.00 86.81 338 CYS A N 1
ATOM 2656 C CA . CYS A 1 338 ? 17.199 -60.393 -55.424 1.00 86.81 338 CYS A CA 1
ATOM 2657 C C . CYS A 1 338 ? 16.316 -59.195 -55.029 1.00 86.81 338 CYS A C 1
ATOM 2659 O O . CYS A 1 338 ? 16.797 -58.228 -54.441 1.00 86.81 338 CYS A O 1
ATOM 2661 N N . LEU A 1 339 ? 15.027 -59.243 -55.394 1.00 87.31 339 LEU A N 1
ATOM 2662 C CA . LEU A 1 339 ? 14.026 -58.220 -55.061 1.00 87.31 339 LEU A CA 1
ATOM 2663 C C . LEU A 1 339 ? 13.147 -58.683 -53.896 1.00 87.31 339 LEU A C 1
ATOM 2665 O O . LEU A 1 339 ? 12.254 -59.517 -54.095 1.00 87.31 339 LEU A O 1
ATOM 2669 N N . VAL A 1 340 ? 13.379 -58.094 -52.724 1.00 87.69 340 VAL A N 1
ATOM 2670 C CA . VAL A 1 340 ? 12.723 -58.410 -51.450 1.00 87.69 340 VAL A CA 1
ATOM 2671 C C . VAL A 1 340 ? 11.663 -57.379 -51.078 1.00 87.69 340 VAL A C 1
ATOM 2673 O O . VAL A 1 340 ? 11.830 -56.184 -51.321 1.00 87.69 340 VAL A O 1
ATOM 2676 N N . ASN A 1 341 ? 10.570 -57.831 -50.474 1.00 86.69 341 ASN A N 1
ATOM 2677 C CA . ASN A 1 341 ? 9.596 -56.968 -49.812 1.00 86.69 341 ASN A CA 1
ATOM 2678 C C . ASN A 1 341 ? 10.177 -56.473 -48.476 1.00 86.69 341 ASN A C 1
ATOM 2680 O O . ASN A 1 341 ? 10.699 -57.272 -47.698 1.00 86.69 341 ASN A O 1
ATOM 2684 N N . VAL A 1 342 ? 10.102 -55.165 -48.229 1.00 88.19 342 VAL A N 1
ATOM 2685 C CA . VAL A 1 342 ? 10.692 -54.471 -47.078 1.00 88.19 342 VAL A CA 1
ATOM 2686 C C . VAL A 1 342 ? 9.639 -53.592 -46.410 1.00 88.19 342 VAL A C 1
ATOM 2688 O O . VAL A 1 342 ? 9.120 -52.662 -47.039 1.00 88.19 342 VAL A O 1
ATOM 2691 N N . ASP A 1 343 ? 9.377 -53.849 -45.128 1.00 83.44 343 ASP A N 1
ATOM 2692 C CA . ASP A 1 343 ? 8.456 -53.064 -44.305 1.00 83.44 343 ASP A CA 1
ATOM 2693 C C . ASP A 1 343 ? 9.225 -52.270 -43.237 1.00 83.44 343 ASP A C 1
ATOM 2695 O O . ASP A 1 343 ? 9.968 -52.824 -42.416 1.00 83.44 343 ASP A O 1
ATOM 2699 N N . TYR A 1 344 ? 9.007 -50.953 -43.218 1.00 80.62 344 TYR A N 1
ATOM 2700 C CA . TYR A 1 344 ? 9.576 -50.032 -42.240 1.00 80.62 344 TYR A CA 1
ATOM 2701 C C . TYR A 1 344 ? 8.531 -49.033 -41.734 1.00 80.62 344 TYR A C 1
ATOM 2703 O O . TYR A 1 344 ? 8.140 -48.090 -42.423 1.00 80.62 344 TYR A O 1
ATOM 2711 N N . SER A 1 345 ? 8.107 -49.216 -40.480 1.00 76.25 345 SER A N 1
ATOM 2712 C CA . SER A 1 345 ? 7.109 -48.406 -39.757 1.00 76.25 345 SER A CA 1
ATOM 2713 C C . SER A 1 345 ? 5.717 -48.335 -40.409 1.00 76.25 345 SER A C 1
ATOM 2715 O O . SER A 1 345 ? 4.762 -48.890 -39.876 1.00 76.25 345 SER A O 1
ATOM 2717 N N . ILE A 1 346 ? 5.591 -47.632 -41.537 1.00 74.12 346 ILE A N 1
ATOM 2718 C CA . ILE A 1 346 ? 4.369 -47.511 -42.356 1.00 74.12 346 ILE A CA 1
ATOM 2719 C C . ILE A 1 346 ? 4.639 -47.698 -43.859 1.00 74.12 346 ILE A C 1
ATOM 2721 O O . ILE A 1 346 ? 3.699 -47.814 -44.643 1.00 74.12 346 ILE A O 1
ATOM 2725 N N . ILE A 1 347 ? 5.910 -47.712 -44.262 1.00 75.88 347 ILE A N 1
ATOM 2726 C CA . ILE A 1 347 ? 6.363 -47.874 -45.640 1.00 75.88 347 ILE A CA 1
ATOM 2727 C C . ILE A 1 347 ? 6.494 -49.370 -45.914 1.00 75.88 347 ILE A C 1
ATOM 2729 O O . ILE A 1 347 ? 7.106 -50.081 -45.124 1.00 75.88 347 ILE A O 1
ATOM 2733 N N . HIS A 1 348 ? 5.903 -49.828 -47.014 1.00 85.00 348 HIS A N 1
ATOM 2734 C CA . HIS A 1 348 ? 5.967 -51.210 -47.485 1.00 85.00 348 HIS A CA 1
ATOM 2735 C C . HIS A 1 348 ? 6.361 -51.131 -48.963 1.00 85.00 348 HIS A C 1
ATOM 2737 O O . HIS A 1 348 ? 5.607 -50.591 -49.775 1.00 85.00 348 HIS A O 1
ATOM 2743 N N . THR A 1 349 ? 7.572 -51.565 -49.301 1.00 83.12 349 THR A N 1
ATOM 2744 C CA . THR A 1 349 ? 8.182 -51.376 -50.634 1.00 83.12 349 THR A CA 1
ATOM 2745 C C . THR A 1 349 ? 8.916 -52.632 -51.073 1.00 83.12 349 THR A C 1
ATOM 2747 O O . THR A 1 349 ? 9.250 -53.464 -50.237 1.00 83.12 349 THR A O 1
ATOM 2750 N N . ARG A 1 350 ? 9.195 -52.783 -52.371 1.00 87.94 350 ARG A N 1
ATOM 2751 C CA . ARG A 1 350 ? 9.993 -53.904 -52.878 1.00 87.94 350 ARG A CA 1
ATOM 2752 C C . ARG A 1 350 ? 11.325 -53.398 -53.420 1.00 87.94 350 ARG A C 1
ATOM 2754 O O . ARG A 1 350 ? 11.341 -52.690 -54.422 1.00 87.94 350 ARG A O 1
ATOM 2761 N N . LEU A 1 351 ? 12.418 -53.744 -52.744 1.00 87.69 351 LEU A N 1
ATOM 2762 C CA . LEU A 1 351 ? 13.757 -53.189 -52.962 1.00 87.69 351 LEU A CA 1
ATOM 2763 C C . LEU A 1 351 ? 14.756 -54.289 -53.344 1.00 87.69 351 LEU A C 1
ATOM 2765 O O . LEU A 1 351 ? 14.537 -55.472 -53.074 1.00 87.69 351 LEU A O 1
ATOM 2769 N N . ARG A 1 352 ? 15.857 -53.912 -54.001 1.00 87.75 352 ARG A N 1
ATOM 2770 C CA . ARG A 1 352 ? 16.936 -54.844 -54.358 1.00 87.75 352 ARG A CA 1
ATOM 2771 C C . ARG A 1 352 ? 17.883 -55.026 -53.178 1.00 87.75 352 ARG A C 1
ATOM 2773 O O . ARG A 1 352 ? 18.260 -54.049 -52.546 1.00 87.75 352 ARG A O 1
ATOM 2780 N N . ILE A 1 353 ? 18.293 -56.262 -52.912 1.00 89.06 353 ILE A N 1
ATOM 2781 C CA . ILE A 1 353 ? 19.321 -56.577 -51.917 1.00 89.06 353 ILE A CA 1
ATOM 2782 C C . ILE A 1 353 ? 20.422 -57.444 -52.530 1.00 89.06 353 ILE A C 1
ATOM 2784 O O . ILE A 1 353 ? 20.151 -58.283 -53.397 1.00 89.06 353 ILE A O 1
ATOM 2788 N N . PHE A 1 354 ? 21.657 -57.242 -52.076 1.00 88.56 354 PHE A N 1
ATOM 2789 C CA . PHE A 1 354 ? 22.831 -58.007 -52.492 1.00 88.56 354 PHE A CA 1
ATOM 2790 C C . PHE A 1 354 ? 23.272 -58.953 -51.370 1.00 88.56 354 PHE A C 1
ATOM 2792 O O . PHE A 1 354 ? 23.252 -58.585 -50.196 1.00 88.56 354 PHE A O 1
ATOM 2799 N N . VAL A 1 355 ? 23.675 -60.175 -51.724 1.00 86.25 355 VAL A N 1
ATOM 2800 C CA . VAL A 1 355 ? 24.120 -61.183 -50.746 1.00 86.25 355 VAL A CA 1
ATOM 2801 C C . VAL A 1 355 ? 25.630 -61.356 -50.838 1.00 86.25 355 VAL A C 1
ATOM 2803 O O . VAL A 1 355 ? 26.144 -61.766 -51.880 1.00 86.25 355 VAL A O 1
ATOM 2806 N N . ALA A 1 356 ? 26.337 -61.043 -49.754 1.00 84.69 356 ALA A N 1
ATOM 2807 C CA . ALA A 1 356 ? 27.774 -61.246 -49.612 1.00 84.69 356 ALA A CA 1
ATOM 2808 C C . ALA A 1 356 ? 28.075 -62.624 -49.008 1.00 84.69 356 ALA A C 1
ATOM 2810 O O . ALA A 1 356 ? 27.432 -63.051 -48.048 1.00 84.69 356 ALA A O 1
ATOM 2811 N N . LYS A 1 357 ? 29.072 -63.310 -49.571 1.00 79.12 357 LYS A N 1
ATOM 2812 C CA . LYS A 1 357 ? 29.476 -64.650 -49.147 1.00 79.12 357 LYS A CA 1
ATOM 2813 C C . LYS A 1 357 ? 30.248 -64.607 -47.823 1.00 79.12 357 LYS A C 1
ATOM 2815 O O . LYS A 1 357 ? 31.201 -63.839 -47.689 1.00 79.12 357 LYS A O 1
ATOM 2820 N N . GLY A 1 358 ? 29.892 -65.481 -46.885 1.00 75.50 358 GLY A N 1
ATOM 2821 C CA . GLY A 1 358 ? 30.467 -65.551 -45.543 1.00 75.50 358 GLY A CA 1
ATOM 2822 C C . GLY A 1 358 ? 29.840 -64.592 -44.520 1.00 75.50 358 GLY A C 1
ATOM 2823 O O . GLY A 1 358 ? 28.800 -63.969 -44.741 1.00 75.50 358 GLY A O 1
ATOM 2824 N N . ASN A 1 359 ? 30.480 -64.508 -43.351 1.00 70.19 359 ASN A N 1
ATOM 2825 C CA . ASN A 1 359 ? 30.008 -63.719 -42.212 1.00 70.19 359 ASN A CA 1
ATOM 2826 C C . ASN A 1 359 ? 30.447 -62.246 -42.333 1.00 70.19 359 ASN A C 1
ATOM 2828 O O . ASN A 1 359 ? 31.513 -61.854 -41.853 1.00 70.19 359 ASN A O 1
ATOM 2832 N N . CYS A 1 360 ? 29.623 -61.443 -43.005 1.00 73.81 360 CYS A N 1
ATOM 2833 C CA . CYS A 1 360 ? 29.751 -59.988 -43.089 1.00 73.81 360 CYS A CA 1
ATOM 2834 C C . CYS A 1 360 ? 28.646 -59.295 -42.268 1.00 73.81 360 CYS A C 1
ATOM 2836 O O . CYS A 1 360 ? 27.552 -59.850 -42.141 1.00 73.81 360 CYS A O 1
ATOM 2838 N N . PRO A 1 361 ? 28.874 -58.075 -41.742 1.00 78.75 361 PRO A N 1
ATOM 2839 C CA . PRO A 1 361 ? 27.791 -57.281 -41.172 1.00 78.75 361 PRO A CA 1
ATOM 2840 C C . PRO A 1 361 ? 26.743 -56.978 -42.249 1.00 78.75 361 PRO A C 1
ATOM 2842 O O . PRO A 1 361 ? 27.085 -56.702 -43.399 1.00 78.75 361 PRO A O 1
ATOM 2845 N N . ASN A 1 362 ? 25.468 -57.007 -41.869 1.00 87.88 362 ASN A N 1
ATOM 2846 C CA . ASN A 1 362 ? 24.386 -56.572 -42.745 1.00 87.88 362 ASN A CA 1
ATOM 2847 C C . ASN A 1 362 ? 24.377 -55.036 -42.782 1.00 87.88 362 ASN A C 1
ATOM 2849 O O . ASN A 1 362 ? 24.250 -54.412 -41.727 1.00 87.88 362 ASN A O 1
ATOM 2853 N N . LEU A 1 363 ? 24.505 -54.434 -43.964 1.00 88.19 363 LEU A N 1
ATOM 2854 C CA . LEU A 1 363 ? 24.613 -52.987 -44.164 1.00 88.19 363 LEU A CA 1
ATOM 2855 C C . LEU A 1 363 ? 23.391 -52.458 -44.916 1.00 88.19 363 LEU A C 1
ATOM 2857 O O . LEU A 1 363 ? 23.023 -52.991 -45.961 1.00 88.19 363 LEU A O 1
ATOM 2861 N N . LEU A 1 364 ? 22.788 -51.395 -44.395 1.00 87.62 364 LEU A N 1
ATOM 2862 C CA . LEU A 1 364 ? 21.780 -50.581 -45.060 1.00 87.62 364 LEU A CA 1
ATOM 2863 C C . LEU A 1 364 ? 22.498 -49.450 -45.801 1.00 87.62 364 LEU A C 1
ATOM 2865 O O . LEU A 1 364 ? 23.056 -48.565 -45.149 1.00 87.62 364 LEU A O 1
ATOM 2869 N N . GLY A 1 365 ? 22.480 -49.503 -47.133 1.00 85.56 365 GLY A N 1
ATOM 2870 C CA . GLY A 1 365 ? 23.133 -48.526 -48.008 1.00 85.56 365 GLY A CA 1
ATOM 2871 C C . GLY A 1 365 ? 22.180 -47.457 -48.547 1.00 85.56 365 GLY A C 1
ATOM 2872 O O . GLY A 1 365 ? 20.956 -47.572 -48.426 1.00 85.56 365 GLY A O 1
ATOM 2873 N N . LEU A 1 366 ? 22.749 -46.416 -49.158 1.00 81.50 366 LEU A N 1
ATOM 2874 C CA . LEU A 1 366 ? 22.050 -45.201 -49.597 1.00 81.50 366 LEU A CA 1
ATOM 2875 C C . LEU A 1 366 ? 20.865 -45.462 -50.548 1.00 81.50 366 LEU A C 1
ATOM 2877 O O . LEU A 1 366 ? 19.850 -44.778 -50.421 1.00 81.50 366 LEU A O 1
ATOM 2881 N N . GLU A 1 367 ? 20.932 -46.480 -51.419 1.00 83.38 367 GLU A N 1
ATOM 2882 C CA . GLU A 1 367 ? 19.834 -46.924 -52.306 1.00 83.38 367 GLU A CA 1
ATOM 2883 C C . GLU A 1 367 ? 18.508 -47.126 -51.548 1.00 83.38 367 GLU A C 1
ATOM 2885 O O . GLU A 1 367 ? 17.430 -46.893 -52.093 1.00 83.38 367 GLU A O 1
ATOM 2890 N N . TRP A 1 368 ? 18.563 -47.541 -50.277 1.00 88.62 368 TRP A N 1
ATOM 2891 C CA . TRP A 1 368 ? 17.374 -47.797 -49.459 1.00 88.62 368 TRP A CA 1
ATOM 2892 C C . TRP A 1 368 ? 16.932 -46.590 -48.622 1.00 88.62 368 TRP A C 1
ATOM 2894 O O . TRP A 1 368 ? 15.844 -46.628 -48.048 1.00 88.62 368 TRP A O 1
ATOM 2904 N N . PHE A 1 369 ? 17.722 -45.515 -48.534 1.00 84.25 369 PHE A N 1
ATOM 2905 C CA . PHE A 1 369 ? 17.415 -44.403 -47.631 1.00 84.25 369 PHE A CA 1
ATOM 2906 C C . PHE A 1 369 ? 16.193 -43.620 -48.119 1.00 84.25 369 PHE A C 1
ATOM 2908 O O . PHE A 1 369 ? 15.230 -43.473 -47.366 1.00 84.25 369 PHE A O 1
ATOM 2915 N N . GLU A 1 370 ? 16.183 -43.177 -49.380 1.00 78.75 370 GLU A N 1
ATOM 2916 C CA . GLU A 1 370 ? 15.043 -42.446 -49.947 1.00 78.75 370 GLU A CA 1
ATOM 2917 C C . GLU A 1 370 ? 13.751 -43.294 -49.984 1.00 78.75 370 GLU A C 1
ATOM 2919 O O . GLU A 1 370 ? 12.744 -42.824 -49.440 1.00 78.75 370 GLU A O 1
ATOM 2924 N N . PRO A 1 371 ? 13.741 -44.548 -50.494 1.00 80.31 371 PRO A N 1
ATOM 2925 C CA . PRO A 1 371 ? 12.540 -45.387 -50.484 1.00 80.31 371 PRO A CA 1
ATOM 2926 C C . PRO A 1 371 ? 11.972 -45.664 -49.086 1.00 80.31 371 PRO A C 1
ATOM 2928 O O . PRO A 1 371 ? 10.755 -45.745 -48.933 1.00 80.31 371 PRO A O 1
ATOM 2931 N N . LEU A 1 372 ? 12.826 -45.775 -48.059 1.00 80.12 372 LEU A N 1
ATOM 2932 C CA . LEU A 1 372 ? 12.416 -45.972 -46.662 1.00 80.12 372 LEU A CA 1
ATOM 2933 C C . LEU A 1 372 ? 12.219 -44.653 -45.886 1.00 80.12 372 LEU A C 1
ATOM 2935 O O . LEU A 1 372 ? 11.970 -44.680 -44.679 1.00 80.12 372 LEU A O 1
ATOM 2939 N N . GLY A 1 373 ? 12.306 -43.495 -46.551 1.00 71.38 373 GLY A N 1
ATOM 2940 C CA . GLY A 1 373 ? 12.094 -42.174 -45.949 1.00 71.38 373 GLY A CA 1
ATOM 2941 C C . GLY A 1 373 ? 13.164 -41.741 -44.937 1.00 71.38 373 GLY A C 1
ATOM 2942 O O . GLY A 1 373 ? 12.924 -40.826 -44.146 1.00 71.38 373 GLY A O 1
ATOM 2943 N N . ILE A 1 374 ? 14.329 -42.389 -44.939 1.00 74.81 374 ILE A N 1
ATOM 2944 C CA . ILE A 1 374 ? 15.477 -42.080 -44.082 1.00 74.81 374 ILE A CA 1
ATOM 2945 C C . ILE A 1 374 ? 16.209 -40.867 -44.667 1.00 74.81 374 ILE A C 1
ATOM 2947 O O . ILE A 1 374 ? 16.485 -40.806 -45.862 1.00 74.81 374 ILE A O 1
ATOM 2951 N N . ARG A 1 375 ? 16.537 -39.887 -43.820 1.00 66.88 375 ARG A N 1
ATOM 2952 C CA . ARG A 1 375 ? 17.258 -38.665 -44.206 1.00 66.88 375 ARG A CA 1
ATOM 2953 C C . ARG A 1 375 ? 18.431 -38.424 -43.268 1.00 66.88 375 ARG A C 1
ATOM 2955 O O . ARG A 1 375 ? 18.289 -38.582 -42.057 1.00 66.88 375 ARG A O 1
ATOM 2962 N N . ILE A 1 376 ? 19.565 -38.016 -43.832 1.00 60.91 376 ILE A N 1
ATOM 2963 C CA . ILE A 1 376 ? 20.746 -37.596 -43.075 1.00 60.91 376 ILE A CA 1
ATOM 2964 C C . ILE A 1 376 ? 20.700 -36.069 -42.959 1.00 60.91 376 ILE A C 1
ATOM 2966 O O . ILE A 1 376 ? 20.971 -35.366 -43.928 1.00 60.91 376 ILE A O 1
ATOM 2970 N N . GLU A 1 377 ? 20.348 -35.547 -41.785 1.00 52.50 377 GLU A N 1
ATOM 2971 C CA . GLU A 1 377 ? 20.469 -34.113 -41.492 1.00 52.50 377 GLU A CA 1
ATOM 2972 C C . GLU A 1 377 ? 21.869 -33.828 -40.914 1.00 52.50 377 GLU A C 1
ATOM 2974 O O . GLU A 1 377 ? 22.343 -34.529 -40.019 1.00 52.50 377 GLU A O 1
ATOM 2979 N N . GLY A 1 378 ? 22.572 -32.842 -41.481 1.00 45.94 378 GLY A N 1
ATOM 2980 C CA . GLY A 1 378 ? 24.016 -32.669 -41.289 1.00 45.94 378 GLY A CA 1
ATOM 2981 C C . GLY A 1 378 ? 24.442 -32.228 -39.881 1.00 45.94 378 GLY A C 1
ATOM 2982 O O . GLY A 1 378 ? 23.928 -31.256 -39.327 1.00 45.94 378 GLY A O 1
ATOM 2983 N N . ILE A 1 379 ? 25.461 -32.895 -39.329 1.00 50.75 379 ILE A N 1
ATOM 2984 C CA . ILE A 1 379 ? 26.071 -32.552 -38.036 1.00 50.75 379 ILE A CA 1
ATOM 2985 C C . ILE A 1 379 ? 26.946 -31.299 -38.201 1.00 50.75 379 ILE A C 1
ATOM 2987 O O . ILE A 1 379 ? 28.115 -31.415 -38.555 1.00 50.75 379 ILE A O 1
ATOM 2991 N N . ASN A 1 380 ? 26.396 -30.107 -37.935 1.00 43.38 380 ASN A N 1
ATOM 2992 C CA . ASN A 1 380 ? 27.142 -28.844 -38.089 1.00 43.38 380 ASN A CA 1
ATOM 2993 C C . ASN A 1 380 ? 27.162 -27.911 -36.860 1.00 43.38 380 ASN A C 1
ATOM 2995 O O . ASN A 1 380 ? 27.818 -26.876 -36.901 1.00 43.38 380 ASN A O 1
ATOM 2999 N N . HIS A 1 381 ? 26.511 -28.263 -35.742 1.00 41.09 381 HIS A N 1
ATOM 3000 C CA . HIS A 1 381 ? 26.777 -27.622 -34.444 1.00 41.09 381 HIS A CA 1
ATOM 3001 C C . HIS A 1 381 ? 26.414 -28.514 -33.251 1.00 41.09 381 HIS A C 1
ATOM 3003 O O . HIS A 1 381 ? 25.297 -29.015 -33.145 1.00 41.09 381 HIS A O 1
ATOM 3009 N N . ILE A 1 382 ? 27.333 -28.616 -32.287 1.00 45.84 382 ILE A N 1
ATOM 3010 C CA . ILE A 1 382 ? 27.042 -29.124 -30.942 1.00 45.84 382 ILE A CA 1
ATOM 3011 C C . ILE A 1 382 ? 26.368 -27.995 -30.152 1.00 45.84 382 ILE A C 1
ATOM 3013 O O . ILE A 1 382 ? 27.031 -27.027 -29.793 1.00 45.84 382 ILE A O 1
ATOM 3017 N N . ASN A 1 383 ? 25.059 -28.124 -29.907 1.00 47.19 383 ASN A N 1
ATOM 3018 C CA . ASN A 1 383 ? 24.263 -27.405 -28.897 1.00 47.19 383 ASN A CA 1
ATOM 3019 C C . ASN A 1 383 ? 24.755 -25.995 -28.496 1.00 47.19 383 ASN A C 1
ATOM 3021 O O . ASN A 1 383 ? 25.092 -25.766 -27.334 1.00 47.19 383 ASN A O 1
ATOM 3025 N N . SER A 1 384 ? 24.729 -25.026 -29.419 1.00 52.50 384 SER A N 1
ATOM 3026 C CA . SER A 1 384 ? 24.769 -23.613 -29.001 1.00 52.50 384 SER A CA 1
ATOM 3027 C C . SER A 1 384 ? 23.534 -23.305 -28.150 1.00 52.50 384 SER A C 1
ATOM 3029 O O . SER A 1 384 ? 22.434 -23.778 -28.462 1.00 52.50 384 SER A O 1
ATOM 3031 N N . SER A 1 385 ? 23.691 -22.554 -27.055 1.00 65.31 385 SER A N 1
ATOM 3032 C CA . SER A 1 385 ? 22.547 -22.297 -26.178 1.00 65.31 385 SER A CA 1
ATOM 3033 C C . SER A 1 385 ? 21.451 -21.518 -26.930 1.00 65.31 385 SER A C 1
ATOM 3035 O O . SER A 1 385 ? 21.747 -20.638 -27.752 1.00 65.31 385 SER A O 1
ATOM 3037 N N . PRO A 1 386 ? 20.155 -21.764 -26.648 1.00 73.56 386 PRO A N 1
ATOM 3038 C CA . PRO A 1 386 ? 19.074 -20.974 -27.238 1.00 73.56 386 PRO A CA 1
ATOM 3039 C C . PRO A 1 386 ? 19.208 -19.467 -26.956 1.00 73.56 386 PRO A C 1
ATOM 3041 O O . PRO A 1 386 ? 18.676 -18.648 -27.702 1.00 73.56 386 PRO A O 1
ATOM 3044 N N . VAL A 1 387 ? 19.927 -19.095 -25.891 1.00 76.81 387 VAL A N 1
ATOM 3045 C CA . VAL A 1 387 ? 20.219 -17.705 -25.526 1.00 76.81 387 VAL A CA 1
ATOM 3046 C C . VAL A 1 387 ? 21.341 -17.115 -26.390 1.00 76.81 387 VAL A C 1
ATOM 3048 O O . VAL A 1 387 ? 21.179 -16.004 -26.890 1.00 76.81 387 VAL A O 1
ATOM 3051 N N . GLU A 1 388 ? 22.433 -17.842 -26.653 1.00 78.50 388 GLU A N 1
ATOM 3052 C CA . GLU A 1 388 ? 23.487 -17.385 -27.575 1.00 78.50 388 GLU A CA 1
ATOM 3053 C C . GLU A 1 388 ? 22.967 -17.124 -28.988 1.00 78.50 388 GLU A C 1
ATOM 3055 O O . GLU A 1 388 ? 23.349 -16.125 -29.596 1.00 78.50 388 GLU A O 1
ATOM 3060 N N . SER A 1 389 ? 22.093 -17.983 -29.524 1.00 78.69 389 SER A N 1
ATOM 3061 C CA . SER A 1 389 ? 21.548 -17.769 -30.874 1.00 78.69 389 SER A CA 1
ATOM 3062 C C . SER A 1 389 ? 20.699 -16.491 -30.955 1.00 78.69 389 SER A C 1
ATOM 3064 O O . SER A 1 389 ? 20.783 -15.756 -31.941 1.00 78.69 389 SER A O 1
ATOM 3066 N N . ALA A 1 390 ? 19.968 -16.151 -29.885 1.00 81.31 390 ALA A N 1
ATOM 3067 C CA . ALA A 1 390 ? 19.270 -14.873 -29.757 1.00 81.31 390 ALA A CA 1
ATOM 3068 C C . ALA A 1 390 ? 20.238 -13.679 -29.636 1.00 81.31 390 ALA A C 1
ATOM 3070 O O . ALA A 1 390 ? 20.016 -12.650 -30.274 1.00 81.31 390 ALA A O 1
ATOM 3071 N N . LEU A 1 391 ? 21.323 -13.813 -28.863 1.00 84.00 391 LEU A N 1
ATOM 3072 C CA . LEU A 1 391 ? 22.342 -12.768 -28.707 1.00 84.00 391 LEU A CA 1
ATOM 3073 C C . LEU A 1 391 ? 23.084 -12.483 -30.021 1.00 84.00 391 LEU A C 1
ATOM 3075 O O . LEU A 1 391 ? 23.207 -11.320 -30.398 1.00 84.00 391 LEU A O 1
ATOM 3079 N N . ARG A 1 392 ? 23.504 -13.523 -30.758 1.00 82.12 392 ARG A N 1
ATOM 3080 C CA . ARG A 1 392 ? 24.130 -13.385 -32.087 1.00 82.12 392 ARG A CA 1
ATOM 3081 C C . ARG A 1 392 ? 23.176 -12.716 -33.082 1.00 82.12 392 ARG A C 1
ATOM 3083 O O . ARG A 1 392 ? 23.566 -11.768 -33.755 1.00 82.12 392 ARG A O 1
ATOM 3090 N N . LYS A 1 393 ? 21.903 -13.135 -33.122 1.00 86.44 393 LYS A N 1
ATOM 3091 C CA . LYS A 1 393 ? 20.890 -12.554 -34.026 1.00 86.44 393 LYS A CA 1
ATOM 3092 C C . LYS A 1 393 ? 20.660 -11.052 -33.810 1.00 86.44 393 LYS A C 1
ATOM 3094 O O . LYS A 1 393 ? 20.364 -10.346 -34.770 1.00 86.44 393 LYS A O 1
ATOM 3099 N N . TYR A 1 394 ? 20.805 -10.564 -32.579 1.00 86.19 394 TYR A N 1
ATOM 3100 C CA . TYR A 1 394 ? 20.627 -9.151 -32.231 1.00 86.19 394 TYR A CA 1
ATOM 3101 C C . TYR A 1 394 ? 21.931 -8.481 -31.768 1.00 86.19 394 TYR A C 1
ATOM 3103 O O . TYR A 1 394 ? 21.891 -7.513 -31.010 1.00 86.19 394 TYR A O 1
ATOM 3111 N N . GLN A 1 395 ? 23.091 -8.941 -32.258 1.00 83.88 395 GLN A N 1
ATOM 3112 C CA . GLN A 1 395 ? 24.408 -8.391 -31.902 1.00 83.88 395 GLN A CA 1
ATOM 3113 C C . GLN A 1 395 ? 24.507 -6.874 -32.149 1.00 83.88 395 GLN A C 1
ATOM 3115 O O . GLN A 1 395 ? 25.159 -6.161 -31.389 1.00 83.88 395 GLN A O 1
ATOM 3120 N N . ALA A 1 396 ? 23.775 -6.357 -33.141 1.00 80.50 396 ALA A N 1
ATOM 3121 C CA . ALA A 1 396 ? 23.652 -4.929 -33.426 1.00 80.50 396 ALA A CA 1
ATOM 3122 C C . ALA A 1 396 ? 23.072 -4.085 -32.267 1.00 80.50 396 ALA A C 1
ATOM 3124 O O . ALA A 1 396 ? 23.250 -2.873 -32.271 1.00 80.50 396 ALA A O 1
ATOM 3125 N N . VAL A 1 397 ? 22.401 -4.684 -31.272 1.00 80.62 397 VAL A N 1
ATOM 3126 C CA . VAL A 1 397 ? 21.926 -3.990 -30.053 1.00 80.62 397 VAL A CA 1
ATOM 3127 C C . VAL A 1 397 ? 23.071 -3.751 -29.055 1.00 80.62 397 VAL A C 1
ATOM 3129 O O . VAL A 1 397 ? 22.972 -2.864 -28.209 1.00 80.62 397 VAL A O 1
ATOM 3132 N N . PHE A 1 398 ? 24.172 -4.497 -29.174 1.00 78.38 398 PHE A N 1
ATOM 3133 C CA . PHE A 1 398 ? 25.321 -4.480 -28.262 1.00 78.38 398 PHE A CA 1
ATOM 3134 C C . PHE A 1 398 ? 26.534 -3.701 -28.803 1.00 78.38 398 PHE A C 1
ATOM 3136 O O . PHE A 1 398 ? 27.617 -3.762 -28.223 1.00 78.38 398 PHE A O 1
ATOM 3143 N N . THR A 1 399 ? 26.374 -2.966 -29.910 1.00 76.94 399 THR A N 1
ATOM 3144 C CA . THR A 1 399 ? 27.412 -2.070 -30.449 1.00 76.94 399 THR A CA 1
ATOM 3145 C C . THR A 1 399 ? 27.783 -0.979 -29.436 1.00 76.94 399 THR A C 1
ATOM 3147 O O . THR A 1 399 ? 26.876 -0.449 -28.789 1.00 76.94 399 THR A O 1
ATOM 3150 N N . PRO A 1 400 ? 29.062 -0.564 -29.338 1.00 67.50 400 PRO A N 1
ATOM 3151 C CA . PRO A 1 400 ? 29.489 0.503 -28.425 1.00 67.50 400 PRO A CA 1
ATOM 3152 C C . PRO A 1 400 ? 28.952 1.898 -28.804 1.00 67.50 400 PRO A C 1
ATOM 3154 O O . PRO A 1 400 ? 29.037 2.829 -28.001 1.00 67.50 400 PRO A O 1
ATOM 3157 N N . ASP A 1 401 ? 28.401 2.053 -30.010 1.00 68.94 401 ASP A N 1
ATOM 3158 C CA . ASP A 1 401 ? 27.824 3.298 -30.511 1.00 68.94 401 ASP A CA 1
ATOM 3159 C C . ASP A 1 401 ? 26.545 3.735 -29.782 1.00 68.94 401 ASP A C 1
ATOM 3161 O O . ASP A 1 401 ? 25.734 2.932 -29.312 1.00 68.94 401 ASP A O 1
ATOM 3165 N N . LEU A 1 402 ? 26.323 5.051 -29.741 1.00 67.81 402 LEU A N 1
ATOM 3166 C CA . LEU A 1 402 ? 25.133 5.647 -29.137 1.00 67.81 402 LEU A CA 1
ATOM 3167 C C . LEU A 1 402 ? 23.879 5.384 -29.980 1.00 67.81 402 LEU A C 1
ATOM 3169 O O . LEU A 1 402 ? 23.614 6.095 -30.952 1.00 67.81 402 LEU A O 1
ATOM 3173 N N . GLY A 1 403 ? 23.050 4.442 -29.522 1.00 68.56 403 GLY A N 1
ATOM 3174 C CA . GLY A 1 403 ? 21.695 4.216 -30.036 1.00 68.56 403 GLY A CA 1
ATOM 3175 C C . GLY A 1 403 ? 20.857 5.494 -30.118 1.00 68.56 403 GLY A C 1
ATOM 3176 O O . GLY A 1 403 ? 21.131 6.479 -29.427 1.00 68.56 403 GLY A O 1
ATOM 3177 N N . CYS A 1 404 ? 19.832 5.487 -30.960 1.00 70.25 404 CYS A N 1
ATOM 3178 C CA . CYS A 1 404 ? 18.917 6.607 -31.147 1.00 70.25 404 CYS A CA 1
ATOM 3179 C C . CYS A 1 404 ? 17.494 6.054 -31.164 1.00 70.25 404 CYS A C 1
ATOM 3181 O O . CYS A 1 404 ? 17.182 5.210 -31.998 1.00 70.25 404 CYS A O 1
ATOM 3183 N N . TYR A 1 405 ? 16.655 6.501 -30.232 1.00 74.31 405 TYR A N 1
ATOM 3184 C CA . TYR A 1 405 ? 15.260 6.083 -30.161 1.00 74.31 405 TYR A CA 1
ATOM 3185 C C . TYR A 1 405 ? 14.502 6.563 -31.401 1.00 74.31 405 TYR A C 1
ATOM 3187 O O . TYR A 1 405 ? 14.521 7.754 -31.710 1.00 74.31 405 TYR A O 1
ATOM 3195 N N . ALA A 1 406 ? 13.859 5.626 -32.097 1.00 72.44 406 ALA A N 1
ATOM 3196 C CA . ALA A 1 406 ? 13.166 5.856 -33.367 1.00 72.44 406 ALA A CA 1
ATOM 3197 C C . ALA A 1 406 ? 11.641 6.057 -33.229 1.00 72.44 406 ALA A C 1
ATOM 3199 O O . ALA A 1 406 ? 10.948 6.163 -34.237 1.00 72.44 406 ALA A O 1
ATOM 3200 N N . GLY A 1 407 ? 11.110 6.063 -32.000 1.00 70.12 407 GLY A N 1
ATOM 3201 C CA . GLY A 1 407 ? 9.691 6.316 -31.727 1.00 70.12 407 GLY A CA 1
ATOM 3202 C C . GLY A 1 407 ? 9.354 7.801 -31.560 1.00 70.12 407 GLY A C 1
ATOM 3203 O O . GLY A 1 407 ? 10.134 8.678 -31.928 1.00 70.12 407 GLY A O 1
ATOM 3204 N N . GLU A 1 408 ? 8.180 8.080 -30.988 1.00 71.12 408 GLU A N 1
ATOM 3205 C CA . GLU A 1 408 ? 7.674 9.450 -30.823 1.00 71.12 408 GLU A CA 1
ATOM 3206 C C . GLU A 1 408 ? 8.646 10.355 -30.040 1.00 71.12 408 GLU A C 1
ATOM 3208 O O . GLU A 1 408 ? 9.110 9.974 -28.957 1.00 71.12 408 GLU A O 1
ATOM 3213 N N . PRO A 1 409 ? 8.947 11.570 -30.537 1.00 70.19 409 PRO A N 1
ATOM 3214 C CA . PRO A 1 409 ? 9.782 12.509 -29.809 1.00 70.19 409 PRO A CA 1
ATOM 3215 C C . PRO A 1 409 ? 9.005 13.149 -28.652 1.00 70.19 409 PRO A C 1
ATOM 3217 O O . PRO A 1 409 ? 7.971 13.778 -28.855 1.00 70.19 409 PRO A O 1
ATOM 3220 N N . VAL A 1 410 ? 9.518 12.997 -27.431 1.00 70.94 410 VAL A N 1
ATOM 3221 C CA . VAL A 1 410 ? 8.849 13.457 -26.200 1.00 70.94 410 VAL A CA 1
ATOM 3222 C C . VAL A 1 410 ? 8.800 14.998 -26.106 1.00 70.94 410 VAL A C 1
ATOM 3224 O O . VAL A 1 410 ? 9.675 15.687 -26.627 1.00 70.94 410 VAL A O 1
ATOM 3227 N N . SER A 1 411 ? 7.812 15.546 -25.390 1.00 72.31 411 SER A N 1
ATOM 3228 C CA . SER A 1 411 ? 7.769 16.970 -25.010 1.00 72.31 411 SER A CA 1
ATOM 3229 C C . SER A 1 411 ? 8.427 17.220 -23.643 1.00 72.31 411 SER A C 1
ATOM 3231 O O . SER A 1 411 ? 8.583 16.307 -22.830 1.00 72.31 411 SER A O 1
ATOM 3233 N N . LEU A 1 412 ? 8.790 18.473 -23.364 1.00 76.19 412 LEU A N 1
ATOM 3234 C CA . LEU A 1 412 ? 9.077 18.960 -22.013 1.00 76.19 412 LEU A CA 1
ATOM 3235 C C . LEU A 1 412 ? 8.206 20.183 -21.735 1.00 76.19 412 LEU A C 1
ATOM 3237 O O . LEU A 1 412 ? 8.574 21.303 -22.088 1.00 76.19 412 LEU A O 1
ATOM 3241 N N . ASP A 1 413 ? 7.067 19.954 -21.092 1.00 79.75 413 ASP A N 1
ATOM 3242 C CA . ASP A 1 413 ? 6.060 20.990 -20.886 1.00 79.75 413 ASP A CA 1
ATOM 3243 C C . ASP A 1 413 ? 6.502 21.965 -19.784 1.00 79.75 413 ASP A C 1
ATOM 3245 O O . ASP A 1 413 ? 6.788 21.580 -18.641 1.00 79.75 413 ASP A O 1
ATOM 3249 N N . LEU A 1 414 ? 6.597 23.243 -20.153 1.00 82.19 414 LEU A N 1
ATOM 3250 C CA . LEU A 1 414 ? 7.024 24.333 -19.281 1.00 82.19 414 LEU A CA 1
ATOM 3251 C C . LEU A 1 414 ? 5.827 25.201 -18.891 1.00 82.19 414 LEU A C 1
ATOM 3253 O O . LEU A 1 414 ? 4.975 25.509 -19.719 1.00 82.19 414 LEU A O 1
ATOM 3257 N N . ASP A 1 415 ? 5.809 25.631 -17.636 1.00 81.75 415 ASP A N 1
ATOM 3258 C CA . ASP A 1 415 ? 4.895 26.631 -17.108 1.00 81.75 415 ASP A CA 1
ATOM 3259 C C . ASP A 1 415 ? 5.146 27.985 -17.809 1.00 81.75 415 ASP A C 1
ATOM 3261 O O . ASP A 1 415 ? 6.236 28.554 -17.654 1.00 81.75 415 ASP A O 1
ATOM 3265 N N . PRO A 1 416 ? 4.176 28.526 -18.574 1.00 79.56 416 PRO A N 1
ATOM 3266 C CA . PRO A 1 416 ? 4.353 29.773 -19.315 1.00 79.56 416 PRO A CA 1
ATOM 3267 C C . PRO A 1 416 ? 4.478 31.007 -18.408 1.00 79.56 416 PRO A C 1
ATOM 3269 O O . PRO A 1 416 ? 4.890 32.063 -18.885 1.00 79.56 416 PRO A O 1
ATOM 3272 N N . SER A 1 417 ? 4.168 30.898 -17.109 1.00 82.50 417 SER A N 1
ATOM 3273 C CA . SER A 1 417 ? 4.378 31.981 -16.139 1.00 82.50 417 SER A CA 1
ATOM 3274 C C . SER A 1 417 ? 5.844 32.145 -15.708 1.00 82.50 417 SER A C 1
ATOM 3276 O O . SER A 1 417 ? 6.199 33.170 -15.121 1.00 82.50 417 SER A O 1
ATOM 3278 N N . VAL A 1 418 ? 6.720 31.169 -15.996 1.00 81.38 418 VAL A N 1
ATOM 3279 C CA . VAL A 1 418 ? 8.121 31.173 -15.546 1.00 81.38 418 VAL A CA 1
ATOM 3280 C C . VAL A 1 418 ? 9.060 31.632 -16.677 1.00 81.38 418 VAL A C 1
ATOM 3282 O O . VAL A 1 418 ? 9.328 30.863 -17.603 1.00 81.38 418 VAL A O 1
ATOM 3285 N N . PRO A 1 419 ? 9.628 32.855 -16.616 1.00 83.19 419 PRO A N 1
ATOM 3286 C CA . PRO A 1 419 ? 10.437 33.397 -17.707 1.00 83.19 419 PRO A CA 1
ATOM 3287 C C . PRO A 1 419 ? 11.791 32.670 -17.880 1.00 83.19 419 PRO A C 1
ATOM 3289 O O . PRO A 1 419 ? 12.361 32.178 -16.897 1.00 83.19 419 PRO A O 1
ATOM 3292 N N . PRO A 1 420 ? 12.364 32.641 -19.104 1.00 83.94 420 PRO A N 1
ATOM 3293 C CA . PRO A 1 420 ? 13.625 31.958 -19.388 1.00 83.94 420 PRO A CA 1
ATOM 3294 C C . PRO A 1 420 ? 14.816 32.392 -18.527 1.00 83.94 420 PRO A C 1
ATOM 3296 O O . PRO A 1 420 ? 15.221 33.555 -18.503 1.00 83.94 420 PRO A O 1
ATOM 3299 N N . VAL A 1 421 ? 15.445 31.419 -17.861 1.00 84.19 421 VAL A N 1
ATOM 3300 C CA . VAL A 1 421 ? 16.587 31.658 -16.969 1.00 84.19 421 VAL A CA 1
ATOM 3301 C C . VAL A 1 421 ? 17.914 31.509 -17.719 1.00 84.19 421 VAL A C 1
ATOM 3303 O O . VAL A 1 421 ? 18.262 30.432 -18.214 1.00 84.19 421 VAL A O 1
ATOM 3306 N N . ARG A 1 422 ? 18.707 32.586 -17.730 1.00 85.69 422 ARG A N 1
ATOM 3307 C CA . ARG A 1 422 ? 20.084 32.619 -18.248 1.00 85.69 422 ARG A CA 1
ATOM 3308 C C . ARG A 1 422 ? 21.087 32.763 -17.102 1.00 85.69 422 ARG A C 1
ATOM 3310 O O . ARG A 1 422 ? 21.037 33.735 -16.354 1.00 85.69 422 ARG A O 1
ATOM 3317 N N . MET A 1 423 ? 22.022 31.822 -16.966 1.00 85.00 423 MET A N 1
ATOM 3318 C CA . MET A 1 423 ? 23.101 31.873 -15.970 1.00 85.00 423 MET A CA 1
ATOM 3319 C C . MET A 1 423 ? 24.479 32.013 -16.631 1.00 85.00 423 MET A C 1
ATOM 3321 O O . MET A 1 423 ? 24.708 31.506 -17.727 1.00 85.00 423 MET A O 1
ATOM 3325 N N . LYS A 1 424 ? 25.434 32.652 -15.941 1.00 86.06 424 LYS A N 1
ATOM 3326 C CA . LYS A 1 424 ? 26.836 32.722 -16.392 1.00 86.06 424 LYS A CA 1
ATOM 3327 C C . LYS A 1 424 ? 27.522 31.353 -16.267 1.00 86.06 424 LYS A C 1
ATOM 3329 O O . LYS A 1 424 ? 27.265 30.605 -15.321 1.00 86.06 424 LYS A O 1
ATOM 3334 N N . ALA A 1 425 ? 28.427 31.040 -17.195 1.00 85.69 425 ALA A N 1
ATOM 3335 C CA . ALA A 1 425 ? 29.217 29.809 -17.159 1.00 85.69 425 ALA A CA 1
ATOM 3336 C C . ALA A 1 425 ? 30.109 29.730 -15.903 1.00 85.69 425 ALA A C 1
ATOM 3338 O O . ALA A 1 425 ? 30.700 30.720 -15.468 1.00 85.69 425 ALA A O 1
ATOM 3339 N N . ARG A 1 426 ? 30.243 28.528 -15.331 1.00 86.25 426 ARG A N 1
ATOM 3340 C CA . ARG A 1 426 ? 31.162 28.256 -14.210 1.00 86.25 426 ARG A CA 1
ATOM 3341 C C . ARG A 1 426 ? 32.615 28.266 -14.711 1.00 86.25 426 ARG A C 1
ATOM 3343 O O . ARG A 1 426 ? 32.910 27.592 -15.702 1.00 86.25 426 ARG A O 1
ATOM 3350 N N . LYS A 1 427 ? 33.517 28.970 -14.003 1.00 82.88 427 LYS A N 1
ATOM 3351 C CA . LYS A 1 427 ? 34.975 28.911 -14.243 1.00 82.88 427 LYS A CA 1
ATOM 3352 C C . LYS A 1 427 ? 35.462 27.454 -14.214 1.00 82.88 427 LYS A C 1
ATOM 3354 O O . LYS A 1 427 ? 34.917 26.628 -13.482 1.00 82.88 427 LYS A O 1
ATOM 3359 N N . VAL A 1 428 ? 36.474 27.147 -15.022 1.00 81.00 428 VAL A N 1
ATOM 3360 C CA . VAL A 1 428 ? 36.977 25.782 -15.247 1.00 81.00 428 VAL A CA 1
ATOM 3361 C C . VAL A 1 428 ? 38.407 25.677 -14.713 1.00 81.00 428 VAL A C 1
ATOM 3363 O O . VAL A 1 428 ? 39.212 26.541 -15.056 1.00 81.00 428 VAL A O 1
ATOM 3366 N N . PRO A 1 429 ? 38.757 24.656 -13.908 1.00 83.25 429 PRO A N 1
ATOM 3367 C CA . PRO A 1 429 ? 40.152 24.382 -13.568 1.00 83.25 429 PRO A CA 1
ATOM 3368 C C . PRO A 1 429 ? 40.963 24.092 -14.835 1.00 83.25 429 PRO A C 1
ATOM 3370 O O . PRO A 1 429 ? 40.523 23.300 -15.670 1.00 83.25 429 PRO A O 1
ATOM 3373 N N . LEU A 1 430 ? 42.142 24.707 -14.974 1.00 80.38 430 LEU A N 1
ATOM 3374 C CA . LEU A 1 430 ? 42.951 24.636 -16.200 1.00 80.38 430 LEU A CA 1
ATOM 3375 C C . LEU A 1 430 ? 43.259 23.185 -16.610 1.00 80.38 430 LEU A C 1
ATOM 3377 O O . LEU A 1 430 ? 42.984 22.806 -17.745 1.00 80.38 430 LEU A O 1
ATOM 3381 N N . ALA A 1 431 ? 43.677 22.346 -15.657 1.00 81.69 431 ALA A N 1
ATOM 3382 C CA . ALA A 1 431 ? 43.974 20.921 -15.858 1.00 81.69 431 ALA A CA 1
ATOM 3383 C C . ALA A 1 431 ? 42.766 20.039 -16.261 1.00 81.69 431 ALA A C 1
ATOM 3385 O O . ALA A 1 431 ? 42.935 18.862 -16.574 1.00 81.69 431 ALA A O 1
ATOM 3386 N N . LEU A 1 432 ? 41.539 20.577 -16.248 1.00 82.00 432 LEU A N 1
ATOM 3387 C CA . LEU A 1 432 ? 40.339 19.901 -16.757 1.00 82.00 432 LEU A CA 1
ATOM 3388 C C . LEU A 1 432 ? 39.826 20.502 -18.073 1.00 82.00 432 LEU A C 1
ATOM 3390 O O . LEU A 1 432 ? 38.938 19.910 -18.682 1.00 82.00 432 LEU A O 1
ATOM 3394 N N . LYS A 1 433 ? 40.346 21.657 -18.514 1.00 83.38 433 LYS A N 1
ATOM 3395 C CA . LYS A 1 433 ? 39.834 22.392 -19.681 1.00 83.38 433 LYS A CA 1
ATOM 3396 C C . LYS A 1 433 ? 39.903 21.541 -20.951 1.00 83.38 433 LYS A C 1
ATOM 3398 O O . LYS A 1 433 ? 38.876 21.314 -21.576 1.00 83.38 433 LYS A O 1
ATOM 3403 N N . GLU A 1 434 ? 41.083 21.010 -21.260 1.00 85.94 434 GLU A N 1
ATOM 3404 C CA . GLU A 1 434 ? 41.336 20.148 -22.420 1.00 85.94 434 GLU A CA 1
ATOM 3405 C C . GLU A 1 434 ? 40.448 18.894 -22.414 1.00 85.94 434 GLU A C 1
ATOM 3407 O O . GLU A 1 434 ? 39.726 18.643 -23.373 1.00 85.94 434 GLU A O 1
ATOM 3412 N N . LYS A 1 435 ? 40.387 18.167 -21.289 1.00 85.44 435 LYS A N 1
ATOM 3413 C CA . LYS A 1 435 ? 39.528 16.975 -21.135 1.00 85.44 435 LYS A CA 1
ATOM 3414 C C . LYS A 1 435 ? 38.034 17.277 -21.312 1.00 85.44 435 LYS A C 1
ATOM 3416 O O . LYS A 1 435 ? 37.282 16.420 -21.769 1.00 85.44 435 LYS A O 1
ATOM 3421 N N . ILE A 1 436 ? 37.593 18.478 -20.936 1.00 84.88 436 ILE A N 1
ATOM 3422 C CA . ILE A 1 436 ? 36.222 18.954 -21.161 1.00 84.88 436 ILE A CA 1
ATOM 3423 C C . ILE A 1 436 ? 36.005 19.310 -22.632 1.00 84.88 436 ILE A C 1
ATOM 3425 O O . ILE A 1 436 ? 34.949 18.990 -23.170 1.00 84.88 436 ILE A O 1
ATOM 3429 N N . ASP A 1 437 ? 36.980 19.949 -23.275 1.00 87.19 437 ASP A N 1
ATOM 3430 C CA . ASP A 1 437 ? 36.904 20.329 -24.684 1.00 87.19 437 ASP A CA 1
ATOM 3431 C C . ASP A 1 437 ? 36.889 19.082 -25.594 1.00 87.19 437 ASP A C 1
ATOM 3433 O O . ASP A 1 437 ? 36.016 18.985 -26.452 1.00 87.19 437 ASP A O 1
ATOM 3437 N N . MET A 1 438 ? 37.703 18.058 -25.304 1.00 87.12 438 MET A N 1
ATOM 3438 C CA . MET A 1 438 ? 37.649 16.747 -25.974 1.00 87.12 438 MET A CA 1
ATOM 3439 C C . MET A 1 438 ? 36.271 16.067 -25.860 1.00 87.12 438 MET A C 1
ATOM 3441 O O . MET A 1 438 ? 35.752 15.546 -26.849 1.00 87.12 438 MET A O 1
ATOM 3445 N N . GLU A 1 439 ? 35.657 16.059 -24.669 1.00 85.88 439 GLU A N 1
ATOM 3446 C CA . GLU A 1 439 ? 34.330 15.453 -24.473 1.00 85.88 439 GLU A CA 1
ATOM 3447 C C . GLU A 1 439 ? 33.216 16.300 -25.126 1.00 85.88 439 GLU A C 1
ATOM 3449 O O . GLU A 1 439 ? 32.245 15.737 -25.629 1.00 85.88 439 GLU A O 1
ATOM 3454 N N . LEU A 1 440 ? 33.363 17.633 -25.198 1.00 86.50 440 LEU A N 1
ATOM 3455 C CA . LEU A 1 440 ? 32.470 18.505 -25.975 1.00 86.50 440 LEU A CA 1
ATOM 3456 C C . LEU A 1 440 ? 32.542 18.185 -27.475 1.00 86.50 440 LEU A C 1
ATOM 3458 O O . LEU A 1 440 ? 31.505 17.921 -28.081 1.00 86.50 440 LEU A O 1
ATOM 3462 N N . ASP A 1 441 ? 33.740 18.162 -28.065 1.00 88.50 441 ASP A N 1
ATOM 3463 C CA . ASP A 1 441 ? 33.925 17.918 -29.504 1.00 88.50 441 ASP A CA 1
ATOM 3464 C C . ASP A 1 441 ? 33.448 16.513 -29.909 1.00 88.50 441 ASP A C 1
ATOM 3466 O O . ASP A 1 441 ? 32.791 16.336 -30.937 1.00 88.50 441 ASP A O 1
ATOM 3470 N N . LYS A 1 442 ? 33.668 15.516 -29.046 1.00 86.81 442 LYS A N 1
ATOM 3471 C CA . LYS A 1 442 ? 33.094 14.167 -29.163 1.00 86.81 442 LYS A CA 1
ATOM 3472 C C . LYS A 1 442 ? 31.561 14.178 -29.147 1.00 86.81 442 LYS A C 1
ATOM 3474 O O . LYS A 1 442 ? 30.950 13.557 -30.015 1.00 86.81 442 LYS A O 1
ATOM 3479 N N . LEU A 1 443 ? 30.925 14.882 -28.206 1.00 84.12 443 LEU A N 1
ATOM 3480 C CA . LEU A 1 443 ? 29.459 14.966 -28.120 1.00 84.12 443 LEU A CA 1
ATOM 3481 C C . LEU A 1 443 ? 28.836 15.752 -29.288 1.00 84.12 443 LEU A C 1
ATOM 3483 O O . LEU A 1 443 ? 27.723 15.429 -29.709 1.00 84.12 443 LEU A O 1
ATOM 3487 N N . VAL A 1 444 ? 29.549 16.736 -29.848 1.00 86.19 444 VAL A N 1
ATOM 3488 C CA . VAL A 1 444 ? 29.167 17.424 -31.095 1.00 86.19 444 VAL A CA 1
ATOM 3489 C C . VAL A 1 444 ? 29.298 16.478 -32.295 1.00 86.19 444 VAL A C 1
ATOM 3491 O O . VAL A 1 444 ? 28.345 16.331 -33.059 1.00 86.19 444 VAL A O 1
ATOM 3494 N N . LYS A 1 445 ? 30.411 15.739 -32.423 1.00 86.56 445 LYS A N 1
ATOM 3495 C CA . LYS A 1 445 ? 30.604 14.712 -33.470 1.00 86.56 445 LYS A CA 1
ATOM 3496 C C . LYS A 1 445 ? 29.537 13.608 -33.410 1.00 86.56 445 LYS A C 1
ATOM 3498 O O . LYS A 1 445 ? 29.083 13.132 -34.446 1.00 86.56 445 LYS A O 1
ATOM 3503 N N . GLN A 1 446 ? 29.084 13.248 -32.208 1.00 79.44 446 GLN A N 1
ATOM 3504 C CA . GLN A 1 446 ? 27.979 12.310 -31.962 1.00 79.44 446 GLN A CA 1
ATOM 3505 C C . GLN A 1 446 ? 26.572 12.932 -32.126 1.00 79.44 446 GLN A C 1
ATOM 3507 O O . GLN A 1 446 ? 25.575 12.268 -31.841 1.00 79.44 446 GLN A O 1
ATOM 3512 N N . LYS A 1 447 ? 26.467 14.196 -32.571 1.00 81.12 447 LYS A N 1
ATOM 3513 C CA . LYS A 1 447 ? 25.217 14.967 -32.748 1.00 81.12 447 LYS A CA 1
ATOM 3514 C C . LYS A 1 447 ? 24.348 15.072 -31.480 1.00 81.12 447 LYS A C 1
ATOM 3516 O O . LYS A 1 447 ? 23.146 15.318 -31.565 1.00 81.12 447 LYS A O 1
ATOM 3521 N N . VAL A 1 448 ? 24.945 14.901 -30.296 1.00 79.56 448 VAL A N 1
ATOM 3522 C CA . VAL A 1 448 ? 24.279 15.065 -28.989 1.00 79.56 448 VAL A CA 1
ATOM 3523 C C . VAL A 1 448 ? 24.201 16.543 -28.604 1.00 79.56 448 VAL A C 1
ATOM 3525 O O . VAL A 1 448 ? 23.217 16.972 -28.001 1.00 79.56 448 VAL A O 1
ATOM 3528 N N . LEU A 1 449 ? 25.228 17.313 -28.974 1.00 84.19 449 LEU A N 1
ATOM 3529 C CA . LEU A 1 449 ? 25.311 18.761 -28.795 1.00 84.19 449 LEU A CA 1
ATOM 3530 C C . LEU A 1 449 ? 25.341 19.480 -30.145 1.00 84.19 449 LEU A C 1
ATOM 3532 O O . LEU A 1 449 ? 25.905 18.982 -31.116 1.00 84.19 449 LEU A O 1
ATOM 3536 N N . GLU A 1 450 ? 24.769 20.678 -30.173 1.00 86.75 450 GLU A N 1
ATOM 3537 C CA . GLU A 1 450 ? 24.761 21.599 -31.309 1.00 86.75 450 GLU A CA 1
ATOM 3538 C C . GLU A 1 450 ? 25.128 23.008 -30.812 1.00 86.75 450 GLU A C 1
ATOM 3540 O O . GLU A 1 450 ? 24.513 23.468 -29.849 1.00 86.75 450 GLU A O 1
ATOM 3545 N N . PRO A 1 451 ? 26.120 23.701 -31.401 1.00 87.56 451 PRO A N 1
ATOM 3546 C CA . PRO A 1 451 ? 26.483 25.056 -30.985 1.00 87.56 451 PRO A CA 1
ATOM 3547 C C . PRO A 1 451 ? 25.361 26.059 -31.306 1.00 87.56 451 PRO A C 1
ATOM 3549 O O . PRO A 1 451 ? 24.735 25.977 -32.360 1.00 87.56 451 PRO A O 1
ATOM 3552 N N . VAL A 1 452 ? 25.114 27.019 -30.407 1.00 86.94 452 VAL A N 1
ATOM 3553 C CA . VAL A 1 452 ? 24.066 28.045 -30.565 1.00 86.94 452 VAL A CA 1
ATOM 3554 C C . VAL A 1 452 ? 24.579 29.429 -30.163 1.00 86.94 452 VAL A C 1
ATOM 3556 O O . VAL A 1 452 ? 24.995 29.642 -29.025 1.00 86.94 452 VAL A O 1
ATOM 3559 N N . SER A 1 453 ? 24.481 30.390 -31.086 1.00 81.50 453 SER A N 1
ATOM 3560 C CA . SER A 1 453 ? 24.936 31.779 -30.904 1.00 81.50 453 SER A CA 1
ATOM 3561 C C . SER A 1 453 ? 24.083 32.581 -29.913 1.00 81.50 453 SER A C 1
ATOM 3563 O O . SER A 1 453 ? 24.607 33.392 -29.150 1.00 81.50 453 SER A O 1
ATOM 3565 N N . HIS A 1 454 ? 22.763 32.357 -29.907 1.00 81.19 454 HIS A N 1
ATOM 3566 C CA . HIS A 1 454 ? 21.792 33.160 -29.152 1.00 81.19 454 HIS A CA 1
ATOM 3567 C C . HIS A 1 454 ? 20.891 32.274 -28.271 1.00 81.19 454 HIS A C 1
ATOM 3569 O O . HIS A 1 454 ? 19.739 32.011 -28.611 1.00 81.19 454 HIS A O 1
ATOM 3575 N N . PRO A 1 455 ? 21.404 31.772 -27.133 1.00 82.44 455 PRO A N 1
ATOM 3576 C CA . PRO A 1 455 ? 20.674 30.845 -26.271 1.00 82.44 455 PRO A CA 1
ATOM 3577 C C . PRO A 1 455 ? 19.500 31.531 -25.550 1.00 82.44 455 PRO A C 1
ATOM 3579 O O . PRO A 1 455 ? 19.686 32.534 -24.857 1.00 82.44 455 PRO A O 1
ATOM 3582 N N . VAL A 1 456 ? 18.280 30.993 -25.661 1.00 83.12 456 VAL A N 1
ATOM 3583 C CA . VAL A 1 456 ? 17.113 31.490 -24.899 1.00 83.12 456 VAL A CA 1
ATOM 3584 C C . VAL A 1 456 ? 17.300 31.191 -23.408 1.00 83.12 456 VAL A C 1
ATOM 3586 O O . VAL A 1 456 ? 17.348 32.112 -22.596 1.00 83.12 456 VAL A O 1
ATOM 3589 N N . TRP A 1 457 ? 17.526 29.922 -23.069 1.00 85.31 457 TRP A N 1
ATOM 3590 C CA . TRP A 1 457 ? 17.914 29.454 -21.734 1.00 85.31 457 TRP A CA 1
ATOM 3591 C C . TRP A 1 457 ? 19.427 29.214 -21.669 1.00 85.31 457 TRP A C 1
ATOM 3593 O O . TRP A 1 457 ? 20.025 28.833 -22.670 1.00 85.31 457 TRP A O 1
ATOM 3603 N N . ALA A 1 458 ? 20.060 29.385 -20.503 1.00 86.12 458 ALA A N 1
ATOM 3604 C CA . ALA A 1 458 ? 21.489 29.078 -20.350 1.00 86.12 458 ALA A CA 1
ATOM 3605 C C . ALA A 1 458 ? 21.798 28.401 -19.007 1.00 86.12 458 ALA A C 1
ATOM 3607 O O . ALA A 1 458 ? 21.868 29.056 -17.964 1.00 86.12 458 ALA A O 1
ATOM 3608 N N . THR A 1 459 ? 22.013 27.083 -19.048 1.00 86.94 459 THR A N 1
ATOM 3609 C CA . THR A 1 459 ? 22.298 26.244 -17.873 1.00 86.94 459 THR A CA 1
ATOM 3610 C C . THR A 1 459 ? 23.803 25.970 -17.732 1.00 86.94 459 THR A C 1
ATOM 3612 O O . THR A 1 459 ? 24.420 25.454 -18.665 1.00 86.94 459 THR A O 1
ATOM 3615 N N . PRO A 1 460 ? 24.446 26.259 -16.586 1.00 87.06 460 PRO A N 1
ATOM 3616 C CA . PRO A 1 460 ? 25.886 26.073 -16.438 1.00 87.06 460 PRO A CA 1
ATOM 3617 C C . PRO A 1 460 ? 26.215 24.598 -16.174 1.00 87.06 460 PRO A C 1
ATOM 3619 O O . PRO A 1 460 ? 25.563 23.957 -15.347 1.00 87.06 460 PRO A O 1
ATOM 3622 N N . ILE A 1 461 ? 27.247 24.052 -16.828 1.00 85.94 461 ILE A N 1
ATOM 3623 C CA . ILE A 1 461 ? 27.592 22.634 -16.632 1.00 85.94 461 ILE A CA 1
ATOM 3624 C C . ILE A 1 461 ? 28.391 22.365 -15.351 1.00 85.94 461 ILE A C 1
ATOM 3626 O O . ILE A 1 461 ? 29.285 23.127 -14.969 1.00 85.94 461 ILE A O 1
ATOM 3630 N N . VAL A 1 462 ? 28.108 21.217 -14.744 1.00 80.31 462 VAL A N 1
ATOM 3631 C CA . VAL A 1 462 ? 28.901 20.555 -13.707 1.00 80.31 462 VAL A CA 1
ATOM 3632 C C . VAL A 1 462 ? 29.651 19.394 -14.360 1.00 80.31 462 VAL A C 1
ATOM 3634 O O . VAL A 1 462 ? 29.102 18.692 -15.210 1.00 80.31 462 VAL A O 1
ATOM 3637 N N . THR A 1 463 ? 30.912 19.204 -13.978 1.00 78.75 463 THR A N 1
ATOM 3638 C CA . THR A 1 463 ? 31.827 18.249 -14.618 1.00 78.75 463 THR A CA 1
ATOM 3639 C C . THR A 1 463 ? 32.409 17.263 -13.602 1.00 78.75 463 THR A C 1
ATOM 3641 O O . THR A 1 463 ? 33.563 17.427 -13.197 1.00 78.75 463 THR A O 1
ATOM 3644 N N . PRO A 1 464 ? 31.624 16.278 -13.119 1.00 75.00 464 PRO A N 1
ATOM 3645 C CA . PRO A 1 464 ? 32.150 15.214 -12.273 1.00 75.00 464 PRO A CA 1
ATOM 3646 C C . PRO A 1 464 ? 33.114 14.317 -13.064 1.00 75.00 464 PRO A C 1
ATOM 3648 O O . PRO A 1 464 ? 32.869 13.992 -14.229 1.00 75.00 464 PRO A O 1
ATOM 3651 N N . MET A 1 465 ? 34.193 13.892 -12.409 1.00 74.88 465 MET A N 1
ATOM 3652 C CA . MET A 1 465 ? 35.090 12.857 -12.925 1.00 74.88 465 MET A CA 1
ATOM 3653 C C . MET A 1 465 ? 34.516 11.468 -12.620 1.00 74.88 465 MET A C 1
ATOM 3655 O O . MET A 1 465 ? 33.949 11.243 -11.549 1.00 74.88 465 MET A O 1
ATOM 3659 N N . LYS A 1 466 ? 34.648 10.545 -13.573 1.00 70.00 466 LYS A N 1
ATOM 3660 C CA . LYS A 1 466 ? 34.376 9.114 -13.389 1.00 70.00 466 LYS A CA 1
ATOM 3661 C C . LYS A 1 466 ? 35.587 8.415 -12.731 1.00 70.00 466 LYS A C 1
ATOM 3663 O O . LYS A 1 466 ? 36.682 8.977 -12.737 1.00 70.00 466 LYS A O 1
ATOM 3668 N N . PRO A 1 467 ? 35.430 7.181 -12.206 1.00 68.69 467 PRO A N 1
ATOM 3669 C CA . PRO A 1 467 ? 36.555 6.378 -11.705 1.00 68.69 467 PRO A CA 1
ATOM 3670 C C . PRO A 1 467 ? 37.630 6.085 -12.766 1.00 68.69 467 PRO A C 1
ATOM 3672 O O . PRO A 1 467 ? 38.792 5.920 -12.427 1.00 68.69 467 PRO A O 1
ATOM 3675 N N . ASP A 1 468 ? 37.248 6.084 -14.046 1.00 69.88 468 ASP A N 1
ATOM 3676 C CA . ASP A 1 468 ? 38.138 5.964 -15.213 1.00 69.88 468 ASP A CA 1
ATOM 3677 C C . ASP A 1 468 ? 38.887 7.274 -15.571 1.00 69.88 468 ASP A C 1
ATOM 3679 O O . ASP A 1 468 ? 39.465 7.389 -16.648 1.00 69.88 468 ASP A O 1
ATOM 3683 N N . VAL A 1 469 ? 38.852 8.286 -14.691 1.00 70.88 469 VAL A N 1
ATOM 3684 C CA . VAL A 1 469 ? 39.479 9.619 -14.841 1.00 70.88 469 VAL A CA 1
ATOM 3685 C C . VAL A 1 469 ? 38.911 10.471 -15.999 1.00 70.88 469 VAL A C 1
ATOM 3687 O O . VAL A 1 469 ? 39.270 11.643 -16.146 1.00 70.88 469 VAL A O 1
ATOM 3690 N N . SER A 1 470 ? 37.958 9.961 -16.788 1.00 75.81 470 SER A N 1
ATOM 3691 C CA . SER A 1 470 ? 37.265 10.759 -17.805 1.00 75.81 470 SER A CA 1
ATOM 3692 C C . SER A 1 470 ? 36.211 11.688 -17.188 1.00 75.81 470 SER A C 1
ATOM 3694 O O . SER A 1 470 ? 35.661 11.443 -16.108 1.00 75.81 470 SER A O 1
ATOM 3696 N N . VAL A 1 471 ? 35.923 12.791 -17.878 1.00 78.94 471 VAL A N 1
ATOM 3697 C CA . VAL A 1 471 ? 34.991 13.824 -17.412 1.00 78.94 471 VAL A CA 1
ATOM 3698 C C . VAL A 1 471 ? 33.601 13.570 -17.993 1.00 78.94 471 VAL A C 1
ATOM 3700 O O . VAL A 1 471 ? 33.466 13.315 -19.184 1.00 78.94 471 VAL A O 1
ATOM 3703 N N . ARG A 1 472 ? 32.546 13.674 -17.174 1.00 78.19 472 ARG A N 1
ATOM 3704 C CA . ARG A 1 472 ? 31.151 13.654 -17.648 1.00 78.19 472 ARG A CA 1
ATOM 3705 C C . ARG A 1 472 ? 30.592 15.077 -17.678 1.00 78.19 472 ARG A C 1
ATOM 3707 O O . ARG A 1 472 ? 30.831 15.846 -16.753 1.00 78.19 472 ARG A O 1
ATOM 3714 N N . ILE A 1 473 ? 29.831 15.425 -18.712 1.00 80.94 473 ILE A N 1
ATOM 3715 C CA . ILE A 1 473 ? 29.192 16.743 -18.857 1.00 80.94 473 ILE A CA 1
ATOM 3716 C C . ILE A 1 473 ? 27.717 16.647 -18.437 1.00 80.94 473 ILE A C 1
ATOM 3718 O O . ILE A 1 473 ? 26.954 15.888 -19.031 1.00 80.94 473 ILE A O 1
ATOM 3722 N N . CYS A 1 474 ? 27.316 17.420 -17.421 1.00 76.06 474 CYS A N 1
ATOM 3723 C CA . CYS A 1 474 ? 25.946 17.459 -16.890 1.00 76.06 474 CYS A CA 1
ATOM 3724 C C . CYS A 1 474 ? 25.470 18.913 -16.704 1.00 76.06 474 CYS A C 1
ATOM 3726 O O . CYS A 1 474 ? 26.228 19.736 -16.197 1.00 76.06 474 CYS A O 1
ATOM 3728 N N . GLY A 1 475 ? 24.222 19.247 -17.049 1.00 79.69 475 GLY A N 1
ATOM 3729 C CA . GLY A 1 475 ? 23.645 20.575 -16.780 1.00 79.69 475 GLY A CA 1
ATOM 3730 C C . GLY A 1 475 ? 23.155 20.739 -15.332 1.00 79.69 475 GLY A C 1
ATOM 3731 O O . GLY A 1 475 ? 22.527 19.833 -14.785 1.00 79.69 475 GLY A O 1
ATOM 3732 N N . ASP A 1 476 ? 23.380 21.903 -14.704 1.00 80.12 476 ASP A N 1
ATOM 3733 C CA . ASP A 1 476 ? 22.796 22.280 -13.397 1.00 80.12 476 ASP A CA 1
ATOM 3734 C C . ASP A 1 476 ? 21.304 22.669 -13.512 1.00 80.12 476 ASP A C 1
ATOM 3736 O O . ASP A 1 476 ? 20.863 23.753 -13.118 1.00 80.12 476 ASP A O 1
ATOM 3740 N N . ASN A 1 477 ? 20.512 21.755 -14.077 1.00 77.25 477 ASN A N 1
ATOM 3741 C CA . ASN A 1 477 ? 19.098 21.938 -14.420 1.00 77.25 477 ASN A CA 1
ATOM 3742 C C . ASN A 1 477 ? 18.208 22.271 -13.202 1.00 77.25 477 ASN A C 1
ATOM 3744 O O . ASN A 1 477 ? 17.109 22.799 -13.360 1.00 77.25 477 ASN A O 1
ATOM 3748 N N . LYS A 1 478 ? 18.703 22.050 -11.971 1.00 75.94 478 LYS A N 1
ATOM 3749 C CA . LYS A 1 478 ? 18.028 22.380 -10.703 1.00 75.94 478 LYS A CA 1
ATOM 3750 C C . LYS A 1 478 ? 17.747 23.878 -10.524 1.00 75.94 478 LYS A C 1
ATOM 3752 O O . LYS A 1 478 ? 16.802 24.226 -9.818 1.00 75.94 478 LYS A O 1
ATOM 3757 N N . ARG A 1 479 ? 18.574 24.765 -11.090 1.00 72.56 479 ARG A N 1
ATOM 3758 C CA . ARG A 1 479 ? 18.413 26.228 -10.946 1.00 72.56 479 ARG A CA 1
ATOM 3759 C C . ARG A 1 479 ? 17.727 26.899 -12.137 1.00 72.56 479 ARG A C 1
ATOM 3761 O O . ARG A 1 479 ? 17.252 28.022 -11.975 1.00 72.56 479 ARG A O 1
ATOM 3768 N N . THR A 1 480 ? 17.661 26.211 -13.274 1.00 80.94 480 THR A N 1
ATOM 3769 C CA . THR A 1 480 ? 17.065 26.672 -14.533 1.00 80.94 480 THR A CA 1
ATOM 3770 C C . THR A 1 480 ? 15.769 25.908 -14.828 1.00 80.94 480 THR A C 1
ATOM 3772 O O . THR A 1 480 ? 14.748 26.181 -14.201 1.00 80.94 480 THR A O 1
ATOM 3775 N N . ILE A 1 481 ? 15.801 24.938 -15.744 1.00 80.00 481 ILE A N 1
ATOM 3776 C CA . ILE A 1 481 ? 14.623 24.308 -16.353 1.00 80.00 481 ILE A CA 1
ATOM 3777 C C . ILE A 1 481 ? 13.724 23.581 -15.335 1.00 80.00 481 ILE A C 1
ATOM 3779 O O . ILE A 1 481 ? 12.505 23.650 -15.446 1.00 80.00 481 ILE A O 1
ATOM 3783 N N . ASN A 1 482 ? 14.278 22.994 -14.264 1.00 81.38 482 ASN A N 1
ATOM 3784 C CA . ASN A 1 482 ? 13.488 22.308 -13.225 1.00 81.38 482 ASN A CA 1
ATOM 3785 C C . ASN A 1 482 ? 12.630 23.252 -12.355 1.00 81.38 482 ASN A C 1
ATOM 3787 O O . ASN A 1 482 ? 11.907 22.761 -11.490 1.00 81.38 482 ASN A O 1
ATOM 3791 N N . LYS A 1 483 ? 12.726 24.579 -12.533 1.00 80.25 483 LYS A N 1
ATOM 3792 C CA . LYS A 1 483 ? 11.778 25.545 -11.952 1.00 80.25 483 LYS A CA 1
ATOM 3793 C C . LYS A 1 483 ? 10.543 25.779 -12.823 1.00 80.25 483 LYS A C 1
ATOM 3795 O O . LYS A 1 483 ? 9.501 26.099 -12.273 1.00 80.25 483 LYS A O 1
ATOM 3800 N N . ALA A 1 484 ? 10.693 25.672 -14.143 1.00 80.75 484 ALA A N 1
ATOM 3801 C CA . ALA A 1 484 ? 9.626 25.899 -15.116 1.00 80.75 484 ALA A CA 1
ATOM 3802 C C . ALA A 1 484 ? 8.948 24.593 -15.554 1.00 80.75 484 ALA A C 1
ATOM 3804 O O . ALA A 1 484 ? 7.808 24.619 -15.988 1.00 80.75 484 ALA A O 1
ATOM 3805 N N . LEU A 1 485 ? 9.623 23.446 -15.439 1.00 81.19 485 LEU A N 1
ATOM 3806 C CA . LEU A 1 485 ? 9.039 22.145 -15.766 1.00 81.19 485 LEU A CA 1
ATOM 3807 C C . LEU A 1 485 ? 7.813 21.834 -14.910 1.00 81.19 485 LEU A C 1
ATOM 3809 O O . LEU A 1 485 ? 7.908 21.726 -13.682 1.00 81.19 485 LEU A O 1
ATOM 3813 N N . LEU A 1 486 ? 6.696 21.581 -15.588 1.00 76.88 486 LEU A N 1
ATOM 3814 C CA . LEU A 1 486 ? 5.510 21.006 -14.973 1.00 76.88 486 LEU A CA 1
ATOM 3815 C C . LEU A 1 486 ? 5.829 19.598 -14.437 1.00 76.88 486 LEU A C 1
ATOM 3817 O O . LEU A 1 486 ? 6.714 18.884 -14.923 1.00 76.88 486 LEU A O 1
ATOM 3821 N N . LYS A 1 487 ? 5.125 19.181 -13.379 1.00 67.06 487 LYS A N 1
ATOM 3822 C CA . LYS A 1 487 ? 5.357 17.878 -12.737 1.00 67.06 487 LYS A CA 1
ATOM 3823 C C . LYS A 1 487 ? 4.802 16.745 -13.602 1.00 67.06 487 LYS A C 1
ATOM 3825 O O . LYS A 1 487 ? 3.646 16.366 -13.446 1.00 67.06 487 LYS A O 1
ATOM 3830 N N . HIS A 1 488 ? 5.646 16.164 -14.453 1.00 63.28 488 HIS A N 1
ATOM 3831 C CA . HIS A 1 488 ? 5.319 14.967 -15.231 1.00 63.28 488 HIS A CA 1
ATOM 3832 C C . HIS A 1 488 ? 4.981 13.776 -14.309 1.00 63.28 488 HIS A C 1
ATOM 3834 O O . HIS A 1 488 ? 5.867 13.088 -13.792 1.00 63.28 488 HIS A O 1
ATOM 3840 N N . ALA A 1 489 ? 3.688 13.537 -14.092 1.00 58.88 489 ALA A N 1
ATOM 3841 C CA . ALA A 1 489 ? 3.157 12.608 -13.098 1.00 58.88 489 ALA A CA 1
ATOM 3842 C C . ALA A 1 489 ? 3.169 11.137 -13.564 1.00 58.88 489 ALA A C 1
ATOM 3844 O O . ALA A 1 489 ? 2.132 10.478 -13.592 1.00 58.88 489 ALA A O 1
ATOM 3845 N N . TYR A 1 490 ? 4.345 10.600 -13.909 1.00 71.12 490 TYR A N 1
ATOM 3846 C CA . TYR A 1 490 ? 4.474 9.160 -14.160 1.00 71.12 490 TYR A CA 1
ATOM 3847 C C . TYR A 1 490 ? 4.552 8.384 -12.832 1.00 71.12 490 TYR A C 1
ATOM 3849 O O . TYR A 1 490 ? 5.438 8.677 -12.019 1.00 71.12 490 TYR A O 1
ATOM 3857 N N . PRO A 1 491 ? 3.679 7.389 -12.588 1.00 68.81 491 PRO A N 1
ATOM 3858 C CA . PRO A 1 491 ? 3.667 6.625 -11.344 1.00 68.81 491 PRO A CA 1
ATOM 3859 C C . PRO A 1 491 ? 4.784 5.571 -11.337 1.00 68.81 491 PRO A C 1
ATOM 3861 O O . PRO A 1 491 ? 4.554 4.398 -11.617 1.00 68.81 491 PRO A O 1
ATOM 3864 N N . VAL A 1 492 ? 6.012 5.983 -11.006 1.00 66.19 492 VAL A N 1
ATOM 3865 C CA . VAL A 1 492 ? 7.138 5.049 -10.847 1.00 66.19 492 VAL A CA 1
ATOM 3866 C C . VAL A 1 492 ? 6.867 4.108 -9.656 1.00 66.19 492 VAL A C 1
ATOM 3868 O O . VAL A 1 492 ? 6.726 4.593 -8.528 1.00 66.19 492 VAL A O 1
ATOM 3871 N N . PRO A 1 493 ? 6.813 2.777 -9.858 1.00 63.81 493 PRO A N 1
ATOM 3872 C CA . PRO A 1 493 ? 6.566 1.827 -8.776 1.00 63.81 493 PRO A CA 1
ATOM 3873 C C . PRO A 1 493 ? 7.729 1.760 -7.773 1.00 63.81 493 PRO A C 1
ATOM 3875 O O . PRO A 1 493 ? 8.896 1.968 -8.104 1.00 63.81 493 PRO A O 1
ATOM 3878 N N . ALA A 1 494 ? 7.413 1.442 -6.516 1.00 58.81 494 ALA A N 1
ATOM 3879 C CA . ALA A 1 494 ? 8.412 1.307 -5.460 1.00 58.81 494 ALA A CA 1
ATOM 3880 C C . ALA A 1 494 ? 9.253 0.028 -5.627 1.00 58.81 494 ALA A C 1
ATOM 3882 O O . ALA A 1 494 ? 8.726 -1.028 -5.976 1.00 58.81 494 ALA A O 1
ATOM 3883 N N . VAL A 1 495 ? 10.544 0.090 -5.272 1.00 59.28 495 VAL A N 1
ATOM 3884 C CA . VAL A 1 495 ? 11.501 -1.037 -5.377 1.00 59.28 495 VAL A CA 1
ATOM 3885 C C . VAL A 1 495 ? 10.977 -2.330 -4.731 1.00 59.28 495 VAL A C 1
ATOM 3887 O O . VAL A 1 495 ? 11.196 -3.415 -5.259 1.00 59.28 495 VAL A O 1
ATOM 3890 N N . SER A 1 496 ? 10.214 -2.233 -3.638 1.00 52.25 496 SER A N 1
ATOM 3891 C CA . SER A 1 496 ? 9.600 -3.389 -2.969 1.00 52.25 496 SER A CA 1
ATOM 3892 C C . SER A 1 496 ? 8.512 -4.108 -3.778 1.00 52.25 496 SER A C 1
ATOM 3894 O O . SER A 1 496 ? 8.218 -5.252 -3.463 1.00 52.25 496 SER A O 1
ATOM 3896 N N . HIS A 1 497 ? 7.904 -3.469 -4.785 1.00 53.66 497 HIS A N 1
ATOM 3897 C CA . HIS A 1 497 ? 6.966 -4.113 -5.723 1.00 53.66 497 HIS A CA 1
ATOM 3898 C C . HIS A 1 497 ? 7.672 -4.600 -7.002 1.00 53.66 497 HIS A C 1
ATOM 3900 O O . HIS A 1 497 ? 7.166 -5.481 -7.687 1.00 53.66 497 HIS A O 1
ATOM 3906 N N . LEU A 1 498 ? 8.861 -4.067 -7.300 1.00 49.34 498 LEU A N 1
ATOM 3907 C CA . LEU A 1 498 ? 9.656 -4.381 -8.496 1.00 49.34 498 LEU A CA 1
ATOM 3908 C C . LEU A 1 498 ? 10.583 -5.592 -8.352 1.00 49.34 498 LEU A C 1
ATOM 3910 O O . LEU A 1 498 ? 11.080 -6.101 -9.352 1.00 49.34 498 LEU A O 1
ATOM 3914 N N . LEU A 1 499 ? 10.806 -6.079 -7.129 1.00 40.66 499 LEU A N 1
ATOM 3915 C CA . LEU A 1 499 ? 11.606 -7.284 -6.870 1.00 40.66 499 LEU A CA 1
ATOM 3916 C C . LEU A 1 499 ? 10.981 -8.581 -7.420 1.00 40.66 499 LEU A C 1
ATOM 3918 O O . LEU A 1 499 ? 11.596 -9.643 -7.346 1.00 40.66 499 LEU A O 1
ATOM 3922 N N . ALA A 1 500 ? 9.786 -8.498 -8.004 1.00 36.78 500 ALA A N 1
ATOM 3923 C CA . ALA A 1 500 ? 9.113 -9.581 -8.696 1.00 36.78 500 ALA A CA 1
ATOM 3924 C C . ALA A 1 500 ? 9.172 -9.378 -10.227 1.00 36.78 500 ALA A C 1
ATOM 3926 O O . ALA A 1 500 ? 8.137 -9.071 -10.814 1.00 36.78 500 ALA A O 1
ATOM 3927 N N . ILE A 1 501 ? 10.345 -9.651 -10.852 1.00 42.97 501 ILE A N 1
ATOM 3928 C CA . ILE A 1 501 ? 10.671 -9.565 -12.315 1.00 42.97 501 ILE A CA 1
ATOM 3929 C C . ILE A 1 501 ? 11.099 -8.142 -12.768 1.00 42.97 501 ILE A C 1
ATOM 3931 O O . ILE A 1 501 ? 10.438 -7.214 -12.326 1.00 42.97 501 ILE A O 1
ATOM 3935 N N . THR A 1 502 ? 12.138 -7.897 -13.624 1.00 30.11 502 THR A N 1
ATOM 3936 C CA . THR A 1 502 ? 12.521 -6.476 -13.930 1.00 30.11 502 THR A CA 1
ATOM 3937 C C . THR A 1 502 ? 13.485 -6.072 -15.145 1.00 30.11 502 THR A C 1
ATOM 3939 O O . THR A 1 502 ? 14.671 -6.004 -14.894 1.00 30.11 502 THR A O 1
ATOM 3942 N N . ILE A 1 503 ? 13.128 -5.674 -16.413 1.00 38.19 503 ILE A N 1
ATOM 3943 C CA . ILE A 1 503 ? 14.100 -5.134 -17.466 1.00 38.19 503 ILE A CA 1
ATOM 3944 C C . ILE A 1 503 ? 13.846 -3.748 -18.123 1.00 38.19 503 ILE A C 1
ATOM 3946 O O . ILE A 1 503 ? 12.815 -3.541 -18.757 1.00 38.19 503 ILE A O 1
ATOM 3950 N N . SER A 1 504 ? 14.894 -2.902 -18.096 1.00 28.62 504 SER A N 1
ATOM 3951 C CA . SER A 1 504 ? 15.208 -1.597 -18.758 1.00 28.62 504 SER A CA 1
ATOM 3952 C C . SER A 1 504 ? 15.689 -1.591 -20.244 1.00 28.62 504 SER A C 1
ATOM 3954 O O . SER A 1 504 ? 16.086 -2.630 -20.764 1.00 28.62 504 SER A O 1
ATOM 3956 N N . CYS A 1 505 ? 15.759 -0.402 -20.892 1.00 29.28 505 CYS A N 1
ATOM 3957 C CA . CYS A 1 505 ? 16.863 0.048 -21.792 1.00 29.28 505 CYS A CA 1
ATOM 3958 C C . CYS A 1 505 ? 16.844 1.595 -21.985 1.00 29.28 505 CYS A C 1
ATOM 3960 O O . CYS A 1 505 ? 15.818 2.190 -21.718 1.00 29.28 505 CYS A O 1
ATOM 3962 N N . CYS A 1 506 ? 17.908 2.281 -22.450 1.00 31.67 506 CYS A N 1
ATOM 3963 C CA . CYS A 1 506 ? 18.033 3.765 -22.439 1.00 31.67 506 CYS A CA 1
ATOM 3964 C C . CYS A 1 506 ? 17.597 4.486 -23.753 1.00 31.67 506 CYS A C 1
ATOM 3966 O O . CYS A 1 506 ? 18.027 4.070 -24.827 1.00 31.67 506 CYS A O 1
ATOM 3968 N N . SER A 1 507 ? 16.805 5.580 -23.691 1.00 32.34 507 SER A N 1
ATOM 3969 C CA . SER A 1 507 ? 16.128 6.243 -24.852 1.00 32.34 507 SER A CA 1
ATOM 3970 C C . SER A 1 507 ? 16.478 7.738 -25.080 1.00 32.34 507 SER A C 1
ATOM 3972 O O . SER A 1 507 ? 17.009 8.398 -24.189 1.00 32.34 507 SER A O 1
ATOM 3974 N N . SER A 1 508 ? 16.180 8.294 -26.272 1.00 34.19 508 SER A N 1
ATOM 3975 C CA . SER A 1 508 ? 16.476 9.694 -26.679 1.00 34.19 508 SER A CA 1
ATOM 3976 C C . SER A 1 508 ? 15.230 10.570 -26.949 1.00 34.19 508 SER A C 1
ATOM 3978 O O . SER A 1 508 ? 14.109 10.147 -26.696 1.00 34.19 508 SER A O 1
ATOM 3980 N N . LEU A 1 509 ? 15.440 11.824 -27.383 1.00 34.91 509 LEU A N 1
ATOM 3981 C CA . LEU A 1 509 ? 14.477 12.941 -27.349 1.00 34.91 509 LEU A CA 1
ATOM 3982 C C . LEU A 1 509 ? 14.656 13.857 -28.585 1.00 34.91 509 LEU A C 1
ATOM 3984 O O . LEU A 1 509 ? 15.746 13.870 -29.154 1.00 34.91 509 LEU A O 1
ATOM 3988 N N . SER A 1 510 ? 13.657 14.667 -28.952 1.00 33.88 510 SER A N 1
ATOM 3989 C CA . SER A 1 510 ? 13.804 15.821 -29.859 1.00 33.88 510 SER A CA 1
ATOM 3990 C C . SER A 1 510 ? 14.330 17.083 -29.151 1.00 33.88 510 SER A C 1
ATOM 3992 O O . SER A 1 510 ? 14.589 17.124 -27.947 1.00 33.88 510 SER A O 1
ATOM 3994 N N . THR A 1 511 ? 14.528 18.139 -29.939 1.00 39.81 511 THR A N 1
ATOM 3995 C CA . THR A 1 511 ? 14.955 19.469 -29.499 1.00 39.81 511 THR A CA 1
ATOM 3996 C C . THR A 1 511 ? 13.858 20.233 -28.759 1.00 39.81 511 THR A C 1
ATOM 3998 O O . THR A 1 511 ? 12.850 20.600 -29.355 1.00 39.81 511 THR A O 1
ATOM 4001 N N . VAL A 1 512 ? 14.138 20.601 -27.508 1.00 48.72 512 VAL A N 1
ATOM 4002 C CA . VAL A 1 512 ? 13.474 21.710 -26.807 1.00 48.72 512 VAL A CA 1
ATOM 4003 C C . VAL A 1 512 ? 14.555 22.736 -26.471 1.00 48.72 512 VAL A C 1
ATOM 4005 O O . VAL A 1 512 ? 15.514 22.399 -25.774 1.00 48.72 512 VAL A O 1
ATOM 4008 N N . ASP A 1 513 ? 14.419 23.982 -26.938 1.00 53.88 513 ASP A N 1
ATOM 4009 C CA . ASP A 1 513 ? 15.448 25.036 -26.793 1.00 53.88 513 ASP A CA 1
ATOM 4010 C C . ASP A 1 513 ? 15.844 25.346 -25.338 1.00 53.88 513 ASP A C 1
ATOM 4012 O O . ASP A 1 513 ? 16.931 25.867 -25.069 1.00 53.88 513 ASP A O 1
ATOM 4016 N N . ALA A 1 514 ? 14.994 24.976 -24.379 1.00 57.69 514 ALA A N 1
ATOM 4017 C CA . ALA A 1 514 ? 15.278 25.084 -22.954 1.00 57.69 514 ALA A CA 1
ATOM 4018 C C . ALA A 1 514 ? 16.422 24.170 -22.467 1.00 57.69 514 ALA A C 1
ATOM 4020 O O . ALA A 1 514 ? 17.108 24.520 -21.504 1.00 57.69 514 ALA A O 1
ATOM 4021 N N . GLN A 1 515 ? 16.695 23.041 -23.138 1.00 67.12 515 GLN A N 1
ATOM 4022 C CA . GLN A 1 515 ? 17.859 22.189 -22.850 1.00 67.12 515 GLN A CA 1
ATOM 4023 C C . GLN A 1 515 ? 19.130 22.743 -23.518 1.00 67.12 515 GLN A C 1
ATOM 4025 O O . GLN A 1 515 ? 19.764 22.090 -24.347 1.00 67.12 515 GLN A O 1
ATOM 4030 N N . THR A 1 516 ? 19.512 23.962 -23.133 1.00 81.31 516 THR A N 1
ATOM 4031 C CA . THR A 1 516 ? 20.722 24.642 -23.613 1.00 81.31 516 THR A CA 1
ATOM 4032 C C . THR A 1 516 ? 21.724 24.844 -22.474 1.00 81.31 516 THR A C 1
ATOM 4034 O O . THR A 1 516 ? 21.420 25.436 -21.431 1.00 81.31 516 THR A O 1
ATOM 4037 N N . ILE A 1 517 ? 22.939 24.328 -22.670 1.00 84.50 517 ILE A N 1
ATOM 4038 C CA . ILE A 1 517 ? 24.051 24.394 -21.715 1.00 84.50 517 ILE A CA 1
ATOM 4039 C C . ILE A 1 517 ? 25.074 25.467 -22.108 1.00 84.50 517 ILE A C 1
ATOM 4041 O O . ILE A 1 517 ? 25.268 25.736 -23.288 1.00 84.50 517 ILE A O 1
ATOM 4045 N N . ILE A 1 518 ? 25.762 26.064 -21.129 1.00 85.06 518 ILE A N 1
ATOM 4046 C CA . ILE A 1 518 ? 26.772 27.114 -21.355 1.00 85.06 518 ILE A CA 1
ATOM 4047 C C . ILE A 1 518 ? 28.121 26.794 -20.688 1.00 85.06 518 ILE A C 1
ATOM 4049 O O . ILE A 1 518 ? 28.188 26.320 -19.544 1.00 85.06 518 ILE A O 1
ATOM 4053 N N . LYS A 1 519 ? 29.213 27.052 -21.420 1.00 83.00 519 LYS A N 1
ATOM 4054 C CA . LYS A 1 519 ? 30.606 26.762 -21.040 1.00 83.00 519 LYS A CA 1
ATOM 4055 C C . LYS A 1 519 ? 31.567 27.814 -21.629 1.00 83.00 519 LYS A C 1
ATOM 4057 O O . LYS A 1 519 ? 31.127 28.809 -22.193 1.00 83.00 519 LYS A O 1
ATOM 4062 N N . HIS A 1 520 ? 32.883 27.639 -21.472 1.00 80.88 520 HIS A N 1
ATOM 4063 C CA . HIS A 1 520 ? 33.892 28.620 -21.909 1.00 80.88 520 HIS A CA 1
ATOM 4064 C C . HIS A 1 520 ? 34.064 28.722 -23.435 1.00 80.88 520 HIS A C 1
ATOM 4066 O O . HIS A 1 520 ? 34.637 29.701 -23.894 1.00 80.88 520 HIS A O 1
ATOM 4072 N N . ARG A 1 521 ? 33.549 27.755 -24.209 1.00 80.31 521 ARG A N 1
ATOM 4073 C CA . ARG A 1 521 ? 33.460 27.792 -25.686 1.00 80.31 521 ARG A CA 1
ATOM 4074 C C . ARG A 1 521 ? 32.098 28.283 -26.213 1.00 80.31 521 ARG A C 1
ATOM 4076 O O . ARG A 1 521 ? 31.809 28.107 -27.388 1.00 80.31 521 ARG A O 1
ATOM 4083 N N . GLY A 1 522 ? 31.255 28.874 -25.360 1.00 84.75 522 GLY A N 1
ATOM 4084 C CA . GLY A 1 522 ? 29.920 29.363 -25.728 1.00 84.75 522 GLY A CA 1
ATOM 4085 C C . GLY A 1 522 ? 28.781 28.468 -25.229 1.00 84.75 522 GLY A C 1
ATOM 4086 O O . GLY A 1 522 ? 28.908 27.799 -24.197 1.00 84.75 522 GLY A O 1
ATOM 4087 N N . ALA A 1 523 ? 27.649 28.497 -25.936 1.00 87.12 523 ALA A N 1
ATOM 4088 C CA . ALA A 1 523 ? 26.443 27.745 -25.598 1.00 87.12 523 ALA A CA 1
ATOM 4089 C C . ALA A 1 523 ? 26.158 26.621 -26.605 1.00 87.12 523 ALA A C 1
ATOM 4091 O O . ALA A 1 523 ? 26.437 26.748 -27.797 1.00 87.12 523 ALA A O 1
ATOM 4092 N N . PHE A 1 524 ? 25.580 25.527 -26.109 1.00 87.56 524 PHE A N 1
ATOM 4093 C CA . PHE A 1 524 ? 25.231 24.348 -26.894 1.00 87.56 524 PHE A CA 1
ATOM 4094 C C . PHE A 1 524 ? 23.809 23.885 -26.552 1.00 87.56 524 PHE A C 1
ATOM 4096 O O . PHE A 1 524 ? 23.510 23.599 -25.388 1.00 87.56 524 PHE A O 1
ATOM 4103 N N . ARG A 1 525 ? 22.944 23.777 -27.562 1.00 84.75 525 ARG A N 1
ATOM 4104 C CA . ARG A 1 525 ? 21.648 23.089 -27.481 1.00 84.75 525 ARG A CA 1
ATOM 4105 C C . ARG A 1 525 ? 21.893 21.584 -27.409 1.00 84.75 525 ARG A C 1
ATOM 4107 O O . ARG A 1 525 ? 22.802 21.067 -28.061 1.00 84.75 525 ARG A O 1
ATOM 4114 N N . VAL A 1 526 ? 21.086 20.871 -26.629 1.00 81.31 526 VAL A N 1
ATOM 4115 C CA . VAL A 1 526 ? 21.211 19.417 -26.461 1.00 81.31 526 VAL A CA 1
ATOM 4116 C C . VAL A 1 526 ? 20.074 18.701 -27.186 1.00 81.31 526 VAL A C 1
ATOM 4118 O O . VAL A 1 526 ? 18.903 18.989 -26.958 1.00 81.31 526 VAL A O 1
ATOM 4121 N N . LYS A 1 527 ? 20.420 17.746 -28.056 1.00 75.94 527 LYS A N 1
ATOM 4122 C CA . LYS A 1 527 ? 19.477 16.978 -28.894 1.00 75.94 527 LYS A CA 1
ATOM 4123 C C . LYS A 1 527 ? 19.073 15.628 -28.286 1.00 75.94 527 LYS A C 1
ATOM 4125 O O . LYS A 1 527 ? 18.702 14.709 -29.005 1.00 75.94 527 LYS A O 1
ATOM 4130 N N . ARG A 1 528 ? 19.233 15.465 -26.969 1.00 75.19 528 ARG A N 1
ATOM 4131 C CA . ARG A 1 528 ? 18.918 14.247 -26.201 1.00 75.19 528 ARG A CA 1
ATOM 4132 C C . ARG A 1 528 ? 18.558 14.614 -24.759 1.00 75.19 528 ARG A C 1
ATOM 4134 O O . ARG A 1 528 ? 19.016 15.635 -24.251 1.00 75.19 528 ARG A O 1
ATOM 4141 N N . LEU A 1 529 ? 17.782 13.760 -24.092 1.00 75.38 529 LEU A N 1
ATOM 4142 C CA . LEU A 1 529 ? 17.341 13.954 -22.707 1.00 75.38 529 LEU A CA 1
ATOM 4143 C C . LEU A 1 529 ? 18.529 14.016 -21.736 1.00 75.38 529 LEU A C 1
ATOM 4145 O O . LEU A 1 529 ? 19.293 13.058 -21.617 1.00 75.38 529 LEU A O 1
ATOM 4149 N N . GLN A 1 530 ? 18.694 15.141 -21.035 1.00 69.94 530 GLN A N 1
ATOM 4150 C CA . GLN A 1 530 ? 19.781 15.298 -20.071 1.00 69.94 530 GLN A CA 1
ATOM 4151 C C . GLN A 1 530 ? 19.486 14.681 -18.700 1.00 69.94 530 GLN A C 1
ATOM 4153 O O . GLN A 1 530 ? 18.456 14.934 -18.073 1.00 69.94 530 GLN A O 1
ATOM 4158 N N . PHE A 1 531 ? 20.495 13.999 -18.151 1.00 64.81 531 PHE A N 1
ATOM 4159 C CA . PHE A 1 531 ? 20.563 13.693 -16.724 1.00 64.81 531 PHE A CA 1
ATOM 4160 C C . PHE A 1 531 ? 20.440 14.982 -15.891 1.00 64.81 531 PHE A C 1
ATOM 4162 O O . PHE A 1 531 ? 21.116 15.978 -16.155 1.00 64.81 531 PHE A O 1
ATOM 4169 N N . GLY A 1 532 ? 19.588 14.953 -14.864 1.00 65.69 532 GLY A N 1
ATOM 4170 C CA . GLY A 1 532 ? 19.327 16.091 -13.976 1.00 65.69 532 GLY A CA 1
ATOM 4171 C C . GLY A 1 532 ? 18.079 16.913 -14.319 1.00 65.69 532 GLY A C 1
ATOM 4172 O O . GLY A 1 532 ? 17.673 17.727 -13.491 1.00 65.69 532 GLY A O 1
ATOM 4173 N N . VAL A 1 533 ? 17.441 16.687 -15.474 1.00 75.00 533 VAL A N 1
ATOM 4174 C CA . VAL A 1 533 ? 16.076 17.170 -15.758 1.00 75.00 533 VAL A CA 1
ATOM 4175 C C . VAL A 1 533 ? 15.077 16.422 -14.862 1.00 75.00 533 VAL A C 1
ATOM 4177 O O . VAL A 1 533 ? 15.136 15.197 -14.763 1.00 75.00 533 VAL A O 1
ATOM 4180 N N . SER A 1 534 ? 14.171 17.137 -14.189 1.00 73.94 534 SER A N 1
ATOM 4181 C CA . SER A 1 534 ? 13.270 16.563 -13.168 1.00 73.94 534 SER A CA 1
ATOM 4182 C C . SER A 1 534 ? 12.269 15.544 -13.722 1.00 73.94 534 SER A C 1
ATOM 4184 O O . SER A 1 534 ? 12.046 14.511 -13.095 1.00 73.94 534 SER A O 1
ATOM 4186 N N . ALA A 1 535 ? 11.699 15.809 -14.899 1.00 74.44 535 ALA A N 1
ATOM 4187 C CA . ALA A 1 535 ? 10.748 14.919 -15.569 1.00 74.44 535 ALA A CA 1
ATOM 4188 C C . ALA A 1 535 ? 11.406 13.674 -16.199 1.00 74.44 535 ALA A C 1
ATOM 4190 O O . ALA A 1 535 ? 10.726 12.675 -16.443 1.00 74.44 535 ALA A O 1
ATOM 4191 N N . ALA A 1 536 ? 12.725 13.713 -16.439 1.00 72.50 536 ALA A N 1
ATOM 4192 C CA . ALA A 1 536 ? 13.434 12.721 -17.246 1.00 72.50 536 ALA A CA 1
ATOM 4193 C C . ALA A 1 536 ? 13.211 11.262 -16.811 1.00 72.50 536 ALA A C 1
ATOM 4195 O O . ALA A 1 536 ? 12.908 10.454 -17.685 1.00 72.50 536 ALA A O 1
ATOM 4196 N N . PRO A 1 537 ? 13.293 10.891 -15.514 1.00 71.44 537 PRO A N 1
ATOM 4197 C CA . PRO A 1 537 ? 13.150 9.492 -15.113 1.00 71.44 537 PRO A CA 1
ATOM 4198 C C . PRO A 1 537 ? 11.729 8.951 -15.329 1.00 71.44 537 PRO A C 1
ATOM 4200 O O . PRO A 1 537 ? 11.569 7.774 -15.632 1.00 71.44 537 PRO A O 1
ATOM 4203 N N . GLY A 1 538 ? 10.702 9.799 -15.190 1.00 72.31 538 GLY A N 1
ATOM 4204 C CA . GLY A 1 538 ? 9.299 9.404 -15.355 1.00 72.31 538 GLY A CA 1
ATOM 4205 C C . GLY A 1 538 ? 8.920 9.195 -16.820 1.00 72.31 538 GLY A C 1
ATOM 4206 O O . GLY A 1 538 ? 8.372 8.154 -17.167 1.00 72.31 538 GLY A O 1
ATOM 4207 N N . ILE A 1 539 ? 9.288 10.151 -17.681 1.00 75.12 539 ILE A N 1
ATOM 4208 C CA . ILE A 1 539 ? 9.212 10.024 -19.147 1.00 75.12 539 ILE A CA 1
ATOM 4209 C C . ILE A 1 539 ? 9.905 8.730 -19.589 1.00 75.12 539 ILE A C 1
ATOM 4211 O O . ILE A 1 539 ? 9.341 7.911 -20.310 1.00 75.12 539 ILE A O 1
ATOM 4215 N N . PHE A 1 540 ? 11.140 8.550 -19.120 1.00 75.50 540 PHE A N 1
ATOM 4216 C CA . PHE A 1 540 ? 11.997 7.447 -19.510 1.00 75.50 540 PHE A CA 1
ATOM 4217 C C . PHE A 1 540 ? 11.411 6.082 -19.127 1.00 75.50 540 PHE A C 1
ATOM 4219 O O . PHE A 1 540 ? 11.292 5.209 -19.984 1.00 75.50 540 PHE A O 1
ATOM 4226 N N . GLN A 1 541 ? 10.969 5.926 -17.875 1.00 76.69 541 GLN A N 1
ATOM 4227 C CA . GLN A 1 541 ? 10.281 4.723 -17.407 1.00 76.69 541 GLN A CA 1
ATOM 4228 C C . GLN A 1 541 ? 9.051 4.402 -18.279 1.00 76.69 541 GLN A C 1
ATOM 4230 O O . GLN A 1 541 ? 8.891 3.255 -18.692 1.00 76.69 541 GLN A O 1
ATOM 4235 N N . GLY A 1 542 ? 8.239 5.408 -18.630 1.00 78.38 542 GLY A N 1
ATOM 4236 C CA . GLY A 1 542 ? 7.056 5.240 -19.480 1.00 78.38 542 GLY A CA 1
ATOM 4237 C C . GLY A 1 542 ? 7.352 4.678 -20.874 1.00 78.38 542 GLY A C 1
ATOM 4238 O O . GLY A 1 542 ? 6.667 3.754 -21.316 1.00 78.38 542 GLY A O 1
ATOM 4239 N N . VAL A 1 543 ? 8.410 5.161 -21.538 1.00 79.56 543 VAL A N 1
ATOM 4240 C CA . VAL A 1 543 ? 8.833 4.635 -22.853 1.00 79.56 543 VAL A CA 1
ATOM 4241 C C . VAL A 1 543 ? 9.202 3.153 -22.756 1.00 79.56 543 VAL A C 1
ATOM 4243 O O . VAL A 1 543 ? 8.833 2.364 -23.628 1.00 79.56 543 VAL A O 1
ATOM 4246 N N . ILE A 1 544 ? 9.886 2.728 -21.689 1.00 78.12 544 ILE A N 1
ATOM 4247 C CA . ILE A 1 544 ? 10.301 1.325 -21.569 1.00 78.12 544 ILE A CA 1
ATOM 4248 C C . ILE A 1 544 ? 9.157 0.432 -21.087 1.00 78.12 544 ILE A C 1
ATOM 4250 O O . ILE A 1 544 ? 9.036 -0.690 -21.576 1.00 78.12 544 ILE A O 1
ATOM 4254 N N . ASP A 1 545 ? 8.265 0.907 -20.213 1.00 81.00 545 ASP A N 1
ATOM 4255 C CA . ASP A 1 545 ? 7.016 0.202 -19.878 1.00 81.00 545 ASP A CA 1
ATOM 4256 C C . ASP A 1 545 ? 6.169 -0.043 -21.143 1.00 81.00 545 ASP A C 1
ATOM 4258 O O . ASP A 1 545 ? 5.618 -1.129 -21.333 1.00 81.00 545 ASP A O 1
ATOM 4262 N N . GLN A 1 546 ? 6.127 0.920 -22.071 1.00 82.75 546 GLN A N 1
ATOM 4263 C CA . GLN A 1 546 ? 5.492 0.763 -23.383 1.00 82.75 546 GLN A CA 1
ATOM 4264 C C . GLN A 1 546 ? 6.231 -0.247 -24.280 1.00 82.75 546 GLN A C 1
ATOM 4266 O O . GLN A 1 546 ? 5.592 -1.147 -24.832 1.00 82.75 546 GLN A O 1
ATOM 4271 N N . LEU A 1 547 ? 7.563 -0.163 -24.393 1.00 82.62 547 LEU A N 1
ATOM 4272 C CA . LEU A 1 547 ? 8.368 -1.089 -25.206 1.00 82.62 547 LEU A CA 1
ATOM 4273 C C . LEU A 1 547 ? 8.412 -2.520 -24.650 1.00 82.62 547 LEU A C 1
ATOM 4275 O O . LEU A 1 547 ? 8.559 -3.467 -25.419 1.00 82.62 547 LEU A O 1
ATOM 4279 N N . THR A 1 548 ? 8.243 -2.728 -23.347 1.00 83.12 548 THR A N 1
ATOM 4280 C CA . THR A 1 548 ? 8.225 -4.064 -22.717 1.00 83.12 548 THR A CA 1
ATOM 4281 C C . THR A 1 548 ? 6.824 -4.676 -22.636 1.00 83.12 548 THR A C 1
ATOM 4283 O O . THR A 1 548 ? 6.681 -5.896 -22.511 1.00 83.12 548 THR A O 1
ATOM 4286 N N . LYS A 1 549 ? 5.776 -3.853 -22.784 1.00 81.44 549 LYS A N 1
ATOM 4287 C CA . LYS A 1 549 ? 4.360 -4.211 -22.630 1.00 81.44 549 LYS A CA 1
ATOM 4288 C C . LYS A 1 549 ? 3.982 -5.529 -23.314 1.00 81.44 549 LYS A C 1
ATOM 4290 O O . LYS A 1 549 ? 4.155 -5.704 -24.525 1.00 81.44 549 LYS A O 1
ATOM 4295 N N . GLY A 1 550 ? 3.435 -6.459 -22.535 1.00 79.00 550 GLY A N 1
ATOM 4296 C CA . GLY A 1 550 ? 2.977 -7.764 -23.021 1.00 79.00 550 GLY A CA 1
ATOM 4297 C C . GLY A 1 550 ? 4.055 -8.850 -23.138 1.00 79.00 550 GLY A C 1
ATOM 4298 O O . GLY A 1 550 ? 3.730 -9.941 -23.599 1.00 79.00 550 GLY A O 1
ATOM 4299 N N . ILE A 1 551 ? 5.301 -8.609 -22.708 1.00 82.88 551 ILE A N 1
ATOM 4300 C CA . ILE A 1 551 ? 6.305 -9.672 -22.532 1.00 82.88 551 ILE A CA 1
ATOM 4301 C C . ILE A 1 551 ? 6.239 -10.169 -21.072 1.00 82.88 551 ILE A C 1
ATOM 4303 O O . ILE A 1 551 ? 6.755 -9.501 -20.177 1.00 82.88 551 ILE A O 1
ATOM 4307 N N . PRO A 1 552 ? 5.612 -11.325 -20.774 1.00 73.62 552 PRO A N 1
ATOM 4308 C CA . PRO A 1 552 ? 5.561 -11.833 -19.406 1.00 73.62 552 PRO A CA 1
ATOM 4309 C C . PRO A 1 552 ? 6.968 -12.239 -18.956 1.00 73.62 552 PRO A C 1
ATOM 4311 O O . PRO A 1 552 ? 7.661 -12.943 -19.686 1.00 73.62 552 PRO A O 1
ATOM 4314 N N . GLY A 1 553 ? 7.384 -11.849 -17.749 1.00 72.25 553 GLY A N 1
ATOM 4315 C CA . GLY A 1 553 ? 8.755 -12.094 -17.277 1.00 72.25 553 GLY A CA 1
ATOM 4316 C C . GLY A 1 553 ? 9.747 -10.947 -17.521 1.00 72.25 553 GLY A C 1
ATOM 4317 O O . GLY A 1 553 ? 10.948 -11.191 -17.429 1.00 72.25 553 GLY A O 1
ATOM 4318 N N . VAL A 1 554 ? 9.255 -9.724 -17.769 1.00 78.56 554 VAL A N 1
ATOM 4319 C CA . VAL A 1 554 ? 10.017 -8.462 -17.871 1.00 78.56 554 VAL A CA 1
ATOM 4320 C C . VAL A 1 554 ? 9.242 -7.302 -17.200 1.00 78.56 554 VAL A C 1
ATOM 4322 O O . VAL A 1 554 ? 8.079 -7.142 -17.548 1.00 78.56 554 VAL A O 1
ATOM 4325 N N . LEU A 1 555 ? 9.855 -6.476 -16.322 1.00 71.88 555 LEU A N 1
ATOM 4326 C CA . LEU A 1 555 ? 9.315 -5.158 -15.861 1.00 71.88 555 LEU A CA 1
ATOM 4327 C C . LEU A 1 555 ? 10.403 -4.040 -15.828 1.00 71.88 555 LEU A C 1
ATOM 4329 O O . LEU A 1 555 ? 11.335 -4.150 -15.054 1.00 71.88 555 LEU A O 1
ATOM 4333 N N . PRO A 1 556 ? 10.392 -2.942 -16.578 1.00 73.19 556 PRO A N 1
ATOM 4334 C CA . PRO A 1 556 ? 11.478 -1.958 -16.471 1.00 73.19 556 PRO A CA 1
ATOM 4335 C C . PRO A 1 556 ? 11.584 -1.286 -15.103 1.00 73.19 556 PRO A C 1
ATOM 4337 O O . PRO A 1 556 ? 10.577 -0.999 -14.459 1.00 73.19 556 PRO A O 1
ATOM 4340 N N . TYR A 1 557 ? 12.815 -0.980 -14.687 1.00 68.88 557 TYR A N 1
ATOM 4341 C CA . TYR A 1 557 ? 13.065 0.022 -13.655 1.00 68.88 557 TYR A CA 1
ATOM 4342 C C . TYR A 1 557 ? 14.282 0.873 -14.008 1.00 68.88 557 TYR A C 1
ATOM 4344 O O . TYR A 1 557 ? 15.428 0.459 -13.813 1.00 68.88 557 TYR A O 1
ATOM 4352 N N . PHE A 1 558 ? 14.007 2.063 -14.541 1.00 71.19 558 PHE A N 1
ATOM 4353 C CA . PHE A 1 558 ? 14.999 2.996 -15.074 1.00 71.19 558 PHE A CA 1
ATOM 4354 C C . PHE A 1 558 ? 16.034 2.296 -15.974 1.00 71.19 558 PHE A C 1
ATOM 4356 O O . PHE A 1 558 ? 15.684 1.903 -17.081 1.00 71.19 558 PHE A O 1
ATOM 4363 N N . ASP A 1 559 ? 17.279 2.143 -15.505 1.00 66.94 559 ASP A N 1
ATOM 4364 C CA . ASP A 1 559 ? 18.410 1.616 -16.273 1.00 66.94 559 ASP A CA 1
ATOM 4365 C C . ASP A 1 559 ? 18.684 0.095 -16.069 1.00 66.94 559 ASP A C 1
ATOM 4367 O O . ASP A 1 559 ? 19.439 -0.464 -16.866 1.00 66.94 559 ASP A O 1
ATOM 4371 N N . ASP A 1 560 ? 18.047 -0.623 -15.123 1.00 69.56 560 ASP A N 1
ATOM 4372 C CA . ASP A 1 560 ? 18.459 -1.994 -14.701 1.00 69.56 560 ASP A CA 1
ATOM 4373 C C . ASP A 1 560 ? 17.642 -3.212 -15.247 1.00 69.56 560 ASP A C 1
ATOM 4375 O O . ASP A 1 560 ? 16.485 -3.100 -15.655 1.00 69.56 560 ASP A O 1
ATOM 4379 N N . ILE A 1 561 ? 18.280 -4.405 -15.277 1.00 75.25 561 ILE A N 1
ATOM 4380 C CA . ILE A 1 561 ? 18.078 -5.484 -16.289 1.00 75.25 561 ILE A CA 1
ATOM 4381 C C . ILE A 1 561 ? 18.025 -6.962 -15.729 1.00 75.25 561 ILE A C 1
ATOM 4383 O O . ILE A 1 561 ? 18.984 -7.724 -15.758 1.00 75.25 561 ILE A O 1
ATOM 4387 N N . LEU A 1 562 ? 16.861 -7.422 -15.251 1.00 78.94 562 LEU A N 1
ATOM 4388 C CA . LEU A 1 562 ? 16.420 -8.795 -14.877 1.00 78.94 562 LEU A CA 1
ATOM 4389 C C . LEU A 1 562 ? 15.250 -9.384 -15.740 1.00 78.94 562 LEU A C 1
ATOM 4391 O O . LEU A 1 562 ? 14.079 -9.059 -15.519 1.00 78.94 562 LEU A O 1
ATOM 4395 N N . ILE A 1 563 ? 15.513 -10.328 -16.667 1.00 81.25 563 ILE A N 1
ATOM 4396 C CA . ILE A 1 563 ? 14.464 -11.225 -17.225 1.00 81.25 563 ILE A CA 1
ATOM 4397 C C . ILE A 1 563 ? 14.308 -12.409 -16.270 1.00 81.25 563 ILE A C 1
ATOM 4399 O O . ILE A 1 563 ? 15.291 -13.072 -15.945 1.00 81.25 563 ILE A O 1
ATOM 4403 N N . ALA A 1 564 ? 13.071 -12.751 -15.913 1.00 80.88 564 ALA A N 1
ATOM 4404 C CA . ALA A 1 564 ? 12.763 -14.010 -15.238 1.00 80.88 564 ALA A CA 1
ATOM 4405 C C . ALA A 1 564 ? 12.197 -15.046 -16.224 1.00 80.88 564 ALA A C 1
ATOM 4407 O O . ALA A 1 564 ? 11.356 -14.727 -17.069 1.00 80.88 564 ALA A O 1
ATOM 4408 N N . ALA A 1 565 ? 12.591 -16.311 -16.081 1.00 78.44 565 ALA A N 1
ATOM 4409 C CA . ALA A 1 565 ? 12.030 -17.458 -16.797 1.00 78.44 565 ALA A CA 1
ATOM 4410 C C . ALA A 1 565 ? 12.174 -18.734 -15.950 1.00 78.44 565 ALA A C 1
ATOM 4412 O O . ALA A 1 565 ? 12.963 -18.762 -15.011 1.00 78.44 565 ALA A O 1
ATOM 4413 N N . LYS A 1 566 ? 11.405 -19.781 -16.276 1.00 76.81 566 LYS A N 1
ATOM 4414 C CA . LYS A 1 566 ? 11.552 -21.108 -15.647 1.00 76.81 566 LYS A CA 1
ATOM 4415 C C . LYS A 1 566 ? 12.624 -21.954 -16.329 1.00 76.81 566 LYS A C 1
ATOM 4417 O O . LYS A 1 566 ? 13.408 -22.612 -15.659 1.00 76.81 566 LYS A O 1
ATOM 4422 N N . ASP A 1 567 ? 12.649 -21.888 -17.657 1.00 77.62 567 ASP A N 1
ATOM 4423 C CA . ASP A 1 567 ? 13.447 -22.741 -18.531 1.00 77.62 567 ASP A CA 1
ATOM 4424 C C . ASP A 1 567 ? 14.256 -21.875 -19.502 1.00 77.62 567 ASP A C 1
ATOM 4426 O O . ASP A 1 567 ? 13.782 -20.829 -19.956 1.00 77.62 567 ASP A O 1
ATOM 4430 N N . GLU A 1 568 ? 15.441 -22.332 -19.898 1.00 77.19 568 GLU A N 1
ATOM 4431 C CA . GLU A 1 568 ? 16.333 -21.584 -20.793 1.00 77.19 568 GLU A CA 1
ATOM 4432 C C . GLU A 1 568 ? 15.714 -21.319 -22.179 1.00 77.19 568 GLU A C 1
ATOM 4434 O O . GLU A 1 568 ? 15.860 -20.232 -22.732 1.00 77.19 568 GLU A O 1
ATOM 4439 N N . SER A 1 569 ? 14.907 -22.247 -22.710 1.00 78.69 569 SER A N 1
ATOM 4440 C CA . SER A 1 569 ? 14.140 -22.017 -23.948 1.00 78.69 569 SER A CA 1
ATOM 4441 C C . SER A 1 569 ? 13.113 -20.881 -23.802 1.00 78.69 569 SER A C 1
ATOM 4443 O O . SER A 1 569 ? 12.853 -20.142 -24.753 1.00 78.69 569 SER A O 1
ATOM 4445 N N . MET A 1 570 ? 12.534 -20.700 -22.608 1.00 78.75 570 MET A N 1
ATOM 4446 C CA . MET A 1 570 ? 11.621 -19.589 -22.324 1.00 78.75 570 MET A CA 1
ATOM 4447 C C . MET A 1 570 ? 12.384 -18.278 -22.082 1.00 78.75 570 MET A C 1
ATOM 4449 O O . MET A 1 570 ? 11.914 -17.226 -22.521 1.00 78.75 570 MET A O 1
ATOM 4453 N N . LEU A 1 571 ? 13.562 -18.339 -21.450 1.00 82.19 571 LEU A N 1
ATOM 4454 C CA . LEU A 1 571 ? 14.487 -17.209 -21.304 1.00 82.19 571 LEU A CA 1
ATOM 4455 C C . LEU A 1 571 ? 14.899 -16.668 -22.678 1.00 82.19 571 LEU A C 1
ATOM 4457 O O . LEU A 1 571 ? 14.697 -15.488 -22.954 1.00 82.19 571 LEU A O 1
ATOM 4461 N N . ALA A 1 572 ? 15.374 -17.545 -23.564 1.00 81.88 572 ALA A N 1
ATOM 4462 C CA . ALA A 1 572 ? 15.758 -17.226 -24.934 1.00 81.88 572 ALA A CA 1
ATOM 4463 C C . ALA A 1 572 ? 14.625 -16.573 -25.735 1.00 81.88 572 ALA A C 1
ATOM 4465 O O . ALA A 1 572 ? 14.839 -15.549 -26.377 1.00 81.88 572 ALA A O 1
ATOM 4466 N N . LYS A 1 573 ? 13.399 -17.108 -25.656 1.00 85.81 573 LYS A N 1
ATOM 4467 C CA . LYS A 1 573 ? 12.227 -16.527 -26.337 1.00 85.81 573 LYS A CA 1
ATOM 4468 C C . LYS A 1 573 ? 11.893 -15.125 -25.816 1.00 85.81 573 LYS A C 1
ATOM 4470 O O . LYS A 1 573 ? 11.667 -14.225 -26.619 1.00 85.81 573 LYS A O 1
ATOM 4475 N N . ARG A 1 574 ? 11.910 -14.914 -24.493 1.00 86.31 574 ARG A N 1
ATOM 4476 C CA . ARG A 1 574 ? 11.670 -13.595 -23.869 1.00 86.31 574 ARG A CA 1
ATOM 4477 C C . ARG A 1 574 ? 12.760 -12.588 -24.236 1.00 86.31 574 ARG A C 1
ATOM 4479 O O . ARG A 1 574 ? 12.440 -11.466 -24.620 1.00 86.31 574 ARG A O 1
ATOM 4486 N N . LEU A 1 575 ? 14.023 -13.012 -24.189 1.00 87.44 575 LEU A N 1
ATOM 4487 C CA . LEU A 1 575 ? 15.172 -12.205 -24.590 1.00 87.44 575 LEU A CA 1
ATOM 4488 C C . LEU A 1 575 ? 15.104 -11.832 -26.076 1.00 87.44 575 LEU A C 1
ATOM 4490 O O . LEU A 1 575 ? 15.224 -10.659 -26.401 1.00 87.44 575 LEU A O 1
ATOM 4494 N N . ALA A 1 576 ? 14.842 -12.786 -26.973 1.00 87.38 576 ALA A N 1
ATOM 4495 C CA . ALA A 1 576 ? 14.728 -12.532 -28.410 1.00 87.38 576 ALA A CA 1
ATOM 4496 C C . ALA A 1 576 ? 13.576 -11.570 -28.748 1.00 87.38 576 ALA A C 1
ATOM 4498 O O . ALA A 1 576 ? 13.753 -10.673 -29.569 1.00 87.38 576 ALA A O 1
ATOM 4499 N N . MET A 1 577 ? 12.414 -11.706 -28.094 1.00 88.44 577 MET A N 1
ATOM 4500 C CA . MET A 1 577 ? 11.300 -10.760 -28.250 1.00 88.44 577 MET A CA 1
ATOM 4501 C C . MET A 1 577 ? 11.686 -9.340 -27.822 1.00 88.44 577 MET A C 1
ATOM 4503 O O . MET A 1 577 ? 11.311 -8.379 -28.493 1.00 88.44 577 MET A O 1
ATOM 4507 N N . LEU A 1 578 ? 12.427 -9.201 -26.721 1.00 87.88 578 LEU A N 1
ATOM 4508 C CA . LEU A 1 578 ? 12.820 -7.897 -26.199 1.00 87.88 578 LEU A CA 1
ATOM 4509 C C . LEU A 1 578 ? 13.963 -7.259 -26.999 1.00 87.88 578 LEU A C 1
ATOM 4511 O O . LEU A 1 578 ? 13.855 -6.098 -27.380 1.00 87.88 578 LEU A O 1
ATOM 4515 N N . LEU A 1 579 ? 15.019 -8.019 -27.307 1.00 87.06 579 LEU A N 1
ATOM 4516 C CA . LEU A 1 579 ? 16.122 -7.561 -28.153 1.00 87.06 579 LEU A CA 1
ATOM 4517 C C . LEU A 1 579 ? 15.622 -7.150 -29.538 1.00 87.06 579 LEU A C 1
ATOM 4519 O O . LEU A 1 579 ? 16.098 -6.146 -30.059 1.00 87.06 579 LEU A O 1
ATOM 4523 N N . LYS A 1 580 ? 14.607 -7.838 -30.088 1.00 88.94 580 LYS A N 1
ATOM 4524 C CA . LYS A 1 580 ? 13.924 -7.361 -31.294 1.00 88.94 580 LYS A CA 1
ATOM 4525 C C . LYS A 1 580 ? 13.308 -5.978 -31.075 1.00 88.94 580 LYS A C 1
ATOM 4527 O O . LYS A 1 580 ? 13.621 -5.070 -31.825 1.00 88.94 580 LYS A O 1
ATOM 4532 N N . ARG A 1 581 ? 12.485 -5.780 -30.039 1.00 87.56 581 ARG A N 1
ATOM 4533 C CA . ARG A 1 581 ? 11.853 -4.470 -29.785 1.00 87.56 581 ARG A CA 1
ATOM 4534 C C . ARG A 1 581 ? 12.865 -3.351 -29.523 1.00 87.56 581 ARG A C 1
ATOM 4536 O O . ARG A 1 581 ? 12.619 -2.225 -29.932 1.00 87.56 581 ARG A O 1
ATOM 4543 N N . PHE A 1 582 ? 13.998 -3.639 -28.883 1.00 84.56 582 PHE A N 1
ATOM 4544 C CA . PHE A 1 582 ? 15.077 -2.662 -28.694 1.00 84.56 582 PHE A CA 1
ATOM 4545 C C . PHE A 1 582 ? 15.847 -2.375 -29.988 1.00 84.56 582 PHE A C 1
ATOM 4547 O O . PHE A 1 582 ? 16.207 -1.224 -30.218 1.00 84.56 582 PHE A O 1
ATOM 4554 N N . TYR A 1 583 ? 16.049 -3.375 -30.850 1.00 85.50 583 TYR A N 1
ATOM 4555 C CA . TYR A 1 583 ? 16.585 -3.184 -32.199 1.00 85.50 583 TYR A CA 1
ATOM 4556 C C . TYR A 1 583 ? 15.641 -2.328 -33.058 1.00 85.50 583 TYR A C 1
ATOM 4558 O O . TYR A 1 583 ? 16.062 -1.286 -33.555 1.00 85.50 583 TYR A O 1
ATOM 4566 N N . ASP A 1 584 ? 14.364 -2.721 -33.142 1.00 85.88 584 ASP A N 1
ATOM 4567 C CA . ASP A 1 584 ? 13.293 -2.036 -33.879 1.00 85.88 584 ASP A CA 1
ATOM 4568 C C . ASP A 1 584 ? 13.130 -0.573 -33.395 1.00 85.88 584 ASP A C 1
ATOM 4570 O O . ASP A 1 584 ? 12.937 0.333 -34.200 1.00 85.88 584 ASP A O 1
ATOM 4574 N N . ALA A 1 585 ? 13.264 -0.318 -32.085 1.00 81.25 585 ALA A N 1
ATOM 4575 C CA . ALA A 1 585 ? 13.197 1.021 -31.486 1.00 81.25 585 ALA A CA 1
ATOM 4576 C C . ALA A 1 585 ? 14.532 1.800 -31.492 1.00 81.25 585 ALA A C 1
ATOM 4578 O O . ALA A 1 585 ? 14.569 2.924 -30.991 1.00 81.25 585 ALA A O 1
ATOM 4579 N N . GLY A 1 586 ? 15.626 1.233 -32.014 1.00 77.12 586 GLY A N 1
ATOM 4580 C CA . GLY A 1 586 ? 16.938 1.890 -32.123 1.00 77.12 586 GLY A CA 1
ATOM 4581 C C . GLY A 1 586 ? 17.747 2.021 -30.818 1.00 77.12 586 GLY A C 1
ATOM 4582 O O . GLY A 1 586 ? 18.771 2.712 -30.789 1.00 77.12 586 GLY A O 1
ATOM 4583 N N . LEU A 1 587 ? 17.335 1.341 -29.744 1.00 79.44 587 LEU A N 1
ATOM 4584 C CA . LEU A 1 587 ? 18.010 1.359 -28.441 1.00 79.44 587 LEU A CA 1
ATOM 4585 C C . LEU A 1 587 ? 19.286 0.491 -28.430 1.00 79.44 587 LEU A C 1
ATOM 4587 O O . LEU A 1 587 ? 19.517 -0.315 -29.337 1.00 79.44 587 LEU A O 1
ATOM 4591 N N . ARG A 1 588 ? 20.146 0.662 -27.414 1.00 76.94 588 ARG A N 1
ATOM 4592 C CA . ARG A 1 588 ? 21.430 -0.059 -27.274 1.00 76.94 588 ARG A CA 1
ATOM 4593 C C . ARG A 1 588 ? 21.725 -0.477 -25.835 1.00 76.94 588 ARG A C 1
ATOM 4595 O O . ARG A 1 588 ? 21.384 0.232 -24.890 1.00 76.94 588 ARG A O 1
ATOM 4602 N N . LEU A 1 589 ? 22.393 -1.619 -25.684 1.00 75.94 589 LEU A N 1
ATOM 4603 C CA . LEU A 1 589 ? 22.770 -2.231 -24.410 1.00 75.94 589 LEU A CA 1
ATOM 4604 C C . LEU A 1 589 ? 24.296 -2.309 -24.275 1.00 75.94 589 LEU A C 1
ATOM 4606 O O . LEU A 1 589 ? 24.981 -2.774 -25.180 1.00 75.94 589 LEU A O 1
ATOM 4610 N N . ASN A 1 590 ? 24.839 -1.914 -23.120 1.00 75.75 590 ASN A N 1
ATOM 4611 C CA . ASN A 1 590 ? 26.256 -2.131 -22.817 1.00 75.75 590 ASN A CA 1
ATOM 4612 C C . ASN A 1 590 ? 26.482 -3.619 -22.487 1.00 75.75 590 ASN A C 1
ATOM 4614 O O . ASN A 1 590 ? 25.976 -4.116 -21.480 1.00 75.75 590 ASN A O 1
ATOM 4618 N N . ALA A 1 591 ? 27.237 -4.316 -23.340 1.00 73.44 591 ALA A N 1
ATOM 4619 C CA . ALA A 1 591 ? 27.483 -5.753 -23.220 1.00 73.44 591 ALA A CA 1
ATOM 4620 C C . ALA A 1 591 ? 28.198 -6.141 -21.913 1.00 73.44 591 ALA A C 1
ATOM 4622 O O . ALA A 1 591 ? 27.797 -7.104 -21.269 1.00 73.44 591 ALA 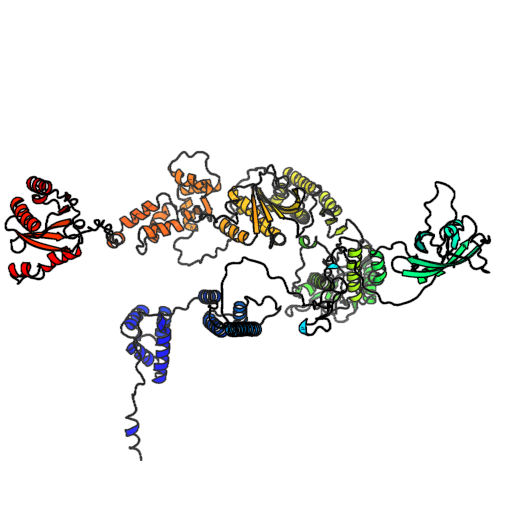A O 1
ATOM 4623 N N . GLU A 1 592 ? 29.198 -5.364 -21.487 1.00 71.50 592 GLU A N 1
ATOM 4624 C CA . GLU A 1 592 ? 30.034 -5.624 -20.299 1.00 71.50 592 GLU A CA 1
ATOM 4625 C C . GLU A 1 592 ? 29.223 -5.680 -18.993 1.00 71.50 592 GLU A C 1
ATOM 4627 O O . GLU A 1 592 ? 29.588 -6.372 -18.044 1.00 71.50 592 GLU A O 1
ATOM 4632 N N . LYS A 1 593 ? 28.113 -4.934 -18.935 1.00 72.75 593 LYS A N 1
ATOM 4633 C CA . LYS A 1 593 ? 27.198 -4.883 -17.786 1.00 72.75 593 LYS A CA 1
ATOM 4634 C C . LYS A 1 593 ? 26.060 -5.896 -17.868 1.00 72.75 593 LYS A C 1
ATOM 4636 O O . LYS A 1 593 ? 25.416 -6.152 -16.850 1.00 72.75 593 LYS A O 1
ATOM 4641 N N . CYS A 1 594 ? 25.793 -6.463 -19.043 1.00 79.06 594 CYS A N 1
ATOM 4642 C CA . CYS A 1 594 ? 24.726 -7.440 -19.215 1.00 79.06 594 CYS A CA 1
ATOM 4643 C C . CYS A 1 594 ? 25.143 -8.807 -18.655 1.00 79.06 594 CYS A C 1
ATOM 4645 O O . CYS A 1 594 ? 26.199 -9.339 -18.986 1.00 79.06 594 CYS A O 1
ATOM 4647 N N . LYS A 1 595 ? 24.287 -9.401 -17.818 1.00 80.69 595 LYS A N 1
ATOM 4648 C CA . LYS A 1 595 ? 24.509 -10.718 -17.204 1.00 80.69 595 LYS A CA 1
ATOM 4649 C C . LYS A 1 595 ? 23.433 -11.688 -17.688 1.00 80.69 595 LYS A C 1
ATOM 4651 O O . LYS A 1 595 ? 22.252 -11.473 -17.431 1.00 80.69 595 LYS A O 1
ATOM 4656 N N . PHE A 1 596 ? 23.837 -12.756 -18.373 1.00 81.50 596 PHE A N 1
ATOM 4657 C CA . PHE A 1 596 ? 22.931 -13.743 -18.975 1.00 81.50 596 PHE A CA 1
ATOM 4658 C C . PHE A 1 596 ? 23.035 -15.113 -18.282 1.00 81.50 596 PHE A C 1
ATOM 4660 O O . PHE A 1 596 ? 24.051 -15.426 -17.667 1.00 81.50 596 PHE A O 1
ATOM 4667 N N . CYS A 1 597 ? 21.970 -15.918 -18.369 1.00 78.62 597 CYS A N 1
ATOM 4668 C CA . CYS A 1 597 ? 21.879 -17.310 -17.883 1.00 78.62 597 CYS A CA 1
ATOM 4669 C C . CYS A 1 597 ? 22.278 -17.585 -16.410 1.00 78.62 597 CYS A C 1
ATOM 4671 O O . CYS A 1 597 ? 22.504 -18.736 -16.035 1.00 78.62 597 CYS A O 1
ATOM 4673 N N . LEU A 1 598 ? 22.327 -16.567 -15.543 1.00 79.88 598 LEU A N 1
ATOM 4674 C CA . LEU A 1 598 ? 22.685 -16.747 -14.132 1.00 79.88 598 LEU A CA 1
ATOM 4675 C C . LEU A 1 598 ? 21.532 -17.335 -13.299 1.00 79.88 598 LEU A C 1
ATOM 4677 O O . LEU A 1 598 ? 20.387 -16.906 -13.409 1.00 79.88 598 LEU A O 1
ATOM 4681 N N . ARG A 1 599 ? 21.859 -18.263 -12.385 1.00 76.06 599 ARG A N 1
ATOM 4682 C CA . ARG A 1 599 ? 20.917 -18.815 -11.383 1.00 76.06 599 ARG A CA 1
ATOM 4683 C C . ARG A 1 599 ? 20.710 -17.912 -10.155 1.00 76.06 599 ARG A C 1
ATOM 4685 O O . ARG A 1 599 ? 19.747 -18.109 -9.418 1.00 76.06 599 ARG A O 1
ATOM 4692 N N . ARG A 1 600 ? 21.622 -16.960 -9.931 1.00 78.56 600 ARG A N 1
ATOM 4693 C CA . ARG A 1 600 ? 21.576 -15.919 -8.893 1.00 78.56 600 ARG A CA 1
ATOM 4694 C C . ARG A 1 600 ? 22.106 -14.618 -9.486 1.00 78.56 600 ARG A C 1
ATOM 4696 O O . ARG A 1 600 ? 23.126 -14.643 -10.171 1.00 78.56 600 ARG A O 1
ATOM 4703 N N . ILE A 1 601 ? 21.432 -13.501 -9.239 1.00 83.19 601 ILE A N 1
ATOM 4704 C CA . ILE A 1 601 ? 21.767 -12.199 -9.828 1.00 83.19 601 ILE A CA 1
ATOM 4705 C C . ILE A 1 601 ? 21.532 -11.069 -8.822 1.00 83.19 601 ILE A C 1
ATOM 4707 O O . ILE A 1 601 ? 20.525 -11.053 -8.121 1.00 83.19 601 ILE A O 1
ATOM 4711 N N . GLU A 1 602 ? 22.470 -10.124 -8.746 1.00 79.50 602 GLU A N 1
ATOM 4712 C CA . GLU A 1 602 ? 22.286 -8.893 -7.973 1.00 79.50 602 GLU A CA 1
ATOM 4713 C C . GLU A 1 602 ? 21.460 -7.892 -8.789 1.00 79.50 602 GLU A C 1
ATOM 4715 O O . GLU A 1 602 ? 21.834 -7.543 -9.910 1.00 79.50 602 GLU A O 1
ATOM 4720 N N . PHE A 1 603 ? 20.356 -7.418 -8.214 1.00 75.19 603 PHE A N 1
ATOM 4721 C CA . PHE A 1 603 ? 19.424 -6.483 -8.832 1.00 75.19 603 PHE A CA 1
ATOM 4722 C C . PHE A 1 603 ? 18.958 -5.433 -7.806 1.00 75.19 603 PHE A C 1
ATOM 4724 O O . PHE A 1 603 ? 18.500 -5.771 -6.714 1.00 75.19 603 PHE A O 1
ATOM 4731 N N . LEU A 1 604 ? 19.151 -4.141 -8.106 1.00 70.50 604 LEU A N 1
ATOM 4732 C CA . LEU A 1 604 ? 18.925 -2.988 -7.202 1.00 70.50 604 LEU A CA 1
ATOM 4733 C C . LEU A 1 604 ? 19.623 -3.075 -5.819 1.00 70.50 604 LEU A C 1
ATOM 4735 O O . LEU A 1 604 ? 19.388 -2.261 -4.916 1.00 70.50 604 LEU A O 1
ATOM 4739 N N . GLY A 1 605 ? 20.568 -4.005 -5.651 1.00 70.50 605 GLY A N 1
ATOM 4740 C CA . GLY A 1 605 ? 21.237 -4.321 -4.386 1.00 70.50 605 GLY A CA 1
ATOM 4741 C C . GLY A 1 605 ? 20.470 -5.290 -3.481 1.00 70.50 605 GLY A C 1
ATOM 4742 O O . GLY A 1 605 ? 20.618 -5.245 -2.255 1.00 70.50 605 GLY A O 1
ATOM 4743 N N . PHE A 1 606 ? 19.675 -6.159 -4.090 1.00 75.81 606 PHE A N 1
ATOM 4744 C CA . PHE A 1 606 ? 19.233 -7.426 -3.531 1.00 75.81 606 PHE A CA 1
ATOM 4745 C C . PHE A 1 606 ? 19.795 -8.553 -4.402 1.00 75.81 606 PHE A C 1
ATOM 4747 O O . PHE A 1 606 ? 19.850 -8.427 -5.623 1.00 75.81 606 PHE A O 1
ATOM 4754 N N . ASP A 1 607 ? 20.215 -9.644 -3.780 1.00 79.00 607 ASP A N 1
ATOM 4755 C CA . ASP A 1 607 ? 20.615 -10.865 -4.472 1.00 79.00 607 ASP A CA 1
ATOM 4756 C C . ASP A 1 607 ? 19.355 -11.718 -4.681 1.00 79.00 607 ASP A C 1
ATOM 4758 O O . ASP A 1 607 ? 18.707 -12.107 -3.712 1.00 79.00 607 ASP A O 1
ATOM 4762 N N . ILE A 1 608 ? 18.990 -12.010 -5.926 1.00 79.12 608 ILE A N 1
ATOM 4763 C CA . ILE A 1 608 ? 17.793 -12.785 -6.275 1.00 79.12 608 ILE A CA 1
ATOM 4764 C C . ILE A 1 608 ? 18.217 -14.159 -6.791 1.00 79.12 608 ILE A C 1
ATOM 4766 O O . ILE A 1 608 ? 19.047 -14.246 -7.697 1.00 79.12 608 ILE A O 1
ATOM 4770 N N . ASP A 1 609 ? 17.628 -15.226 -6.250 1.00 76.88 609 ASP A N 1
ATOM 4771 C CA . ASP A 1 609 ? 17.775 -16.596 -6.750 1.00 76.88 609 ASP A CA 1
ATOM 4772 C C . ASP A 1 609 ? 16.475 -17.415 -6.633 1.00 76.88 609 ASP A C 1
ATOM 4774 O O . ASP A 1 609 ? 15.406 -16.901 -6.292 1.00 76.88 609 ASP A O 1
ATOM 4778 N N . ALA A 1 610 ? 16.553 -18.707 -6.963 1.00 69.88 610 ALA A N 1
ATOM 4779 C CA . ALA A 1 610 ? 15.413 -19.622 -6.951 1.00 69.88 610 ALA A CA 1
ATOM 4780 C C . ALA A 1 610 ? 14.852 -19.930 -5.546 1.00 69.88 610 ALA A C 1
ATOM 4782 O O . ALA A 1 610 ? 13.723 -20.412 -5.448 1.00 69.88 610 ALA A O 1
ATOM 4783 N N . SER A 1 611 ? 15.608 -19.668 -4.472 1.00 66.12 611 SER A N 1
ATOM 4784 C CA . SER A 1 611 ? 15.120 -19.814 -3.092 1.00 66.12 611 SER A CA 1
ATOM 4785 C C . SER A 1 611 ? 14.375 -18.567 -2.611 1.00 66.12 611 SER A C 1
ATOM 4787 O O . SER A 1 611 ? 13.404 -18.685 -1.861 1.00 66.12 611 SER A O 1
ATOM 4789 N N . GLY A 1 612 ? 14.776 -17.383 -3.083 1.00 71.12 612 GLY A N 1
ATOM 4790 C CA . GLY A 1 612 ? 14.172 -16.130 -2.661 1.00 71.12 612 GLY A CA 1
ATOM 4791 C C . GLY A 1 612 ? 14.963 -14.881 -3.038 1.00 71.12 612 GLY A C 1
ATOM 4792 O O . GLY A 1 612 ? 15.766 -14.860 -3.972 1.00 71.12 612 GLY A O 1
ATOM 4793 N N . ILE A 1 613 ? 14.707 -13.828 -2.272 1.00 77.62 613 ILE A N 1
ATOM 4794 C CA . ILE A 1 613 ? 15.395 -12.544 -2.287 1.00 77.62 613 ILE A CA 1
ATOM 4795 C C . ILE A 1 613 ? 16.267 -12.480 -1.028 1.00 77.62 613 ILE A C 1
ATOM 4797 O O . ILE A 1 613 ? 15.818 -12.800 0.074 1.00 77.62 613 ILE A O 1
ATOM 4801 N N . HIS A 1 614 ? 17.508 -12.038 -1.197 1.00 77.81 614 HIS A N 1
ATOM 4802 C CA . HIS A 1 614 ? 18.538 -11.907 -0.169 1.00 77.81 614 HIS A CA 1
ATOM 4803 C C . HIS A 1 614 ? 19.068 -10.459 -0.174 1.00 77.81 614 HIS A C 1
ATOM 4805 O O . HIS A 1 614 ? 19.015 -9.788 -1.211 1.00 77.81 614 HIS A O 1
ATOM 4811 N N . PRO A 1 615 ? 19.613 -9.929 0.931 1.00 75.44 615 PRO A N 1
ATOM 4812 C CA . PRO A 1 615 ? 20.276 -8.627 0.904 1.00 75.44 615 PRO A CA 1
ATOM 4813 C C . PRO A 1 615 ? 21.631 -8.718 0.169 1.00 75.44 615 PRO A C 1
ATOM 4815 O O . PRO A 1 615 ? 22.372 -9.684 0.350 1.00 75.44 615 PRO A O 1
ATOM 4818 N N . SER A 1 616 ? 21.984 -7.717 -0.654 1.00 76.25 616 SER A N 1
ATOM 4819 C CA . SER A 1 616 ? 23.295 -7.692 -1.336 1.00 76.25 616 SER A CA 1
ATOM 4820 C C . SER A 1 616 ? 24.439 -7.687 -0.326 1.00 76.25 616 SER A C 1
ATOM 4822 O O . SER A 1 616 ? 24.530 -6.802 0.534 1.00 76.25 616 SER A O 1
ATOM 4824 N N . LYS A 1 617 ? 25.367 -8.639 -0.482 1.00 74.56 617 LYS A N 1
ATOM 4825 C CA . LYS A 1 617 ? 26.536 -8.786 0.397 1.00 74.56 617 LYS A CA 1
ATOM 4826 C C . LYS A 1 617 ? 27.388 -7.514 0.436 1.00 74.56 617 LYS A C 1
ATOM 4828 O O . LYS A 1 617 ? 27.857 -7.138 1.505 1.00 74.56 617 LYS A O 1
ATOM 4833 N N . GLN A 1 618 ? 27.530 -6.805 -0.689 1.00 70.00 618 GLN A N 1
ATOM 4834 C CA . GLN A 1 618 ? 28.302 -5.556 -0.753 1.00 70.00 618 GLN A CA 1
ATOM 4835 C C . GLN A 1 618 ? 27.668 -4.448 0.103 1.00 70.00 618 GLN A C 1
ATOM 4837 O O . GLN A 1 618 ? 28.352 -3.782 0.882 1.00 70.00 618 GLN A O 1
ATOM 4842 N N . LYS A 1 619 ? 26.343 -4.278 0.006 1.00 71.44 619 LYS A N 1
ATOM 4843 C CA . LYS A 1 619 ? 25.601 -3.278 0.789 1.00 71.44 619 LYS A CA 1
ATOM 4844 C C . LYS A 1 619 ? 25.531 -3.645 2.278 1.00 71.44 619 LYS A C 1
ATOM 4846 O O . LYS A 1 619 ? 25.655 -2.754 3.118 1.00 71.44 619 LYS A O 1
ATOM 4851 N N . VAL A 1 620 ? 25.414 -4.930 2.625 1.00 74.69 620 VAL A N 1
ATOM 4852 C CA . VAL A 1 620 ? 25.491 -5.399 4.025 1.00 74.69 620 VAL A CA 1
ATOM 4853 C C . VAL A 1 620 ? 26.879 -5.144 4.619 1.00 74.69 620 VAL A C 1
ATOM 4855 O O . VAL A 1 620 ? 26.967 -4.593 5.716 1.00 74.69 620 VAL A O 1
ATOM 4858 N N . LEU A 1 621 ? 27.960 -5.440 3.887 1.00 73.56 621 LEU A N 1
ATOM 4859 C CA . LEU A 1 621 ? 29.333 -5.125 4.305 1.00 73.56 621 LEU A CA 1
ATOM 4860 C C . LEU A 1 621 ? 29.538 -3.617 4.520 1.00 73.56 621 LEU A C 1
ATOM 4862 O O . LEU A 1 621 ? 30.142 -3.218 5.514 1.00 73.56 621 LEU A O 1
ATOM 4866 N N . ALA A 1 622 ? 28.977 -2.762 3.659 1.00 69.75 622 ALA A N 1
ATOM 4867 C CA . ALA A 1 622 ? 29.021 -1.311 3.849 1.00 69.75 622 ALA A CA 1
ATOM 4868 C C . ALA A 1 622 ? 28.299 -0.860 5.138 1.00 69.75 622 ALA A C 1
ATOM 4870 O O . ALA A 1 622 ? 28.821 -0.022 5.879 1.00 69.75 622 ALA A O 1
ATOM 4871 N N . ILE A 1 623 ? 27.137 -1.440 5.466 1.00 73.75 623 ILE A N 1
ATOM 4872 C CA . ILE A 1 623 ? 26.417 -1.133 6.716 1.00 73.75 623 ILE A CA 1
ATOM 4873 C C . ILE A 1 623 ? 27.174 -1.684 7.937 1.00 73.75 623 ILE A C 1
ATOM 4875 O O . ILE A 1 623 ? 27.289 -0.996 8.955 1.00 73.75 623 ILE A O 1
ATOM 4879 N N . HIS A 1 624 ? 27.765 -2.878 7.835 1.00 76.81 624 HIS A N 1
ATOM 4880 C CA . HIS A 1 624 ? 28.621 -3.445 8.878 1.00 76.81 624 HIS A CA 1
ATOM 4881 C C . HIS A 1 624 ? 29.838 -2.548 9.159 1.00 76.81 624 HIS A C 1
ATOM 4883 O O . HIS A 1 624 ? 30.128 -2.239 10.317 1.00 76.81 624 HIS A O 1
ATOM 4889 N N . ASN A 1 625 ? 30.485 -2.037 8.112 1.00 77.62 625 ASN A N 1
ATOM 4890 C CA . ASN A 1 625 ? 31.686 -1.206 8.209 1.00 77.62 625 ASN A CA 1
ATOM 4891 C C . ASN A 1 625 ? 31.387 0.288 8.455 1.00 77.62 625 ASN A C 1
ATOM 4893 O O . ASN A 1 625 ? 32.307 1.071 8.681 1.00 77.62 625 ASN A O 1
ATOM 4897 N N . THR A 1 626 ? 30.112 0.699 8.473 1.00 77.56 626 THR A N 1
ATOM 4898 C CA . THR A 1 626 ? 29.709 2.087 8.768 1.00 77.56 626 THR A CA 1
ATOM 4899 C C . THR A 1 626 ? 30.172 2.497 10.179 1.00 77.56 626 THR A C 1
ATOM 4901 O O . THR A 1 626 ? 29.859 1.786 11.142 1.00 77.56 626 THR A O 1
ATOM 4904 N N . PRO A 1 627 ? 30.892 3.622 10.360 1.00 78.62 627 PRO A N 1
ATOM 4905 C CA . PRO A 1 627 ? 31.382 4.048 11.671 1.00 78.62 627 PRO A CA 1
ATOM 4906 C C . PRO A 1 627 ? 30.241 4.402 12.639 1.00 78.62 627 PRO A C 1
ATOM 4908 O O . PRO A 1 627 ? 29.103 4.639 12.238 1.00 78.62 627 PRO A O 1
ATOM 4911 N N . GLN A 1 628 ? 30.546 4.450 13.939 1.00 84.56 628 GLN A N 1
ATOM 4912 C CA . GLN A 1 628 ? 29.586 4.902 14.951 1.00 84.56 628 GLN A CA 1
ATOM 4913 C C . GLN A 1 628 ? 29.195 6.370 14.679 1.00 84.56 628 GLN A C 1
ATOM 4915 O O . GLN A 1 628 ? 30.099 7.210 14.618 1.00 84.56 628 GLN A O 1
ATOM 4920 N N . PRO A 1 629 ? 27.896 6.708 14.558 1.00 85.81 629 PRO A N 1
ATOM 4921 C CA . PRO A 1 629 ? 27.473 8.074 14.265 1.00 85.81 629 PRO A CA 1
ATOM 4922 C C . PRO A 1 629 ? 27.855 9.029 15.402 1.00 85.81 629 PRO A C 1
ATOM 4924 O O . PRO A 1 629 ? 27.749 8.699 16.587 1.00 85.81 629 PRO A O 1
ATOM 4927 N N . ARG A 1 630 ? 28.291 10.231 15.025 1.00 83.25 630 ARG A N 1
ATOM 4928 C CA . ARG A 1 630 ? 28.727 11.316 15.913 1.00 83.25 630 ARG A CA 1
ATOM 4929 C C . ARG A 1 630 ? 27.656 12.389 16.112 1.00 83.25 630 ARG A C 1
ATOM 4931 O O . ARG A 1 630 ? 27.761 13.153 17.066 1.00 83.25 630 ARG A O 1
ATOM 4938 N N . ASN A 1 631 ? 26.631 12.449 15.256 1.00 80.56 631 ASN A N 1
ATOM 4939 C CA . ASN A 1 631 ? 25.535 13.425 15.330 1.00 80.56 631 ASN A CA 1
ATOM 4940 C C . ASN A 1 631 ? 24.188 12.865 14.816 1.00 80.56 631 ASN A C 1
ATOM 4942 O O . ASN A 1 631 ? 24.126 11.799 14.198 1.00 80.56 631 ASN A O 1
ATOM 4946 N N . LYS A 1 632 ? 23.096 13.624 15.032 1.00 81.88 632 LYS A N 1
ATOM 4947 C CA . LYS A 1 632 ? 21.730 13.240 14.618 1.00 81.88 632 LYS A CA 1
ATOM 4948 C C . LYS A 1 632 ? 21.582 13.016 13.101 1.00 81.88 632 LYS A C 1
ATOM 4950 O O . LYS A 1 632 ? 20.799 12.155 12.714 1.00 81.88 632 LYS A O 1
ATOM 4955 N N . LYS A 1 633 ? 22.328 13.735 12.245 1.00 77.19 633 LYS A N 1
ATOM 4956 C CA . LYS A 1 633 ? 22.235 13.603 10.774 1.00 77.19 633 LYS A CA 1
ATOM 4957 C C . LYS A 1 633 ? 22.841 12.285 10.291 1.00 77.19 633 LYS A C 1
ATOM 4959 O O . LYS A 1 633 ? 22.185 11.545 9.570 1.00 77.19 633 LYS A O 1
ATOM 4964 N N . GLU A 1 634 ? 24.049 11.953 10.744 1.00 77.56 634 GLU A N 1
ATOM 4965 C CA . GLU A 1 634 ? 24.684 10.653 10.472 1.00 77.56 634 GLU A CA 1
ATOM 4966 C C . GLU A 1 634 ? 23.808 9.490 10.947 1.00 77.56 634 GLU A C 1
ATOM 4968 O O . GLU A 1 634 ? 23.668 8.485 10.248 1.00 77.56 634 GLU A O 1
ATOM 4973 N N . LEU A 1 635 ? 23.159 9.647 12.106 1.00 83.12 635 LEU A N 1
ATOM 4974 C CA . LEU A 1 635 ? 22.247 8.633 12.613 1.00 83.12 635 LEU A CA 1
ATOM 4975 C C . LEU A 1 635 ? 20.966 8.498 11.770 1.00 83.12 635 LEU A C 1
ATOM 4977 O O . LEU A 1 635 ? 20.520 7.377 11.528 1.00 83.12 635 LEU A O 1
ATOM 4981 N N . GLN A 1 636 ? 20.390 9.604 11.288 1.00 78.25 636 GLN A N 1
ATOM 4982 C CA . GLN A 1 636 ? 19.275 9.572 10.333 1.00 78.25 636 GLN A CA 1
ATOM 4983 C C . GLN A 1 636 ? 19.673 8.856 9.035 1.00 78.25 636 GLN A C 1
ATOM 4985 O O . GLN A 1 636 ? 18.915 8.015 8.556 1.00 78.25 636 GLN A O 1
ATOM 4990 N N . THR A 1 637 ? 20.878 9.105 8.511 1.00 74.06 637 THR A N 1
ATOM 4991 C CA . THR A 1 637 ? 21.415 8.399 7.336 1.00 74.06 637 THR A CA 1
ATOM 4992 C C . THR A 1 637 ? 21.553 6.893 7.589 1.00 74.06 637 THR A C 1
ATOM 4994 O O . THR A 1 637 ? 21.101 6.092 6.772 1.00 74.06 637 THR A O 1
ATOM 4997 N N . PHE A 1 638 ? 22.104 6.487 8.739 1.00 80.31 638 PHE A N 1
ATOM 4998 C CA . PHE A 1 638 ? 22.226 5.074 9.125 1.00 80.31 638 PHE A CA 1
ATOM 4999 C C . PHE A 1 638 ? 20.861 4.381 9.279 1.00 80.31 638 PHE A C 1
ATOM 5001 O O . PHE A 1 638 ? 20.657 3.281 8.765 1.00 80.31 638 PHE A O 1
ATOM 5008 N N . LEU A 1 639 ? 19.889 5.032 9.927 1.00 76.25 639 LEU A N 1
ATOM 5009 C CA . LEU A 1 639 ? 18.530 4.498 10.058 1.00 76.25 639 LEU A CA 1
ATOM 5010 C C . LEU A 1 639 ? 17.779 4.466 8.714 1.00 76.25 639 LEU A C 1
ATOM 5012 O O . LEU A 1 639 ? 16.975 3.559 8.500 1.00 76.25 639 LEU A O 1
ATOM 5016 N N . GLY A 1 640 ? 18.083 5.385 7.793 1.00 68.19 640 GLY A N 1
ATOM 5017 C CA . GLY A 1 640 ? 17.620 5.364 6.403 1.00 68.19 640 GLY A CA 1
ATOM 5018 C C . GLY A 1 640 ? 18.164 4.168 5.614 1.00 68.19 640 GLY A C 1
ATOM 5019 O O . GLY A 1 640 ? 17.387 3.440 4.999 1.00 68.19 640 GLY A O 1
ATOM 5020 N N . LEU A 1 641 ? 19.469 3.890 5.710 1.00 68.69 641 LEU A N 1
ATOM 5021 C CA . LEU A 1 641 ? 20.089 2.683 5.139 1.00 68.69 641 LEU A CA 1
ATOM 5022 C C . LEU A 1 641 ? 19.454 1.400 5.706 1.00 68.69 641 LEU A C 1
ATOM 5024 O O . LEU A 1 641 ? 19.114 0.486 4.959 1.00 68.69 641 LEU A O 1
ATOM 5028 N N . LEU A 1 642 ? 19.185 1.363 7.013 1.00 73.00 642 LEU A N 1
ATOM 5029 C CA . LEU A 1 642 ? 18.448 0.269 7.656 1.00 73.00 642 LEU A CA 1
ATOM 5030 C C . LEU A 1 642 ? 16.955 0.214 7.293 1.00 73.00 642 LEU A C 1
ATOM 5032 O O . LEU A 1 642 ? 16.301 -0.788 7.583 1.00 73.00 642 LEU A O 1
ATOM 5036 N N . ASN A 1 643 ? 16.362 1.274 6.741 1.00 70.25 643 ASN A N 1
ATOM 5037 C CA . ASN A 1 643 ? 14.982 1.244 6.244 1.00 70.25 643 ASN A CA 1
ATOM 5038 C C . ASN A 1 643 ? 14.902 0.621 4.844 1.00 70.25 643 ASN A C 1
ATOM 5040 O O . ASN A 1 643 ? 13.885 0.012 4.524 1.00 70.25 643 ASN A O 1
ATOM 5044 N N . PHE A 1 644 ? 15.974 0.675 4.046 1.00 67.06 644 PHE A N 1
ATOM 5045 C CA . PHE A 1 644 ? 16.050 -0.046 2.770 1.00 67.06 644 PHE A CA 1
ATOM 5046 C C . PHE A 1 644 ? 15.885 -1.565 2.970 1.00 67.06 644 PHE A C 1
ATOM 5048 O O . PHE A 1 644 ? 15.097 -2.198 2.275 1.00 67.06 644 PHE A O 1
ATOM 5055 N N . TYR A 1 645 ? 16.531 -2.124 3.999 1.00 68.56 645 TYR A N 1
ATOM 5056 C CA . TYR A 1 645 ? 16.432 -3.542 4.377 1.00 68.56 645 TYR A CA 1
ATOM 5057 C C . TYR A 1 645 ? 15.377 -3.845 5.461 1.00 68.56 645 TYR A C 1
ATOM 5059 O O . TYR A 1 645 ? 15.452 -4.887 6.107 1.00 68.56 645 TYR A O 1
ATOM 5067 N N . HIS A 1 646 ? 14.377 -2.976 5.686 1.00 67.50 646 HIS A N 1
ATOM 5068 C CA . HIS A 1 646 ? 13.384 -3.198 6.756 1.00 67.50 646 HIS A CA 1
ATOM 5069 C C . HIS A 1 646 ? 12.658 -4.549 6.640 1.00 67.50 646 HIS A C 1
ATOM 5071 O O . HIS A 1 646 ? 12.441 -5.198 7.658 1.00 67.50 646 HIS A O 1
ATOM 5077 N N . SER A 1 647 ? 12.370 -4.998 5.413 1.00 64.44 647 SER A N 1
ATOM 5078 C CA . SER A 1 647 ? 11.699 -6.270 5.122 1.00 64.44 647 SER A CA 1
ATOM 5079 C C . SER A 1 647 ? 12.468 -7.514 5.575 1.00 64.44 647 SER A C 1
ATOM 5081 O O . SER A 1 647 ? 11.874 -8.583 5.599 1.00 64.44 647 SER A O 1
ATOM 5083 N N . PHE A 1 648 ? 13.757 -7.390 5.909 1.00 67.69 648 PHE A N 1
ATOM 5084 C CA . PHE A 1 648 ? 14.650 -8.480 6.332 1.00 67.69 648 PHE A CA 1
ATOM 5085 C C . PHE A 1 648 ? 14.944 -8.447 7.843 1.00 67.69 648 PHE A C 1
ATOM 5087 O O . PHE A 1 648 ? 15.483 -9.398 8.400 1.00 67.69 648 PHE A O 1
ATOM 5094 N N . LEU A 1 649 ? 14.627 -7.337 8.517 1.00 66.44 649 LEU A N 1
ATOM 5095 C CA . LEU A 1 649 ? 15.114 -7.030 9.861 1.00 66.44 649 LEU A CA 1
ATOM 5096 C C . LEU A 1 649 ? 14.110 -7.427 10.950 1.00 66.44 649 LEU A C 1
ATOM 5098 O O . LEU A 1 649 ? 13.406 -6.577 11.501 1.00 66.44 649 LEU A O 1
ATOM 5102 N N . ARG A 1 650 ? 14.090 -8.713 11.314 1.00 64.81 650 ARG A N 1
ATOM 5103 C CA . ARG A 1 650 ? 13.356 -9.211 12.491 1.00 64.81 650 ARG A CA 1
ATOM 5104 C C . ARG A 1 650 ? 13.752 -8.424 13.764 1.00 64.81 650 ARG A C 1
ATOM 5106 O O . ARG A 1 650 ? 14.908 -8.061 13.953 1.00 64.81 650 ARG A O 1
ATOM 5113 N N . ASN A 1 651 ? 12.775 -8.099 14.614 1.00 63.59 651 ASN A N 1
ATOM 5114 C CA . ASN A 1 651 ? 12.911 -7.372 15.893 1.00 63.59 651 ASN A CA 1
ATOM 5115 C C . ASN A 1 651 ? 13.542 -5.957 15.840 1.00 63.59 651 ASN A C 1
ATOM 5117 O O . ASN A 1 651 ? 13.868 -5.390 16.889 1.00 63.59 651 ASN A O 1
ATOM 5121 N N . LYS A 1 652 ? 13.648 -5.323 14.657 1.00 68.75 652 LYS A N 1
ATOM 5122 C CA . LYS A 1 652 ? 14.239 -3.976 14.486 1.00 68.75 652 LYS A CA 1
ATOM 5123 C C . LYS A 1 652 ? 13.705 -2.926 15.462 1.00 68.75 652 LYS A C 1
ATOM 5125 O O . LYS A 1 652 ? 14.504 -2.187 16.026 1.00 68.75 652 LYS A O 1
ATOM 5130 N N . ALA A 1 653 ? 12.384 -2.824 15.640 1.00 63.88 653 ALA A N 1
ATOM 5131 C CA . ALA A 1 653 ? 11.776 -1.749 16.434 1.00 63.88 653 ALA A CA 1
ATOM 5132 C C . ALA A 1 653 ? 12.274 -1.765 17.891 1.00 63.88 653 ALA A C 1
ATOM 5134 O O . ALA A 1 653 ? 12.730 -0.741 18.398 1.00 63.88 653 ALA A O 1
ATOM 5135 N N . THR A 1 654 ? 12.289 -2.942 18.524 1.00 67.50 654 THR A N 1
ATOM 5136 C CA . THR A 1 654 ? 12.785 -3.140 19.894 1.00 67.50 654 THR A CA 1
ATOM 5137 C C . THR A 1 654 ? 14.287 -2.866 20.012 1.00 67.50 654 THR A C 1
ATOM 5139 O O . THR A 1 654 ? 14.721 -2.204 20.953 1.00 67.50 654 THR A O 1
ATOM 5142 N N . VAL A 1 655 ? 15.092 -3.335 19.049 1.00 74.88 655 VAL A N 1
ATOM 5143 C CA . VAL A 1 655 ? 16.558 -3.171 19.081 1.00 74.88 655 VAL A CA 1
ATOM 5144 C C . VAL A 1 655 ? 16.982 -1.725 18.789 1.00 74.88 655 VAL A C 1
ATOM 5146 O O . VAL A 1 655 ? 17.933 -1.232 19.397 1.00 74.88 655 VAL A O 1
ATOM 5149 N N . ALA A 1 656 ? 16.269 -1.018 17.909 1.00 75.31 656 ALA A N 1
ATOM 5150 C CA . ALA A 1 656 ? 16.587 0.350 17.505 1.00 75.31 656 ALA A CA 1
ATOM 5151 C C . ALA A 1 656 ? 15.944 1.442 18.388 1.00 75.31 656 ALA A C 1
ATOM 5153 O O . ALA A 1 656 ? 16.403 2.582 18.336 1.00 75.31 656 ALA A O 1
ATOM 5154 N N . GLU A 1 657 ? 14.931 1.147 19.213 1.00 78.00 657 GLU A N 1
ATOM 5155 C CA . GLU A 1 657 ? 14.266 2.121 20.109 1.00 78.00 657 GLU A CA 1
ATOM 5156 C C . GLU A 1 657 ? 15.243 3.005 20.927 1.00 78.00 657 GLU A C 1
ATOM 5158 O O . GLU A 1 657 ? 15.062 4.226 20.926 1.00 78.00 657 GLU A O 1
ATOM 5163 N N . PRO A 1 658 ? 16.318 2.484 21.570 1.00 79.62 658 PRO A N 1
ATOM 5164 C CA . PRO A 1 658 ? 17.267 3.322 22.318 1.00 79.62 658 PRO A CA 1
ATOM 5165 C C . PRO A 1 658 ? 18.008 4.345 21.446 1.00 79.62 658 PRO A C 1
ATOM 5167 O O . PRO A 1 658 ? 18.549 5.321 21.955 1.00 79.62 658 PRO A O 1
ATOM 5170 N N . ILE A 1 659 ? 18.064 4.096 20.139 1.00 83.88 659 ILE A N 1
ATOM 5171 C CA . ILE A 1 659 ? 18.727 4.933 19.143 1.00 83.88 659 ILE A CA 1
ATOM 5172 C C . ILE A 1 659 ? 17.721 5.888 18.492 1.00 83.88 659 ILE A C 1
ATOM 5174 O O . ILE A 1 659 ? 18.058 7.048 18.268 1.00 83.88 659 ILE A O 1
ATOM 5178 N N . HIS A 1 660 ? 16.476 5.460 18.259 1.00 80.50 660 HIS A N 1
ATOM 5179 C CA . HIS A 1 660 ? 15.412 6.343 17.771 1.00 80.50 660 HIS A CA 1
ATOM 5180 C C . HIS A 1 660 ? 15.192 7.549 18.697 1.00 80.50 660 HIS A C 1
ATOM 5182 O O . HIS A 1 660 ? 15.077 8.664 18.194 1.00 80.50 660 HIS A O 1
ATOM 5188 N N . ARG A 1 661 ? 15.281 7.377 20.026 1.00 80.19 661 ARG A N 1
ATOM 5189 C CA . ARG A 1 661 ? 15.164 8.494 20.991 1.00 80.19 661 ARG A CA 1
ATOM 5190 C C . ARG A 1 661 ? 16.251 9.569 20.876 1.00 80.19 661 ARG A C 1
ATOM 5192 O O . ARG A 1 661 ? 16.073 10.697 21.330 1.00 80.19 661 ARG A O 1
ATOM 5199 N N . LEU A 1 662 ? 17.387 9.268 20.241 1.00 82.44 662 LEU A N 1
ATOM 5200 C CA . LEU A 1 662 ? 18.402 10.284 19.933 1.00 82.44 662 LEU A CA 1
ATOM 5201 C C . LEU A 1 662 ? 17.979 11.219 18.787 1.00 82.44 662 LEU A C 1
ATOM 5203 O O . LEU A 1 662 ? 18.661 12.215 18.550 1.00 82.44 662 LEU A O 1
ATOM 5207 N N . LEU A 1 663 ? 16.888 10.918 18.075 1.00 79.75 663 LEU A N 1
ATOM 5208 C CA . LEU A 1 663 ? 16.332 11.761 17.014 1.00 79.75 663 LEU A CA 1
ATOM 5209 C C . LEU A 1 663 ? 15.193 12.676 17.476 1.00 79.75 663 LEU A C 1
ATOM 5211 O O . LEU A 1 663 ? 14.874 13.617 16.749 1.00 79.75 663 LEU A O 1
ATOM 5215 N N . ASP A 1 664 ? 14.628 12.451 18.665 1.00 78.62 664 ASP A N 1
ATOM 5216 C CA . ASP A 1 664 ? 13.571 13.295 19.231 1.00 78.62 664 ASP A CA 1
ATOM 5217 C C . ASP A 1 664 ? 14.019 14.762 19.325 1.00 78.62 664 ASP A C 1
ATOM 5219 O O . ASP A 1 664 ? 15.208 15.060 19.486 1.00 78.62 664 ASP A O 1
ATOM 5223 N N . LYS A 1 665 ? 13.079 15.707 19.201 1.00 70.75 665 LYS A N 1
ATOM 5224 C CA . LYS A 1 665 ? 13.405 17.144 19.111 1.00 70.75 665 LYS A CA 1
ATOM 5225 C C . LYS A 1 665 ? 14.105 17.665 20.371 1.00 70.75 665 LYS A C 1
ATOM 5227 O O . LYS A 1 665 ? 15.081 18.400 20.264 1.00 70.75 665 LYS A O 1
ATOM 5232 N N . GLU A 1 666 ? 13.644 17.230 21.539 1.00 70.06 666 GLU A N 1
ATOM 5233 C CA . GLU A 1 666 ? 14.065 17.734 22.853 1.00 70.06 666 GLU A CA 1
ATOM 5234 C C . GLU A 1 666 ? 15.336 17.058 23.399 1.00 70.06 666 GLU A C 1
ATOM 5236 O O . GLU A 1 666 ? 16.004 17.589 24.289 1.00 70.06 666 GLU A O 1
ATOM 5241 N N . THR A 1 667 ? 15.728 15.892 22.870 1.00 73.69 667 THR A N 1
ATOM 5242 C CA . THR A 1 667 ? 16.842 15.122 23.437 1.00 73.69 667 THR A CA 1
ATOM 5243 C C . THR A 1 667 ? 18.204 15.708 23.053 1.00 73.69 667 THR A C 1
ATOM 5245 O O . THR A 1 667 ? 18.605 15.729 21.883 1.00 73.69 667 THR A O 1
ATOM 5248 N N . LYS A 1 668 ? 18.974 16.155 24.055 1.00 78.06 668 LYS A N 1
ATOM 5249 C CA . LYS A 1 668 ? 20.389 16.527 23.880 1.00 78.06 668 LYS A CA 1
ATOM 5250 C C . LYS A 1 668 ? 21.207 15.279 23.521 1.00 78.06 668 LYS A C 1
ATOM 5252 O O . LYS A 1 668 ? 21.102 14.246 24.178 1.00 78.06 668 LYS A O 1
ATOM 5257 N N . TRP A 1 669 ? 22.032 15.372 22.478 1.00 83.44 669 TRP A N 1
ATOM 5258 C CA . TRP A 1 669 ? 22.789 14.234 21.947 1.00 83.44 669 TRP A CA 1
ATOM 5259 C C . TRP A 1 669 ? 23.831 13.717 22.953 1.00 83.44 669 TRP A C 1
ATOM 5261 O O . TRP A 1 669 ? 24.821 14.389 23.235 1.00 83.44 669 TRP A O 1
ATOM 5271 N N . LYS A 1 670 ? 23.623 12.501 23.475 1.00 84.12 670 LYS A N 1
ATOM 5272 C CA . LYS A 1 670 ? 24.588 11.768 24.311 1.00 84.12 670 LYS A CA 1
ATOM 5273 C C . LYS A 1 670 ? 24.657 10.305 23.870 1.00 84.12 670 LYS A C 1
ATOM 5275 O O . LYS A 1 670 ? 23.705 9.544 24.047 1.00 84.12 670 LYS A O 1
ATOM 5280 N N . TRP A 1 671 ? 25.787 9.884 23.306 1.00 84.25 671 TRP A N 1
ATOM 5281 C CA . TRP A 1 671 ? 26.011 8.477 22.967 1.00 84.25 671 TRP A CA 1
ATOM 5282 C C . TRP A 1 671 ? 26.440 7.689 24.214 1.00 84.25 671 TRP A C 1
ATOM 5284 O O . TRP A 1 671 ? 27.328 8.117 24.943 1.00 84.25 671 TRP A O 1
ATOM 5294 N N . THR A 1 672 ? 25.802 6.547 24.486 1.00 88.00 672 THR A N 1
ATOM 5295 C CA . THR A 1 672 ? 26.006 5.769 25.723 1.00 88.00 672 THR A CA 1
ATOM 5296 C C . THR A 1 672 ? 26.362 4.313 25.421 1.00 88.00 672 THR A C 1
ATOM 5298 O O . THR A 1 672 ? 26.172 3.839 24.300 1.00 88.00 672 THR A O 1
ATOM 5301 N N . LYS A 1 673 ? 26.795 3.551 26.440 1.00 86.25 673 LYS A N 1
ATOM 5302 C CA . LYS A 1 673 ? 26.974 2.089 26.326 1.00 86.25 673 LYS A CA 1
ATOM 5303 C C . LYS A 1 673 ? 25.688 1.379 25.851 1.00 86.25 673 LYS A C 1
ATOM 5305 O O . LYS A 1 673 ? 25.784 0.433 25.073 1.00 86.25 673 LYS A O 1
ATOM 5310 N N . LYS A 1 674 ? 24.493 1.873 26.225 1.00 85.06 674 LYS A N 1
ATOM 5311 C CA . LYS A 1 674 ? 23.197 1.357 25.731 1.00 85.06 674 LYS A CA 1
ATOM 5312 C C . LYS A 1 674 ? 23.027 1.608 24.226 1.00 85.06 674 LYS A C 1
ATOM 5314 O O . LYS A 1 674 ? 22.687 0.685 23.494 1.00 85.06 674 LYS A O 1
ATOM 5319 N N . HIS A 1 675 ? 23.338 2.819 23.756 1.00 87.25 675 HIS A N 1
ATOM 5320 C CA . HIS A 1 675 ? 23.239 3.185 22.334 1.00 87.25 675 HIS A CA 1
ATOM 5321 C C . HIS A 1 675 ? 24.271 2.415 21.487 1.00 87.25 675 HIS A C 1
ATOM 5323 O O . HIS A 1 675 ? 23.931 1.898 20.426 1.00 87.25 675 HIS A O 1
ATOM 5329 N N . LYS A 1 676 ? 25.498 2.213 21.995 1.00 86.50 676 LYS A N 1
ATOM 5330 C CA . LYS A 1 676 ? 26.514 1.372 21.335 1.00 86.50 676 LYS A CA 1
ATOM 5331 C C . LYS A 1 676 ? 26.093 -0.105 21.245 1.00 86.50 676 LYS A C 1
ATOM 5333 O O . LYS A 1 676 ? 26.294 -0.714 20.198 1.00 86.50 676 LYS A O 1
ATOM 5338 N N . LYS A 1 677 ? 25.474 -0.672 22.294 1.00 86.50 677 LYS A N 1
ATOM 5339 C CA . LYS A 1 677 ? 24.950 -2.052 22.263 1.00 86.50 677 LYS A CA 1
ATOM 5340 C C . LYS A 1 677 ? 23.857 -2.205 21.197 1.00 86.50 677 LYS A C 1
ATOM 5342 O O . LYS A 1 677 ? 23.984 -3.067 20.334 1.00 86.50 677 LYS A O 1
ATOM 5347 N N . ALA A 1 678 ? 22.856 -1.323 21.207 1.00 85.25 678 ALA A N 1
ATOM 5348 C CA . ALA A 1 678 ? 21.786 -1.299 20.207 1.00 85.25 678 ALA A CA 1
ATOM 5349 C C . ALA A 1 678 ? 22.325 -1.172 18.766 1.00 85.25 678 ALA A C 1
ATOM 5351 O O . ALA A 1 678 ? 21.859 -1.866 17.865 1.00 85.25 678 ALA A O 1
ATOM 5352 N N . PHE A 1 679 ? 23.351 -0.343 18.545 1.00 85.44 679 PHE A N 1
ATOM 5353 C CA . PHE A 1 679 ? 23.949 -0.112 17.224 1.00 85.44 679 PHE A CA 1
ATOM 5354 C C . PHE A 1 679 ? 24.626 -1.375 16.681 1.00 85.44 679 PHE A C 1
ATOM 5356 O O . PHE A 1 679 ? 24.376 -1.770 15.543 1.00 85.44 679 PHE A O 1
ATOM 5363 N N . ASN A 1 680 ? 25.413 -2.053 17.521 1.00 86.19 680 ASN A N 1
ATOM 5364 C CA . ASN A 1 680 ? 26.055 -3.315 17.158 1.00 86.19 680 ASN A CA 1
ATOM 5365 C C . ASN A 1 680 ? 25.024 -4.433 16.925 1.00 86.19 680 ASN A C 1
ATOM 5367 O O . ASN A 1 680 ? 25.111 -5.128 15.917 1.00 86.19 680 ASN A O 1
ATOM 5371 N N . GLN A 1 681 ? 24.010 -4.559 17.789 1.00 82.44 681 GLN A N 1
ATOM 5372 C CA . GLN A 1 681 ? 22.928 -5.535 17.600 1.00 82.44 681 GLN A CA 1
ATOM 5373 C C . GLN A 1 681 ? 22.152 -5.280 16.298 1.00 82.44 681 GLN A C 1
ATOM 5375 O O . GLN A 1 681 ? 21.857 -6.218 15.567 1.00 82.44 681 GLN A O 1
ATOM 5380 N N . THR A 1 682 ? 21.886 -4.016 15.948 1.00 80.12 682 THR A N 1
ATOM 5381 C CA . THR A 1 682 ? 21.183 -3.677 14.697 1.00 80.12 682 THR A CA 1
ATOM 5382 C C . THR A 1 682 ? 21.996 -4.044 13.449 1.00 80.12 682 THR A C 1
ATOM 5384 O O . THR A 1 682 ? 21.412 -4.396 12.428 1.00 80.12 682 THR A O 1
ATOM 5387 N N . LYS A 1 683 ? 23.336 -4.016 13.522 1.00 81.38 683 LYS A N 1
ATOM 5388 C CA . LYS A 1 683 ? 24.203 -4.551 12.457 1.00 81.38 683 LYS A CA 1
ATOM 5389 C C . LYS A 1 683 ? 24.150 -6.076 12.383 1.00 81.38 683 LYS A C 1
ATOM 5391 O O . LYS A 1 683 ? 24.021 -6.607 11.288 1.00 81.38 683 LYS A O 1
ATOM 5396 N N . GLN A 1 684 ? 24.204 -6.763 13.526 1.00 80.25 684 GLN A N 1
ATOM 5397 C CA . GLN A 1 684 ? 24.156 -8.230 13.593 1.00 80.25 684 GLN A CA 1
ATOM 5398 C C . GLN A 1 684 ? 22.857 -8.808 13.005 1.00 80.25 684 GLN A C 1
ATOM 5400 O O . GLN A 1 684 ? 22.903 -9.867 12.388 1.00 80.25 684 GLN A O 1
ATOM 5405 N N . LEU A 1 685 ? 21.726 -8.095 13.104 1.00 74.12 685 LEU A N 1
ATOM 5406 C CA . LEU A 1 685 ? 20.470 -8.489 12.446 1.00 74.12 685 LEU A CA 1
ATOM 5407 C C . LEU A 1 685 ? 20.569 -8.545 10.906 1.00 74.12 685 LEU A C 1
ATOM 5409 O O . LEU A 1 685 ? 19.872 -9.340 10.290 1.00 74.12 685 LEU A O 1
ATOM 5413 N N . LEU A 1 686 ? 21.423 -7.733 10.266 1.00 70.31 686 LEU A N 1
ATOM 5414 C CA . LEU A 1 686 ? 21.675 -7.835 8.815 1.00 70.31 686 LEU A CA 1
ATOM 5415 C C . LEU A 1 686 ? 22.622 -8.986 8.447 1.00 70.31 686 LEU A C 1
ATOM 5417 O O . LEU A 1 686 ? 22.775 -9.286 7.266 1.00 70.31 686 LEU A O 1
ATOM 5421 N N . SER A 1 687 ? 23.293 -9.586 9.432 1.00 63.47 687 SER A N 1
ATOM 5422 C CA . SER A 1 687 ? 24.234 -10.694 9.240 1.00 63.47 687 SER A CA 1
ATOM 5423 C C . SER A 1 687 ? 23.584 -12.073 9.386 1.00 63.47 687 SER A C 1
ATOM 5425 O O . SER A 1 687 ? 24.272 -13.071 9.202 1.00 63.47 687 SER A O 1
ATOM 5427 N N . SER A 1 688 ? 22.289 -12.154 9.712 1.00 60.22 688 SER A N 1
ATOM 5428 C CA . SER A 1 688 ? 21.527 -13.403 9.619 1.00 60.22 688 SER A CA 1
ATOM 5429 C C . SER A 1 688 ? 21.000 -13.611 8.199 1.00 60.22 688 SER A C 1
ATOM 5431 O O . SER A 1 688 ? 20.418 -12.689 7.626 1.00 60.22 688 SER A O 1
ATOM 5433 N N . ASP A 1 689 ? 21.126 -14.831 7.671 1.00 58.34 689 ASP A N 1
ATOM 5434 C CA . ASP A 1 689 ? 20.629 -15.243 6.348 1.00 58.34 689 ASP A CA 1
ATOM 5435 C C . ASP A 1 689 ? 19.085 -15.368 6.305 1.00 58.34 689 ASP A C 1
ATOM 5437 O O . ASP A 1 689 ? 18.510 -16.424 6.040 1.00 58.34 689 ASP A O 1
ATOM 5441 N N . CYS A 1 690 ? 18.381 -14.270 6.590 1.00 62.12 690 CYS A N 1
ATOM 5442 C CA . CYS A 1 690 ? 16.929 -14.171 6.470 1.00 62.12 690 CYS A CA 1
ATOM 5443 C C . CYS A 1 690 ? 16.518 -14.079 4.992 1.00 62.12 690 CYS A C 1
ATOM 5445 O O . CYS A 1 690 ? 16.413 -12.990 4.430 1.00 62.12 690 CYS A O 1
ATOM 5447 N N . VAL A 1 691 ? 16.272 -15.230 4.365 1.00 65.69 691 VAL A N 1
ATOM 5448 C CA . VAL A 1 691 ? 15.776 -15.324 2.983 1.00 65.69 691 VAL A CA 1
ATOM 5449 C C . VAL A 1 691 ? 14.289 -14.963 2.917 1.00 65.69 691 VAL A C 1
ATOM 5451 O O . VAL A 1 691 ? 13.477 -15.548 3.636 1.00 65.69 691 VAL A O 1
ATOM 5454 N N . LEU A 1 692 ? 13.914 -14.042 2.023 1.00 74.44 692 LEU A N 1
ATOM 5455 C CA . LEU A 1 692 ? 12.510 -13.736 1.723 1.00 74.44 692 LEU A CA 1
ATOM 5456 C C . LEU A 1 692 ? 12.034 -14.538 0.512 1.00 74.44 692 LEU A C 1
ATOM 5458 O O . LEU A 1 692 ? 12.624 -14.481 -0.561 1.00 74.44 692 LEU A O 1
ATOM 5462 N N . THR A 1 693 ? 10.952 -15.286 0.669 1.00 72.25 693 THR A N 1
ATOM 5463 C CA . THR A 1 693 ? 10.381 -16.153 -0.365 1.00 72.25 693 THR A CA 1
ATOM 5464 C C . THR A 1 693 ? 9.553 -15.350 -1.364 1.00 72.25 693 THR A C 1
ATOM 5466 O O . THR A 1 693 ? 8.737 -14.514 -0.980 1.00 72.25 693 THR A O 1
ATOM 5469 N N . HIS A 1 694 ? 9.707 -15.656 -2.654 1.00 75.31 694 HIS A N 1
ATOM 5470 C CA . HIS A 1 694 ? 8.907 -15.065 -3.733 1.00 75.31 694 HIS A CA 1
ATOM 5471 C C . HIS A 1 694 ? 7.399 -15.267 -3.518 1.00 75.31 694 HIS A C 1
ATOM 5473 O O . HIS A 1 694 ? 6.947 -16.387 -3.254 1.00 75.31 694 HIS A O 1
ATOM 5479 N N . TYR A 1 695 ? 6.624 -14.192 -3.682 1.00 78.38 695 TYR A N 1
ATOM 5480 C CA . TYR A 1 695 ? 5.164 -14.219 -3.585 1.00 78.38 695 TYR A CA 1
ATOM 5481 C C . TYR A 1 695 ? 4.535 -15.033 -4.729 1.00 78.38 695 TYR A C 1
ATOM 5483 O O . TYR A 1 695 ? 4.847 -14.838 -5.904 1.00 78.38 695 TYR A O 1
ATOM 5491 N N . ASP A 1 696 ? 3.614 -15.929 -4.381 1.00 72.81 696 ASP A N 1
ATOM 5492 C CA . ASP A 1 696 ? 2.906 -16.826 -5.289 1.00 72.81 696 ASP A CA 1
ATOM 5493 C C . ASP A 1 696 ? 1.385 -16.682 -5.111 1.00 72.81 696 ASP A C 1
ATOM 5495 O O . ASP A 1 696 ? 0.814 -16.903 -4.035 1.00 72.81 696 ASP A O 1
ATOM 5499 N N . VAL A 1 697 ? 0.703 -16.351 -6.208 1.00 79.25 697 VAL A N 1
ATOM 5500 C CA . VAL A 1 697 ? -0.760 -16.198 -6.275 1.00 79.25 697 VAL A CA 1
ATOM 5501 C C . VAL A 1 697 ? -1.492 -17.518 -5.968 1.00 79.25 697 VAL A C 1
ATOM 5503 O O . VAL A 1 697 ? -2.661 -17.500 -5.593 1.00 79.25 697 VAL A O 1
ATOM 5506 N N . LYS A 1 698 ? -0.823 -18.675 -6.090 1.00 78.81 698 LYS A N 1
ATOM 5507 C CA . LYS A 1 698 ? -1.417 -20.005 -5.868 1.00 78.81 698 LYS A CA 1
ATOM 5508 C C . LYS A 1 698 ? -1.225 -20.563 -4.458 1.00 78.81 698 LYS A C 1
ATOM 5510 O O . LYS A 1 698 ? -1.978 -21.451 -4.067 1.00 78.81 698 LYS A O 1
ATOM 5515 N N . LYS A 1 699 ? -0.232 -20.092 -3.698 1.00 81.69 699 LYS A N 1
ATOM 5516 C CA . LYS A 1 699 ? 0.053 -20.603 -2.345 1.00 81.69 699 LYS A CA 1
ATOM 5517 C C . LYS A 1 699 ? -0.797 -19.875 -1.299 1.00 81.69 699 LYS A C 1
ATOM 5519 O O . LYS A 1 699 ? -0.914 -18.651 -1.400 1.00 81.69 699 LYS A O 1
ATOM 5524 N N . PRO A 1 700 ? -1.355 -20.564 -0.288 1.00 87.62 700 PRO A N 1
ATOM 5525 C CA . PRO A 1 700 ? -2.089 -19.913 0.797 1.00 87.62 700 PRO A CA 1
ATOM 5526 C C . PRO A 1 700 ? -1.216 -18.892 1.542 1.00 87.62 700 PRO A C 1
ATOM 5528 O O . PRO A 1 700 ? 0.007 -19.044 1.638 1.00 87.62 700 PRO A O 1
ATOM 5531 N N . LEU A 1 701 ? -1.861 -17.839 2.046 1.00 90.94 701 LEU A N 1
ATOM 5532 C CA . LEU A 1 701 ? -1.227 -16.733 2.760 1.00 90.94 701 LEU A CA 1
ATOM 5533 C C . LEU A 1 701 ? -1.541 -16.799 4.254 1.00 90.94 701 LEU A C 1
ATOM 5535 O O . LEU A 1 701 ? -2.673 -17.071 4.655 1.00 90.94 701 LEU A O 1
ATOM 5539 N N . VAL A 1 702 ? -0.528 -16.509 5.064 1.00 89.31 702 VAL A N 1
ATOM 5540 C CA . VAL A 1 702 ? -0.615 -16.412 6.521 1.00 89.31 702 VAL A CA 1
ATOM 5541 C C . VAL A 1 702 ? -0.014 -15.075 6.941 1.00 89.31 702 VAL A C 1
ATOM 5543 O O . VAL A 1 702 ? 1.130 -14.781 6.607 1.00 89.31 702 VAL A O 1
ATOM 5546 N N . LEU A 1 703 ? -0.778 -14.264 7.665 1.00 89.19 703 LEU A N 1
ATOM 5547 C CA . LEU A 1 703 ? -0.332 -13.015 8.267 1.00 89.19 703 LEU A CA 1
ATOM 5548 C C . LEU A 1 703 ? -0.193 -13.223 9.776 1.00 89.19 703 LEU A C 1
ATOM 5550 O O . LEU A 1 703 ? -1.180 -13.429 10.475 1.00 89.19 703 LEU A O 1
ATOM 5554 N N . ILE A 1 704 ? 1.034 -13.182 10.277 1.00 85.50 704 ILE A N 1
ATOM 5555 C CA . ILE A 1 704 ? 1.359 -13.351 11.695 1.00 85.50 704 ILE A CA 1
ATOM 5556 C C . ILE A 1 704 ? 1.512 -11.959 12.312 1.00 85.50 704 ILE A C 1
ATOM 5558 O O . ILE A 1 704 ? 2.273 -11.169 11.761 1.00 85.50 704 ILE A O 1
ATOM 5562 N N . CYS A 1 705 ? 0.837 -11.653 13.425 1.00 84.31 705 CYS A N 1
ATOM 5563 C CA . CYS A 1 705 ? 0.889 -10.349 14.105 1.00 84.31 705 CYS A CA 1
ATOM 5564 C C . CYS A 1 705 ? 1.193 -10.484 15.611 1.00 84.31 705 CYS A C 1
ATOM 5566 O O . CYS A 1 705 ? 0.688 -11.397 16.261 1.00 84.31 705 CYS A O 1
ATOM 5568 N N . ASP A 1 706 ? 1.983 -9.547 16.148 1.00 78.81 706 ASP A N 1
ATOM 5569 C CA . ASP A 1 706 ? 2.403 -9.438 17.560 1.00 78.81 706 ASP A CA 1
ATOM 5570 C C . ASP A 1 706 ? 2.539 -7.950 17.948 1.00 78.81 706 ASP A C 1
ATOM 5572 O O . ASP A 1 706 ? 3.063 -7.142 17.166 1.00 78.81 706 ASP A O 1
ATOM 5576 N N . ALA A 1 707 ? 2.079 -7.567 19.144 1.00 75.94 707 ALA A N 1
ATOM 5577 C CA . ALA A 1 707 ? 2.245 -6.220 19.684 1.00 75.94 707 ALA A CA 1
ATOM 5578 C C . ALA A 1 707 ? 3.012 -6.186 21.013 1.00 75.94 707 ALA A C 1
ATOM 5580 O O . ALA A 1 707 ? 2.747 -6.898 21.979 1.00 75.94 707 ALA A O 1
ATOM 5581 N N . SER A 1 708 ? 3.929 -5.228 21.110 1.00 70.62 708 SER A N 1
ATOM 5582 C CA . SER A 1 708 ? 4.663 -4.921 22.336 1.00 70.62 708 SER A CA 1
ATOM 5583 C C . SER A 1 708 ? 4.237 -3.565 22.911 1.00 70.62 708 SE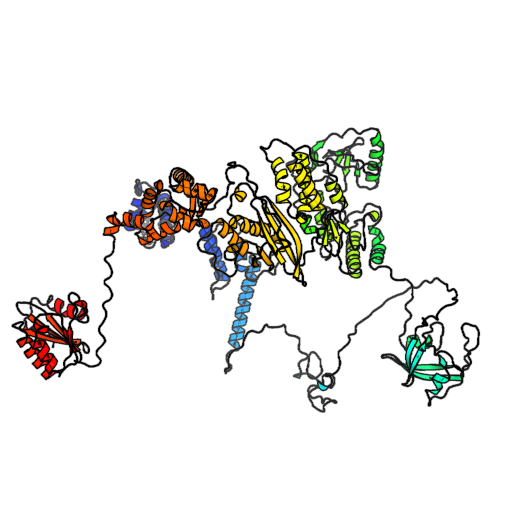R A C 1
ATOM 5585 O O . SER A 1 708 ? 3.651 -2.740 22.205 1.00 70.62 708 SER A O 1
ATOM 5587 N N . PRO A 1 709 ? 4.626 -3.240 24.157 1.00 66.31 709 PRO A N 1
ATOM 5588 C CA . PRO A 1 709 ? 4.428 -1.901 24.717 1.00 66.31 709 PRO A CA 1
ATOM 5589 C C . PRO A 1 709 ? 5.111 -0.755 23.939 1.00 66.31 709 PRO A C 1
ATOM 5591 O O . PRO A 1 709 ? 4.820 0.408 24.206 1.00 66.31 709 PRO A O 1
ATOM 5594 N N . VAL A 1 710 ? 6.033 -1.056 23.012 1.00 63.16 710 VAL A N 1
ATOM 5595 C CA . VAL A 1 710 ? 6.903 -0.077 22.324 1.00 63.16 710 VAL A CA 1
ATOM 5596 C C . VAL A 1 710 ? 6.615 0.022 20.818 1.00 63.16 710 VAL A C 1
ATOM 5598 O O . VAL A 1 710 ? 6.818 1.073 20.207 1.00 63.16 710 VAL A O 1
ATOM 5601 N N . GLY A 1 711 ? 6.141 -1.060 20.205 1.00 68.44 711 GLY A N 1
ATOM 5602 C CA . GLY A 1 711 ? 5.991 -1.223 18.759 1.00 68.44 711 GLY A CA 1
ATOM 5603 C C . GLY A 1 711 ? 5.060 -2.380 18.404 1.00 68.44 711 GLY A C 1
ATOM 5604 O O . GLY A 1 711 ? 4.735 -3.195 19.263 1.00 68.44 711 GLY A O 1
ATOM 5605 N N . ILE A 1 712 ? 4.674 -2.451 17.136 1.00 77.31 712 ILE A N 1
ATOM 5606 C CA . ILE A 1 712 ? 3.895 -3.532 16.519 1.00 77.31 712 ILE A CA 1
ATOM 5607 C C . ILE A 1 712 ? 4.710 -4.202 15.412 1.00 77.31 712 ILE A C 1
ATOM 5609 O O . ILE A 1 712 ? 5.549 -3.557 14.768 1.00 77.31 712 ILE A O 1
ATOM 5613 N N . GLY A 1 713 ? 4.470 -5.492 15.206 1.00 72.94 713 GLY A N 1
ATOM 5614 C CA . GLY A 1 713 ? 5.199 -6.311 14.254 1.00 72.94 713 GLY A CA 1
ATOM 5615 C C . GLY A 1 713 ? 4.307 -7.331 13.563 1.00 72.94 713 GLY A C 1
ATOM 5616 O O . GLY A 1 713 ? 3.307 -7.790 14.114 1.00 72.94 713 GLY A O 1
ATOM 5617 N N . ALA A 1 714 ? 4.679 -7.679 12.336 1.00 80.75 714 ALA A N 1
ATOM 5618 C CA . ALA A 1 714 ? 4.040 -8.743 11.588 1.00 80.75 714 ALA A CA 1
ATOM 5619 C C . ALA A 1 714 ? 4.968 -9.384 10.559 1.00 80.75 714 ALA A C 1
ATOM 5621 O O . ALA A 1 714 ? 5.928 -8.769 10.087 1.00 80.75 714 ALA A O 1
ATOM 5622 N N . VAL A 1 715 ? 4.630 -10.607 10.161 1.00 80.44 715 VAL A N 1
ATOM 5623 C CA . VAL A 1 715 ? 5.259 -11.310 9.040 1.00 80.44 715 VAL A CA 1
ATOM 5624 C C . VAL A 1 715 ? 4.169 -11.824 8.114 1.00 80.44 715 VAL A C 1
ATOM 5626 O O . VAL A 1 715 ? 3.263 -12.539 8.543 1.00 80.44 715 VAL A O 1
ATOM 5629 N N . LEU A 1 716 ? 4.259 -11.458 6.838 1.00 84.62 716 LEU A N 1
ATOM 5630 C CA . LEU A 1 716 ? 3.474 -12.073 5.780 1.00 84.62 716 LEU A CA 1
ATOM 5631 C C . LEU A 1 716 ? 4.229 -13.311 5.284 1.00 84.62 716 LEU A C 1
ATOM 5633 O O . LEU A 1 716 ? 5.378 -13.195 4.859 1.00 84.62 716 LEU A O 1
ATOM 5637 N N . CYS A 1 717 ? 3.590 -14.476 5.320 1.00 85.44 717 CYS A N 1
ATOM 5638 C CA . CYS A 1 717 ? 4.173 -15.777 5.003 1.00 85.44 717 CYS A CA 1
ATOM 5639 C C . CYS A 1 717 ? 3.330 -16.550 3.979 1.00 85.44 717 CYS A C 1
ATOM 5641 O O . CYS A 1 717 ? 2.106 -16.417 3.922 1.00 85.44 717 CYS A O 1
ATOM 5643 N N . HIS A 1 718 ? 3.973 -17.454 3.241 1.00 84.00 718 HIS A N 1
ATOM 5644 C CA . HIS A 1 718 ? 3.294 -18.572 2.593 1.00 84.00 718 HIS A CA 1
ATOM 5645 C C . HIS A 1 718 ? 3.287 -19.799 3.499 1.00 84.00 718 HIS A C 1
ATOM 5647 O O . HIS A 1 718 ? 4.328 -20.185 4.031 1.00 84.00 718 HIS A O 1
ATOM 5653 N N . GLN A 1 719 ? 2.136 -20.464 3.611 1.00 84.44 719 GLN A N 1
ATOM 5654 C CA . GLN A 1 719 ? 2.078 -21.816 4.163 1.00 84.44 719 GLN A CA 1
ATOM 5655 C C . GLN A 1 719 ? 2.479 -22.804 3.056 1.00 84.44 719 GLN A C 1
ATOM 5657 O O . GLN A 1 719 ? 1.790 -22.942 2.044 1.00 84.44 719 GLN A O 1
ATOM 5662 N N . MET A 1 720 ? 3.632 -23.452 3.222 1.00 79.56 720 MET A N 1
ATOM 5663 C CA . MET A 1 720 ? 4.181 -24.404 2.253 1.00 79.56 720 MET A CA 1
ATOM 5664 C C . MET A 1 720 ? 3.553 -25.803 2.428 1.00 79.56 720 MET A C 1
ATOM 5666 O O . MET A 1 720 ? 3.069 -26.122 3.516 1.00 79.56 720 MET A O 1
ATOM 5670 N N . PRO A 1 721 ? 3.584 -26.685 1.403 1.00 72.38 721 PRO A N 1
ATOM 5671 C CA . PRO A 1 721 ? 2.957 -28.016 1.476 1.00 72.38 721 PRO A CA 1
ATOM 5672 C C . PRO A 1 721 ? 3.510 -28.939 2.573 1.00 72.38 721 PRO A C 1
ATOM 5674 O O . PRO A 1 721 ? 2.843 -29.882 2.976 1.00 72.38 721 PRO A O 1
ATOM 5677 N N . ASN A 1 722 ? 4.717 -28.662 3.072 1.00 71.44 722 ASN A N 1
ATOM 5678 C CA . ASN A 1 722 ? 5.358 -29.359 4.191 1.00 71.44 722 ASN A CA 1
ATOM 5679 C C . ASN A 1 722 ? 5.012 -28.755 5.571 1.00 71.44 722 ASN A C 1
ATOM 5681 O O . ASN A 1 722 ? 5.724 -28.997 6.542 1.00 71.44 722 ASN A O 1
ATOM 5685 N N . GLY A 1 723 ? 3.986 -27.902 5.649 1.00 69.00 723 GLY A N 1
ATOM 5686 C CA . GLY A 1 723 ? 3.544 -27.231 6.873 1.00 69.00 723 GLY A CA 1
ATOM 5687 C C . GLY A 1 723 ? 4.396 -26.036 7.316 1.00 69.00 723 GLY A C 1
ATOM 5688 O O . GLY A 1 723 ? 3.955 -25.293 8.190 1.00 69.00 723 GLY A O 1
ATOM 5689 N N . LYS A 1 724 ? 5.577 -25.802 6.724 1.00 75.12 724 LYS A N 1
ATOM 5690 C CA . LYS A 1 724 ? 6.453 -24.686 7.116 1.00 75.12 724 LYS A CA 1
ATOM 5691 C C . LYS A 1 724 ? 5.924 -23.340 6.613 1.00 75.12 724 LYS A C 1
ATOM 5693 O O . LYS A 1 724 ? 5.418 -23.225 5.497 1.00 75.12 724 LYS A O 1
ATOM 5698 N N . GLU A 1 725 ? 6.090 -22.309 7.433 1.00 78.44 725 GLU A N 1
ATOM 5699 C CA . GLU A 1 725 ? 5.745 -20.923 7.108 1.00 78.44 725 GLU A CA 1
ATOM 5700 C C . GLU A 1 725 ? 6.976 -20.213 6.532 1.00 78.44 725 GLU A C 1
ATOM 5702 O O . GLU A 1 725 ? 7.968 -20.009 7.231 1.00 78.44 725 GLU A O 1
ATOM 5707 N N . ALA A 1 726 ? 6.919 -19.872 5.245 1.00 75.38 726 ALA A N 1
ATOM 5708 C CA . ALA A 1 726 ? 8.010 -19.245 4.505 1.00 75.38 726 ALA A CA 1
ATOM 5709 C C . ALA A 1 726 ? 7.762 -17.726 4.387 1.00 75.38 726 ALA A C 1
ATOM 5711 O O . ALA A 1 726 ? 6.765 -17.339 3.766 1.00 75.38 726 ALA A O 1
ATOM 5712 N N . PRO A 1 727 ? 8.603 -16.855 4.979 1.00 76.50 727 PRO A N 1
ATOM 5713 C CA . PRO A 1 727 ? 8.337 -15.421 5.044 1.00 76.50 727 PRO A CA 1
ATOM 5714 C C . PRO A 1 727 ? 8.507 -14.753 3.679 1.00 76.50 727 PRO A C 1
ATOM 5716 O O . PRO A 1 727 ? 9.480 -14.999 2.977 1.00 76.50 727 PRO A O 1
ATOM 5719 N N . ILE A 1 728 ? 7.567 -13.883 3.326 1.00 75.50 728 ILE A N 1
ATOM 5720 C CA . ILE A 1 728 ? 7.536 -13.073 2.100 1.00 75.50 728 ILE A CA 1
ATOM 5721 C C . ILE A 1 728 ? 8.034 -11.660 2.417 1.00 75.50 728 ILE A C 1
ATOM 5723 O O . ILE A 1 728 ? 8.870 -11.113 1.703 1.00 75.50 728 ILE A O 1
ATOM 5727 N N . ALA A 1 729 ? 7.539 -11.071 3.511 1.00 74.00 729 ALA A N 1
ATOM 5728 C CA . ALA 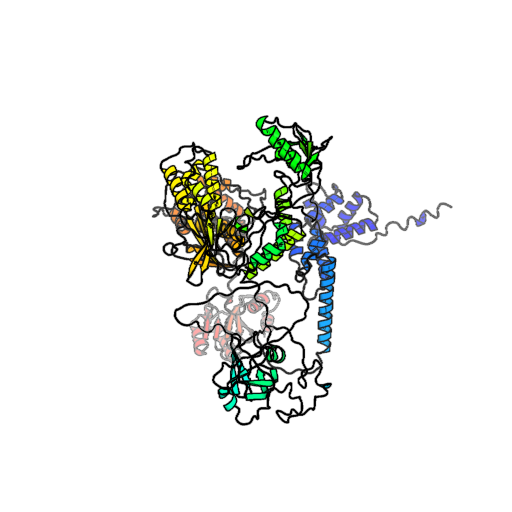A 1 729 ? 7.952 -9.753 3.978 1.00 74.00 729 ALA A CA 1
ATOM 5729 C C . ALA A 1 729 ? 7.668 -9.565 5.476 1.00 74.00 729 ALA A C 1
ATOM 5731 O O . ALA A 1 729 ? 6.617 -9.964 5.980 1.00 74.00 729 ALA A O 1
ATOM 5732 N N . PHE A 1 730 ? 8.585 -8.891 6.170 1.00 75.00 730 PHE A N 1
ATOM 5733 C CA . PHE A 1 730 ? 8.411 -8.451 7.555 1.00 75.00 730 PHE A CA 1
ATOM 5734 C C . PHE A 1 730 ? 7.929 -6.992 7.596 1.00 75.00 730 PHE A C 1
ATOM 5736 O O . PHE A 1 730 ? 8.394 -6.147 6.827 1.00 75.00 730 PHE A O 1
ATOM 5743 N N . TYR A 1 731 ? 7.026 -6.678 8.524 1.00 72.69 731 TYR A N 1
ATOM 5744 C CA . TYR A 1 731 ? 6.586 -5.320 8.841 1.00 72.69 731 TYR A CA 1
ATOM 5745 C C . TYR A 1 731 ? 6.813 -5.025 10.322 1.00 72.69 731 TYR A C 1
ATOM 5747 O O . TYR A 1 731 ? 6.526 -5.846 11.187 1.00 72.69 731 TYR A O 1
ATOM 5755 N N . LEU A 1 732 ? 7.331 -3.834 10.613 1.00 69.56 732 LEU A N 1
ATOM 5756 C CA . LEU A 1 732 ? 7.630 -3.357 11.960 1.00 69.56 732 LEU A CA 1
ATOM 5757 C C . LEU A 1 732 ? 7.357 -1.857 12.033 1.00 69.56 732 LEU A C 1
ATOM 5759 O O . LEU A 1 732 ? 7.808 -1.102 11.167 1.00 69.56 732 LEU A O 1
ATOM 5763 N N . ARG A 1 733 ? 6.670 -1.412 13.088 1.00 70.75 733 ARG A N 1
ATOM 5764 C CA . ARG A 1 733 ? 6.424 0.010 13.354 1.00 70.75 733 ARG A CA 1
ATOM 5765 C C . ARG A 1 733 ? 6.473 0.299 14.851 1.00 70.75 733 ARG A C 1
ATOM 5767 O O . ARG A 1 733 ? 5.764 -0.322 15.633 1.00 70.75 733 ARG A O 1
ATOM 5774 N N . THR A 1 734 ? 7.274 1.280 15.251 1.00 69.81 734 THR A N 1
ATOM 5775 C CA . THR A 1 734 ? 7.255 1.822 16.617 1.00 69.81 734 THR A CA 1
ATOM 5776 C C . THR A 1 734 ? 5.924 2.537 16.880 1.00 69.81 734 THR A C 1
ATOM 5778 O O . THR A 1 734 ? 5.454 3.290 16.024 1.00 69.81 734 THR A O 1
ATOM 5781 N N . LEU A 1 735 ? 5.323 2.318 18.051 1.00 69.06 735 LEU A N 1
ATOM 5782 C CA . LEU A 1 735 ? 4.094 3.000 18.465 1.00 69.06 735 LEU A CA 1
ATOM 5783 C C . LEU A 1 735 ? 4.375 4.476 18.773 1.00 69.06 735 LEU A C 1
ATOM 5785 O O . LEU A 1 735 ? 5.386 4.796 19.412 1.00 69.06 735 LEU A O 1
ATOM 5789 N N . THR A 1 736 ? 3.469 5.364 18.357 1.00 70.06 736 THR A N 1
ATOM 5790 C CA . THR A 1 736 ? 3.488 6.788 18.734 1.00 70.06 736 THR A CA 1
ATOM 5791 C C . THR A 1 736 ? 3.220 6.972 20.232 1.00 70.06 736 THR A C 1
ATOM 5793 O O . THR A 1 736 ? 2.785 6.047 20.916 1.00 70.06 736 THR A O 1
ATOM 5796 N N . SER A 1 737 ? 3.442 8.177 20.765 1.00 63.12 737 SER A N 1
ATOM 5797 C CA . SER A 1 737 ? 3.130 8.508 22.166 1.00 63.12 737 SER A CA 1
ATOM 5798 C C . SER A 1 737 ? 1.674 8.209 22.545 1.00 63.12 737 SER A C 1
ATOM 5800 O O . SER A 1 737 ? 1.425 7.684 23.625 1.00 63.12 737 SER A O 1
ATOM 5802 N N . THR A 1 738 ? 0.714 8.465 21.651 1.00 68.25 738 THR A N 1
ATOM 5803 C CA . THR A 1 738 ? -0.705 8.169 21.900 1.00 68.25 738 THR A CA 1
ATOM 5804 C C . THR A 1 738 ? -1.018 6.675 21.819 1.00 68.25 738 THR A C 1
ATOM 5806 O O . THR A 1 738 ? -1.738 6.166 22.673 1.00 68.25 738 THR A O 1
ATOM 5809 N N . GLU A 1 739 ? -0.453 5.947 20.851 1.00 69.38 739 GLU A N 1
ATOM 5810 C CA . GLU A 1 739 ? -0.654 4.494 20.716 1.00 69.38 739 GLU A CA 1
ATOM 5811 C C . GLU A 1 739 ? 0.036 3.694 21.838 1.00 69.38 739 GLU A C 1
ATOM 5813 O O . GLU A 1 739 ? -0.458 2.646 22.253 1.00 69.38 739 GLU A O 1
ATOM 5818 N N . ARG A 1 740 ? 1.153 4.193 22.391 1.00 71.56 740 ARG A N 1
ATOM 5819 C CA . ARG A 1 740 ? 1.808 3.612 23.581 1.00 71.56 740 ARG A CA 1
ATOM 5820 C C . ARG A 1 740 ? 0.872 3.578 24.796 1.00 71.56 740 ARG A C 1
ATOM 5822 O O . ARG A 1 740 ? 0.979 2.649 25.597 1.00 71.56 740 ARG A O 1
ATOM 5829 N N . ASN A 1 741 ? -0.093 4.495 24.875 1.00 72.25 741 ASN A N 1
ATOM 5830 C CA . ASN A 1 741 ? -1.080 4.577 25.958 1.00 72.25 741 ASN A CA 1
ATOM 5831 C C . ASN A 1 741 ? -2.347 3.734 25.705 1.00 72.25 741 ASN A C 1
ATOM 5833 O O . ASN A 1 741 ? -3.253 3.726 26.533 1.00 72.25 741 ASN A O 1
ATOM 5837 N N . TYR A 1 742 ? -2.443 3.016 24.581 1.00 75.44 742 TYR A N 1
ATOM 5838 C CA . TYR A 1 742 ? -3.577 2.128 24.307 1.00 75.44 742 TYR A CA 1
ATOM 5839 C C . TYR A 1 742 ? -3.553 0.881 25.214 1.00 75.44 742 TYR A C 1
ATOM 5841 O O . TYR A 1 742 ? -2.484 0.414 25.623 1.00 75.44 742 TYR A O 1
ATOM 5849 N N . ALA A 1 743 ? -4.724 0.298 25.491 1.00 76.75 743 ALA A N 1
ATOM 5850 C CA . ALA A 1 743 ? -4.833 -1.010 26.143 1.00 76.75 743 ALA A CA 1
ATOM 5851 C C . ALA A 1 743 ? -4.137 -2.107 25.308 1.00 76.75 743 ALA A C 1
ATOM 5853 O O . ALA A 1 743 ? -3.948 -1.939 24.103 1.00 76.75 743 ALA A O 1
ATOM 5854 N N . GLN A 1 744 ? -3.762 -3.244 25.912 1.00 77.31 744 GLN A N 1
ATOM 5855 C CA . GLN A 1 744 ? -3.066 -4.297 25.153 1.00 77.31 744 GLN A CA 1
ATOM 5856 C C . GLN A 1 744 ? -3.931 -4.823 23.997 1.00 77.31 744 GLN A C 1
ATOM 5858 O O . GLN A 1 744 ? -3.444 -4.898 22.877 1.00 77.31 744 GLN A O 1
ATOM 5863 N N . ILE A 1 745 ? -5.230 -5.057 24.221 1.00 81.69 745 ILE A N 1
ATOM 5864 C CA . ILE A 1 745 ? -6.174 -5.467 23.167 1.00 81.69 745 ILE A CA 1
ATOM 5865 C C . ILE A 1 745 ? -6.213 -4.486 21.979 1.00 81.69 745 ILE A C 1
ATOM 5867 O O . ILE A 1 745 ? -6.198 -4.915 20.826 1.00 81.69 745 ILE A O 1
ATOM 5871 N N . ASP A 1 746 ? -6.164 -3.178 22.246 1.00 81.06 746 ASP A N 1
ATOM 5872 C CA . ASP A 1 746 ? -6.079 -2.129 21.224 1.00 81.06 746 ASP A CA 1
ATOM 5873 C C . ASP A 1 746 ? -4.739 -2.156 20.471 1.00 81.06 746 ASP A C 1
ATOM 5875 O O . ASP A 1 746 ? -4.709 -1.838 19.284 1.00 81.06 746 ASP A O 1
ATOM 5879 N N . LYS A 1 747 ? -3.634 -2.537 21.125 1.00 80.94 747 LYS A N 1
ATOM 5880 C CA . LYS A 1 747 ? -2.306 -2.671 20.498 1.00 80.94 747 LYS A CA 1
ATOM 5881 C C . LYS A 1 747 ? -2.213 -3.902 19.596 1.00 80.94 747 LYS A C 1
ATOM 5883 O O . LYS A 1 747 ? -1.699 -3.785 18.486 1.00 80.94 747 LYS A O 1
ATOM 5888 N N . GLU A 1 748 ? -2.746 -5.042 20.029 1.00 84.94 748 GLU A N 1
ATOM 5889 C CA . GLU A 1 748 ? -2.804 -6.272 19.222 1.00 84.94 748 GLU A CA 1
ATOM 5890 C C . GLU A 1 748 ? -3.712 -6.079 17.994 1.00 84.94 748 GLU A C 1
ATOM 5892 O O . GLU A 1 748 ? -3.334 -6.394 16.864 1.00 84.94 748 GLU A O 1
ATOM 5897 N N . ALA A 1 749 ? -4.879 -5.453 18.178 1.00 85.69 749 ALA A N 1
ATOM 5898 C CA . ALA A 1 749 ? -5.763 -5.080 17.076 1.00 85.69 749 ALA A CA 1
ATOM 5899 C C . ALA A 1 749 ? -5.102 -4.076 16.112 1.00 85.69 749 ALA A C 1
ATOM 5901 O O . ALA A 1 749 ? -5.170 -4.241 14.892 1.00 85.69 749 ALA A O 1
ATOM 5902 N N . LEU A 1 750 ? -4.392 -3.072 16.638 1.00 85.69 750 LEU A N 1
ATOM 5903 C CA . LEU A 1 750 ? -3.607 -2.129 15.840 1.00 85.69 750 LEU A CA 1
ATOM 5904 C C . LEU A 1 750 ? -2.486 -2.824 15.049 1.00 85.69 750 LEU A C 1
ATOM 5906 O O . LEU A 1 750 ? -2.210 -2.408 13.921 1.00 85.69 750 LEU A O 1
ATOM 5910 N N . ALA A 1 751 ? -1.865 -3.879 15.591 1.00 84.56 751 ALA A N 1
ATOM 5911 C CA . ALA A 1 751 ? -0.885 -4.691 14.870 1.00 84.56 751 ALA A CA 1
ATOM 5912 C C . ALA A 1 751 ? -1.516 -5.366 13.647 1.00 84.56 751 ALA A C 1
ATOM 5914 O O . ALA A 1 751 ? -0.986 -5.220 12.544 1.00 84.56 751 ALA A O 1
ATOM 5915 N N . ILE A 1 752 ? -2.681 -6.005 13.805 1.00 88.81 752 ILE A N 1
ATOM 5916 C CA . ILE A 1 752 ? -3.435 -6.595 12.686 1.00 88.81 752 ILE A CA 1
ATOM 5917 C C . ILE A 1 752 ? -3.779 -5.520 11.644 1.00 88.81 752 ILE A C 1
ATOM 5919 O O . ILE A 1 752 ? -3.402 -5.641 10.479 1.00 88.81 752 ILE A O 1
ATOM 5923 N N . ILE A 1 753 ? -4.431 -4.429 12.054 1.00 87.56 753 ILE A N 1
ATOM 5924 C CA . 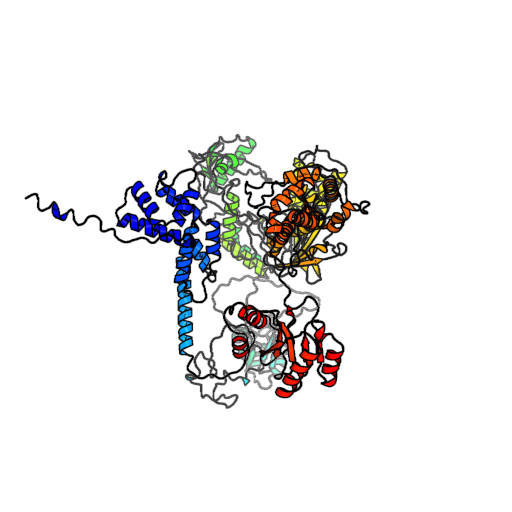ILE A 1 753 ? -4.941 -3.394 11.140 1.00 87.56 753 ILE A CA 1
ATOM 5925 C C . ILE A 1 753 ? -3.820 -2.671 10.389 1.00 87.56 753 ILE A C 1
ATOM 5927 O O . ILE A 1 753 ? -3.934 -2.435 9.185 1.00 87.56 753 ILE A O 1
ATOM 5931 N N . ALA A 1 754 ? -2.720 -2.324 11.061 1.00 82.81 754 ALA A N 1
ATOM 5932 C CA . ALA A 1 754 ? -1.578 -1.692 10.405 1.00 82.81 754 ALA A CA 1
ATOM 5933 C C . ALA A 1 754 ? -0.876 -2.647 9.424 1.00 82.81 754 ALA A C 1
ATOM 5935 O O . ALA A 1 754 ? -0.369 -2.198 8.396 1.00 82.81 754 ALA A O 1
ATOM 5936 N N . SER A 1 755 ? -0.887 -3.951 9.706 1.00 83.25 755 SER A N 1
ATOM 5937 C CA . SER A 1 755 ? -0.283 -4.971 8.844 1.00 83.25 755 SER A CA 1
ATOM 5938 C C . SER A 1 755 ? -1.148 -5.278 7.625 1.00 83.25 755 SER A C 1
ATOM 5940 O O . SER A 1 755 ? -0.627 -5.299 6.514 1.00 83.25 755 SER A O 1
ATOM 5942 N N . VAL A 1 756 ? -2.470 -5.399 7.788 1.00 85.81 756 VAL A N 1
ATOM 5943 C CA . VAL A 1 756 ? -3.415 -5.510 6.662 1.00 85.81 756 VAL A CA 1
ATOM 5944 C C . VAL A 1 756 ? -3.353 -4.256 5.780 1.00 85.81 756 VAL A C 1
ATOM 5946 O O . VAL A 1 756 ? -3.283 -4.378 4.561 1.00 85.81 756 VAL A O 1
ATOM 5949 N N . LYS A 1 757 ? -3.246 -3.053 6.370 1.00 83.75 757 LYS A N 1
ATOM 5950 C CA . LYS A 1 757 ? -2.958 -1.812 5.622 1.00 83.75 757 LYS A CA 1
ATOM 5951 C C . LYS A 1 757 ? -1.632 -1.870 4.861 1.00 83.75 757 LYS A C 1
ATOM 5953 O O . LYS A 1 757 ? -1.578 -1.443 3.714 1.00 83.75 757 LYS A O 1
ATOM 5958 N N . LYS A 1 758 ? -0.556 -2.364 5.484 1.00 81.75 758 LYS A N 1
ATOM 5959 C CA . LYS A 1 758 ? 0.777 -2.414 4.863 1.00 81.75 758 LYS A CA 1
ATOM 5960 C C . LYS A 1 758 ? 0.882 -3.460 3.748 1.00 81.75 758 LYS A C 1
ATOM 5962 O O . LYS A 1 758 ? 1.660 -3.260 2.817 1.00 81.75 758 LYS A O 1
ATOM 5967 N N . PHE A 1 759 ? 0.138 -4.555 3.859 1.00 83.69 759 PHE A N 1
ATOM 5968 C CA . PHE A 1 759 ? 0.154 -5.675 2.922 1.00 83.69 759 PHE A CA 1
ATOM 5969 C C . PHE A 1 759 ? -1.090 -5.730 2.021 1.00 83.69 759 PHE A C 1
ATOM 5971 O O . PHE A 1 759 ? -1.339 -6.768 1.414 1.00 83.69 759 PHE A O 1
ATOM 5978 N N . HIS A 1 760 ? -1.847 -4.632 1.898 1.00 81.94 760 HIS A N 1
ATOM 5979 C CA . HIS A 1 760 ? -3.057 -4.548 1.072 1.00 81.94 760 HIS A CA 1
ATOM 5980 C C . HIS A 1 760 ? -2.846 -5.142 -0.332 1.00 81.94 760 HIS A C 1
ATOM 5982 O O . HIS A 1 760 ? -3.583 -6.041 -0.728 1.00 81.94 760 HIS A O 1
ATOM 5988 N N . ASP A 1 761 ? -1.767 -4.744 -1.013 1.00 77.56 761 ASP A N 1
ATOM 5989 C CA . ASP A 1 761 ? -1.411 -5.184 -2.373 1.00 77.56 761 ASP A CA 1
ATOM 5990 C C . ASP A 1 761 ? -1.134 -6.701 -2.504 1.00 77.56 761 ASP A C 1
ATOM 5992 O O . ASP A 1 761 ? -1.164 -7.251 -3.603 1.00 77.56 761 ASP A O 1
ATOM 5996 N N . TYR A 1 762 ? -0.872 -7.392 -1.387 1.00 81.75 762 TYR A N 1
ATOM 5997 C CA . TYR A 1 762 ? -0.641 -8.842 -1.323 1.00 81.75 762 TYR A CA 1
ATOM 5998 C C . TYR A 1 762 ? -1.862 -9.633 -0.826 1.00 81.75 762 TYR A C 1
ATOM 6000 O O . TYR A 1 762 ? -1.936 -10.844 -1.036 1.00 81.75 762 TYR A O 1
ATOM 6008 N N . LEU A 1 763 ? -2.782 -8.977 -0.114 1.00 84.69 763 LEU A N 1
ATOM 6009 C CA . LEU A 1 763 ? -3.898 -9.607 0.602 1.00 84.69 763 LEU A CA 1
ATOM 6010 C C . LEU A 1 763 ? -5.249 -9.384 -0.085 1.00 84.69 763 LEU A C 1
ATOM 6012 O O . LEU A 1 763 ? -6.129 -10.241 -0.012 1.00 84.69 763 LEU A O 1
ATOM 6016 N N . TYR A 1 764 ? -5.439 -8.233 -0.730 1.00 83.31 764 TYR A N 1
ATOM 6017 C CA . TYR A 1 764 ? -6.719 -7.853 -1.312 1.00 83.31 764 TYR A CA 1
ATOM 6018 C C . TYR A 1 764 ? -7.110 -8.777 -2.478 1.00 83.31 764 TYR A C 1
ATOM 6020 O O . TYR A 1 764 ? -6.272 -9.210 -3.270 1.00 83.31 764 TYR A O 1
ATOM 6028 N N . GLY A 1 765 ? -8.395 -9.134 -2.554 1.00 75.75 765 GLY A N 1
ATOM 6029 C CA . GLY A 1 765 ? -8.904 -10.114 -3.521 1.00 75.75 765 GLY A CA 1
ATOM 6030 C C . GLY A 1 765 ? -8.497 -11.575 -3.259 1.00 75.75 765 GLY A C 1
ATOM 6031 O O . GLY A 1 765 ? -8.748 -12.426 -4.112 1.00 75.75 765 GLY A O 1
ATOM 6032 N N . ARG A 1 766 ? -7.883 -11.899 -2.110 1.00 82.75 766 ARG A N 1
ATOM 6033 C CA . ARG A 1 766 ? -7.495 -13.269 -1.726 1.00 82.75 766 ARG A CA 1
ATOM 6034 C C . ARG A 1 766 ? -7.983 -13.634 -0.324 1.00 82.75 766 ARG A C 1
ATOM 6036 O O . ARG A 1 766 ? -8.168 -12.764 0.517 1.00 82.75 766 ARG A O 1
ATOM 6043 N N . SER A 1 767 ? -8.129 -14.936 -0.070 1.00 86.44 767 SER A N 1
ATOM 6044 C CA . SER A 1 767 ? -8.294 -15.486 1.277 1.00 86.44 767 SER A CA 1
ATOM 6045 C C . SER A 1 767 ? -6.941 -15.681 1.972 1.00 86.44 767 SER A C 1
ATOM 6047 O O . SER A 1 767 ? -5.991 -16.202 1.375 1.00 86.44 767 SER A O 1
ATOM 6049 N N . PHE A 1 768 ? -6.843 -15.276 3.240 1.00 91.50 768 PHE A N 1
ATOM 6050 C CA . PHE A 1 768 ? -5.634 -15.422 4.061 1.00 91.50 768 PHE A CA 1
ATOM 6051 C C . PHE A 1 768 ? -5.960 -15.715 5.530 1.00 91.50 768 PHE A C 1
ATOM 6053 O O . PHE A 1 768 ? -7.044 -15.400 6.009 1.00 91.50 768 PHE A O 1
ATOM 6060 N N . ARG A 1 769 ? -5.015 -16.305 6.268 1.00 89.69 769 ARG A N 1
ATOM 6061 C CA . ARG A 1 769 ? -5.177 -16.579 7.705 1.00 89.69 769 ARG A CA 1
ATOM 6062 C C . ARG A 1 769 ? -4.413 -15.564 8.548 1.00 89.69 769 ARG A C 1
ATOM 6064 O O . ARG A 1 769 ? -3.207 -15.430 8.371 1.00 89.69 769 ARG A O 1
ATOM 6071 N N . ILE A 1 770 ? -5.080 -14.898 9.482 1.00 90.69 770 ILE A N 1
ATOM 6072 C CA . ILE A 1 770 ? -4.462 -14.026 10.487 1.00 90.69 770 ILE A CA 1
ATOM 6073 C C . ILE A 1 770 ? -4.127 -14.860 11.728 1.00 90.69 770 ILE A C 1
ATOM 6075 O O . ILE A 1 770 ? -4.966 -15.623 12.205 1.00 90.69 770 ILE A O 1
ATOM 6079 N N . ILE A 1 771 ? -2.914 -14.719 12.263 1.00 87.88 771 ILE A N 1
ATOM 6080 C CA . ILE A 1 771 ? -2.454 -15.395 13.481 1.00 87.88 771 ILE A CA 1
ATOM 6081 C C . ILE A 1 771 ? -2.074 -14.358 14.540 1.00 87.88 771 ILE A C 1
ATOM 6083 O O . ILE A 1 771 ? -1.280 -13.461 14.268 1.00 87.88 771 ILE A O 1
ATOM 6087 N N . THR A 1 772 ? -2.624 -14.511 15.747 1.00 86.31 772 THR A N 1
ATOM 6088 C CA . THR A 1 772 ? -2.386 -13.647 16.919 1.00 86.31 772 THR A CA 1
ATOM 6089 C C . THR A 1 772 ? -2.257 -14.480 18.204 1.00 86.31 772 THR A C 1
ATOM 6091 O O . THR A 1 772 ? -2.812 -15.581 18.295 1.00 86.31 772 THR A O 1
ATOM 6094 N N . ASP A 1 773 ? -1.549 -13.961 19.214 1.00 80.69 773 ASP A N 1
ATOM 6095 C CA . ASP A 1 773 ? -1.487 -14.522 20.573 1.00 80.69 773 ASP A CA 1
ATOM 6096 C C . ASP A 1 773 ? -2.590 -13.978 21.512 1.00 80.69 773 ASP A C 1
ATOM 6098 O O . ASP A 1 773 ? -2.622 -14.321 22.697 1.00 80.69 773 ASP A O 1
ATOM 6102 N N . HIS A 1 774 ? -3.533 -13.172 21.008 1.00 81.88 774 HIS A N 1
ATOM 6103 C CA . HIS A 1 774 ? -4.531 -12.486 21.830 1.00 81.88 774 HIS A CA 1
ATOM 6104 C C . HIS A 1 774 ? -5.962 -13.009 21.602 1.00 81.88 774 HIS A C 1
ATOM 6106 O O . HIS A 1 774 ? -6.737 -12.446 20.825 1.00 81.88 774 HIS A O 1
ATOM 6112 N N . LYS A 1 775 ? -6.339 -14.081 22.324 1.00 82.69 775 LYS A N 1
ATOM 6113 C CA . LYS A 1 775 ? -7.650 -14.769 22.203 1.00 82.69 775 LYS A CA 1
ATOM 6114 C C . LYS A 1 775 ? -8.882 -13.845 22.090 1.00 82.69 775 LYS A C 1
ATOM 6116 O O . LYS A 1 775 ? -9.711 -14.139 21.235 1.00 82.69 775 LYS A O 1
ATOM 6121 N N . PRO A 1 776 ? -9.036 -12.752 22.872 1.00 82.00 776 PRO A N 1
ATOM 6122 C CA . PRO A 1 776 ? -10.201 -11.868 22.755 1.00 82.00 776 PRO A CA 1
ATOM 6123 C C . PRO A 1 776 ? -10.433 -11.243 21.373 1.00 82.00 776 PRO A C 1
ATOM 6125 O O . PRO A 1 776 ? -11.552 -10.838 21.092 1.00 82.00 776 PRO A O 1
ATOM 6128 N N . LEU A 1 777 ? -9.419 -11.169 20.498 1.00 83.31 777 LEU A N 1
ATOM 6129 C CA . LEU A 1 777 ? -9.614 -10.650 19.139 1.00 83.31 777 LEU A CA 1
ATOM 6130 C C . LEU A 1 777 ? -10.403 -11.604 18.236 1.00 83.31 777 LEU A C 1
ATOM 6132 O O . LEU A 1 777 ? -10.961 -11.143 17.244 1.00 83.31 777 LEU A O 1
ATOM 6136 N N . LEU A 1 778 ? -10.486 -12.897 18.582 1.00 83.19 778 LEU A N 1
ATOM 6137 C CA . LEU A 1 778 ? -11.293 -13.861 17.833 1.00 83.19 778 LEU A CA 1
ATOM 6138 C C . LEU A 1 778 ? -12.761 -13.415 17.792 1.00 83.19 778 LEU A C 1
ATOM 6140 O O . LEU A 1 778 ? -13.267 -13.178 16.710 1.00 83.19 778 LEU A O 1
ATOM 6144 N N . GLY A 1 779 ? -13.395 -13.170 18.944 1.00 76.81 779 GLY A N 1
ATOM 6145 C CA . GLY A 1 779 ? -14.804 -12.739 19.022 1.00 76.81 779 GLY A CA 1
ATOM 6146 C C . GLY A 1 779 ? -15.068 -11.253 18.726 1.00 76.81 779 GLY A C 1
ATOM 6147 O O . GLY A 1 779 ? -16.157 -10.758 18.994 1.00 76.81 779 GLY A O 1
ATOM 6148 N N . ILE A 1 780 ? -14.070 -10.507 18.233 1.00 79.75 780 ILE A N 1
ATOM 6149 C CA . ILE A 1 780 ? -14.211 -9.094 17.812 1.00 79.75 780 ILE A CA 1
ATOM 6150 C C . ILE A 1 780 ? -13.986 -8.949 16.299 1.00 79.75 780 ILE A C 1
ATOM 6152 O O . ILE A 1 780 ? -14.603 -8.096 15.658 1.00 79.75 780 ILE A O 1
ATOM 6156 N N . PHE A 1 781 ? -13.112 -9.785 15.729 1.00 82.44 781 PHE A N 1
ATOM 6157 C CA . PHE A 1 781 ? -12.775 -9.826 14.304 1.00 82.44 781 PHE A CA 1
ATOM 6158 C C . PHE A 1 781 ? -13.041 -11.211 13.677 1.00 82.44 781 PHE A C 1
ATOM 6160 O O . PHE A 1 781 ? -12.382 -11.595 12.713 1.00 82.44 781 PHE A O 1
ATOM 6167 N N . ALA A 1 782 ? -13.988 -11.986 14.211 1.00 77.25 782 ALA A N 1
ATOM 6168 C CA . ALA A 1 782 ? -14.522 -13.154 13.519 1.00 77.25 782 ALA A CA 1
ATOM 6169 C C . ALA A 1 782 ? -15.411 -12.675 12.354 1.00 77.25 782 ALA A C 1
ATOM 6171 O O . ALA A 1 782 ? -16.328 -11.891 12.588 1.00 77.25 782 ALA A O 1
ATOM 6172 N N . PRO A 1 783 ? -15.213 -13.157 11.112 1.00 68.69 783 PRO A N 1
ATOM 6173 C CA . PRO A 1 783 ? -16.108 -12.823 9.998 1.00 68.69 783 PRO A CA 1
ATOM 6174 C C . PRO A 1 783 ? -17.506 -13.451 10.122 1.00 68.69 783 PRO A C 1
ATOM 6176 O O . PRO A 1 783 ? -18.427 -13.031 9.429 1.00 68.69 783 PRO A O 1
ATOM 6179 N N . ASN A 1 784 ? -17.637 -14.485 10.961 1.00 64.06 784 ASN A N 1
ATOM 6180 C CA . ASN A 1 784 ? -18.811 -15.359 11.052 1.00 64.06 784 ASN A CA 1
ATOM 6181 C C . ASN A 1 784 ? -19.627 -15.159 12.346 1.00 64.06 784 ASN A C 1
ATOM 6183 O O . ASN A 1 784 ? -20.589 -15.890 12.563 1.00 64.06 784 ASN A O 1
ATOM 6187 N N . GLU A 1 785 ? -19.232 -14.225 13.216 1.00 66.81 785 GLU A N 1
ATOM 6188 C CA . GLU A 1 785 ? -19.926 -13.912 14.473 1.00 66.81 785 GLU A CA 1
ATOM 6189 C C . GLU A 1 785 ? -20.443 -12.466 14.431 1.00 66.81 785 GLU A C 1
ATOM 6191 O O . GLU A 1 785 ? -19.853 -11.603 13.777 1.00 66.81 785 GLU A O 1
ATOM 6196 N N . GLU A 1 786 ? -21.554 -12.185 15.114 1.00 60.75 786 GLU A N 1
ATOM 6197 C CA . GLU A 1 786 ? -22.101 -10.827 15.172 1.00 60.75 786 GLU A CA 1
ATOM 6198 C C . GLU A 1 786 ? -21.176 -9.899 15.969 1.00 60.75 786 GLU A C 1
ATOM 6200 O O . GLU A 1 786 ? -20.769 -10.204 17.091 1.00 60.75 786 GLU A O 1
ATOM 6205 N N . THR A 1 787 ? -20.857 -8.734 15.402 1.00 64.75 787 THR A N 1
ATOM 6206 C CA . THR A 1 787 ? -19.971 -7.758 16.046 1.00 64.75 787 THR A CA 1
ATOM 6207 C C . THR A 1 787 ? -20.594 -7.256 17.356 1.00 64.75 787 THR A C 1
ATOM 6209 O O . THR A 1 787 ? -21.688 -6.685 17.297 1.00 64.75 787 THR A O 1
ATOM 6212 N N . PRO A 1 788 ? -19.934 -7.399 18.524 1.00 65.19 788 PRO A N 1
ATOM 6213 C CA . PRO A 1 788 ? -20.547 -7.067 19.808 1.00 65.19 788 PRO A CA 1
ATOM 6214 C C . PRO A 1 788 ? -21.124 -5.644 19.881 1.00 65.19 788 PRO A C 1
ATOM 6216 O O . PRO A 1 788 ? -20.440 -4.667 19.576 1.00 65.19 788 PRO A O 1
ATOM 6219 N N . TYR A 1 789 ? -22.363 -5.520 20.373 1.00 56.91 789 TYR A N 1
ATOM 6220 C CA . TYR A 1 789 ? -23.103 -4.250 20.504 1.00 56.91 789 TYR A CA 1
ATOM 6221 C C . TYR A 1 789 ? -22.398 -3.157 21.334 1.00 56.91 789 TYR A C 1
ATOM 6223 O O . TYR A 1 789 ? -22.817 -1.999 21.313 1.00 56.91 789 TYR A O 1
ATOM 6231 N N . ILE A 1 790 ? -21.361 -3.513 22.098 1.00 61.16 790 ILE A N 1
ATOM 6232 C CA . ILE A 1 790 ? -20.570 -2.606 22.933 1.00 61.16 790 ILE A CA 1
ATOM 6233 C C . ILE A 1 790 ? -19.102 -2.745 22.512 1.00 61.16 790 ILE A C 1
ATOM 6235 O O . ILE A 1 790 ? -18.375 -3.608 22.998 1.00 61.16 790 ILE A O 1
ATOM 6239 N N . LEU A 1 791 ? -18.669 -1.881 21.593 1.00 65.81 791 LEU A N 1
ATOM 6240 C CA . LEU A 1 791 ? -17.299 -1.808 21.080 1.00 65.81 791 LEU A CA 1
ATOM 6241 C C . LEU A 1 791 ? -16.836 -0.353 21.057 1.00 65.81 791 LEU A C 1
ATOM 6243 O O . LEU A 1 791 ? -17.611 0.556 20.758 1.00 65.81 791 LEU A O 1
ATOM 6247 N N . SER A 1 792 ? -15.549 -0.118 21.326 1.00 67.56 792 SER A N 1
ATOM 6248 C CA . SER A 1 792 ? -15.003 1.237 21.218 1.00 67.56 792 SER A CA 1
ATOM 6249 C C . SER A 1 792 ? -15.139 1.748 19.769 1.00 67.56 792 SER A C 1
ATOM 6251 O O . SER A 1 792 ? -14.957 0.968 18.827 1.00 67.56 792 SER A O 1
ATOM 6253 N N . PRO A 1 793 ? -15.391 3.052 19.536 1.00 64.12 793 PRO A N 1
ATOM 6254 C CA . PRO A 1 793 ? -15.511 3.593 18.176 1.00 64.12 793 PRO A CA 1
ATOM 6255 C C . PRO A 1 793 ? -14.277 3.338 17.293 1.00 64.12 793 PRO A C 1
ATOM 6257 O O . PRO A 1 793 ? -14.379 3.303 16.069 1.00 64.12 793 PRO A O 1
ATOM 6260 N N . ARG A 1 794 ? -13.106 3.123 17.910 1.00 73.88 794 ARG A N 1
ATOM 6261 C CA . ARG A 1 794 ? -11.868 2.694 17.246 1.00 73.88 794 ARG A CA 1
ATOM 6262 C C . ARG A 1 794 ? -11.973 1.258 16.721 1.00 73.88 794 ARG A C 1
ATOM 6264 O O . ARG A 1 794 ? -11.699 1.042 15.544 1.00 73.88 794 ARG A O 1
ATOM 6271 N N . MET A 1 795 ? -12.406 0.315 17.562 1.00 74.44 795 MET A N 1
ATOM 6272 C CA . MET A 1 795 ? -12.616 -1.084 17.170 1.00 74.44 795 MET A CA 1
ATOM 6273 C C . MET A 1 795 ? -13.675 -1.206 16.075 1.00 74.44 795 MET A C 1
ATOM 6275 O O . MET A 1 795 ? -13.431 -1.884 15.087 1.00 74.44 795 MET A O 1
ATOM 6279 N N . LEU A 1 796 ? -14.793 -0.477 16.174 1.00 69.75 796 LEU A N 1
ATOM 6280 C CA . LEU A 1 796 ? -15.847 -0.517 15.155 1.00 69.75 796 LEU A CA 1
ATOM 6281 C C . LEU A 1 796 ? -15.331 -0.095 13.762 1.00 69.75 796 LEU A C 1
ATOM 6283 O O . LEU A 1 796 ? -15.549 -0.803 12.780 1.00 69.75 796 LEU A O 1
ATOM 6287 N N . ARG A 1 797 ? -14.563 1.006 13.676 1.00 71.25 797 ARG A N 1
ATOM 6288 C CA . ARG A 1 797 ? -13.883 1.432 12.430 1.00 71.25 797 ARG A CA 1
ATOM 6289 C C . ARG A 1 797 ? -12.920 0.359 11.898 1.00 71.25 797 ARG A C 1
ATOM 6291 O O . ARG A 1 797 ? -12.752 0.227 10.688 1.00 71.25 797 ARG A O 1
ATOM 6298 N N . TRP A 1 798 ? -12.257 -0.377 12.789 1.00 82.00 798 TRP A N 1
ATOM 6299 C CA . TRP A 1 798 ? -11.320 -1.446 12.437 1.00 82.00 798 TRP A CA 1
ATOM 6300 C C . TRP A 1 798 ? -12.030 -2.706 11.927 1.00 82.00 798 TRP A C 1
ATOM 6302 O O . TRP A 1 798 ? -11.606 -3.243 10.906 1.00 82.00 798 TRP A O 1
ATOM 6312 N N . THR A 1 799 ? -13.144 -3.116 12.538 1.00 76.12 799 THR A N 1
ATOM 6313 C CA . THR A 1 799 ? -13.965 -4.236 12.052 1.00 76.12 799 THR A CA 1
ATOM 6314 C C . THR A 1 799 ? -14.574 -3.926 10.682 1.00 76.12 799 THR A C 1
ATOM 6316 O O . THR A 1 799 ? -14.456 -4.741 9.771 1.00 76.12 799 THR A O 1
ATOM 6319 N N . VAL A 1 800 ? -15.114 -2.714 10.481 1.00 74.06 800 VAL A N 1
ATOM 6320 C CA . VAL A 1 800 ? -15.605 -2.255 9.163 1.00 74.06 800 VAL A CA 1
ATOM 6321 C C . VAL A 1 800 ? -14.492 -2.289 8.109 1.00 74.06 800 VAL A C 1
ATOM 6323 O O . VAL A 1 800 ? -14.726 -2.723 6.984 1.00 74.06 800 VAL A O 1
ATOM 6326 N N . MET A 1 801 ? -13.262 -1.896 8.464 1.00 75.81 801 MET A N 1
ATOM 6327 C CA . MET A 1 801 ? -12.131 -1.990 7.538 1.00 75.81 801 MET A CA 1
ATOM 6328 C C . MET A 1 801 ? -11.743 -3.440 7.208 1.00 75.81 801 MET A C 1
ATOM 6330 O O . MET A 1 801 ? -11.393 -3.723 6.062 1.00 75.81 801 MET A O 1
ATOM 6334 N N . LEU A 1 802 ? -11.783 -4.354 8.180 1.00 80.56 802 LEU A N 1
ATOM 6335 C CA . LEU A 1 802 ? -11.494 -5.770 7.941 1.00 80.56 802 LEU A CA 1
ATOM 6336 C C . LEU A 1 802 ? -12.583 -6.454 7.103 1.00 80.56 802 LEU A C 1
ATOM 6338 O O . LEU A 1 802 ? -12.253 -7.335 6.316 1.00 80.56 802 LEU A O 1
ATOM 6342 N N . GLY A 1 803 ? -13.839 -6.000 7.178 1.00 75.00 803 GLY A N 1
ATOM 6343 C CA . GLY A 1 803 ? -14.943 -6.487 6.338 1.00 75.00 803 GLY A CA 1
ATOM 6344 C C . GLY A 1 803 ? -14.740 -6.313 4.823 1.00 75.00 803 GLY A C 1
ATOM 6345 O O . GLY A 1 803 ? -15.443 -6.941 4.038 1.00 75.00 803 GLY A O 1
ATOM 6346 N N . ALA A 1 804 ? -13.754 -5.519 4.390 1.00 76.00 804 ALA A N 1
ATOM 6347 C CA . ALA A 1 804 ? -13.338 -5.419 2.987 1.00 76.00 804 ALA A CA 1
ATOM 6348 C C . ALA A 1 804 ? -12.417 -6.572 2.513 1.00 76.00 804 ALA A C 1
ATOM 6350 O O . ALA A 1 804 ? -11.973 -6.566 1.362 1.00 76.00 804 ALA A O 1
ATOM 6351 N N . TYR A 1 805 ? -12.098 -7.538 3.381 1.00 81.19 805 TYR A N 1
ATOM 6352 C CA . TYR A 1 805 ? -11.166 -8.641 3.128 1.00 81.19 805 TYR A CA 1
ATOM 6353 C C . TYR A 1 805 ? -11.799 -9.995 3.468 1.00 81.19 805 TYR A C 1
ATOM 6355 O O . TYR A 1 805 ? -12.619 -10.102 4.375 1.00 81.19 805 TYR A O 1
ATOM 6363 N N . VAL A 1 806 ? -11.353 -11.057 2.791 1.00 81.75 806 VAL A N 1
ATOM 6364 C CA . VAL A 1 806 ? -11.704 -12.443 3.136 1.00 81.75 806 VAL A CA 1
ATOM 6365 C C . VAL A 1 806 ? -10.566 -13.028 3.967 1.00 81.75 806 VAL A C 1
ATOM 6367 O O . VAL A 1 806 ? -9.463 -13.213 3.453 1.00 81.75 806 VAL A O 1
ATOM 6370 N N . TYR A 1 807 ? -10.802 -13.315 5.246 1.00 89.75 807 TYR A N 1
ATOM 6371 C CA . TYR A 1 807 ? -9.759 -13.816 6.141 1.00 89.75 807 TYR A CA 1
ATOM 6372 C C . TYR A 1 807 ? -10.301 -14.754 7.221 1.00 89.75 807 TYR A C 1
ATOM 6374 O O . TYR A 1 807 ? -11.414 -14.572 7.693 1.00 89.75 807 TYR A O 1
ATOM 6382 N N . ASP A 1 808 ? -9.478 -15.707 7.659 1.00 87.62 808 ASP A N 1
ATOM 6383 C CA . ASP A 1 808 ? -9.722 -16.509 8.863 1.00 87.62 808 ASP A CA 1
ATOM 6384 C C . ASP A 1 808 ? -8.839 -15.976 9.999 1.00 87.62 808 ASP A C 1
ATOM 6386 O O . ASP A 1 808 ? -7.619 -15.930 9.837 1.00 87.62 808 ASP A O 1
ATOM 6390 N N . ILE A 1 809 ? -9.390 -15.614 11.161 1.00 88.75 809 ILE A N 1
ATOM 6391 C CA . ILE A 1 809 ? -8.573 -15.283 12.343 1.00 88.75 809 ILE A CA 1
ATOM 6392 C C . ILE A 1 809 ? -8.354 -16.525 13.220 1.00 88.75 809 ILE A C 1
ATOM 6394 O O . ILE A 1 809 ? -9.271 -17.300 13.479 1.00 88.75 809 ILE A O 1
ATOM 6398 N N . CYS A 1 810 ? -7.114 -16.756 13.653 1.00 86.75 810 CYS A N 1
ATOM 6399 C CA . CYS A 1 810 ? -6.707 -17.940 14.405 1.00 86.75 810 CYS A CA 1
ATOM 6400 C C . CYS A 1 810 ? -5.792 -17.571 15.578 1.00 86.75 810 CYS A C 1
ATOM 6402 O O . CYS A 1 810 ? -4.823 -16.827 15.431 1.00 86.75 810 CYS A O 1
ATOM 6404 N N . TYR A 1 811 ? -6.058 -18.155 16.746 1.00 86.56 811 TYR A N 1
ATOM 6405 C CA . TYR A 1 811 ? -5.171 -18.047 17.900 1.00 86.56 811 TYR A CA 1
ATOM 6406 C C . TYR A 1 811 ? -4.060 -19.098 17.831 1.00 86.56 811 TYR A C 1
ATOM 6408 O O . TYR A 1 811 ? -4.331 -20.280 17.608 1.00 86.56 811 TYR A O 1
ATOM 6416 N N . ARG A 1 812 ? -2.815 -18.692 18.095 1.00 80.44 812 ARG A N 1
ATOM 6417 C CA . ARG A 1 812 ? -1.691 -19.609 18.336 1.00 80.44 812 ARG A CA 1
ATOM 6418 C C . ARG A 1 812 ? -0.965 -19.168 19.608 1.00 80.44 812 ARG A C 1
ATOM 6420 O O . ARG A 1 812 ? -0.796 -17.978 19.850 1.00 80.44 812 ARG A O 1
ATOM 6427 N N . LEU A 1 813 ? -0.542 -20.120 20.442 1.00 67.38 813 LEU A N 1
ATOM 6428 C CA . LEU A 1 813 ? 0.245 -19.807 21.640 1.00 67.38 813 LEU A CA 1
ATOM 6429 C C . LEU A 1 813 ? 1.571 -19.156 21.214 1.00 67.38 813 LEU A C 1
ATOM 6431 O O . LEU A 1 813 ? 2.271 -19.747 20.398 1.00 67.38 813 LEU A O 1
ATOM 6435 N N . GLY A 1 814 ? 1.965 -18.021 21.804 1.00 58.94 814 GLY A N 1
ATOM 6436 C CA . GLY A 1 814 ? 3.205 -17.311 21.434 1.00 58.94 814 GLY A CA 1
ATOM 6437 C C . GLY A 1 814 ? 4.476 -18.182 21.455 1.00 58.94 814 GLY A C 1
ATOM 6438 O O . GLY A 1 814 ? 5.354 -18.021 20.616 1.00 58.94 814 GLY A O 1
ATOM 6439 N N . LYS A 1 815 ? 4.536 -19.183 22.348 1.00 53.97 815 LYS A N 1
ATOM 6440 C CA . LYS A 1 815 ? 5.632 -20.173 22.426 1.00 53.97 815 LYS A CA 1
ATOM 6441 C C . LYS A 1 815 ? 5.713 -21.150 21.241 1.00 53.97 815 LYS A C 1
ATOM 6443 O O . LYS A 1 815 ? 6.721 -21.825 21.105 1.00 53.97 815 LYS A O 1
ATOM 6448 N N . LEU A 1 816 ? 4.651 -21.275 20.443 1.00 51.75 816 LEU A N 1
ATOM 6449 C CA . LEU A 1 816 ? 4.538 -22.188 19.295 1.00 51.75 816 LEU A CA 1
ATOM 6450 C C . LEU A 1 816 ? 4.633 -21.442 17.956 1.00 51.75 816 LEU A C 1
ATOM 6452 O O . LEU A 1 816 ? 4.210 -21.956 16.921 1.00 51.75 816 LEU A O 1
ATOM 6456 N N . ILE A 1 817 ? 5.125 -20.202 17.969 1.00 60.47 817 ILE A N 1
ATOM 6457 C CA . ILE A 1 817 ? 5.295 -19.395 16.765 1.00 60.47 817 ILE A CA 1
ATOM 6458 C C . ILE A 1 817 ? 6.764 -18.993 16.645 1.00 60.47 817 ILE A C 1
ATOM 6460 O O . ILE A 1 817 ? 7.160 -17.884 16.999 1.00 60.47 817 ILE A O 1
ATOM 6464 N N . ASP A 1 818 ? 7.571 -19.896 16.087 1.00 46.00 818 ASP A N 1
ATOM 6465 C CA . ASP A 1 818 ? 9.006 -19.685 15.830 1.00 46.00 818 ASP A CA 1
ATOM 6466 C C . ASP A 1 818 ? 9.273 -18.359 15.090 1.00 46.00 818 ASP A C 1
ATOM 6468 O O . ASP A 1 818 ? 10.286 -17.688 15.306 1.00 46.00 818 ASP A O 1
ATOM 6472 N N . ASN A 1 819 ? 8.313 -17.941 14.257 1.00 45.66 819 ASN A N 1
ATOM 6473 C CA . ASN A 1 819 ? 8.314 -16.699 13.490 1.00 45.66 819 ASN A CA 1
ATOM 6474 C C . ASN A 1 819 ? 7.717 -15.469 14.214 1.00 45.66 819 ASN A C 1
ATOM 6476 O O . ASN A 1 819 ? 7.963 -14.365 13.734 1.00 45.66 819 ASN A O 1
ATOM 6480 N N . ALA A 1 820 ? 6.956 -15.609 15.316 1.00 37.88 820 ALA A N 1
ATOM 6481 C CA . ALA A 1 820 ? 6.199 -14.494 15.923 1.00 37.88 820 ALA A CA 1
ATOM 6482 C C . ALA A 1 820 ? 6.785 -13.853 17.185 1.00 37.88 820 ALA A C 1
ATOM 6484 O O . ALA A 1 820 ? 6.231 -12.853 17.630 1.00 37.88 820 ALA A O 1
ATOM 6485 N N . ASP A 1 821 ? 7.908 -14.330 17.736 1.00 47.03 821 ASP A N 1
ATOM 6486 C CA . ASP A 1 821 ? 8.698 -13.493 18.657 1.00 47.03 821 ASP A CA 1
ATOM 6487 C C . ASP A 1 821 ? 9.408 -12.398 17.832 1.00 47.03 821 ASP A C 1
ATOM 6489 O O . ASP A 1 821 ? 10.601 -12.484 17.519 1.00 47.03 821 ASP A O 1
ATOM 6493 N N . ILE A 1 822 ? 8.593 -11.454 17.346 1.00 50.75 822 ILE A N 1
ATOM 6494 C CA . ILE A 1 822 ? 8.916 -10.334 16.454 1.00 50.75 822 ILE A CA 1
ATOM 6495 C C . ILE A 1 822 ? 9.292 -9.105 17.295 1.00 50.75 822 ILE A C 1
ATOM 6497 O O . ILE A 1 822 ? 9.960 -8.192 16.804 1.00 50.75 822 ILE A O 1
ATOM 6501 N N . LEU A 1 823 ? 8.883 -9.069 18.568 1.00 47.91 823 LEU A N 1
ATOM 6502 C CA . LEU A 1 823 ? 9.132 -7.976 19.504 1.00 47.91 823 LEU A CA 1
ATOM 6503 C C . LEU A 1 823 ? 9.432 -8.503 20.917 1.00 47.91 823 LEU A C 1
ATOM 6505 O O . LEU A 1 823 ? 8.652 -8.316 21.853 1.00 47.91 823 LEU A O 1
ATOM 6509 N N . SER A 1 824 ? 10.614 -9.105 21.071 1.00 40.53 824 SER A N 1
ATOM 6510 C CA . SER A 1 824 ? 11.099 -9.698 22.328 1.00 40.53 824 SER A CA 1
ATOM 6511 C C . SER A 1 824 ? 10.770 -8.869 23.581 1.00 40.53 824 SER A C 1
ATOM 6513 O O . SER A 1 824 ? 11.201 -7.723 23.756 1.00 40.53 824 SER A O 1
ATOM 6515 N N . ARG A 1 825 ? 9.961 -9.466 24.467 1.00 42.00 825 ARG A N 1
ATOM 6516 C CA . ARG A 1 825 ? 9.241 -8.761 25.539 1.00 42.00 825 ARG A CA 1
ATOM 6517 C C . ARG A 1 825 ? 10.164 -8.384 26.710 1.00 42.00 825 ARG A C 1
ATOM 6519 O O . ARG A 1 825 ? 10.349 -9.158 27.643 1.00 42.00 825 ARG A O 1
ATOM 6526 N N . LEU A 1 826 ? 10.706 -7.160 26.687 1.00 28.86 826 LEU A N 1
ATOM 6527 C CA . LEU A 1 826 ? 11.461 -6.553 27.797 1.00 28.86 826 LEU A CA 1
ATOM 6528 C C . LEU A 1 826 ? 10.744 -5.311 28.371 1.00 28.86 826 LEU A C 1
ATOM 6530 O O . LEU A 1 826 ? 10.780 -4.244 27.751 1.00 28.86 826 LEU A O 1
ATOM 6534 N N . PRO A 1 827 ? 10.131 -5.389 29.569 1.00 31.31 827 PRO A N 1
ATOM 6535 C CA . PRO A 1 827 ? 9.509 -4.233 30.206 1.00 31.31 827 PRO A CA 1
ATOM 6536 C C . PRO A 1 827 ? 10.581 -3.286 30.765 1.00 31.31 827 PRO A C 1
ATOM 6538 O O . PRO A 1 827 ? 11.366 -3.658 31.633 1.00 31.31 827 PRO A O 1
ATOM 6541 N N . THR A 1 828 ? 10.599 -2.033 30.304 1.00 27.95 828 THR A N 1
ATOM 6542 C CA . THR A 1 828 ? 11.457 -0.981 30.875 1.00 27.95 828 THR A CA 1
ATOM 6543 C C . THR A 1 828 ? 10.607 0.233 31.230 1.00 27.95 828 THR A C 1
ATOM 6545 O O . THR A 1 828 ? 10.107 0.911 30.335 1.00 27.95 828 THR A O 1
ATOM 6548 N N . LYS A 1 829 ? 10.447 0.512 32.531 1.00 31.11 829 LYS A N 1
ATOM 6549 C CA . LYS A 1 829 ? 9.741 1.706 33.026 1.00 31.11 829 LYS A CA 1
ATOM 6550 C C . LYS A 1 829 ? 10.452 2.979 32.549 1.00 31.11 829 LYS A C 1
ATOM 6552 O O . LYS A 1 829 ? 11.676 3.070 32.645 1.00 31.11 829 LYS A O 1
ATOM 6557 N N . ILE A 1 830 ? 9.689 3.947 32.049 1.00 30.23 830 ILE A N 1
ATOM 6558 C CA . ILE A 1 830 ? 10.147 5.257 31.557 1.00 30.23 830 ILE A CA 1
ATOM 6559 C C . ILE A 1 830 ? 9.151 6.302 32.099 1.00 30.23 830 ILE A C 1
ATOM 6561 O O . ILE A 1 830 ? 7.968 5.967 32.153 1.00 30.23 830 ILE A O 1
ATOM 6565 N N . PRO A 1 831 ? 9.579 7.504 32.535 1.00 30.45 831 PRO A N 1
ATOM 6566 C CA . PRO A 1 831 ? 8.667 8.502 33.101 1.00 30.45 831 PRO A CA 1
ATOM 6567 C C . PRO A 1 831 ? 7.678 9.087 32.086 1.00 30.45 831 PRO A C 1
ATOM 6569 O O . PRO A 1 831 ? 7.961 9.125 30.886 1.00 30.45 831 PRO A O 1
ATOM 6572 N N . ASP A 1 832 ? 6.554 9.583 32.604 1.00 28.77 832 ASP A N 1
ATOM 6573 C CA . ASP A 1 832 ? 5.503 10.261 31.844 1.00 28.77 832 ASP A CA 1
ATOM 6574 C C . ASP A 1 832 ? 5.997 11.605 31.261 1.00 28.77 832 ASP A C 1
ATOM 6576 O O . ASP A 1 832 ? 6.713 12.356 31.925 1.00 28.77 832 ASP A O 1
ATOM 6580 N N . VAL A 1 833 ? 5.569 11.930 30.036 1.00 27.39 833 VAL A N 1
ATOM 6581 C CA . VAL A 1 833 ? 5.635 13.281 29.448 1.00 27.39 833 VAL A CA 1
ATOM 6582 C C . VAL A 1 833 ? 4.302 13.539 28.750 1.00 27.39 833 VAL A C 1
ATOM 6584 O O . VAL A 1 833 ? 3.923 12.797 27.842 1.00 27.39 833 VAL A O 1
ATOM 6587 N N . GLU A 1 834 ? 3.576 14.570 29.178 1.00 33.16 834 GLU A N 1
ATOM 6588 C CA . GLU A 1 834 ? 2.288 14.933 28.586 1.00 33.16 834 GLU A CA 1
ATOM 6589 C C . GLU A 1 834 ? 2.485 15.671 27.256 1.00 33.16 834 GLU A C 1
ATOM 6591 O O . GLU A 1 834 ? 3.175 16.686 27.185 1.00 33.16 834 GLU A O 1
ATOM 6596 N N . ILE A 1 835 ? 1.865 15.162 26.190 1.00 28.58 835 ILE A N 1
ATOM 6597 C CA . ILE A 1 835 ? 1.839 15.782 24.859 1.00 28.58 835 ILE A CA 1
ATOM 6598 C C . ILE A 1 835 ? 0.404 15.645 24.320 1.00 28.58 835 ILE A C 1
ATOM 6600 O O . ILE A 1 835 ? -0.146 14.539 24.377 1.00 28.58 835 ILE A O 1
ATOM 6604 N N . PRO A 1 836 ? -0.229 16.721 23.809 1.00 29.94 836 PRO A N 1
ATOM 6605 C CA . PRO A 1 836 ? -1.618 16.675 23.355 1.00 29.94 836 PRO A CA 1
ATOM 6606 C C . PRO A 1 836 ? -1.820 15.725 22.156 1.00 29.94 836 PRO A C 1
ATOM 6608 O O . PRO A 1 836 ? -0.916 15.558 21.330 1.00 29.94 836 PRO A O 1
ATOM 6611 N N . PRO A 1 837 ? -3.007 15.098 22.032 1.00 30.91 837 PRO A N 1
ATOM 6612 C CA . PRO A 1 837 ? -3.297 14.162 20.951 1.00 30.91 837 PRO A CA 1
ATOM 6613 C C . PRO A 1 837 ? -3.423 14.867 19.585 1.00 30.91 837 PRO A C 1
ATOM 6615 O O . PRO A 1 837 ? -3.831 16.029 19.530 1.00 30.91 837 PRO A O 1
ATOM 6618 N N . PRO A 1 838 ? -3.138 14.168 18.466 1.00 30.03 838 PRO A N 1
ATOM 6619 C CA . PRO A 1 838 ? -3.392 14.681 17.122 1.00 30.03 838 PRO A CA 1
ATOM 6620 C C . PRO A 1 838 ? -4.872 14.990 16.862 1.00 30.03 838 PRO A C 1
ATOM 6622 O O . PRO A 1 838 ? -5.770 14.424 17.489 1.00 30.03 838 PRO A O 1
ATOM 6625 N N . LEU A 1 839 ? -5.116 15.851 15.875 1.00 33.44 839 LEU A N 1
ATOM 6626 C CA . LEU A 1 839 ? -6.451 16.274 15.466 1.00 33.44 839 LEU A CA 1
ATOM 6627 C C . LEU A 1 839 ? -7.180 15.154 14.690 1.00 33.44 839 LEU A C 1
ATOM 6629 O O . LEU A 1 839 ? -7.066 15.056 13.471 1.00 33.44 839 LEU A O 1
ATOM 6633 N N . GLU A 1 840 ? -7.939 14.299 15.385 1.00 33.38 840 GLU A N 1
ATOM 6634 C CA . GLU A 1 840 ? -8.943 13.446 14.730 1.00 33.38 840 GLU A CA 1
ATOM 6635 C C . GLU A 1 840 ? -10.173 14.286 14.354 1.00 33.38 840 GLU A C 1
ATOM 6637 O O . GLU A 1 840 ? -10.939 14.710 15.225 1.00 33.38 840 GLU A O 1
ATOM 6642 N N . VAL A 1 841 ? -10.378 14.485 13.047 1.00 33.16 841 VAL A N 1
ATOM 6643 C CA . VAL A 1 841 ? -11.633 15.011 12.497 1.00 33.16 841 VAL A CA 1
ATOM 6644 C C . VAL A 1 841 ? -12.715 13.947 12.673 1.00 33.16 841 VAL A C 1
ATOM 6646 O O . VAL A 1 841 ? -12.787 12.968 11.931 1.00 33.16 841 VAL A O 1
ATOM 6649 N N . LEU A 1 842 ? -13.556 14.138 13.685 1.00 30.95 842 LEU A N 1
ATOM 6650 C CA . LEU A 1 842 ? -14.850 13.475 13.768 1.00 30.95 842 LEU A CA 1
ATOM 6651 C C . LEU A 1 842 ? -15.805 14.212 12.830 1.00 30.95 842 LEU A C 1
ATOM 6653 O O . LEU A 1 842 ? -16.153 15.353 13.111 1.00 30.95 842 LEU A O 1
ATOM 6657 N N . MET A 1 843 ? -16.268 13.543 11.774 1.00 31.77 843 MET A N 1
ATOM 6658 C CA . MET A 1 843 ? -17.549 13.891 11.155 1.00 31.77 843 MET A CA 1
ATOM 6659 C C . MET A 1 843 ? -18.668 13.380 12.070 1.00 31.77 843 MET A C 1
ATOM 6661 O O . MET A 1 843 ? -19.222 12.303 11.878 1.00 31.77 843 MET A O 1
ATOM 6665 N N . LEU A 1 844 ? -18.895 14.139 13.135 1.00 34.78 844 LEU A N 1
ATOM 6666 C CA . LEU A 1 844 ? -20.199 14.321 13.761 1.00 34.78 844 LEU A CA 1
ATOM 6667 C C . LEU A 1 844 ? -20.586 15.758 13.421 1.00 34.78 844 LEU A C 1
ATOM 6669 O O . LEU A 1 844 ? -19.706 16.622 13.501 1.00 34.78 844 LEU A O 1
ATOM 6673 N N . GLU A 1 845 ? -21.836 16.017 13.035 1.00 35.44 845 GLU A N 1
ATOM 6674 C CA . GLU A 1 845 ? -22.286 17.391 12.824 1.00 35.44 845 GLU A CA 1
ATOM 6675 C C . GLU A 1 845 ? -22.008 18.230 14.079 1.00 35.44 845 GLU A C 1
ATOM 6677 O O . GLU A 1 845 ? -22.447 17.917 15.188 1.00 35.44 845 GLU A O 1
ATOM 6682 N N . SER A 1 846 ? -21.206 19.282 13.914 1.00 34.16 846 SER A N 1
ATOM 6683 C CA . SER A 1 846 ? -20.978 20.271 14.957 1.00 34.16 846 SER A CA 1
ATOM 6684 C C . SER A 1 846 ? -22.068 21.328 14.869 1.00 34.16 846 SER A C 1
ATOM 6686 O O . SER A 1 846 ? -21.801 22.454 14.454 1.00 34.16 846 SER A O 1
ATOM 6688 N N . ASP A 1 847 ? -23.288 20.951 15.249 1.00 38.84 847 ASP A N 1
ATOM 6689 C CA . ASP A 1 847 ? -24.338 21.925 15.521 1.00 38.84 847 ASP A CA 1
ATOM 6690 C C . ASP A 1 847 ? -23.831 22.889 16.605 1.00 38.84 847 ASP A C 1
ATOM 6692 O O . ASP A 1 847 ? -23.435 22.474 17.702 1.00 38.84 847 ASP A O 1
ATOM 6696 N N . ASP A 1 848 ? -23.846 24.194 16.333 1.00 40.19 848 ASP A N 1
ATOM 6697 C CA . ASP A 1 848 ? -23.374 25.199 17.297 1.00 40.19 848 ASP A CA 1
ATOM 6698 C C . ASP A 1 848 ? -24.281 25.318 18.544 1.00 40.19 848 ASP A C 1
ATOM 6700 O O . ASP A 1 848 ? -23.933 25.978 19.525 1.00 40.19 848 ASP A O 1
ATOM 6704 N N . THR A 1 849 ? -25.403 24.590 18.561 1.00 45.72 849 THR A N 1
ATOM 6705 C CA . THR A 1 849 ? -26.358 24.453 19.671 1.00 45.72 849 THR A CA 1
ATOM 6706 C C . THR A 1 849 ? -25.936 23.443 20.754 1.00 45.72 849 THR A C 1
ATOM 6708 O O . THR A 1 849 ? -26.688 23.207 21.699 1.00 45.72 849 THR A O 1
ATOM 6711 N N . VAL A 1 850 ? -24.734 22.847 20.694 1.00 49.69 850 VAL A N 1
ATOM 6712 C CA . VAL A 1 850 ? -24.260 21.882 21.713 1.00 49.69 850 VAL A CA 1
ATOM 6713 C C . VAL A 1 850 ? -23.960 22.560 23.068 1.00 49.69 850 VAL A C 1
ATOM 6715 O O . VAL A 1 850 ? -22.854 23.034 23.347 1.00 49.69 850 VAL A O 1
ATOM 6718 N N . ILE A 1 851 ? -24.971 22.534 23.947 1.00 56.03 851 ILE A N 1
ATOM 6719 C CA . ILE A 1 851 ? -25.047 23.172 25.281 1.00 56.03 851 ILE A CA 1
ATOM 6720 C C . ILE A 1 851 ? -24.027 22.638 26.321 1.00 56.03 851 ILE A C 1
ATOM 6722 O O . ILE A 1 851 ? -23.748 23.318 27.316 1.00 56.03 851 ILE A O 1
ATOM 6726 N N . MET A 1 852 ? -23.439 21.452 26.118 1.00 64.81 852 MET A N 1
ATOM 6727 C CA . MET A 1 852 ? -22.329 20.927 26.935 1.00 64.81 852 MET A CA 1
ATOM 6728 C C . MET A 1 852 ? -21.256 20.272 26.065 1.00 64.81 852 MET A C 1
ATOM 6730 O O . MET A 1 852 ? -21.530 19.322 25.335 1.00 64.81 852 MET A O 1
ATOM 6734 N N . LYS A 1 853 ? -20.010 20.749 26.175 1.00 73.44 853 LYS A N 1
ATOM 6735 C CA . LYS A 1 853 ? -18.886 20.286 25.350 1.00 73.44 853 LYS A CA 1
ATOM 6736 C C . LYS A 1 853 ? -18.041 19.271 26.129 1.00 73.44 853 LYS A C 1
ATOM 6738 O O . LYS A 1 853 ? -17.929 19.334 27.353 1.00 73.44 853 LYS A O 1
ATOM 6743 N N . ALA A 1 854 ? -17.399 18.334 25.425 1.00 72.06 854 ALA A N 1
ATOM 6744 C CA . ALA A 1 854 ? -16.606 17.264 26.053 1.00 72.06 854 ALA A CA 1
ATOM 6745 C C . ALA A 1 854 ? -15.494 17.791 26.988 1.00 72.06 854 ALA A C 1
ATOM 6747 O O . ALA A 1 854 ? -15.188 17.173 28.005 1.00 72.06 854 ALA A O 1
ATOM 6748 N N . ASN A 1 855 ? -14.937 18.970 26.694 1.00 76.94 855 ASN A N 1
ATOM 6749 C CA . ASN A 1 855 ? -13.938 19.624 27.543 1.00 76.94 855 ASN A CA 1
ATOM 6750 C C . ASN A 1 855 ? -14.487 19.987 28.937 1.00 76.94 855 ASN A C 1
ATOM 6752 O O . ASN A 1 855 ? -13.734 19.984 29.909 1.00 76.94 855 ASN A O 1
ATOM 6756 N N . ASP A 1 856 ? -15.783 20.274 29.057 1.00 79.81 856 ASP A N 1
ATOM 6757 C CA . ASP A 1 856 ? -16.412 20.650 30.326 1.00 79.81 856 ASP A CA 1
ATOM 6758 C C . ASP A 1 856 ? -16.721 19.412 31.173 1.00 79.81 856 ASP A C 1
ATOM 6760 O O . ASP A 1 856 ? -16.436 19.398 32.370 1.00 79.81 856 ASP A O 1
ATOM 6764 N N . ILE A 1 857 ? -17.157 18.320 30.533 1.00 82.94 857 ILE A N 1
ATOM 6765 C CA . ILE A 1 857 ? -17.283 17.000 31.172 1.00 82.94 857 ILE A CA 1
ATOM 6766 C C . ILE A 1 857 ? -15.912 16.512 31.668 1.00 82.94 857 ILE A C 1
ATOM 6768 O O . ILE A 1 857 ? -15.816 16.014 32.790 1.00 82.94 857 ILE A O 1
ATOM 6772 N N . ALA A 1 858 ? -14.834 16.711 30.901 1.00 81.75 858 ALA A N 1
ATOM 6773 C CA . ALA A 1 858 ? -13.470 16.393 31.333 1.00 81.75 858 ALA A CA 1
ATOM 6774 C C . ALA A 1 858 ? -13.028 17.238 32.548 1.00 81.75 858 ALA A C 1
ATOM 6776 O O . ALA A 1 858 ? -12.520 16.694 33.530 1.00 81.75 858 ALA A O 1
ATOM 6777 N N . ARG A 1 859 ? -13.286 18.556 32.537 1.00 82.81 859 ARG A N 1
ATOM 6778 C CA . ARG A 1 859 ? -13.021 19.458 33.679 1.00 82.81 859 ARG A CA 1
ATOM 6779 C C . ARG A 1 859 ? -13.785 19.044 34.941 1.00 82.81 859 ARG A C 1
ATOM 6781 O O . ARG A 1 859 ? -13.210 19.064 36.027 1.00 82.81 859 ARG A O 1
ATOM 6788 N N . MET A 1 860 ? -15.052 18.651 34.813 1.00 83.00 860 MET A N 1
ATOM 6789 C CA . MET A 1 860 ? -15.855 18.133 35.929 1.00 83.00 860 MET A CA 1
ATOM 6790 C C . MET A 1 860 ? -15.354 16.760 36.404 1.00 83.00 860 MET A C 1
ATOM 6792 O O . MET A 1 860 ? -15.250 16.532 37.605 1.00 83.00 860 MET A O 1
ATOM 6796 N N . SER A 1 861 ? -14.953 15.874 35.487 1.00 84.00 861 SER A N 1
ATOM 6797 C CA . SER A 1 861 ? -14.409 14.539 35.800 1.00 84.00 861 SER A CA 1
ATOM 6798 C C . SER A 1 861 ? -13.105 14.593 36.605 1.00 84.00 861 SER A C 1
ATOM 6800 O O . SER A 1 861 ? -12.850 13.707 37.417 1.00 84.00 861 SER A O 1
ATOM 6802 N N . LEU A 1 862 ? -12.297 15.643 36.416 1.00 81.88 862 LEU A N 1
ATOM 6803 C CA . LEU A 1 862 ? -11.101 15.912 37.224 1.00 81.88 862 LEU A CA 1
ATOM 6804 C C .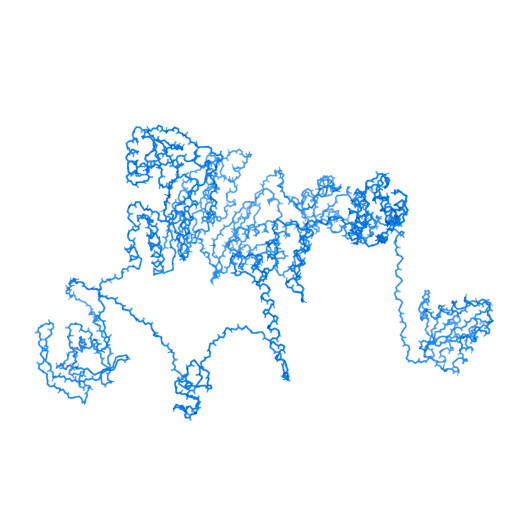 LEU A 1 862 ? -11.429 16.465 38.623 1.00 81.88 862 LEU A C 1
ATOM 6806 O O . LEU A 1 862 ? -10.671 16.218 39.558 1.00 81.88 862 LEU A O 1
ATOM 6810 N N . LYS A 1 863 ? -12.545 17.192 38.780 1.00 82.12 863 LYS A N 1
ATOM 6811 C CA . LYS A 1 863 ? -13.017 17.723 40.075 1.00 82.12 863 LYS A CA 1
ATOM 6812 C C . LYS A 1 863 ? -13.808 16.703 40.900 1.00 82.12 863 LYS A C 1
ATOM 6814 O O . LYS A 1 863 ? -13.899 16.852 42.115 1.00 82.12 863 LYS A O 1
ATOM 6819 N N . ASP A 1 864 ? -14.407 15.701 40.262 1.00 85.12 864 ASP A N 1
ATOM 6820 C CA . ASP A 1 864 ? -15.178 14.640 40.912 1.00 85.12 864 ASP A CA 1
ATOM 6821 C C . ASP A 1 864 ? -14.242 13.687 41.699 1.00 85.12 864 ASP A C 1
ATOM 6823 O O . ASP A 1 864 ? -13.384 13.038 41.089 1.00 85.12 864 ASP A O 1
ATOM 6827 N N . PRO A 1 865 ? -14.368 13.554 43.038 1.00 82.56 865 PRO A N 1
ATOM 6828 C CA . PRO A 1 865 ? -13.454 12.733 43.847 1.00 82.56 865 PRO A CA 1
ATOM 6829 C C . PRO A 1 865 ? -13.508 11.223 43.566 1.00 82.56 865 PRO A C 1
ATOM 6831 O O . PRO A 1 865 ? -12.619 10.486 44.001 1.00 82.56 865 PRO A O 1
ATOM 6834 N N . LEU A 1 866 ? -14.553 10.746 42.880 1.00 86.12 866 LEU A N 1
ATOM 6835 C CA . LEU A 1 866 ? -14.740 9.344 42.523 1.00 86.12 866 LEU A CA 1
ATOM 6836 C C . LEU A 1 866 ? -14.248 9.102 41.091 1.00 86.12 866 LEU A C 1
ATOM 6838 O O . LEU A 1 866 ? -13.396 8.233 40.883 1.00 86.12 866 LEU A O 1
ATOM 6842 N N . ILE A 1 867 ? -14.712 9.895 40.117 1.00 85.75 867 ILE A N 1
ATOM 6843 C CA . ILE A 1 867 ? -14.303 9.731 38.714 1.00 85.75 867 ILE A CA 1
ATOM 6844 C C . ILE A 1 867 ? -12.821 10.054 38.517 1.00 85.75 867 ILE A C 1
ATOM 6846 O O . ILE A 1 867 ? -12.156 9.291 37.826 1.00 85.75 867 ILE A O 1
ATOM 6850 N N . SER A 1 868 ? -12.254 11.073 39.170 1.00 85.06 868 SER A N 1
ATOM 6851 C CA . SER A 1 868 ? -10.810 11.365 39.075 1.00 85.06 868 SER A CA 1
ATOM 6852 C C . SER A 1 868 ? -9.930 10.171 39.481 1.00 85.06 868 SER A C 1
ATOM 6854 O O . SER A 1 868 ? -8.917 9.895 38.833 1.00 85.06 868 SER A O 1
ATOM 6856 N N . ARG A 1 869 ? -10.341 9.397 40.498 1.00 83.88 869 ARG A N 1
ATOM 6857 C CA . ARG A 1 869 ? -9.654 8.163 40.925 1.00 83.88 869 ARG A CA 1
ATOM 6858 C C . ARG A 1 869 ? -9.820 7.029 39.915 1.00 83.88 869 ARG A C 1
ATOM 6860 O O . ARG A 1 869 ? -8.827 6.402 39.559 1.00 83.88 869 ARG A O 1
ATOM 6867 N N . VAL A 1 870 ? -11.039 6.798 39.419 1.00 84.25 870 VAL A N 1
ATOM 6868 C CA . VAL A 1 870 ? -11.305 5.774 38.389 1.00 84.25 870 VAL A CA 1
ATOM 6869 C C . VAL A 1 870 ? -10.576 6.096 37.082 1.00 84.25 870 VAL A C 1
ATOM 6871 O O . VAL A 1 870 ? -10.023 5.199 36.455 1.00 84.25 870 VAL A O 1
ATOM 6874 N N . LEU A 1 871 ? -10.507 7.371 36.700 1.00 83.75 871 LEU A N 1
ATOM 6875 C CA . LEU A 1 871 ? -9.761 7.849 35.542 1.00 83.75 871 LEU A CA 1
ATOM 6876 C C . LEU A 1 871 ? -8.258 7.602 35.741 1.00 83.75 871 LEU A C 1
ATOM 6878 O O . LEU A 1 871 ? -7.631 6.999 34.877 1.00 83.75 871 LEU A O 1
ATOM 6882 N N . ASN A 1 872 ? -7.688 7.944 36.900 1.00 81.81 872 ASN A N 1
ATOM 6883 C CA . ASN A 1 872 ? -6.287 7.637 37.218 1.00 81.81 872 ASN A CA 1
ATOM 6884 C C . ASN A 1 872 ? -5.988 6.118 37.155 1.00 81.81 872 ASN A C 1
ATOM 6886 O O . ASN A 1 872 ? -4.963 5.720 36.606 1.00 81.81 872 ASN A O 1
ATOM 6890 N N . TRP A 1 873 ? -6.901 5.251 37.614 1.00 83.06 873 TRP A N 1
ATOM 6891 C CA . TRP A 1 873 ? -6.777 3.790 37.450 1.00 83.06 873 TRP A CA 1
ATOM 6892 C C . TRP A 1 873 ? -6.929 3.321 35.996 1.00 83.06 873 TRP A C 1
ATOM 6894 O O . TRP A 1 873 ? -6.203 2.426 35.571 1.00 83.06 873 TRP A O 1
ATOM 6904 N N . ALA A 1 874 ? -7.801 3.941 35.200 1.00 77.75 874 ALA A N 1
ATOM 6905 C CA . ALA A 1 874 ? -7.929 3.637 33.774 1.00 77.75 874 ALA A CA 1
ATOM 6906 C C . ALA A 1 874 ? -6.667 4.019 32.969 1.00 77.75 874 ALA A C 1
ATOM 6908 O O . ALA A 1 874 ? -6.368 3.371 31.970 1.00 77.75 874 ALA A O 1
ATOM 6909 N N . TRP A 1 875 ? -5.899 5.022 33.420 1.00 67.81 875 TRP A N 1
ATOM 6910 C CA . TRP A 1 875 ? -4.590 5.370 32.846 1.00 67.81 875 TRP A CA 1
ATOM 6911 C C . TRP A 1 875 ? -3.432 4.513 33.388 1.00 67.81 875 TRP A C 1
ATOM 6913 O O . TRP A 1 875 ? -2.561 4.120 32.616 1.00 67.81 875 TRP A O 1
ATOM 6923 N N . LYS A 1 876 ? -3.379 4.245 34.703 1.00 71.75 876 LYS A N 1
ATOM 6924 C CA . LYS A 1 876 ? -2.196 3.650 35.373 1.00 71.75 876 LYS A CA 1
ATOM 6925 C C . LYS A 1 876 ? -2.341 2.172 35.762 1.00 71.75 876 LYS A C 1
ATOM 6927 O O . LYS A 1 876 ? -1.372 1.572 36.225 1.00 71.75 876 LYS A O 1
ATOM 6932 N N . GLY A 1 877 ? -3.515 1.582 35.551 1.00 70.50 877 GLY A N 1
ATOM 6933 C CA . GLY A 1 877 ? -3.867 0.219 35.948 1.00 70.50 877 GLY A CA 1
ATOM 6934 C C . GLY A 1 877 ? -4.758 0.171 37.196 1.00 70.50 877 GLY A C 1
ATOM 6935 O O . GLY A 1 877 ? -4.660 1.006 38.098 1.00 70.50 877 GLY A O 1
ATOM 6936 N N . TRP A 1 878 ? -5.634 -0.834 37.244 1.00 78.81 878 TRP A N 1
ATOM 6937 C CA . TRP A 1 878 ? -6.582 -1.050 38.339 1.00 78.81 878 TRP A CA 1
ATOM 6938 C C . TRP A 1 878 ? -5.939 -1.782 39.535 1.00 78.81 878 TRP A C 1
ATOM 6940 O O . TRP A 1 878 ? -5.064 -2.630 39.341 1.00 78.81 878 TRP A O 1
ATOM 6950 N N . PRO A 1 879 ? -6.367 -1.500 40.783 1.00 78.25 879 PRO A N 1
ATOM 6951 C CA . PRO A 1 879 ? -5.839 -2.165 41.975 1.00 78.25 879 PRO A CA 1
ATOM 6952 C C . PRO A 1 879 ? -6.318 -3.624 42.090 1.00 78.25 879 PRO A C 1
ATOM 6954 O O . PRO A 1 879 ? -7.495 -3.921 41.906 1.00 78.25 879 PRO A O 1
ATOM 6957 N N . ALA A 1 880 ? -5.417 -4.537 42.471 1.00 68.31 880 ALA A N 1
ATOM 6958 C CA . ALA A 1 880 ? -5.687 -5.984 42.514 1.00 68.31 880 ALA A CA 1
ATOM 6959 C C . ALA A 1 880 ? -6.703 -6.435 43.590 1.00 68.31 880 ALA A C 1
ATOM 6961 O O . ALA A 1 880 ? -7.254 -7.531 43.502 1.00 68.31 880 ALA A O 1
ATOM 6962 N N . LYS A 1 881 ? -6.957 -5.604 44.609 1.00 67.88 881 LYS A N 1
ATOM 6963 C CA . LYS A 1 881 ? -8.055 -5.747 45.579 1.00 67.88 881 LYS A CA 1
ATOM 6964 C C . LYS A 1 881 ? -8.662 -4.368 45.832 1.00 67.88 881 LYS A C 1
ATOM 6966 O O . LYS A 1 881 ? -7.935 -3.376 45.842 1.00 67.88 881 LYS A O 1
ATOM 6971 N N . LEU A 1 882 ? -9.975 -4.310 46.056 1.00 72.56 882 LEU A N 1
ATOM 6972 C CA . LEU A 1 882 ? -10.709 -3.064 46.286 1.00 72.56 882 LEU A CA 1
ATOM 6973 C C . LEU A 1 882 ? -11.263 -3.003 47.712 1.00 72.56 882 LEU A C 1
ATOM 6975 O O . LEU A 1 882 ? -12.058 -3.855 48.103 1.00 72.56 882 LEU A O 1
ATOM 6979 N N . SER A 1 883 ? -10.866 -1.976 48.464 1.00 64.31 883 SER A N 1
ATOM 6980 C CA . SER A 1 883 ? -11.254 -1.796 49.872 1.00 64.31 883 SER A CA 1
ATOM 6981 C C . SER A 1 883 ? -12.603 -1.090 50.065 1.00 64.31 883 SER A C 1
ATOM 6983 O O . SER A 1 883 ? -13.225 -1.240 51.111 1.00 64.31 883 SER A O 1
ATOM 6985 N N . ASP A 1 884 ? -13.058 -0.304 49.083 1.00 75.44 884 ASP A N 1
ATOM 6986 C CA . ASP A 1 884 ? -14.236 0.568 49.199 1.00 75.44 884 ASP A CA 1
ATOM 6987 C C . ASP A 1 884 ? -15.354 0.141 48.230 1.00 75.44 884 ASP A C 1
ATOM 6989 O O . ASP A 1 884 ? -15.168 0.053 47.011 1.00 75.44 884 ASP A O 1
ATOM 6993 N N . LYS A 1 885 ? -16.550 -0.093 48.791 1.00 76.06 885 LYS A N 1
ATOM 6994 C CA . LYS A 1 885 ? -17.761 -0.520 48.073 1.00 76.06 885 LYS A CA 1
ATOM 6995 C C . LYS A 1 885 ? -18.171 0.462 46.964 1.00 76.06 885 LYS A C 1
ATOM 6997 O O . LYS A 1 885 ? -18.745 0.015 45.971 1.00 76.06 885 LYS A O 1
ATOM 7002 N N . LYS A 1 886 ? -17.854 1.759 47.087 1.00 78.56 886 LYS A N 1
ATOM 7003 C CA . LYS A 1 886 ? -18.241 2.815 46.126 1.00 78.56 886 LYS A CA 1
ATOM 7004 C C . LYS A 1 886 ? -17.705 2.580 44.708 1.00 78.56 886 LYS A C 1
ATOM 7006 O O . LYS A 1 886 ? -18.376 2.920 43.738 1.00 78.56 886 LYS A O 1
ATOM 7011 N N . PHE A 1 887 ? -16.541 1.944 44.571 1.00 82.19 887 PHE A N 1
ATOM 7012 C CA . PHE A 1 887 ? -15.904 1.695 43.270 1.00 82.19 887 PHE A CA 1
ATOM 7013 C C . PHE A 1 887 ? -16.309 0.359 42.622 1.00 82.19 887 PHE A C 1
ATOM 7015 O O . PHE A 1 887 ? -16.011 0.132 41.447 1.00 82.19 887 PHE A O 1
ATOM 7022 N N . LYS A 1 888 ? -17.033 -0.515 43.341 1.00 81.62 888 LYS A N 1
ATOM 7023 C CA . LYS A 1 888 ? -17.456 -1.840 42.849 1.00 81.62 888 LYS A CA 1
ATOM 7024 C C . LYS A 1 888 ? -18.190 -1.801 41.488 1.00 81.62 888 LYS A C 1
ATOM 7026 O O . LYS A 1 888 ? -17.871 -2.650 40.656 1.00 81.62 888 LYS A O 1
ATOM 7031 N N . PRO A 1 889 ? -19.099 -0.842 41.189 1.00 82.81 889 PRO A N 1
ATOM 7032 C CA . PRO A 1 889 ? -19.777 -0.777 39.886 1.00 82.81 889 PRO A CA 1
ATOM 7033 C C . PRO A 1 889 ? -18.841 -0.521 38.697 1.00 82.81 889 PRO A C 1
ATOM 7035 O O . PRO A 1 889 ? -19.146 -0.952 37.583 1.00 82.81 889 PRO A O 1
ATOM 7038 N N . PHE A 1 890 ? -17.722 0.168 38.937 1.00 84.00 890 PHE A N 1
ATOM 7039 C CA . PHE A 1 890 ? -16.717 0.511 37.932 1.00 84.00 890 PHE A CA 1
ATOM 7040 C C . PHE A 1 890 ? -15.714 -0.636 37.753 1.00 84.00 890 PHE A C 1
ATOM 7042 O O . PHE A 1 890 ? -15.425 -1.025 36.629 1.00 84.00 890 PHE A O 1
ATOM 7049 N N . PHE A 1 891 ? -15.256 -1.248 38.850 1.00 81.75 891 PHE A N 1
ATOM 7050 C CA . PHE A 1 891 ? -14.305 -2.367 38.818 1.00 81.75 891 PHE A CA 1
ATOM 7051 C C . PHE A 1 891 ? -14.850 -3.617 38.114 1.00 81.75 891 PHE A C 1
ATOM 7053 O O . PHE A 1 891 ? -14.121 -4.281 37.385 1.00 81.75 891 PHE A O 1
ATOM 7060 N N . ILE A 1 892 ? -16.150 -3.905 38.253 1.00 82.19 892 ILE A N 1
ATOM 7061 C CA . ILE A 1 892 ? -16.819 -4.976 37.487 1.00 82.19 892 ILE A CA 1
ATOM 7062 C C . ILE A 1 892 ? -16.708 -4.733 35.967 1.00 82.19 892 ILE A C 1
ATOM 7064 O O . ILE A 1 892 ? -16.635 -5.686 35.202 1.00 82.19 892 ILE A O 1
ATOM 7068 N N . ARG A 1 893 ? -16.636 -3.466 35.538 1.00 78.50 893 ARG A N 1
ATOM 7069 C CA . ARG A 1 893 ? -16.536 -3.023 34.136 1.00 78.50 893 ARG A CA 1
ATOM 7070 C C . ARG A 1 893 ? -15.110 -2.631 33.727 1.00 78.50 893 ARG A C 1
ATOM 7072 O O . ARG A 1 893 ? -14.929 -1.990 32.698 1.00 78.50 893 ARG A O 1
ATOM 7079 N N . GLN A 1 894 ? -14.083 -2.994 34.503 1.00 78.06 894 GLN A N 1
ATOM 7080 C CA . GLN A 1 894 ? -12.710 -2.489 34.323 1.00 78.06 894 GLN A CA 1
ATOM 7081 C C . GLN A 1 894 ? -12.089 -2.739 32.934 1.00 78.06 894 GLN A C 1
ATOM 7083 O O . GLN A 1 894 ? -11.185 -2.006 32.541 1.00 78.06 894 GLN A O 1
ATOM 7088 N N . LEU A 1 895 ? -12.570 -3.752 32.201 1.00 70.38 895 LEU A N 1
ATOM 7089 C CA . LEU A 1 895 ? -12.131 -4.096 30.839 1.00 70.38 895 LEU A CA 1
ATOM 7090 C C . LEU A 1 895 ? -12.918 -3.363 29.733 1.00 70.38 895 LEU A C 1
ATOM 7092 O O . LEU A 1 895 ? -12.460 -3.297 28.598 1.00 70.38 895 LEU A O 1
ATOM 7096 N N . GLU A 1 896 ? -14.092 -2.821 30.062 1.00 76.00 896 GLU A N 1
ATOM 7097 C CA . GLU A 1 896 ? -15.021 -2.129 29.149 1.00 76.00 896 GLU A CA 1
ATOM 7098 C C . GLU A 1 896 ? -14.942 -0.596 29.291 1.00 76.00 896 GLU A C 1
ATOM 7100 O O . GLU A 1 896 ? -15.530 0.155 28.506 1.00 76.00 896 GLU A O 1
ATOM 7105 N N . ILE A 1 897 ? -14.240 -0.127 30.326 1.00 82.50 897 ILE A N 1
ATOM 7106 C CA . ILE A 1 897 ? -14.001 1.284 30.613 1.00 82.50 897 ILE A CA 1
ATOM 7107 C C . ILE A 1 897 ? -12.764 1.766 29.848 1.00 82.50 897 ILE A C 1
ATOM 7109 O O . ILE A 1 897 ? -11.697 1.159 29.910 1.00 82.50 897 ILE A O 1
ATOM 7113 N N . SER A 1 898 ? -12.895 2.899 29.159 1.00 77.31 898 SER A N 1
ATOM 7114 C CA . SER A 1 898 ? -11.802 3.562 28.436 1.00 77.31 898 SER A CA 1
ATOM 7115 C C . SER A 1 898 ? -11.811 5.074 28.687 1.00 77.31 898 SER A C 1
ATOM 7117 O O . SER A 1 898 ? -12.738 5.600 29.302 1.00 77.31 898 SER A O 1
ATOM 7119 N N . VAL A 1 899 ? -10.774 5.796 28.250 1.00 79.25 899 VAL A N 1
ATOM 7120 C CA . VAL A 1 899 ? -10.689 7.262 28.394 1.00 79.25 899 VAL A CA 1
ATOM 7121 C C . VAL A 1 899 ? -10.499 7.913 27.027 1.00 79.25 899 VAL A C 1
ATOM 7123 O O . VAL A 1 899 ? -9.656 7.490 26.236 1.00 79.25 899 VAL A O 1
ATOM 7126 N N . HIS A 1 900 ? -11.266 8.968 26.752 1.00 67.69 900 HIS A N 1
ATOM 7127 C CA . HIS A 1 900 ? -11.229 9.705 25.490 1.00 67.69 900 HIS A CA 1
ATOM 7128 C C . HIS A 1 900 ? -11.487 11.198 25.732 1.00 67.69 900 HIS A C 1
ATOM 7130 O O . HIS A 1 900 ? -12.444 11.560 26.408 1.00 67.69 900 HIS A O 1
ATOM 7136 N N . LYS A 1 901 ? -10.623 12.078 25.199 1.00 68.62 901 LYS A N 1
ATOM 7137 C CA . LYS A 1 901 ? -10.673 13.545 25.413 1.00 68.62 901 LYS A CA 1
ATOM 7138 C C . LYS A 1 901 ? -10.831 13.956 26.897 1.00 68.62 901 LYS A C 1
ATOM 7140 O O . LYS A 1 901 ? -11.548 14.896 27.213 1.00 68.62 901 LYS A O 1
ATOM 7145 N N . GLY A 1 902 ? -10.195 13.221 27.816 1.00 71.19 902 GLY A N 1
ATOM 7146 C CA . GLY A 1 902 ? -10.298 13.453 29.267 1.00 71.19 902 GLY A CA 1
ATOM 7147 C C . GLY A 1 902 ? -11.631 13.040 29.910 1.00 71.19 902 GLY A C 1
ATOM 7148 O O . GLY A 1 902 ? -11.777 13.165 31.120 1.00 71.19 902 GLY A O 1
ATOM 7149 N N . CYS A 1 903 ? -12.583 12.516 29.134 1.00 81.56 903 CYS A N 1
ATOM 7150 C CA . CYS A 1 903 ? -13.817 11.913 29.631 1.00 81.56 903 CYS A CA 1
ATOM 7151 C C . CYS A 1 903 ? -13.634 10.402 29.816 1.00 81.56 903 CYS A C 1
ATOM 7153 O O . CYS A 1 903 ? -12.979 9.740 29.005 1.00 81.56 903 CYS A O 1
ATOM 7155 N N . LEU A 1 904 ? -14.254 9.849 30.856 1.00 84.88 904 LEU A N 1
ATOM 7156 C CA . LEU A 1 904 ? -14.354 8.408 31.062 1.00 84.88 904 LEU A CA 1
ATOM 7157 C C . LEU A 1 904 ? -15.510 7.856 30.204 1.00 84.88 904 LEU A C 1
ATOM 7159 O O . LEU A 1 904 ? -16.591 8.443 30.171 1.00 84.88 904 LEU A O 1
ATOM 7163 N N . LEU A 1 905 ? -15.290 6.744 29.504 1.00 82.19 905 LEU A N 1
ATOM 7164 C CA . LEU A 1 905 ? -16.279 6.065 28.662 1.00 82.19 905 LEU A CA 1
ATOM 7165 C C . LEU A 1 905 ? -16.527 4.639 29.161 1.00 82.19 905 LEU A C 1
ATOM 7167 O O . LEU A 1 905 ? -15.596 3.971 29.607 1.00 82.19 905 LEU A O 1
ATOM 7171 N N . TRP A 1 906 ? -17.756 4.150 29.003 1.00 80.31 906 TRP A N 1
ATOM 7172 C CA . TRP A 1 906 ? -18.107 2.732 29.106 1.00 80.31 906 TRP A CA 1
ATOM 7173 C C . TRP A 1 906 ? -18.609 2.262 27.736 1.00 80.31 906 TRP A C 1
ATOM 7175 O O . TRP A 1 906 ? -19.712 2.619 27.312 1.00 80.31 906 TRP A O 1
ATOM 7185 N N . GLY A 1 907 ? -17.755 1.542 27.000 1.00 73.19 907 GLY A N 1
ATOM 7186 C CA . GLY A 1 907 ? -17.952 1.277 25.572 1.00 73.19 907 GLY A CA 1
ATOM 7187 C C . GLY A 1 907 ? -18.146 2.569 24.768 1.00 73.19 907 GLY A C 1
ATOM 7188 O O . GLY A 1 907 ? -17.212 3.348 24.579 1.00 73.19 907 GLY A O 1
ATOM 7189 N N . ASN A 1 908 ? -19.380 2.794 24.314 1.00 68.50 908 ASN A N 1
ATOM 7190 C CA . ASN A 1 908 ? -19.799 3.939 23.504 1.00 68.50 908 ASN A CA 1
ATOM 7191 C C . ASN A 1 908 ? -20.301 5.128 24.357 1.00 68.50 908 ASN A C 1
ATOM 7193 O O . ASN A 1 908 ? -20.465 6.225 23.830 1.00 68.50 908 ASN A O 1
ATOM 7197 N N . ARG A 1 909 ? -20.602 4.906 25.645 1.00 79.81 909 ARG A N 1
ATOM 7198 C CA . ARG A 1 909 ? -21.381 5.819 26.503 1.00 79.81 909 ARG A CA 1
ATOM 7199 C C . ARG A 1 909 ? -20.471 6.675 27.372 1.00 79.81 909 ARG A C 1
ATOM 7201 O O . ARG A 1 909 ? -19.486 6.170 27.912 1.00 79.81 909 ARG A O 1
ATOM 7208 N N . VAL A 1 910 ? -20.814 7.946 27.563 1.00 84.62 910 VAL A N 1
ATOM 7209 C CA . VAL A 1 910 ? -20.040 8.855 28.424 1.00 84.62 910 VAL A CA 1
ATOM 7210 C C . VAL A 1 910 ? -20.403 8.623 29.888 1.00 84.62 910 VAL A C 1
ATOM 7212 O O . VAL A 1 910 ? -21.578 8.648 30.254 1.00 84.62 910 VAL A O 1
ATOM 7215 N N . VAL A 1 911 ? -19.398 8.403 30.737 1.00 87.25 911 VAL A N 1
ATOM 7216 C CA . VAL A 1 911 ? -19.594 8.282 32.184 1.00 87.25 911 VAL A CA 1
ATOM 7217 C C . VAL A 1 911 ? -19.630 9.679 32.794 1.00 87.25 911 VAL A C 1
ATOM 7219 O O . VAL A 1 911 ? -18.674 10.442 32.659 1.00 87.25 911 VAL A O 1
ATOM 7222 N N . ILE A 1 912 ? -20.742 10.027 33.439 1.00 88.06 912 ILE A N 1
ATOM 7223 C CA . ILE A 1 912 ? -21.031 11.415 33.820 1.00 88.06 912 ILE A CA 1
ATOM 7224 C C . ILE A 1 912 ? -20.627 11.685 35.284 1.00 88.06 912 ILE A C 1
ATOM 7226 O O . ILE A 1 912 ? -21.069 10.941 36.165 1.00 88.06 912 ILE A O 1
ATOM 7230 N N . PRO A 1 913 ? -19.839 12.743 35.577 1.00 87.69 913 PRO A N 1
ATOM 7231 C CA . PRO A 1 913 ? -19.536 13.174 36.945 1.00 87.69 913 PRO A CA 1
ATOM 7232 C C . PRO A 1 913 ? -20.766 13.761 37.639 1.00 87.69 913 PRO A C 1
ATOM 7234 O O . PRO A 1 913 ? -21.628 14.358 36.992 1.00 87.69 913 PRO A O 1
ATOM 7237 N N . ILE A 1 914 ? -20.825 13.651 38.969 1.00 85.62 914 ILE A N 1
ATOM 7238 C CA . ILE A 1 914 ? -22.040 13.962 39.748 1.00 85.62 914 ILE A CA 1
ATOM 7239 C C . ILE A 1 914 ? -22.534 15.410 39.567 1.00 85.62 914 ILE A C 1
ATOM 7241 O O . ILE A 1 914 ? -23.729 15.687 39.596 1.00 85.62 914 ILE A O 1
ATOM 7245 N N . GLN A 1 915 ? -21.606 16.324 39.270 1.00 82.25 915 GLN A N 1
ATOM 7246 C CA . GLN A 1 915 ? -21.844 17.747 38.995 1.00 82.25 915 GLN A CA 1
ATOM 7247 C C . GLN A 1 915 ? -22.686 18.010 37.729 1.00 82.25 915 GLN A C 1
ATOM 7249 O O . GLN A 1 915 ? -23.233 19.100 37.586 1.00 82.25 915 GLN A O 1
ATOM 7254 N N . ALA A 1 916 ? -22.790 17.040 36.814 1.00 84.19 916 ALA A N 1
ATOM 7255 C CA . ALA A 1 916 ? -23.542 17.157 35.562 1.00 84.19 916 ALA A CA 1
ATOM 7256 C C . ALA A 1 916 ? -24.841 16.325 35.535 1.00 84.19 916 ALA A C 1
ATOM 7258 O O . ALA A 1 916 ? -25.598 16.427 34.569 1.00 84.19 916 ALA A O 1
ATOM 7259 N N . HIS A 1 917 ? -25.127 15.527 36.577 1.00 88.44 917 HIS A N 1
ATOM 7260 C CA . HIS A 1 917 ? -26.323 14.669 36.631 1.00 88.44 917 HIS A CA 1
ATOM 7261 C C . HIS A 1 917 ? -27.613 15.486 36.566 1.00 88.44 917 HIS A C 1
ATOM 7263 O O . HIS A 1 917 ? -28.455 15.209 35.719 1.00 88.44 917 HIS A O 1
ATOM 7269 N N . SER A 1 918 ? -27.745 16.529 37.391 1.00 83.00 918 SER A N 1
ATOM 7270 C CA . SER A 1 918 ? -28.928 17.403 37.406 1.00 83.00 918 SER A CA 1
ATOM 7271 C C . SER A 1 918 ? -29.193 18.037 36.039 1.00 83.00 918 SER A C 1
ATOM 7273 O O . SER A 1 918 ? -30.299 17.934 35.521 1.00 83.00 918 SER A O 1
ATOM 7275 N N . ARG A 1 919 ? -28.162 18.616 35.409 1.00 83.19 919 ARG A N 1
ATOM 7276 C CA . ARG A 1 919 ? -28.281 19.278 34.102 1.00 83.19 919 ARG A CA 1
ATOM 7277 C C . ARG A 1 919 ? -28.682 18.306 32.988 1.00 83.19 919 ARG A C 1
ATOM 7279 O O . ARG A 1 919 ? -29.533 18.655 32.178 1.00 83.19 919 ARG A O 1
ATOM 7286 N N . LEU A 1 920 ? -28.125 17.090 32.957 1.00 84.75 920 LEU A N 1
ATOM 7287 C CA . LEU A 1 920 ? -28.564 16.067 31.998 1.00 84.75 920 LEU A CA 1
ATOM 7288 C C . LEU A 1 920 ? -29.966 15.531 32.296 1.00 84.75 920 LEU A C 1
ATOM 7290 O O . LEU A 1 920 ? -30.697 15.256 31.352 1.00 84.75 920 LEU A O 1
ATOM 7294 N N . LEU A 1 921 ? -30.361 15.396 33.565 1.00 86.62 921 LEU A N 1
ATOM 7295 C CA . LEU A 1 921 ? -31.718 14.982 33.928 1.00 86.62 921 LEU A CA 1
ATOM 7296 C C . LEU A 1 921 ? -32.752 16.021 33.478 1.00 86.62 921 LEU A C 1
ATOM 7298 O O . LEU A 1 921 ? -33.749 15.631 32.880 1.00 86.62 921 LEU A O 1
ATOM 7302 N N . THR A 1 922 ? -32.485 17.321 33.656 1.00 84.50 922 THR A N 1
ATOM 7303 C CA . THR A 1 922 ? -33.329 18.396 33.105 1.00 84.50 922 THR A CA 1
ATOM 7304 C C . THR A 1 922 ? -33.423 18.309 31.579 1.00 84.50 922 THR A C 1
ATOM 7306 O O . THR A 1 922 ? -34.524 18.322 31.047 1.00 84.50 922 THR A O 1
ATOM 7309 N N . MET A 1 923 ? -32.298 18.143 30.871 1.00 82.75 923 MET A N 1
ATOM 7310 C CA . MET A 1 923 ? -32.289 18.052 29.399 1.00 82.75 923 MET A CA 1
ATOM 7311 C C . MET A 1 923 ? -32.938 16.766 28.855 1.00 82.75 923 MET A C 1
ATOM 7313 O O . MET A 1 923 ? -33.517 16.785 27.777 1.00 82.75 923 MET A O 1
ATOM 7317 N N . LEU A 1 924 ? -32.874 15.646 29.583 1.00 83.88 924 LEU A N 1
ATOM 7318 C CA . LEU A 1 924 ? -33.587 14.405 29.239 1.00 83.88 924 LEU A CA 1
ATOM 7319 C C . LEU A 1 924 ? -35.096 14.496 29.505 1.00 83.88 924 LEU A C 1
ATOM 7321 O O . LEU A 1 924 ? -35.860 13.732 28.921 1.00 83.88 924 LEU A O 1
ATOM 7325 N N . HIS A 1 925 ? -35.502 15.367 30.428 1.00 85.31 925 HIS A N 1
ATOM 7326 C CA . HIS A 1 925 ? -36.888 15.578 30.840 1.00 85.31 925 HIS A CA 1
ATOM 7327 C C . HIS A 1 925 ? -37.591 16.671 30.013 1.00 85.31 925 HIS A C 1
ATOM 7329 O O . HIS A 1 925 ? -38.812 16.812 30.091 1.00 85.31 925 HIS A O 1
ATOM 7335 N N . ASP A 1 926 ? -36.839 17.433 29.219 1.00 80.94 926 ASP A N 1
ATOM 7336 C CA . ASP A 1 926 ? -37.372 18.456 28.325 1.00 80.94 926 ASP A CA 1
ATOM 7337 C C . ASP A 1 926 ? -38.363 17.850 27.312 1.00 80.94 926 ASP A C 1
ATOM 7339 O O . ASP A 1 926 ? -38.152 16.753 26.791 1.00 80.94 926 ASP A O 1
ATOM 7343 N N . GLY A 1 927 ? -39.496 18.522 27.101 1.00 78.25 927 GLY A N 1
ATOM 7344 C CA . GLY A 1 927 ? -40.643 17.978 26.361 1.00 78.25 927 GLY A CA 1
ATOM 7345 C C . GLY A 1 927 ? -41.400 16.822 27.047 1.00 78.25 927 GLY A C 1
ATOM 7346 O O . GLY A 1 927 ? -42.209 16.166 26.396 1.00 78.25 927 GLY A O 1
ATOM 7347 N N . HIS A 1 928 ? -41.152 16.545 28.335 1.00 81.19 928 HIS A N 1
ATOM 7348 C CA . HIS A 1 928 ? -41.841 15.530 29.156 1.00 81.19 928 HIS A CA 1
ATOM 7349 C C . HIS A 1 928 ? -41.975 14.112 28.529 1.00 81.19 928 HIS A C 1
ATOM 7351 O O . HIS A 1 928 ? -43.043 13.500 28.598 1.00 81.19 928 HIS A O 1
ATOM 7357 N N . PRO A 1 929 ? -40.911 13.507 27.955 1.00 79.81 929 PRO A N 1
ATOM 7358 C CA . PRO A 1 929 ? -41.012 12.277 27.155 1.00 79.81 929 PRO A CA 1
ATOM 7359 C C . PRO A 1 929 ? -41.334 10.991 27.948 1.00 79.81 929 PRO A C 1
ATOM 7361 O O . PRO A 1 929 ? -41.504 9.927 27.347 1.00 79.81 929 PRO A O 1
ATOM 7364 N N . GLY A 1 930 ? -41.409 11.060 29.282 1.00 79.75 930 GLY A N 1
ATOM 7365 C CA . GLY A 1 930 ? -41.796 9.955 30.165 1.00 79.75 930 GLY A CA 1
ATOM 7366 C C . GLY A 1 930 ? -40.692 8.923 30.450 1.00 79.75 930 GLY A C 1
ATOM 7367 O O . GLY A 1 930 ? -39.735 8.755 29.691 1.00 79.75 930 GLY A O 1
ATOM 7368 N N . ILE A 1 931 ? -40.845 8.190 31.565 1.00 84.69 931 ILE A N 1
ATOM 7369 C CA . ILE A 1 931 ? -39.802 7.330 32.173 1.00 84.69 931 ILE A CA 1
ATOM 7370 C C . ILE A 1 931 ? -39.136 6.388 31.158 1.00 84.69 931 ILE A C 1
ATOM 7372 O O . ILE A 1 931 ? -37.911 6.277 31.122 1.00 84.69 931 ILE A O 1
ATOM 7376 N N . VAL A 1 932 ? -39.926 5.704 30.323 1.00 82.69 932 VAL A N 1
ATOM 7377 C CA . VAL A 1 932 ? -39.416 4.684 29.389 1.00 82.69 932 VAL A CA 1
ATOM 7378 C C . VAL A 1 932 ? -38.524 5.308 28.310 1.00 82.69 932 VAL A C 1
ATOM 7380 O O . VAL A 1 932 ? -37.438 4.793 28.039 1.00 82.69 932 VAL A O 1
ATOM 7383 N N . ARG A 1 933 ? -38.939 6.443 27.732 1.00 79.94 933 ARG A N 1
ATOM 7384 C CA . ARG A 1 933 ? -38.193 7.139 26.673 1.00 79.94 933 ARG A CA 1
ATOM 7385 C C . ARG A 1 933 ? -36.973 7.870 27.234 1.00 79.94 933 ARG A C 1
ATOM 7387 O O . ARG A 1 933 ? -35.906 7.788 26.630 1.00 79.94 933 ARG A O 1
ATOM 7394 N N . MET A 1 934 ? -37.087 8.470 28.423 1.00 85.12 934 MET A N 1
ATOM 7395 C CA . MET A 1 934 ? -35.942 9.025 29.158 1.00 85.12 934 MET A CA 1
ATOM 7396 C C . MET A 1 934 ? -34.879 7.961 29.436 1.00 85.12 934 MET A C 1
ATOM 7398 O O . MET A 1 934 ? -33.707 8.179 29.140 1.00 85.12 934 MET A O 1
ATOM 7402 N N . LYS A 1 935 ? -35.270 6.781 29.942 1.00 87.06 935 LYS A N 1
ATOM 7403 C CA . LYS A 1 935 ? -34.332 5.669 30.161 1.00 87.06 935 LYS A CA 1
ATOM 7404 C C . LYS A 1 935 ? -33.710 5.176 28.858 1.00 87.06 935 LYS A C 1
ATOM 7406 O O . LYS A 1 935 ? -32.512 4.914 28.845 1.00 87.06 935 LYS A O 1
ATOM 7411 N N . ALA A 1 936 ? -34.473 5.067 27.769 1.00 79.88 936 ALA A N 1
ATOM 7412 C CA . ALA A 1 936 ? -33.935 4.664 26.469 1.00 79.88 936 ALA A CA 1
ATOM 7413 C C . ALA A 1 936 ? -32.843 5.632 25.970 1.00 79.88 936 ALA A C 1
ATOM 7415 O O . ALA A 1 936 ? -31.735 5.189 25.673 1.00 79.88 936 ALA A O 1
ATOM 7416 N N . LEU A 1 937 ? -33.123 6.942 25.973 1.00 81.25 937 LEU A N 1
ATOM 7417 C CA . LEU A 1 937 ? -32.183 7.994 25.562 1.00 81.25 937 LEU A CA 1
ATOM 7418 C C . LEU A 1 937 ? -30.971 8.099 26.500 1.00 81.25 937 LEU A C 1
ATOM 7420 O O . LEU A 1 937 ? -29.829 8.175 26.049 1.00 81.25 937 LEU A O 1
ATOM 7424 N N . ALA A 1 938 ? -31.182 8.038 27.816 1.00 83.44 938 ALA A N 1
ATOM 7425 C CA . ALA A 1 938 ? -30.082 8.051 28.775 1.00 83.44 938 ALA A CA 1
ATOM 7426 C C . ALA A 1 938 ? -29.142 6.855 28.564 1.00 83.44 938 ALA A C 1
ATOM 7428 O O . ALA A 1 938 ? -27.923 7.010 28.558 1.00 83.44 938 ALA A O 1
ATOM 7429 N N . ARG A 1 939 ? -29.705 5.663 28.324 1.00 82.62 939 ARG A N 1
ATOM 7430 C CA . ARG A 1 939 ? -28.949 4.426 28.097 1.00 82.62 939 ARG A CA 1
ATOM 7431 C C . ARG A 1 939 ? -28.250 4.368 26.734 1.00 82.62 939 ARG A C 1
ATOM 7433 O O . ARG A 1 939 ? -27.333 3.561 26.618 1.00 82.62 939 ARG A O 1
ATOM 7440 N N . SER A 1 940 ? -28.617 5.168 25.728 1.00 74.44 940 SER A N 1
ATOM 7441 C CA . SER A 1 940 ? -27.866 5.217 24.461 1.00 74.44 940 SER A CA 1
ATOM 7442 C C . SER A 1 940 ? -26.602 6.078 24.552 1.00 74.44 940 SER A C 1
ATOM 7444 O O . SER A 1 940 ? -25.585 5.700 23.973 1.00 74.44 940 SER A O 1
ATOM 7446 N N . TYR A 1 941 ? -26.629 7.184 25.306 1.00 78.25 941 TYR A N 1
ATOM 7447 C CA . TYR A 1 941 ? -25.535 8.170 25.320 1.00 78.25 941 TYR A CA 1
ATOM 7448 C C . TYR A 1 941 ? -24.699 8.204 26.610 1.00 78.25 941 TYR A C 1
ATOM 7450 O O . TYR A 1 941 ? -23.502 8.501 26.552 1.00 78.25 941 TYR A O 1
ATOM 7458 N N . PHE A 1 942 ? -25.287 7.902 27.771 1.00 86.38 942 PHE A N 1
ATOM 7459 C CA . PHE A 1 942 ? -24.696 8.191 29.084 1.00 86.38 942 PHE A CA 1
ATOM 7460 C C . PHE A 1 942 ? -24.647 6.961 30.004 1.00 86.38 942 PHE A C 1
ATOM 7462 O O . PHE A 1 942 ? -25.285 5.932 29.760 1.00 86.38 942 PHE A O 1
ATOM 7469 N N . TRP A 1 943 ? -23.888 7.067 31.097 1.00 89.50 943 TRP A N 1
ATOM 7470 C CA . TRP A 1 943 ? -23.979 6.141 32.225 1.00 89.50 943 TRP A CA 1
ATOM 7471 C C . TRP A 1 943 ? -23.506 6.761 33.547 1.00 89.50 943 TRP A C 1
ATOM 7473 O O . TRP A 1 943 ? -22.497 7.463 33.595 1.00 89.50 943 TRP A O 1
ATOM 7483 N N . TRP A 1 944 ? -24.189 6.425 34.642 1.00 90.19 944 TRP A N 1
ATOM 7484 C CA . TRP A 1 944 ? -23.673 6.534 36.010 1.00 90.19 944 TRP A CA 1
ATOM 7485 C C . TRP A 1 944 ? -24.349 5.490 36.925 1.00 90.19 944 TRP A C 1
ATOM 7487 O O . TRP A 1 944 ? -25.396 4.937 36.566 1.00 90.19 944 TRP A O 1
ATOM 7497 N N . PRO A 1 945 ? -23.776 5.163 38.101 1.00 85.94 945 PRO A N 1
ATOM 7498 C CA . PRO A 1 945 ? -24.424 4.269 39.061 1.00 85.94 945 PRO A CA 1
ATOM 7499 C C . PRO A 1 945 ? -25.787 4.824 39.508 1.00 85.94 945 PRO A C 1
ATOM 7501 O O . PRO A 1 945 ? -25.861 5.985 39.885 1.00 85.94 945 PRO A O 1
ATOM 7504 N N . LYS A 1 946 ? -26.835 3.986 39.511 1.00 86.38 946 LYS A N 1
ATOM 7505 C CA . LYS A 1 946 ? -28.234 4.332 39.866 1.00 86.38 946 LYS A CA 1
ATOM 7506 C C . LYS A 1 946 ? -28.987 5.290 38.917 1.00 86.38 946 LYS A C 1
ATOM 7508 O O . LYS A 1 946 ? -30.130 5.614 39.211 1.00 86.38 946 LYS A O 1
ATOM 7513 N N . MET A 1 947 ? -28.452 5.606 37.732 1.00 88.88 947 MET A N 1
ATOM 7514 C CA . MET A 1 947 ? -29.104 6.447 36.702 1.00 88.88 947 MET A CA 1
ATOM 7515 C C . MET A 1 947 ? -30.604 6.165 36.462 1.00 88.88 947 MET A C 1
ATOM 7517 O O . MET A 1 947 ? -31.389 7.100 36.324 1.00 88.88 947 MET A O 1
ATOM 7521 N N . ASP A 1 948 ? -31.026 4.895 36.438 1.00 87.31 948 ASP A N 1
ATOM 7522 C CA . ASP A 1 948 ? -32.439 4.531 36.246 1.00 87.31 948 ASP A CA 1
ATOM 7523 C C . ASP A 1 948 ? -33.352 4.946 37.423 1.00 87.31 948 ASP A C 1
ATOM 7525 O O . ASP A 1 948 ? -34.522 5.242 37.187 1.00 87.31 948 ASP A O 1
ATOM 7529 N N . GLU A 1 949 ? -32.837 4.979 38.660 1.00 87.94 949 GLU A N 1
ATOM 7530 C CA . GLU A 1 949 ? -33.562 5.438 39.860 1.00 87.94 949 GLU A CA 1
ATOM 7531 C C . GLU A 1 949 ? -33.682 6.964 39.887 1.00 87.94 949 GLU A C 1
ATOM 7533 O O . GLU A 1 949 ? -34.673 7.506 40.367 1.00 87.94 949 GLU A O 1
ATOM 7538 N N . ASP A 1 950 ? -32.664 7.672 39.396 1.00 86.81 950 ASP A N 1
ATOM 7539 C CA . ASP A 1 950 ? -32.657 9.136 39.378 1.00 86.81 950 ASP A CA 1
ATOM 7540 C C . ASP A 1 950 ? -33.633 9.671 38.322 1.00 86.81 950 ASP A C 1
ATOM 7542 O O . ASP A 1 950 ? -34.406 10.581 38.610 1.00 86.81 950 ASP A O 1
ATOM 7546 N N . ILE A 1 951 ? -33.692 9.025 37.150 1.00 88.38 951 ILE A N 1
ATOM 7547 C CA . ILE A 1 951 ? -34.710 9.291 36.119 1.00 88.38 951 ILE A CA 1
ATOM 7548 C C . ILE A 1 951 ? -36.126 9.029 36.655 1.00 88.38 951 ILE A C 1
ATOM 7550 O O . ILE A 1 951 ? -37.024 9.837 36.422 1.00 88.38 951 ILE A O 1
ATOM 7554 N N . GLU A 1 952 ? -36.344 7.931 37.388 1.00 87.94 952 GLU A N 1
ATOM 7555 C CA . GLU A 1 952 ? -37.640 7.661 38.028 1.00 87.94 952 GLU A CA 1
ATOM 7556 C C . GLU A 1 952 ? -38.027 8.751 39.028 1.00 87.94 952 GLU A C 1
ATOM 7558 O O . GLU A 1 952 ? -39.160 9.227 38.981 1.00 87.94 952 GLU A O 1
ATOM 7563 N N . LYS A 1 953 ? -37.099 9.193 39.889 1.00 87.44 953 LYS A N 1
ATOM 7564 C CA . LYS A 1 953 ? -37.350 10.293 40.833 1.00 87.44 953 LYS A CA 1
ATOM 7565 C C . LYS A 1 953 ? -37.757 11.565 40.096 1.00 87.44 953 LYS A C 1
ATOM 7567 O O . LYS A 1 953 ? -38.824 12.080 40.400 1.00 87.44 953 LYS A O 1
ATOM 7572 N N . THR A 1 954 ? -36.977 12.024 39.110 1.00 86.25 954 THR A N 1
ATOM 7573 C CA . THR A 1 954 ? -37.255 13.272 38.372 1.00 86.25 954 THR A CA 1
ATOM 7574 C C . THR A 1 954 ? -38.656 13.286 37.753 1.00 86.25 954 THR A C 1
ATOM 7576 O O . THR A 1 954 ? -39.361 14.286 37.869 1.00 86.25 954 THR A O 1
ATOM 7579 N N . VAL A 1 955 ? -39.092 12.173 37.150 1.00 84.88 955 VAL A N 1
ATOM 7580 C CA . VAL A 1 955 ? -40.432 12.071 36.545 1.00 84.88 955 VAL A CA 1
ATOM 7581 C C . VAL A 1 955 ? -41.534 11.938 37.604 1.00 84.88 955 VAL A C 1
ATOM 7583 O O . VAL A 1 955 ? -42.620 12.493 37.435 1.00 84.88 955 VAL A O 1
ATOM 7586 N N . ASN A 1 956 ? -41.271 11.236 38.710 1.00 83.81 956 ASN A N 1
ATOM 7587 C CA . ASN A 1 956 ? -42.209 11.118 39.832 1.00 83.81 956 ASN A CA 1
ATOM 7588 C C . ASN A 1 956 ? -42.392 12.441 40.596 1.00 83.81 956 ASN A C 1
ATOM 7590 O O . ASN A 1 956 ? -43.463 12.666 41.146 1.00 83.81 956 ASN A O 1
ATOM 7594 N N . THR A 1 957 ? -41.394 13.331 40.584 1.00 84.88 957 THR A N 1
ATOM 7595 C CA . THR A 1 957 ? -41.465 14.691 41.150 1.00 84.88 957 THR A CA 1
ATOM 7596 C C . THR A 1 957 ? -42.010 15.746 40.180 1.00 84.88 957 THR A C 1
ATOM 7598 O O . THR A 1 957 ? -41.899 16.931 40.474 1.00 84.88 957 THR A O 1
ATOM 7601 N N . CYS A 1 958 ? -42.543 15.365 39.012 1.00 84.00 958 CYS A N 1
ATOM 7602 C CA . CYS A 1 958 ? -43.060 16.320 38.030 1.00 84.00 958 CYS A CA 1
ATOM 7603 C C . CYS A 1 958 ? -44.568 16.168 37.809 1.00 84.00 958 CYS A C 1
ATOM 7605 O O . CYS A 1 958 ? -45.031 15.176 37.241 1.00 84.00 958 CYS A O 1
ATOM 7607 N N . ASP A 1 959 ? -45.321 17.209 38.164 1.00 79.81 959 ASP A N 1
ATOM 7608 C CA . ASP A 1 959 ? -46.784 17.233 38.079 1.00 79.81 959 ASP A CA 1
ATOM 7609 C C . ASP A 1 959 ? -47.301 17.056 36.645 1.00 79.81 959 ASP A C 1
ATOM 7611 O O . ASP A 1 959 ? -48.263 16.324 36.418 1.00 79.81 959 ASP A O 1
ATOM 7615 N N . VAL A 1 960 ? -46.626 17.644 35.649 1.00 80.06 960 VAL A N 1
ATOM 7616 C CA . VAL A 1 960 ? -46.961 17.495 34.217 1.00 80.06 960 VAL A CA 1
ATOM 7617 C C . VAL A 1 960 ? -46.801 16.039 33.757 1.00 80.06 960 VAL A C 1
ATOM 7619 O O . VAL A 1 960 ? -47.621 15.524 32.997 1.00 80.06 960 VAL A O 1
ATOM 7622 N N . CYS A 1 961 ? -45.788 15.330 34.262 1.00 78.62 961 CYS A N 1
ATOM 7623 C CA . CYS A 1 961 ? -45.571 13.912 33.970 1.00 78.62 961 CYS A CA 1
ATOM 7624 C C . CYS A 1 961 ? -46.530 12.974 34.724 1.00 78.62 961 CYS A C 1
ATOM 7626 O O . CYS A 1 961 ? -46.816 11.882 34.233 1.00 78.62 961 CYS A O 1
ATOM 7628 N N . GLN A 1 962 ? -47.029 13.364 35.903 1.00 78.50 962 GLN A N 1
ATOM 7629 C CA . GLN A 1 962 ? -48.034 12.576 36.628 1.00 78.50 962 GLN A CA 1
ATOM 7630 C C . GLN A 1 962 ? -49.457 12.809 36.096 1.00 78.50 962 GLN A C 1
ATOM 7632 O O . GLN A 1 962 ? -50.214 11.853 35.963 1.00 78.50 962 GLN A O 1
ATOM 7637 N N . SER A 1 963 ? -49.811 14.043 35.732 1.00 72.69 963 SER A N 1
ATOM 7638 C CA . SER A 1 963 ? -51.126 14.402 35.169 1.00 72.69 963 SER A CA 1
ATOM 7639 C C . SER A 1 963 ? -51.353 13.874 33.748 1.00 72.69 963 SER A C 1
ATOM 7641 O O . SER A 1 963 ? -52.467 13.480 33.414 1.00 72.69 963 SER A O 1
ATOM 7643 N N . SER A 1 964 ? -50.303 13.778 32.928 1.00 66.00 964 SER A N 1
ATOM 7644 C CA . SER A 1 964 ? -50.362 13.166 31.587 1.00 66.00 964 SER A CA 1
ATOM 7645 C C . SER A 1 964 ? -50.367 11.626 31.595 1.00 66.00 964 SER A C 1
ATOM 7647 O O . SER A 1 964 ? -50.428 10.988 30.540 1.00 66.00 964 SER A O 1
ATOM 7649 N N . ARG A 1 965 ? -50.314 10.992 32.773 1.00 59.12 965 ARG A N 1
ATOM 7650 C CA . ARG A 1 965 ? -50.232 9.535 32.911 1.00 59.12 965 ARG A CA 1
ATOM 7651 C C . ARG A 1 965 ? -51.591 8.874 32.674 1.00 59.12 965 ARG A C 1
ATOM 7653 O O . ARG A 1 965 ? -52.468 8.901 33.533 1.00 59.12 965 ARG A O 1
ATOM 7660 N N . ALA A 1 966 ? -51.730 8.194 31.537 1.00 55.19 966 ALA A N 1
ATOM 7661 C CA . ALA A 1 966 ? -52.904 7.375 31.244 1.00 55.19 966 ALA A CA 1
ATOM 7662 C C . ALA A 1 966 ? -53.197 6.365 32.375 1.00 55.19 966 ALA A C 1
ATOM 7664 O O . ALA A 1 966 ? -52.299 5.657 32.848 1.00 55.19 966 ALA A O 1
ATOM 7665 N N . ALA A 1 967 ? -54.466 6.281 32.788 1.00 53.12 967 ALA A N 1
ATOM 7666 C CA . ALA A 1 967 ? -54.922 5.295 33.763 1.00 53.12 967 ALA A CA 1
ATOM 7667 C C . ALA A 1 967 ? -54.642 3.868 33.257 1.00 53.12 967 ALA A C 1
ATOM 7669 O O . ALA A 1 967 ? -54.814 3.578 32.071 1.00 53.12 967 ALA A O 1
ATOM 7670 N N . MET A 1 968 ? -54.198 2.975 34.149 1.00 45.66 968 MET A N 1
ATOM 7671 C CA . MET A 1 968 ? -53.768 1.632 33.745 1.00 45.66 968 MET A CA 1
ATOM 7672 C C . MET A 1 968 ? -54.901 0.860 33.044 1.00 45.66 968 MET A C 1
ATOM 7674 O O . MET A 1 968 ? -56.026 0.850 33.558 1.00 45.66 968 MET A O 1
ATOM 7678 N N . PRO A 1 969 ? -54.620 0.156 31.928 1.00 46.47 969 PRO A N 1
ATOM 7679 C CA . PRO A 1 969 ? -55.583 -0.751 31.320 1.00 46.47 969 PRO A CA 1
ATOM 7680 C C . PRO A 1 969 ? -56.068 -1.776 32.348 1.00 46.47 969 PRO A C 1
ATOM 7682 O O . PRO A 1 969 ? -55.263 -2.464 32.980 1.00 46.47 969 PRO A O 1
ATOM 7685 N N . LYS A 1 970 ? -57.389 -1.894 32.517 1.00 49.41 970 LYS A N 1
ATOM 7686 C CA . LYS A 1 970 ? -57.966 -2.977 33.321 1.00 49.41 970 LYS A CA 1
ATOM 7687 C C . LYS A 1 970 ? -57.621 -4.303 32.643 1.00 49.41 970 LYS A C 1
ATOM 7689 O O . LYS A 1 970 ? -57.807 -4.435 31.435 1.00 49.41 970 LYS A O 1
ATOM 7694 N N . ALA A 1 971 ? -57.107 -5.262 33.413 1.00 42.41 971 ALA A N 1
ATOM 7695 C CA . ALA A 1 971 ? -56.724 -6.567 32.883 1.00 42.41 971 ALA A CA 1
ATOM 7696 C C . ALA A 1 971 ? -57.918 -7.242 32.171 1.00 42.41 971 ALA A C 1
ATOM 7698 O O . ALA A 1 971 ? -59.048 -7.129 32.659 1.00 42.41 971 ALA A O 1
ATOM 7699 N N . PRO A 1 972 ? -57.699 -7.929 31.032 1.00 49.47 972 PRO A N 1
ATOM 7700 C CA . PRO A 1 972 ? -58.777 -8.572 30.289 1.00 49.47 972 PRO A CA 1
ATOM 7701 C C . PRO A 1 972 ? -59.457 -9.638 31.156 1.00 49.47 972 PRO A C 1
ATOM 7703 O O . PRO A 1 972 ? -58.808 -10.552 31.664 1.00 49.47 972 PRO A O 1
ATOM 7706 N N . GLY A 1 973 ? -60.771 -9.500 31.345 1.00 53.50 973 GLY A N 1
ATOM 7707 C CA . GLY A 1 973 ? -61.554 -10.401 32.187 1.00 53.50 973 GLY A CA 1
ATOM 7708 C C . GLY A 1 973 ? -61.621 -11.812 31.603 1.00 53.50 973 GLY A C 1
ATOM 7709 O O . GLY A 1 973 ? -61.957 -11.988 30.432 1.00 53.50 973 GLY A O 1
ATOM 7710 N N . GLN A 1 974 ? -61.327 -12.818 32.425 1.00 52.12 974 GLN A N 1
ATOM 7711 C CA . GLN A 1 974 ? -61.380 -14.218 32.014 1.00 52.12 974 GLN A CA 1
ATOM 7712 C C . GLN A 1 974 ? -62.837 -14.650 31.792 1.00 52.12 974 GLN A C 1
ATOM 7714 O O . GLN A 1 974 ? -63.667 -14.588 32.701 1.00 52.12 974 GLN A O 1
ATOM 7719 N N . SER A 1 975 ? -63.159 -15.055 30.563 1.00 57.75 975 SER A N 1
ATOM 7720 C CA . SER A 1 975 ? -64.504 -15.470 30.172 1.00 57.75 975 SER A CA 1
ATOM 7721 C C . SER A 1 975 ? -64.829 -16.880 30.668 1.00 57.75 975 SER A C 1
ATOM 7723 O O . SER A 1 975 ? -63.986 -17.776 30.657 1.00 57.75 975 SER A O 1
ATOM 7725 N N . TRP A 1 976 ? -66.082 -17.090 31.075 1.00 65.75 976 TRP A N 1
ATOM 7726 C CA . TRP A 1 976 ? -66.590 -18.427 31.380 1.00 65.75 976 TRP A CA 1
ATOM 7727 C C . TRP A 1 976 ? -66.605 -19.314 30.130 1.00 65.75 976 TRP A C 1
ATOM 7729 O O . TRP A 1 976 ? -66.943 -18.858 29.035 1.00 65.75 976 TRP A O 1
ATOM 7739 N N . GLU A 1 977 ? -66.342 -20.605 30.330 1.00 68.00 977 GLU A N 1
ATOM 7740 C CA . GLU A 1 977 ? -66.582 -21.663 29.343 1.00 68.00 977 GLU A CA 1
ATOM 7741 C C . GLU A 1 977 ? -68.005 -21.565 28.780 1.00 68.00 977 GLU A C 1
ATOM 7743 O O . GLU A 1 977 ? -68.958 -21.345 29.536 1.00 68.00 977 GLU A O 1
ATOM 7748 N N . LYS A 1 978 ? -68.176 -21.748 27.468 1.00 69.56 978 LYS A N 1
ATOM 7749 C CA . LYS A 1 978 ? -69.511 -21.745 26.861 1.00 69.56 978 LYS A CA 1
ATOM 7750 C C . LYS A 1 978 ? -70.282 -23.002 27.305 1.00 69.56 978 LYS A C 1
ATOM 7752 O O . LYS A 1 978 ? -69.712 -24.087 27.232 1.00 69.56 978 LYS A O 1
ATOM 7757 N N . PRO A 1 979 ? -71.545 -22.892 27.758 1.00 75.19 979 PRO A N 1
ATOM 7758 C CA . PRO A 1 979 ? -72.412 -24.062 27.912 1.00 75.19 979 PRO A CA 1
ATOM 7759 C C . PRO A 1 979 ? -72.694 -24.724 26.553 1.00 75.19 979 PRO A C 1
ATOM 7761 O O . PRO A 1 979 ? -72.609 -24.064 25.516 1.00 75.19 979 PRO A O 1
ATOM 7764 N N . ASN A 1 980 ? -73.072 -26.005 26.575 1.00 76.12 980 ASN A N 1
ATOM 7765 C CA . ASN A 1 980 ? -73.380 -26.776 25.363 1.00 76.12 980 ASN A CA 1
ATOM 7766 C C . ASN A 1 980 ? -74.881 -26.808 25.024 1.00 76.12 980 ASN A C 1
ATOM 7768 O O . ASN A 1 980 ? -75.228 -26.891 23.851 1.00 76.12 980 ASN A O 1
ATOM 7772 N N . ASN A 1 981 ? -75.755 -26.720 26.035 1.00 80.50 981 ASN A N 1
ATOM 7773 C CA . ASN A 1 981 ? -77.210 -26.850 25.889 1.00 80.50 981 ASN A CA 1
ATOM 7774 C C . ASN A 1 981 ? -77.931 -25.612 26.464 1.00 80.50 981 ASN A C 1
ATOM 7776 O O . ASN A 1 981 ? -77.433 -25.043 27.448 1.00 80.50 981 ASN A O 1
ATOM 7780 N N . PRO A 1 982 ? -79.126 -25.250 25.948 1.00 80.12 982 PRO A N 1
ATOM 7781 C CA . PRO A 1 982 ? -80.045 -24.309 26.595 1.00 80.12 982 PRO A CA 1
ATOM 7782 C C . PRO A 1 982 ? -80.288 -24.654 28.065 1.00 80.12 982 PRO A C 1
ATOM 7784 O O . PRO A 1 982 ? -80.232 -25.825 28.444 1.00 80.12 982 PRO A O 1
ATOM 7787 N N . TRP A 1 983 ? -80.545 -23.634 28.886 1.00 80.50 983 TRP A N 1
ATOM 7788 C CA . TRP A 1 983 ? -80.887 -23.738 30.318 1.00 80.50 983 TRP A CA 1
ATOM 7789 C C . TRP A 1 983 ? -79.832 -24.399 31.234 1.00 80.50 983 TRP A C 1
ATOM 7791 O O . TRP A 1 983 ? -79.949 -24.350 32.454 1.00 80.50 983 TRP A O 1
ATOM 7801 N N . SER A 1 984 ? -78.753 -24.972 30.690 1.00 82.81 984 SER A N 1
ATOM 7802 C CA . SER A 1 984 ? -77.772 -25.753 31.461 1.00 82.81 984 SER A CA 1
ATOM 7803 C C . SER A 1 984 ? -76.959 -24.934 32.476 1.00 82.81 984 SER A C 1
ATOM 7805 O O . SER A 1 984 ? -76.487 -25.492 33.474 1.00 82.81 984 SER A O 1
ATOM 7807 N N . ARG A 1 985 ? -76.813 -23.618 32.264 1.00 85.12 985 ARG A N 1
ATOM 7808 C CA . ARG A 1 985 ? -76.202 -22.690 33.225 1.00 85.12 985 ARG A CA 1
ATOM 7809 C C . ARG A 1 985 ? -76.963 -21.368 33.264 1.00 85.12 985 ARG A C 1
ATOM 7811 O O . ARG A 1 985 ? -76.949 -20.626 32.286 1.00 85.12 985 ARG A O 1
ATOM 7818 N N . LEU A 1 986 ? -77.539 -21.039 34.417 1.00 85.88 986 LEU A N 1
ATOM 7819 C CA . LEU A 1 986 ? -78.242 -19.774 34.644 1.00 85.88 986 LEU A CA 1
ATOM 7820 C C . LEU A 1 986 ? -77.384 -18.817 35.479 1.00 85.88 986 LEU A C 1
ATOM 7822 O O . LEU A 1 986 ? -76.801 -19.220 36.485 1.00 85.88 986 LEU A O 1
ATOM 7826 N N . HIS A 1 987 ? -77.335 -17.546 35.088 1.00 84.38 987 HIS A N 1
ATOM 7827 C CA . HIS A 1 987 ? -76.814 -16.453 35.909 1.00 84.38 987 HIS A CA 1
ATOM 7828 C C . HIS A 1 987 ? -77.966 -15.751 36.622 1.00 84.38 987 HIS A C 1
ATOM 7830 O O . HIS A 1 987 ? -78.940 -15.371 35.978 1.00 84.38 987 HIS A O 1
ATOM 7836 N N . ILE A 1 988 ? -77.824 -15.543 37.928 1.00 85.00 988 ILE A N 1
ATOM 7837 C CA . ILE A 1 988 ? -78.819 -14.898 38.784 1.00 85.00 988 ILE A CA 1
ATOM 7838 C C . ILE A 1 988 ? -78.218 -13.602 39.360 1.00 85.00 988 ILE A C 1
ATOM 7840 O O . ILE A 1 988 ? -77.023 -13.542 39.679 1.00 85.00 988 ILE A O 1
ATOM 7844 N N . ASP A 1 989 ? -79.022 -12.540 39.421 1.00 79.50 989 ASP A N 1
ATOM 7845 C CA . ASP A 1 989 ? -78.666 -11.208 39.938 1.00 79.50 989 ASP A CA 1
ATOM 7846 C C . ASP A 1 989 ? -79.901 -10.508 40.516 1.00 79.50 989 ASP A C 1
ATOM 7848 O O . ASP A 1 989 ? -81.029 -10.821 40.133 1.00 79.50 989 ASP A O 1
ATOM 7852 N N . PHE A 1 990 ? -79.688 -9.504 41.365 1.00 80.06 990 PHE A N 1
ATOM 7853 C CA . PHE A 1 990 ? -80.745 -8.572 41.755 1.00 80.06 990 PHE A CA 1
ATOM 7854 C C . PHE A 1 990 ? -80.598 -7.230 41.022 1.00 80.06 990 PHE A C 1
ATOM 7856 O O . PHE A 1 990 ? -79.502 -6.698 40.796 1.00 80.06 990 PHE A O 1
ATOM 7863 N N . ALA A 1 991 ? -81.735 -6.650 40.649 1.00 73.38 991 ALA A N 1
ATOM 7864 C CA . ALA A 1 991 ? -81.825 -5.296 40.124 1.00 73.38 991 ALA A CA 1
ATOM 7865 C C . ALA A 1 991 ? -82.893 -4.520 40.896 1.00 73.38 991 ALA A C 1
ATOM 7867 O O . ALA A 1 991 ? -84.077 -4.833 40.825 1.00 73.38 991 ALA A O 1
ATOM 7868 N N . GLY A 1 992 ? -82.467 -3.508 41.645 1.00 61.31 992 GLY A N 1
ATOM 7869 C CA . GLY A 1 992 ? -83.356 -2.668 42.436 1.00 61.31 992 GLY A CA 1
ATOM 7870 C C . GLY A 1 992 ? -82.635 -2.001 43.613 1.00 61.31 992 GLY A C 1
ATOM 7871 O O . GLY A 1 992 ? -81.422 -2.180 43.756 1.00 61.31 992 GLY A O 1
ATOM 7872 N N . PRO A 1 993 ? -83.372 -1.245 44.443 1.00 61.59 993 PRO A N 1
ATOM 7873 C CA . PRO A 1 993 ? -84.787 -0.921 44.253 1.00 61.59 993 PRO A CA 1
ATOM 7874 C C . PRO A 1 993 ? -84.998 0.080 43.101 1.00 61.59 993 PRO A C 1
ATOM 7876 O O . PRO A 1 993 ? -84.262 1.054 42.963 1.00 61.59 993 PRO A O 1
ATOM 7879 N N . PHE A 1 994 ? -86.021 -0.146 42.276 1.00 60.84 994 PHE A N 1
ATOM 7880 C CA . PHE A 1 994 ? -86.506 0.788 41.254 1.00 60.84 994 PHE A CA 1
ATOM 7881 C C . PHE A 1 994 ? -88.000 1.018 41.500 1.00 60.84 994 PHE A C 1
ATOM 7883 O O . PHE A 1 994 ? -88.752 0.053 41.626 1.00 60.84 994 PHE A O 1
ATOM 7890 N N . GLN A 1 995 ? -88.418 2.280 41.664 1.00 61.84 995 GLN A N 1
ATOM 7891 C CA . GLN A 1 995 ? -89.766 2.643 42.147 1.00 61.84 995 GLN A CA 1
ATOM 7892 C C . GLN A 1 995 ? -90.202 1.844 43.403 1.00 61.84 995 GLN A C 1
ATOM 7894 O O . GLN A 1 995 ? -91.341 1.399 43.520 1.00 61.84 995 GLN A O 1
ATOM 7899 N N . GLY A 1 996 ? -89.269 1.608 44.334 1.00 61.97 996 GLY A N 1
ATOM 7900 C CA . GLY A 1 996 ? -89.521 0.863 45.576 1.00 61.97 996 GLY A CA 1
ATOM 7901 C C . GLY A 1 996 ? -89.654 -0.661 45.434 1.00 61.97 996 GLY A C 1
ATOM 7902 O O . GLY A 1 996 ? -89.863 -1.327 46.441 1.00 61.97 996 GLY A O 1
ATOM 7903 N N . LYS A 1 997 ? -89.508 -1.232 44.229 1.00 68.44 997 LYS A N 1
ATOM 7904 C CA . LYS A 1 997 ? -89.554 -2.686 43.986 1.00 68.44 997 LYS A CA 1
ATOM 7905 C C . LYS A 1 997 ? -88.188 -3.235 43.580 1.00 68.44 997 LYS A C 1
ATOM 7907 O O . LYS A 1 997 ? -87.405 -2.545 42.925 1.00 68.44 997 LYS A O 1
ATOM 7912 N N . THR A 1 998 ? -87.918 -4.489 43.932 1.00 78.06 998 THR A N 1
ATOM 7913 C CA . THR A 1 998 ? -86.709 -5.214 43.519 1.00 78.06 998 THR A CA 1
ATOM 7914 C C . THR A 1 998 ? -87.080 -6.318 42.537 1.00 78.06 998 THR A C 1
ATOM 7916 O O . THR A 1 998 ? -88.150 -6.913 42.627 1.00 78.06 998 THR A O 1
ATOM 7919 N N . PHE A 1 999 ? -86.192 -6.596 41.587 1.00 80.56 999 PHE A N 1
ATOM 7920 C CA . PHE A 1 999 ? -86.383 -7.612 40.562 1.00 80.56 999 PHE A CA 1
ATOM 7921 C C . PHE A 1 999 ? -85.282 -8.671 40.665 1.00 80.56 999 PHE A C 1
ATOM 7923 O O . PHE A 1 999 ? -84.091 -8.344 40.715 1.00 80.56 999 PHE A O 1
ATOM 7930 N N . LEU A 1 1000 ? -85.688 -9.938 40.688 1.00 82.31 1000 LEU A N 1
ATOM 7931 C CA . LEU A 1 1000 ? -84.823 -11.093 40.490 1.00 82.31 1000 LEU A CA 1
ATOM 7932 C C . LEU A 1 1000 ? -84.627 -11.273 38.979 1.00 82.31 1000 LEU A C 1
ATOM 7934 O O . LEU A 1 1000 ? -85.593 -11.475 38.244 1.00 82.31 1000 LEU A O 1
ATOM 7938 N N . ILE A 1 1001 ? -83.383 -11.179 38.515 1.00 81.94 1001 ILE A N 1
ATOM 7939 C CA . ILE A 1 1001 ? -83.023 -11.371 37.108 1.00 81.94 1001 ILE A CA 1
ATOM 7940 C C . ILE A 1 1001 ? -82.361 -12.737 36.947 1.00 81.94 1001 ILE A C 1
ATOM 7942 O O . ILE A 1 1001 ? -81.376 -13.033 37.627 1.00 81.94 1001 ILE A O 1
ATOM 7946 N N . VAL A 1 1002 ? -82.866 -13.537 36.007 1.00 82.44 1002 VAL A N 1
ATOM 7947 C CA . VAL A 1 1002 ? -82.330 -14.856 35.649 1.00 82.44 1002 VAL A CA 1
ATOM 7948 C C . VAL A 1 1002 ? -81.997 -14.870 34.156 1.00 82.44 1002 VAL A C 1
ATOM 7950 O O . VAL A 1 1002 ? -82.826 -14.509 33.327 1.00 82.44 1002 VAL A O 1
ATOM 7953 N N . VAL A 1 1003 ? -80.773 -15.264 33.796 1.00 81.06 1003 VAL A N 1
ATOM 7954 C CA . VAL A 1 1003 ? -80.272 -15.231 32.409 1.00 81.06 1003 VAL A CA 1
ATOM 7955 C C . VAL A 1 1003 ? -79.656 -16.571 32.023 1.00 81.06 1003 VAL A C 1
ATOM 7957 O O . VAL A 1 1003 ? -78.708 -17.015 32.674 1.00 81.06 1003 VAL A O 1
ATOM 7960 N N . ASP A 1 1004 ? -80.113 -17.187 30.932 1.00 81.75 1004 ASP A N 1
ATOM 7961 C CA . ASP A 1 1004 ? -79.467 -18.391 30.396 1.00 81.75 1004 ASP A CA 1
ATOM 7962 C C . ASP A 1 1004 ? -78.141 -18.046 29.703 1.00 81.75 1004 ASP A C 1
ATOM 7964 O O . ASP A 1 1004 ? -78.070 -17.244 28.765 1.00 81.75 1004 ASP A O 1
ATOM 7968 N N . ALA A 1 1005 ? -77.063 -18.693 30.146 1.00 76.75 1005 ALA A N 1
ATOM 7969 C CA . ALA A 1 1005 ? -75.739 -18.533 29.571 1.00 76.75 1005 ALA A CA 1
ATOM 7970 C C . ALA A 1 1005 ? -75.633 -19.071 28.133 1.00 76.75 1005 ALA A C 1
ATOM 7972 O O . ALA A 1 1005 ? -74.711 -18.650 27.428 1.00 76.75 1005 ALA A O 1
ATOM 7973 N N . PHE A 1 1006 ? -76.529 -19.956 27.680 1.00 78.44 1006 PHE A N 1
ATOM 7974 C CA . PHE A 1 1006 ? -76.553 -20.449 26.299 1.00 78.44 1006 PHE A CA 1
ATOM 7975 C C . PHE A 1 1006 ? -77.395 -19.545 25.388 1.00 78.44 1006 PHE A C 1
ATOM 7977 O O . PHE A 1 1006 ? -76.830 -18.742 24.642 1.00 78.44 1006 PHE A O 1
ATOM 7984 N N . SER A 1 1007 ? -78.726 -19.623 25.495 1.00 77.06 1007 SER A N 1
ATOM 7985 C CA . SER A 1 1007 ? -79.688 -18.941 24.610 1.00 77.06 1007 SER A CA 1
ATOM 7986 C C . SER A 1 1007 ? -79.700 -17.415 24.744 1.00 77.06 1007 SER A C 1
ATOM 7988 O O . SER A 1 1007 ? -80.145 -16.718 23.835 1.00 77.06 1007 SER A O 1
ATOM 7990 N N . LYS A 1 1008 ? -79.200 -16.880 25.869 1.00 73.31 1008 LYS A N 1
ATOM 7991 C CA . LYS A 1 1008 ? -79.340 -15.470 26.278 1.00 73.31 1008 LYS A CA 1
ATOM 7992 C C . LYS A 1 1008 ? -80.792 -15.041 26.531 1.00 73.31 1008 LYS A C 1
ATOM 7994 O O . LYS A 1 1008 ? -81.063 -13.835 26.468 1.00 73.31 1008 LYS A O 1
ATOM 7999 N N . TRP A 1 1009 ? -81.677 -16.002 26.824 1.00 78.69 1009 TRP A N 1
ATOM 8000 C CA . TRP A 1 1009 ? -83.000 -15.756 27.406 1.00 78.69 1009 TRP A CA 1
ATOM 8001 C C . TRP A 1 1009 ? -82.874 -15.024 28.749 1.00 78.69 1009 TRP A C 1
ATOM 8003 O O . TRP A 1 1009 ? -81.859 -15.163 29.440 1.00 78.69 1009 TRP A O 1
ATOM 8013 N N . LEU A 1 1010 ? -83.886 -14.229 29.088 1.00 79.88 1010 LEU A N 1
ATOM 8014 C CA . LEU A 1 1010 ? -83.901 -13.296 30.211 1.00 79.88 1010 LEU A CA 1
ATOM 8015 C C . LEU A 1 1010 ? -85.275 -13.352 30.887 1.00 79.88 1010 LEU A C 1
ATOM 8017 O O . LEU A 1 1010 ? -86.244 -12.872 30.318 1.00 79.88 1010 LEU A O 1
ATOM 8021 N N . GLU A 1 1011 ? -85.337 -13.869 32.110 1.00 80.44 1011 GLU A N 1
ATOM 8022 C CA . GLU A 1 1011 ? -86.511 -13.738 32.978 1.00 80.44 1011 GLU A CA 1
ATOM 8023 C C . GLU A 1 1011 ? -86.290 -12.616 33.998 1.00 80.44 1011 GLU A C 1
ATOM 8025 O O . GLU A 1 1011 ? -85.192 -12.456 34.549 1.00 80.44 1011 GLU A O 1
ATOM 8030 N N . VAL A 1 1012 ? -87.341 -11.833 34.253 1.00 79.25 1012 VAL A N 1
ATOM 8031 C CA . VAL A 1 1012 ? -87.330 -10.689 35.178 1.00 79.25 1012 VAL A CA 1
ATOM 8032 C C . VAL A 1 1012 ? -88.548 -10.781 36.093 1.00 79.25 1012 VAL A C 1
ATOM 8034 O O . VAL A 1 1012 ? -89.655 -10.395 35.719 1.00 79.25 1012 VAL A O 1
ATOM 8037 N N . ILE A 1 1013 ? -88.338 -11.291 37.305 1.00 80.00 1013 ILE A N 1
ATOM 8038 C CA . ILE A 1 1013 ? -89.402 -11.549 38.281 1.00 80.00 1013 ILE A CA 1
ATOM 8039 C C . ILE A 1 1013 ? -89.423 -10.418 39.324 1.00 80.00 1013 ILE A C 1
ATOM 8041 O O . ILE A 1 1013 ? -88.415 -10.209 40.006 1.00 80.00 1013 ILE A O 1
ATOM 8045 N N . PRO A 1 1014 ? -90.530 -9.667 39.481 1.00 79.19 1014 PRO A N 1
ATOM 8046 C CA . PRO A 1 1014 ? -90.670 -8.690 40.558 1.00 79.19 1014 PRO A CA 1
ATOM 8047 C C . PRO A 1 1014 ? -90.848 -9.405 41.904 1.00 79.19 1014 PRO A C 1
ATOM 8049 O O . PRO A 1 1014 ? -91.776 -10.192 42.065 1.00 79.19 1014 PRO A O 1
ATOM 8052 N N . ILE A 1 1015 ? -90.002 -9.092 42.885 1.00 78.25 1015 ILE A N 1
ATOM 8053 C CA . ILE A 1 1015 ? -90.100 -9.621 44.252 1.00 78.25 1015 ILE A CA 1
ATOM 8054 C C . ILE A 1 1015 ? -90.479 -8.514 45.242 1.00 78.25 1015 ILE A C 1
ATOM 8056 O O . ILE A 1 1015 ? -89.960 -7.396 45.190 1.00 78.25 1015 ILE A O 1
ATOM 8060 N N . SER A 1 1016 ? -91.413 -8.826 46.141 1.00 68.50 1016 SER A N 1
ATOM 8061 C CA . SER A 1 1016 ? -91.890 -7.928 47.202 1.00 68.50 1016 SER A CA 1
ATOM 8062 C C . SER A 1 1016 ? -90.987 -7.920 48.436 1.00 68.50 1016 SER A C 1
ATOM 8064 O O . SER A 1 1016 ? -90.887 -6.897 49.106 1.00 68.50 1016 SER A O 1
ATOM 8066 N N . ASP A 1 1017 ? -90.312 -9.036 48.709 1.00 72.94 1017 ASP A N 1
ATOM 8067 C CA . ASP A 1 1017 ? -89.339 -9.199 49.788 1.00 72.94 1017 ASP A CA 1
ATOM 8068 C C . ASP A 1 1017 ? -88.098 -9.939 49.265 1.00 72.94 1017 ASP A C 1
ATOM 8070 O O . ASP A 1 1017 ? -88.182 -10.793 48.381 1.00 72.94 1017 ASP A O 1
ATOM 8074 N N . MET A 1 1018 ? -86.934 -9.614 49.824 1.00 69.62 1018 MET A N 1
ATOM 8075 C CA . MET A 1 1018 ? -85.651 -10.237 49.506 1.00 69.62 1018 MET A CA 1
ATOM 8076 C C . MET A 1 1018 ? -85.321 -11.388 50.469 1.00 69.62 1018 MET A C 1
ATOM 8078 O O . MET A 1 1018 ? -84.154 -11.586 50.816 1.00 69.62 1018 MET A O 1
ATOM 8082 N N . SER A 1 1019 ? -86.319 -12.158 50.914 1.00 79.12 1019 SER A N 1
ATOM 8083 C CA . SER A 1 1019 ? -86.076 -13.383 51.682 1.00 79.12 1019 SER A CA 1
ATOM 8084 C C . SER A 1 1019 ? -85.515 -14.497 50.792 1.00 79.12 1019 SER A C 1
ATOM 8086 O O . SER A 1 1019 ? -85.847 -14.613 49.610 1.00 79.12 1019 SER A O 1
ATOM 8088 N N . THR A 1 1020 ? -84.700 -15.385 51.371 1.00 80.38 1020 THR A N 1
ATOM 8089 C CA . THR A 1 1020 ? -84.270 -16.614 50.685 1.00 80.38 1020 THR A CA 1
ATOM 8090 C C . THR A 1 1020 ? -85.462 -17.451 50.223 1.00 80.38 1020 THR A C 1
ATOM 8092 O O . THR A 1 1020 ? -85.434 -18.023 49.134 1.00 80.38 1020 THR A O 1
ATOM 8095 N N . ARG A 1 1021 ? -86.509 -17.535 51.049 1.00 81.50 1021 ARG A N 1
ATOM 8096 C CA . ARG A 1 1021 ? -87.656 -18.409 50.812 1.00 81.50 1021 ARG A CA 1
ATOM 8097 C C . ARG A 1 1021 ? -88.430 -18.008 49.558 1.00 81.50 1021 ARG A C 1
ATOM 8099 O O . ARG A 1 1021 ? -88.647 -18.862 48.704 1.00 81.50 1021 ARG A O 1
ATOM 8106 N N . THR A 1 1022 ? -88.744 -16.722 49.408 1.00 81.50 1022 THR A N 1
ATOM 8107 C CA . THR A 1 1022 ? -89.407 -16.169 48.215 1.00 81.50 1022 THR A CA 1
ATOM 8108 C C . THR A 1 1022 ? -88.593 -16.469 46.952 1.00 81.50 1022 THR A C 1
ATOM 8110 O O . THR A 1 1022 ? -89.124 -16.955 45.960 1.00 81.50 1022 THR A O 1
ATOM 8113 N N . VAL A 1 1023 ? -87.270 -16.282 47.013 1.00 82.44 1023 VAL A N 1
ATOM 8114 C CA . VAL A 1 1023 ? -86.351 -16.569 45.897 1.00 82.44 1023 VAL A CA 1
ATOM 8115 C C . VAL A 1 1023 ? -86.318 -18.064 45.541 1.00 82.44 1023 VAL A C 1
ATOM 8117 O O . VAL A 1 1023 ? -86.244 -18.411 44.364 1.00 82.44 1023 VAL A O 1
ATOM 8120 N N . ILE A 1 1024 ? -86.399 -18.964 46.527 1.00 84.25 1024 ILE A N 1
ATOM 8121 C CA . ILE A 1 1024 ? -86.517 -20.413 46.294 1.00 84.25 1024 ILE A CA 1
ATOM 8122 C C . ILE A 1 1024 ? -87.870 -20.763 45.660 1.00 84.25 1024 ILE A C 1
ATOM 8124 O O . ILE A 1 1024 ? -87.917 -21.620 44.780 1.00 84.25 1024 ILE A O 1
ATOM 8128 N N . GLU A 1 1025 ? -88.963 -20.144 46.102 1.00 84.62 1025 GLU A N 1
ATOM 8129 C CA . GLU A 1 1025 ? -90.316 -20.422 45.609 1.00 84.62 1025 GLU A CA 1
ATOM 8130 C C . GLU A 1 1025 ? -90.481 -19.977 44.139 1.00 84.62 1025 GLU A C 1
ATOM 8132 O O . GLU A 1 1025 ? -90.945 -20.773 43.322 1.00 84.62 1025 GLU A O 1
ATOM 8137 N N . GLU A 1 1026 ? -89.962 -18.806 43.754 1.00 83.19 1026 GLU A N 1
ATOM 8138 C CA . GLU A 1 1026 ? -89.908 -18.353 42.350 1.00 83.19 1026 GLU A CA 1
ATOM 8139 C C . GLU A 1 1026 ? -88.996 -19.232 41.472 1.00 83.19 1026 GLU A C 1
ATOM 8141 O O . GLU A 1 1026 ? -89.380 -19.662 40.381 1.00 83.19 1026 GLU A O 1
ATOM 8146 N N . LEU A 1 1027 ? -87.798 -19.590 41.954 1.00 83.06 1027 LEU A N 1
ATOM 8147 C CA . LEU A 1 1027 ? -86.898 -20.478 41.205 1.00 83.06 1027 LEU A CA 1
ATOM 8148 C C . LEU A 1 1027 ? -87.472 -21.894 41.043 1.00 83.06 1027 LEU A C 1
ATOM 8150 O O . LEU A 1 1027 ? -87.217 -22.531 40.025 1.00 83.06 1027 LEU A O 1
ATOM 8154 N N . ARG A 1 1028 ? -88.285 -22.389 41.986 1.00 84.12 1028 ARG A N 1
ATOM 8155 C CA . ARG A 1 1028 ? -89.009 -23.662 41.817 1.00 84.12 1028 ARG A CA 1
ATOM 8156 C C . ARG A 1 1028 ? -90.031 -23.603 40.690 1.00 84.12 1028 ARG A C 1
ATOM 8158 O O . ARG A 1 1028 ? -90.138 -24.588 39.966 1.00 84.12 1028 ARG A O 1
ATOM 8165 N N . GLN A 1 1029 ? -90.740 -22.486 40.515 1.00 83.69 1029 GLN A N 1
ATOM 8166 C CA . GLN A 1 1029 ? -91.658 -22.321 39.383 1.00 83.69 1029 GLN A CA 1
ATOM 8167 C C . GLN A 1 1029 ? -90.887 -22.367 38.055 1.00 83.69 1029 GLN A C 1
ATOM 8169 O O . GLN A 1 1029 ? -91.222 -23.175 37.191 1.00 83.69 1029 GLN A O 1
ATOM 8174 N N . LEU A 1 1030 ? -89.784 -21.615 37.936 1.00 82.19 1030 LEU A N 1
ATOM 8175 C CA . LEU A 1 1030 ? -88.921 -21.642 36.745 1.00 82.19 1030 LEU A CA 1
ATOM 8176 C C . LEU A 1 1030 ? -88.304 -23.025 36.461 1.00 82.19 1030 LEU A C 1
ATOM 8178 O O . LEU A 1 1030 ? -88.161 -23.416 35.303 1.00 82.19 1030 LEU A O 1
ATOM 8182 N N . PHE A 1 1031 ? -87.927 -23.786 37.493 1.00 84.56 1031 PHE A N 1
ATOM 8183 C CA . PHE A 1 1031 ? -87.381 -25.138 37.309 1.00 84.56 1031 PHE A CA 1
ATOM 8184 C C . PHE A 1 1031 ? -88.475 -26.173 36.996 1.00 84.56 1031 PHE A C 1
ATOM 8186 O O . PHE A 1 1031 ? -88.173 -27.213 36.415 1.00 84.56 1031 PHE A O 1
ATOM 8193 N N . ALA A 1 1032 ? -89.738 -25.897 37.338 1.00 82.38 1032 ALA A N 1
ATOM 8194 C CA . ALA A 1 1032 ? -90.880 -26.720 36.949 1.00 82.38 1032 ALA A CA 1
ATOM 8195 C C . ALA A 1 1032 ? -91.312 -26.470 35.492 1.00 82.38 1032 ALA A C 1
ATOM 8197 O O . ALA A 1 1032 ? -91.687 -27.420 34.810 1.00 82.38 1032 ALA A O 1
ATOM 8198 N N . THR A 1 1033 ? -91.226 -25.231 34.988 1.00 79.81 1033 THR A N 1
ATOM 8199 C CA . THR A 1 1033 ? -91.575 -24.903 33.591 1.00 79.81 1033 THR A CA 1
ATOM 8200 C C . THR A 1 1033 ? -90.475 -25.243 32.585 1.00 79.81 1033 THR A C 1
ATOM 8202 O O . THR A 1 1033 ? -90.785 -25.675 31.478 1.00 79.81 1033 THR A O 1
ATOM 8205 N N . HIS A 1 1034 ? -89.199 -25.063 32.944 1.00 78.69 1034 HIS A N 1
ATOM 8206 C CA . HIS A 1 1034 ? -88.064 -25.226 32.017 1.00 78.69 1034 HIS A CA 1
ATOM 8207 C C . HIS A 1 1034 ? -87.138 -26.409 32.352 1.00 78.69 1034 HIS A C 1
ATOM 8209 O O . HIS A 1 1034 ? -86.202 -26.691 31.603 1.00 78.69 1034 HIS A O 1
ATOM 8215 N N . GLY A 1 1035 ? -87.398 -27.114 33.455 1.00 79.50 103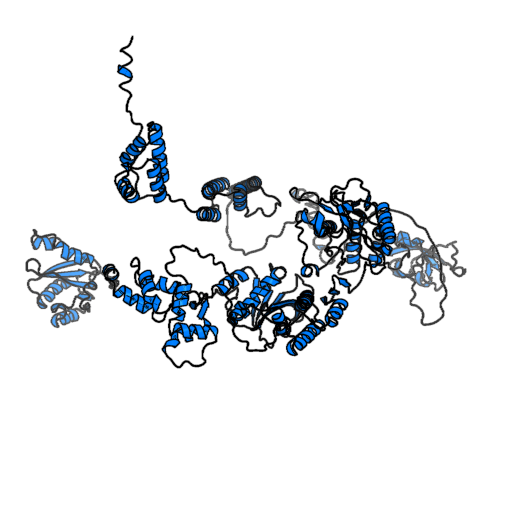5 GLY A N 1
ATOM 8216 C CA . GLY A 1 1035 ? -86.583 -28.229 33.933 1.00 79.50 1035 GLY A CA 1
ATOM 8217 C C . GLY A 1 1035 ? -85.416 -27.817 34.840 1.00 79.50 1035 GLY A C 1
ATOM 8218 O O . GLY A 1 1035 ? -85.091 -26.639 35.022 1.00 79.50 1035 GLY A O 1
ATOM 8219 N N . LEU A 1 1036 ? -84.776 -28.832 35.429 1.00 80.56 1036 LEU A N 1
ATOM 8220 C CA . LEU A 1 1036 ? -83.590 -28.677 36.273 1.00 80.56 1036 LEU A CA 1
ATOM 8221 C C . LEU A 1 1036 ? -82.340 -28.368 35.435 1.00 80.56 1036 LEU A C 1
ATOM 8223 O O . LEU A 1 1036 ? -82.188 -28.842 34.310 1.00 80.56 1036 LEU A O 1
ATOM 8227 N N . LEU A 1 1037 ? -81.422 -27.598 36.022 1.00 82.75 1037 LEU A N 1
ATOM 8228 C CA . LEU A 1 1037 ? -80.189 -27.140 35.381 1.00 82.75 1037 LEU A CA 1
ATOM 8229 C C . LEU A 1 1037 ? -78.922 -27.678 36.061 1.00 82.75 1037 LEU A C 1
ATOM 8231 O O . LEU A 1 1037 ? -78.937 -28.068 37.225 1.00 82.75 1037 LEU A O 1
ATOM 8235 N N . ASN A 1 1038 ? -77.785 -27.599 35.367 1.00 81.31 1038 ASN A N 1
ATOM 8236 C CA . ASN A 1 1038 ? -76.522 -28.139 35.876 1.00 81.31 1038 ASN A CA 1
ATOM 8237 C C . ASN A 1 1038 ? -75.758 -27.150 36.773 1.00 81.31 1038 ASN A C 1
ATOM 8239 O O . ASN A 1 1038 ? -75.024 -27.572 37.669 1.00 81.31 1038 ASN A O 1
ATOM 8243 N N . THR A 1 1039 ? -75.840 -25.833 36.533 1.00 83.44 1039 THR A N 1
ATOM 8244 C CA . THR A 1 1039 ? -75.082 -24.835 37.321 1.00 83.44 1039 THR A CA 1
ATOM 8245 C C . THR A 1 1039 ? -75.763 -23.465 37.435 1.00 83.44 1039 THR A C 1
ATOM 8247 O O . THR A 1 1039 ? -75.872 -22.740 36.449 1.00 83.44 1039 THR A O 1
ATOM 8250 N N . THR A 1 1040 ? -76.139 -23.054 38.647 1.00 85.38 1040 THR A N 1
ATOM 8251 C CA . THR A 1 1040 ? -76.506 -21.657 38.964 1.00 85.38 1040 THR A CA 1
ATOM 8252 C C . THR A 1 1040 ? -75.259 -20.836 39.293 1.00 85.38 1040 THR A C 1
ATOM 8254 O O . THR A 1 1040 ? -74.466 -21.249 40.145 1.00 85.38 1040 THR A O 1
ATOM 8257 N N . VAL A 1 1041 ? -75.123 -19.651 38.696 1.00 82.94 1041 VAL A N 1
ATOM 8258 C CA . VAL A 1 1041 ? -74.080 -18.661 39.004 1.00 82.94 1041 VAL A CA 1
ATOM 8259 C C . VAL A 1 1041 ? -74.702 -17.449 39.702 1.00 82.94 1041 VAL A C 1
ATOM 8261 O O . VAL A 1 1041 ? -75.651 -16.875 39.174 1.00 82.94 1041 VAL A O 1
ATOM 8264 N N . SER A 1 1042 ? -74.162 -17.026 40.847 1.00 83.69 1042 SER A N 1
ATOM 8265 C CA . SER A 1 1042 ? -74.609 -15.815 41.560 1.00 83.69 1042 SER A CA 1
ATOM 8266 C C . SER A 1 1042 ? -73.440 -14.993 42.112 1.00 83.69 1042 SER A C 1
ATOM 8268 O O . SER A 1 1042 ? -72.281 -15.423 42.113 1.00 83.69 1042 SER A O 1
ATOM 8270 N N . ASP A 1 1043 ? -73.757 -13.808 42.628 1.00 76.88 1043 ASP A N 1
ATOM 8271 C CA . ASP A 1 1043 ? -72.882 -13.079 43.543 1.00 76.88 1043 ASP A CA 1
ATOM 8272 C C . ASP A 1 1043 ? -72.944 -13.680 44.972 1.00 76.88 1043 ASP A C 1
ATOM 8274 O O . ASP A 1 1043 ? -73.392 -14.817 45.165 1.00 76.88 1043 ASP A O 1
ATOM 8278 N N . ASN A 1 1044 ? -72.460 -12.932 45.971 1.00 75.50 1044 ASN A N 1
ATOM 8279 C CA . ASN A 1 1044 ? -72.481 -13.327 47.385 1.00 75.50 1044 ASN A CA 1
ATOM 8280 C C . ASN A 1 1044 ? -73.573 -12.608 48.201 1.00 75.50 1044 ASN A C 1
ATOM 8282 O O . ASN A 1 1044 ? -73.382 -12.408 49.402 1.00 75.50 1044 ASN A O 1
ATOM 8286 N N . ALA A 1 1045 ? -74.696 -12.210 47.592 1.00 75.44 1045 ALA A N 1
ATOM 8287 C CA . ALA A 1 1045 ? -75.835 -11.700 48.353 1.00 75.44 1045 ALA A CA 1
ATOM 8288 C C . ALA A 1 1045 ? -76.290 -12.730 49.409 1.00 75.44 1045 ALA A C 1
ATOM 8290 O O . ALA A 1 1045 ? -76.268 -13.942 49.165 1.00 75.44 1045 ALA A O 1
ATOM 8291 N N . ALA A 1 1046 ? -76.687 -12.256 50.595 1.00 74.69 1046 ALA A N 1
ATOM 8292 C CA . ALA A 1 1046 ? -76.944 -13.104 51.765 1.00 74.69 1046 ALA A CA 1
ATOM 8293 C C . ALA A 1 1046 ? -77.969 -14.221 51.487 1.00 74.69 1046 ALA A C 1
ATOM 8295 O O . ALA A 1 1046 ? -77.813 -15.344 51.966 1.00 74.69 1046 ALA A O 1
ATOM 8296 N N . GLN A 1 1047 ? -78.953 -13.932 50.633 1.00 79.00 1047 GLN A N 1
ATOM 8297 C CA . GLN A 1 1047 ? -79.971 -14.855 50.137 1.00 79.00 1047 GLN A CA 1
ATOM 8298 C C . GLN A 1 1047 ? -79.336 -16.088 49.478 1.00 79.00 1047 GLN A C 1
ATOM 8300 O O . GLN A 1 1047 ? -79.570 -17.218 49.907 1.00 79.00 1047 GLN A O 1
ATOM 8305 N N . PHE A 1 1048 ? -78.464 -15.878 48.486 1.00 76.62 1048 PHE A N 1
ATOM 8306 C CA . PHE A 1 1048 ? -77.805 -16.954 47.739 1.00 76.62 1048 PHE A CA 1
ATOM 8307 C C . PHE A 1 1048 ? -76.708 -17.668 48.545 1.00 76.62 1048 PHE A C 1
ATOM 8309 O O . PHE A 1 1048 ? -76.323 -18.787 48.213 1.00 76.62 1048 PHE A O 1
ATOM 8316 N N . VAL A 1 1049 ? -76.183 -17.040 49.601 1.00 78.31 1049 VAL A N 1
ATOM 8317 C CA . VAL A 1 1049 ? -75.187 -17.652 50.499 1.00 78.31 1049 VAL A CA 1
ATOM 8318 C C . VAL A 1 1049 ? -75.845 -18.478 51.615 1.00 78.31 1049 VAL A C 1
ATOM 8320 O O . VAL A 1 1049 ? -75.207 -19.388 52.147 1.00 78.31 1049 VAL A O 1
ATOM 8323 N N . SER A 1 1050 ? -77.108 -18.206 51.953 1.00 83.75 1050 SER A N 1
ATOM 8324 C CA . SER A 1 1050 ? -77.826 -18.834 53.068 1.00 83.75 1050 SER A CA 1
ATOM 8325 C C . SER A 1 1050 ? -77.906 -20.370 52.996 1.00 83.75 1050 SER A C 1
ATOM 8327 O O . SER A 1 1050 ? -77.909 -20.987 51.926 1.00 83.75 1050 SER A O 1
ATOM 8329 N N . VAL A 1 1051 ? -77.990 -21.009 54.170 1.00 81.25 1051 VAL A N 1
ATOM 8330 C CA . VAL A 1 1051 ? -77.993 -22.478 54.304 1.00 81.25 1051 VAL A CA 1
ATOM 8331 C C . VAL A 1 1051 ? -79.194 -23.111 53.595 1.00 81.25 1051 VAL A C 1
ATOM 8333 O O . VAL A 1 1051 ? -79.040 -24.145 52.948 1.00 81.25 1051 VAL A O 1
ATOM 8336 N N . GLU A 1 1052 ? -80.367 -22.481 53.658 1.00 84.56 1052 GLU A N 1
ATOM 8337 C CA . GLU A 1 1052 ? -81.590 -22.951 52.993 1.00 84.56 1052 GLU A CA 1
ATOM 8338 C C . GLU A 1 1052 ? -81.435 -22.992 51.467 1.00 84.56 1052 GLU A C 1
ATOM 8340 O O . GLU A 1 1052 ? -81.793 -23.989 50.837 1.00 84.56 1052 GLU A O 1
ATOM 8345 N N . PHE A 1 1053 ? -80.826 -21.958 50.874 1.00 83.94 1053 PHE A N 1
ATOM 8346 C CA . PHE A 1 1053 ? -80.559 -21.898 49.435 1.00 83.94 1053 PHE A CA 1
ATOM 8347 C C . PHE A 1 1053 ? -79.577 -22.989 48.997 1.00 83.94 1053 PHE A C 1
ATOM 8349 O O . PHE A 1 1053 ? -79.824 -23.715 48.032 1.00 83.94 1053 PHE A O 1
ATOM 8356 N N . GLN A 1 1054 ? -78.496 -23.180 49.761 1.00 82.38 1054 GLN A N 1
ATOM 8357 C CA . GLN A 1 1054 ? -77.538 -24.256 49.507 1.00 82.38 1054 GLN A CA 1
ATOM 8358 C C . GLN A 1 1054 ? -78.170 -25.650 49.652 1.00 82.38 1054 GLN A C 1
ATOM 8360 O O . GLN A 1 1054 ? -77.843 -26.550 48.877 1.00 82.38 1054 GLN A O 1
ATOM 8365 N N . GLN A 1 1055 ? -79.074 -25.854 50.617 1.00 84.56 1055 GLN A N 1
ATOM 8366 C CA . GLN A 1 1055 ? -79.819 -27.109 50.750 1.00 84.56 1055 GLN A CA 1
ATOM 8367 C C . GLN A 1 1055 ? -80.785 -27.329 49.581 1.00 84.56 1055 GLN A C 1
ATOM 8369 O O . GLN A 1 1055 ? -80.869 -28.449 49.082 1.00 84.56 1055 GLN A O 1
ATOM 8374 N N . PHE A 1 1056 ? -81.489 -26.290 49.125 1.00 85.25 1056 PHE A N 1
ATOM 8375 C CA . PHE A 1 1056 ? -82.386 -26.373 47.971 1.00 85.25 1056 PHE A CA 1
ATOM 8376 C C . PHE A 1 1056 ? -81.638 -26.795 46.700 1.00 85.25 1056 PHE A C 1
ATOM 8378 O O . PHE A 1 1056 ? -82.012 -27.793 46.084 1.00 85.25 1056 PHE A O 1
ATOM 8385 N N . LEU A 1 1057 ? -80.537 -26.115 46.359 1.00 84.81 1057 LEU A N 1
ATOM 8386 C CA . LEU A 1 1057 ? -79.736 -26.465 45.182 1.00 84.81 1057 LEU A CA 1
ATOM 8387 C C . LEU A 1 1057 ? -79.134 -27.876 45.287 1.00 84.81 1057 LEU A C 1
ATOM 8389 O O . LEU A 1 1057 ? -79.198 -28.634 44.321 1.00 84.81 1057 LEU A O 1
ATOM 8393 N N . LYS A 1 1058 ? -78.642 -28.281 46.471 1.00 83.81 1058 LYS A N 1
ATOM 8394 C CA . LYS A 1 1058 ? -78.157 -29.655 46.712 1.00 83.81 1058 LYS A CA 1
ATOM 8395 C C . LYS A 1 1058 ? -79.242 -30.716 46.504 1.00 83.81 1058 LYS A C 1
ATOM 8397 O O . LYS A 1 1058 ? -78.948 -31.745 45.905 1.00 83.81 1058 LYS A O 1
ATOM 8402 N N . ARG A 1 1059 ? -80.484 -30.478 46.952 1.00 83.25 1059 ARG A N 1
ATOM 8403 C CA . ARG A 1 1059 ? -81.615 -31.406 46.736 1.00 83.25 1059 ARG A CA 1
ATOM 8404 C C . ARG A 1 1059 ? -81.985 -31.543 45.254 1.00 83.25 1059 ARG A C 1
ATOM 8406 O O . ARG A 1 1059 ? -82.402 -32.618 44.848 1.00 83.25 1059 ARG A O 1
ATOM 8413 N N . GLY A 1 1060 ? -81.794 -30.492 44.453 1.00 77.75 1060 GLY A N 1
ATOM 8414 C CA . GLY A 1 1060 ? -81.952 -30.531 42.993 1.00 77.75 1060 GLY A CA 1
ATOM 8415 C C . GLY A 1 1060 ? -80.718 -31.011 42.214 1.00 77.75 1060 GLY A C 1
ATOM 8416 O O . GLY A 1 1060 ? -80.722 -30.913 40.992 1.00 77.75 1060 GLY A O 1
ATOM 8417 N N . ALA A 1 1061 ? -79.652 -31.463 42.892 1.00 82.31 1061 ALA A N 1
ATOM 8418 C CA . ALA A 1 1061 ? -78.336 -31.781 42.314 1.00 82.31 1061 ALA A CA 1
ATOM 8419 C C . ALA A 1 1061 ? -77.651 -30.626 41.537 1.00 82.31 1061 ALA A C 1
ATOM 8421 O O . ALA A 1 1061 ? -76.702 -30.847 40.783 1.00 82.31 1061 ALA A O 1
ATOM 8422 N N . ILE A 1 1062 ? -78.083 -29.378 41.750 1.00 85.25 1062 ILE A N 1
ATOM 8423 C CA . ILE A 1 1062 ? -77.612 -28.197 41.017 1.00 85.25 1062 ILE A CA 1
ATOM 8424 C C . ILE A 1 1062 ? -76.295 -27.691 41.619 1.00 85.25 1062 ILE A C 1
ATOM 8426 O O . ILE A 1 1062 ? -76.203 -27.414 42.820 1.00 85.25 1062 ILE A O 1
ATOM 8430 N N . ARG A 1 1063 ? -75.266 -27.489 40.786 1.00 82.56 1063 ARG A N 1
ATOM 8431 C CA . ARG A 1 1063 ? -73.998 -26.895 41.235 1.00 82.56 1063 ARG A CA 1
ATOM 8432 C C . ARG A 1 1063 ? -74.145 -25.384 41.431 1.00 82.56 1063 ARG A C 1
ATOM 8434 O O . ARG A 1 1063 ? -74.441 -24.654 40.489 1.00 82.56 1063 ARG A O 1
ATOM 8441 N N . HIS A 1 1064 ? -73.854 -24.885 42.630 1.00 85.25 1064 HIS A N 1
ATOM 8442 C CA . HIS A 1 1064 ? -73.746 -23.442 42.876 1.00 85.25 1064 HIS A CA 1
ATOM 8443 C C . HIS A 1 1064 ? -72.320 -22.948 42.609 1.00 85.25 1064 HIS A C 1
ATOM 8445 O O . HIS A 1 1064 ? -71.359 -23.486 43.159 1.00 85.25 1064 HIS A O 1
ATOM 8451 N N . ALA A 1 1065 ? -72.181 -21.922 41.771 1.00 81.88 1065 ALA A N 1
ATOM 8452 C CA . ALA A 1 1065 ? -70.924 -21.234 41.506 1.00 81.88 1065 ALA A CA 1
ATOM 8453 C C . ALA A 1 1065 ? -71.040 -19.768 41.948 1.00 81.88 1065 ALA A C 1
ATOM 8455 O O . ALA A 1 1065 ? -71.819 -18.998 41.390 1.00 81.88 1065 ALA A O 1
ATOM 8456 N N . ARG A 1 1066 ? -70.260 -19.380 42.961 1.00 77.56 1066 ARG A N 1
ATOM 8457 C CA . ARG A 1 1066 ? -70.231 -18.007 43.480 1.00 77.56 1066 ARG A CA 1
ATOM 8458 C C . ARG A 1 1066 ? -69.058 -17.231 42.901 1.00 77.56 1066 ARG A C 1
ATOM 8460 O O . ARG A 1 1066 ? -67.972 -17.777 42.712 1.00 77.56 1066 ARG A O 1
ATOM 8467 N N . ILE A 1 1067 ? -69.289 -15.955 42.632 1.00 75.06 1067 ILE A N 1
ATOM 8468 C CA . ILE A 1 1067 ? -68.293 -15.032 42.082 1.00 75.06 1067 ILE A CA 1
ATOM 8469 C C . ILE A 1 1067 ? -67.432 -14.437 43.204 1.00 75.06 1067 ILE A C 1
ATOM 8471 O O . ILE A 1 1067 ? -67.889 -14.296 44.337 1.00 75.06 1067 ILE A O 1
ATOM 8475 N N . ALA A 1 1068 ? -66.179 -14.084 42.912 1.00 64.25 1068 ALA A N 1
ATOM 8476 C CA . ALA A 1 1068 ? -65.303 -13.436 43.884 1.00 64.25 1068 ALA A CA 1
ATOM 8477 C C . ALA A 1 1068 ? -65.840 -12.041 44.294 1.00 64.25 1068 ALA A C 1
ATOM 8479 O O . ALA A 1 1068 ? -66.277 -11.278 43.423 1.00 64.25 1068 ALA A O 1
ATOM 8480 N N . PRO A 1 1069 ? -65.791 -11.666 45.590 1.00 60.09 1069 PRO A N 1
ATOM 8481 C CA . PRO A 1 1069 ? -66.100 -10.306 46.035 1.00 60.09 1069 PRO A CA 1
ATOM 8482 C C . PRO A 1 1069 ? -65.329 -9.251 45.231 1.00 60.09 1069 PRO A C 1
ATOM 8484 O O . PRO A 1 1069 ? -64.191 -9.480 44.836 1.00 60.09 1069 PRO A O 1
ATOM 8487 N N . PHE A 1 1070 ? -65.955 -8.099 44.979 1.00 51.50 1070 PHE A N 1
ATOM 8488 C CA . PHE A 1 1070 ? -65.407 -6.992 44.174 1.00 51.50 1070 PHE A CA 1
ATOM 8489 C C . PHE A 1 1070 ? -65.103 -7.297 42.687 1.00 51.50 1070 PHE A C 1
ATOM 8491 O O . PHE A 1 1070 ? -64.649 -6.401 41.976 1.00 51.50 1070 PHE A O 1
ATOM 8498 N N . HIS A 1 1071 ? -65.456 -8.481 42.163 1.00 56.41 1071 HIS A N 1
ATOM 8499 C CA . HIS A 1 1071 ? -65.340 -8.826 40.735 1.00 56.41 1071 HIS A CA 1
ATOM 8500 C C . HIS A 1 1071 ? -66.706 -9.011 40.023 1.00 56.41 1071 HIS A C 1
ATOM 8502 O O . HIS A 1 1071 ? -66.955 -10.058 39.422 1.00 56.41 1071 HIS A O 1
ATOM 8508 N N . PRO A 1 1072 ? -67.611 -8.005 40.009 1.00 56.72 1072 PRO A N 1
ATOM 8509 C CA . PRO A 1 1072 ? -68.939 -8.135 39.388 1.00 56.72 1072 PRO A CA 1
ATOM 8510 C C . PRO A 1 1072 ? -68.887 -8.370 37.867 1.00 56.72 1072 PRO A C 1
ATOM 8512 O O . PRO A 1 1072 ? -69.814 -8.947 37.302 1.00 56.72 1072 PRO A O 1
ATOM 8515 N N . ALA A 1 1073 ? -67.785 -7.987 37.210 1.00 54.31 1073 ALA A N 1
ATOM 8516 C CA . ALA A 1 1073 ? -67.521 -8.263 35.796 1.00 54.31 1073 ALA A CA 1
ATOM 8517 C C . ALA A 1 1073 ? -67.479 -9.765 35.457 1.00 54.31 1073 ALA A C 1
ATOM 8519 O O . ALA A 1 1073 ? -67.659 -10.149 34.305 1.00 54.31 1073 ALA A O 1
ATOM 8520 N N . SER A 1 1074 ? -67.280 -10.631 36.455 1.00 56.94 1074 SER A N 1
ATOM 8521 C CA . SER A 1 1074 ? -67.334 -12.080 36.279 1.00 56.94 1074 SER A CA 1
ATOM 8522 C C . SER A 1 1074 ? -68.764 -12.638 36.220 1.00 56.94 1074 SER A C 1
ATOM 8524 O O . SER A 1 1074 ? -68.908 -13.837 36.007 1.00 56.94 1074 SER A O 1
ATOM 8526 N N . ASN A 1 1075 ? -69.838 -11.842 36.354 1.00 60.50 1075 ASN A N 1
ATOM 8527 C CA . ASN A 1 1075 ? -71.222 -12.350 36.276 1.00 60.50 1075 ASN A CA 1
ATOM 8528 C C . ASN A 1 1075 ? -71.783 -12.429 34.835 1.00 60.50 1075 ASN A C 1
ATOM 8530 O O . ASN A 1 1075 ? -72.922 -12.049 34.557 1.00 60.50 1075 ASN A O 1
ATOM 8534 N N . GLY A 1 1076 ? -70.985 -12.940 33.896 1.00 58.44 1076 GLY A N 1
ATOM 8535 C CA . GLY A 1 1076 ? -71.365 -13.042 32.481 1.00 58.44 1076 GLY A CA 1
ATOM 8536 C C . GLY A 1 1076 ? -71.264 -11.711 31.710 1.00 58.44 1076 GLY A C 1
ATOM 8537 O O . GLY A 1 1076 ? -70.802 -10.711 32.257 1.00 58.44 1076 GLY A O 1
ATOM 8538 N N . PRO A 1 1077 ? -71.641 -11.689 30.416 1.00 52.12 1077 PRO A N 1
ATOM 8539 C CA . PRO A 1 1077 ? -71.352 -10.570 29.516 1.00 52.12 1077 PRO A CA 1
ATOM 8540 C C . PRO A 1 1077 ? -72.038 -9.261 29.941 1.00 52.12 1077 PRO A C 1
ATOM 8542 O O . PRO A 1 1077 ? -73.254 -9.211 30.142 1.00 52.12 1077 PRO A O 1
ATOM 8545 N N . HIS A 1 1078 ? -71.243 -8.192 30.038 1.00 45.50 1078 HIS A N 1
ATOM 8546 C CA . HIS A 1 1078 ? -71.669 -6.886 30.552 1.00 45.50 1078 HIS A CA 1
ATOM 8547 C C . HIS A 1 1078 ? -72.803 -6.235 29.743 1.00 45.50 1078 HIS A C 1
ATOM 8549 O O . HIS A 1 1078 ? -73.669 -5.589 30.336 1.00 45.50 1078 HIS A O 1
ATOM 8555 N N . ASP A 1 1079 ? -72.821 -6.407 28.420 1.00 42.41 1079 ASP A N 1
ATOM 8556 C CA . ASP A 1 1079 ? -73.604 -5.560 27.509 1.00 42.41 1079 ASP A CA 1
ATOM 8557 C C . ASP A 1 1079 ? -75.117 -5.647 27.749 1.00 42.41 1079 ASP A C 1
ATOM 8559 O O . ASP A 1 1079 ? -75.793 -4.620 27.826 1.00 42.41 1079 ASP A O 1
ATOM 8563 N N . LYS A 1 1080 ? -75.661 -6.856 27.972 1.00 49.03 1080 LYS A N 1
ATOM 8564 C CA . LYS A 1 1080 ? -77.095 -7.027 28.276 1.00 49.03 1080 LYS A CA 1
ATOM 8565 C C . LYS A 1 1080 ? -77.477 -6.614 29.705 1.00 49.03 1080 LYS A C 1
ATOM 8567 O O . LYS A 1 1080 ? -78.590 -6.131 29.899 1.00 49.03 1080 LYS A O 1
ATOM 8572 N N . ARG A 1 1081 ? -76.571 -6.699 30.693 1.00 50.38 1081 ARG A N 1
ATOM 8573 C CA . ARG A 1 1081 ? -76.816 -6.124 32.038 1.00 50.38 1081 ARG A CA 1
ATOM 8574 C C . ARG A 1 1081 ? -76.851 -4.598 31.991 1.00 50.38 1081 ARG A C 1
ATOM 8576 O O . ARG A 1 1081 ? -77.689 -3.990 32.653 1.00 50.38 1081 ARG A O 1
ATOM 8583 N N . GLY A 1 1082 ? -75.980 -4.001 31.175 1.00 47.62 1082 GLY A N 1
ATOM 8584 C CA . GLY A 1 1082 ? -76.039 -2.585 30.822 1.00 47.62 1082 GLY A CA 1
ATOM 8585 C C . GLY A 1 1082 ? -77.365 -2.232 30.150 1.00 47.62 1082 GLY A C 1
ATOM 8586 O O . GLY A 1 1082 ? -78.015 -1.284 30.572 1.00 47.62 1082 GLY A O 1
ATOM 8587 N N . PHE A 1 1083 ? -77.819 -3.028 29.178 1.00 41.66 1083 PHE A N 1
ATOM 8588 C CA . PHE A 1 1083 ? -79.098 -2.806 28.494 1.00 41.66 1083 PHE A CA 1
ATOM 8589 C C . PHE A 1 1083 ? -80.317 -2.887 29.422 1.00 41.66 1083 PHE A C 1
ATOM 8591 O O . PHE A 1 1083 ? -81.191 -2.034 29.319 1.00 41.66 1083 PHE A O 1
ATOM 8598 N N . ALA A 1 1084 ? -80.364 -3.833 30.366 1.00 46.03 1084 ALA A N 1
ATOM 8599 C CA . ALA A 1 1084 ? -81.431 -3.882 31.368 1.00 46.03 1084 ALA A CA 1
ATOM 8600 C C . ALA A 1 1084 ? -81.385 -2.651 32.297 1.00 46.03 1084 ALA A C 1
ATOM 8602 O O . ALA A 1 1084 ? -82.337 -1.876 32.349 1.00 46.03 1084 ALA A O 1
ATOM 8603 N N . LYS A 1 1085 ? -80.245 -2.408 32.968 1.00 46.28 1085 LYS A N 1
ATOM 8604 C CA . LYS A 1 1085 ? -80.108 -1.329 33.969 1.00 46.28 1085 LYS A CA 1
ATOM 8605 C C . LYS A 1 1085 ? -80.152 0.089 33.354 1.00 46.28 1085 LYS A C 1
ATOM 8607 O O . LYS A 1 1085 ? -80.540 1.027 34.046 1.00 46.28 1085 LYS A O 1
ATOM 8612 N N . ASN A 1 1086 ? -79.841 0.257 32.062 1.00 40.19 1086 ASN A N 1
ATOM 8613 C CA . ASN A 1 1086 ? -80.027 1.516 31.320 1.00 40.19 1086 ASN A CA 1
ATOM 8614 C C . ASN A 1 1086 ? -81.384 1.610 30.601 1.00 40.19 1086 ASN A C 1
ATOM 8616 O O . ASN A 1 1086 ? -81.872 2.718 30.395 1.00 40.19 1086 ASN A O 1
ATOM 8620 N N . GLY A 1 1087 ? -82.013 0.487 30.245 1.00 45.09 1087 GLY A N 1
ATOM 8621 C CA . GLY A 1 1087 ? -83.375 0.450 29.706 1.00 45.09 1087 GLY A CA 1
ATOM 8622 C C . GLY A 1 1087 ? -84.388 0.959 30.730 1.00 45.09 1087 GLY A C 1
ATOM 8623 O O . GLY A 1 1087 ? -85.186 1.836 30.409 1.00 45.09 1087 GLY A O 1
ATOM 8624 N N . SER A 1 1088 ? -84.259 0.533 31.993 1.00 43.69 1088 SER A N 1
ATOM 8625 C CA . SER A 1 1088 ? -85.026 1.091 33.121 1.00 43.69 1088 SER A CA 1
ATOM 8626 C C . SER A 1 1088 ? -84.857 2.611 33.272 1.00 43.69 1088 SER A C 1
ATOM 8628 O O . SER A 1 1088 ? -85.794 3.294 33.662 1.00 43.69 1088 SER A O 1
ATOM 8630 N N . ARG A 1 1089 ? -83.685 3.164 32.919 1.00 42.50 1089 ARG A N 1
ATOM 8631 C CA . ARG A 1 1089 ? -83.396 4.613 32.956 1.00 42.50 1089 ARG A CA 1
ATOM 8632 C C . ARG A 1 1089 ? -83.920 5.400 31.746 1.00 42.50 1089 ARG A C 1
ATOM 8634 O O . ARG A 1 1089 ? -83.749 6.611 31.708 1.00 42.50 1089 ARG A O 1
ATOM 8641 N N . LYS A 1 1090 ? -84.522 4.744 30.748 1.00 42.84 1090 LYS A N 1
ATOM 8642 C CA . LYS A 1 1090 ? -85.159 5.394 29.584 1.00 42.84 1090 LYS A CA 1
ATOM 8643 C C . LYS A 1 1090 ? -86.691 5.295 29.594 1.00 42.84 1090 LYS A C 1
ATOM 8645 O O . LYS A 1 1090 ? -87.325 5.638 28.600 1.00 42.84 1090 LYS A O 1
ATOM 8650 N N . LEU A 1 1091 ? -87.282 4.813 30.688 1.00 46.78 1091 LEU A N 1
ATOM 8651 C CA . LEU A 1 1091 ? -88.717 4.547 30.827 1.00 46.78 1091 LEU A CA 1
ATOM 8652 C C . LEU A 1 1091 ? -89.263 5.158 32.127 1.00 46.78 1091 LEU A C 1
ATOM 8654 O O . LEU A 1 1091 ? -89.800 4.461 32.981 1.00 46.78 1091 LEU A O 1
ATOM 8658 N N . GLU A 1 1092 ? -89.132 6.477 32.275 1.00 45.75 1092 GLU A N 1
ATOM 8659 C CA . GLU A 1 1092 ? -89.619 7.214 33.456 1.00 45.75 1092 GLU A CA 1
ATOM 8660 C C . GLU A 1 1092 ? -91.152 7.422 33.469 1.00 45.75 1092 GLU A C 1
ATOM 8662 O O . GLU A 1 1092 ? -91.691 7.965 34.428 1.00 45.75 1092 GLU A O 1
ATOM 8667 N N . THR A 1 1093 ? -91.866 6.966 32.430 1.00 42.72 1093 THR A N 1
ATOM 8668 C CA . THR A 1 1093 ? -93.307 7.211 32.210 1.00 42.72 1093 THR A CA 1
ATOM 8669 C C . THR A 1 1093 ? -94.152 5.956 31.929 1.00 42.72 1093 THR A C 1
ATOM 8671 O O . THR A 1 1093 ? -95.331 6.083 31.610 1.00 42.72 1093 THR A O 1
ATOM 8674 N N . ALA A 1 1094 ? -93.587 4.746 32.033 1.00 47.03 1094 ALA A N 1
ATOM 8675 C CA . ALA A 1 1094 ? -94.294 3.485 31.760 1.00 47.03 1094 ALA A CA 1
ATOM 8676 C C . ALA A 1 1094 ? -94.708 2.750 33.049 1.00 47.03 1094 ALA A C 1
ATOM 8678 O O . ALA A 1 1094 ? -94.051 2.885 34.084 1.00 47.03 1094 ALA A O 1
ATOM 8679 N N . SER A 1 1095 ? -95.775 1.943 32.998 1.00 50.59 1095 SER A N 1
ATOM 8680 C CA . SER A 1 1095 ? -96.217 1.157 34.156 1.00 50.59 1095 SER A CA 1
ATOM 8681 C C . SER A 1 1095 ? -95.308 -0.056 34.401 1.00 50.59 1095 SER A C 1
ATOM 8683 O O . SER A 1 1095 ? -94.669 -0.577 33.486 1.00 50.59 1095 SER A O 1
ATOM 8685 N N . VAL A 1 1096 ? -95.280 -0.569 35.637 1.00 51.31 1096 VAL A N 1
ATOM 8686 C CA . VAL A 1 1096 ? -94.492 -1.773 35.987 1.00 51.31 1096 VAL A CA 1
ATOM 8687 C C . VAL A 1 1096 ? -94.918 -2.995 35.153 1.00 51.31 1096 VAL A C 1
ATOM 8689 O O . VAL A 1 1096 ? -94.091 -3.850 34.846 1.00 51.31 1096 VAL A O 1
ATOM 8692 N N . THR A 1 1097 ? -96.185 -3.045 34.735 1.00 51.72 1097 THR A N 1
ATOM 8693 C CA . THR A 1 1097 ? -96.750 -4.041 33.813 1.00 51.72 1097 THR A CA 1
ATOM 8694 C C . THR A 1 1097 ? -96.240 -3.908 32.373 1.00 51.72 1097 THR A C 1
ATOM 8696 O O . THR A 1 1097 ? -96.002 -4.926 31.730 1.00 51.72 1097 THR A O 1
ATOM 8699 N N . ASP A 1 1098 ? -95.989 -2.693 31.873 1.00 50.66 1098 ASP A N 1
ATOM 8700 C CA . ASP A 1 1098 ? -95.400 -2.489 30.535 1.00 50.66 1098 ASP A CA 1
ATOM 8701 C C . ASP A 1 1098 ? -93.934 -2.936 30.480 1.00 50.66 1098 ASP A C 1
ATOM 8703 O O . ASP A 1 1098 ? -93.446 -3.400 29.447 1.00 50.66 1098 ASP A O 1
ATOM 8707 N N . VAL A 1 1099 ? -93.218 -2.795 31.602 1.00 50.19 1099 VAL A N 1
ATOM 8708 C CA . VAL A 1 1099 ? -91.817 -3.217 31.722 1.00 50.19 1099 VAL A CA 1
ATOM 8709 C C . VAL A 1 1099 ? -91.711 -4.739 31.640 1.00 50.19 1099 VAL A C 1
ATOM 8711 O O . VAL A 1 1099 ? -90.897 -5.237 30.868 1.00 50.19 1099 VAL A O 1
ATOM 8714 N N . THR A 1 1100 ? -92.537 -5.491 32.375 1.00 49.31 1100 THR A N 1
ATOM 8715 C CA . THR A 1 1100 ? -92.516 -6.965 32.311 1.00 49.31 1100 THR A CA 1
ATOM 8716 C C . THR A 1 1100 ? -93.067 -7.506 30.990 1.00 49.31 1100 THR A C 1
ATOM 8718 O O . THR A 1 1100 ? -92.525 -8.478 30.470 1.00 49.31 1100 THR A O 1
ATOM 8721 N N . ALA A 1 1101 ? -94.070 -6.854 30.391 1.00 50.44 1101 ALA A N 1
ATOM 8722 C CA . ALA A 1 1101 ? -94.616 -7.244 29.088 1.00 50.44 1101 ALA A CA 1
ATOM 8723 C C . ALA A 1 1101 ? -93.629 -7.069 27.913 1.00 50.44 1101 ALA A C 1
ATOM 8725 O O . ALA A 1 1101 ? -93.789 -7.725 26.890 1.00 50.44 1101 ALA A O 1
ATOM 8726 N N . ARG A 1 1102 ? -92.605 -6.211 28.042 1.00 47.25 1102 ARG A N 1
ATOM 8727 C CA . ARG A 1 1102 ? -91.574 -5.974 27.008 1.00 47.25 1102 ARG A CA 1
ATOM 8728 C C . ARG A 1 1102 ? -90.322 -6.857 27.115 1.00 47.25 1102 ARG A C 1
ATOM 8730 O O . ARG A 1 1102 ? -89.411 -6.687 26.306 1.00 47.25 1102 ARG A O 1
ATOM 8737 N N . PHE A 1 1103 ? -90.256 -7.760 28.094 1.00 45.00 1103 PHE A N 1
ATOM 8738 C CA . PHE A 1 1103 ? -89.130 -8.690 28.277 1.00 45.00 1103 PHE A CA 1
ATOM 8739 C C . PHE A 1 1103 ? -89.504 -10.178 28.132 1.00 45.00 1103 PHE A C 1
ATOM 8741 O O . PHE A 1 1103 ? -88.625 -11.019 28.308 1.00 45.00 1103 PHE A O 1
ATOM 8748 N N . ARG A 1 1104 ? -90.761 -10.490 27.791 1.00 37.69 1104 ARG A N 1
ATOM 8749 C CA . ARG A 1 1104 ? -91.225 -11.829 27.387 1.00 37.69 1104 ARG A CA 1
ATOM 8750 C C . ARG A 1 1104 ? -91.286 -11.972 25.865 1.00 37.69 1104 ARG A C 1
ATOM 8752 O O . ARG A 1 1104 ? -91.426 -10.924 25.198 1.00 37.69 1104 ARG A O 1
#

Organism: NCBI:txid990121

Secondary structure (DSSP, 8-state):
--STTTTTGGGSS-------PPP-TT-GGGHHHHHHHHHHHHHHTT--SHHHHHHHHHHHS-HHHHHHHHHHHTTS-GGGS-HHHHHHHHHHHHSPPPPHHHHHHHHHH----TT--HHHHHHHHHHHHGGG--S-HHHHHHHHSGGG-TT-SS--HHHHHHHHHHHHHHHHHHHHHHHTT--S-----------PPPPPPPP--TTTSSSS-GGG-TTTTPBPTTT--BS--GGG-GGGGSS----------------------------SS-----S-EEEEEETTEEEEEEE-TT-SS-EEEHHHHHT-TTPPPBP----EE-TTSPEE-EEEEEEEEEEETTEEEEEEEEEESSS---EE-GGGTTTTT--------S---HHHHHHHHTGGGG-SS-----SPPPP--B-TTSPPPB-PPPP--HHHHHHHHHHHHHHHHTTSEEEESS-SSBEEEE-PBPTTSPBPPEE-TTTTGGGTB------PPPHHHHTSSEE---------TT-EEEETTEEEEESSPPTT-TTHHHHHHHHHHHHHTT-TT---BTTBEE---SSHHHHHHHHHHHHHHHHHTT----GGG---S-SEEEETTEEEESS-EEE-HHHHHHHHHPPPP-SHHHHHHHHHHHHHTGGG-TTHHHHHHHHHGGGSSS------HHHHHHHHHHHHGGGS--PBPPP-TTS-EEEEEEE-SSEEEEEEEEE-TTS-EEEEEEEEEEPPHHHHTS-HHHHHHHHHHHHHHHTHHHHTTSEEEEEES-GGGTTTS-TTSPPPSS--HHHHHHHHHHTTSEEEEEE--GGG-TTT--S------------PPP-----S---TT-SS-HHHHHHHHHH-TTHHHHHHHHHH---SS---GGGHHHHTTTTTEEEETTEEEETTEEEPPGGGHHHHHHHHHTT--HHHHHHHHHHHHEE-TTHHHHHHHHHHT-HHHHHT-PPPPPPPPPPPPPPSSTTSEEEEEEEEEETTEEEEEEEETTT--EEEEEES---HHHHHHHHHHHHHHH---SEEEE---HHHHSHHHHHHHHHTTPEEEEPPTT-GGGSS-HHHHHHHHHHGGG-TTS-HHHHHHT--

Foldseek 3Di:
DPVVVVVVVVPPPDPQDDDQAADDPVCLVCLVVSVVVLVVSCVVRVVPDFLSSLVVCCVRNDDVVLVVLCVQQPPDHSNVDTPVVSSVSSCCVSPNQDDLVVLVVCLVPDDDDDPHALVRSLVVSVVSCVSNPDPDSFVSSLVRLCPPPVPDPDDTSVNSSVVSNVVVVVVVVVVVVVVVVPPDDDDDDDDDDDDDDDDDDADAALAERHRDDLVPDPQQQPQEPVPRHGGHYVVNPCVVVPDDDDDDDDDDDDDDDDDDDDDDDDDDDDDDDDDPPPFDWDWKQWQNDTDIATEDAVAAAWEDEPVVVVVVVPDDFDADPDWDADPVRHIFAWPHKDWIFIDDPHQTDTDMYIYTYDDDGGHDYPSVCVSNVHDDDDDDDDDDFLQVVLCVVLVVQADPAAWAFPDDFDDFDFAPVDAAAEDDEDDDDPVCPVLVVVVVVVCVVSVQKDADDDQRHEFYWDWDADPVRHTDTATPCVVGVLVGGDPQDQPQDDPLVQQQAEADFFHFHAWDSNQWYAHPVGIITGGGDGDPRNCVQRVRLVVVCVLLPPLPQYHYDRHDGGGDDDDSNSVSVSSSSSSVSCVVRRTHDHPVPDDPPDQWDQDPQWIQHPFAIAGRPVLLVCLLPQDDDPALVSLVVSVVSLVVVQFQQFQLQQLCVVVVVCNDPPDDDDCDPSNVRSSNVSSVSSVDGRGAGDADPPFAWEKEWDFALFWIWIFIFTQDPVRDTHTNTIDIDTDDPVRSQDDRVSRRLVNVQVRCVVCVVRFQPDEHEYEDQDVVVCQQQPPPHDHDPFAAPSSVVSSVVCNNGHYHYDYDHCVPCPPHVRHPHDDDDDDDDDDDDDDDDDPDDPDVPPPDDVLVQLVLLCVFPQSVVLVVCLRVNDDPDDDDPVCVVVVVQSVQWHADPNFIDRRQATEGGPVCLVVVLVVLCPVNPALVSSVVVCVVHHDDPCSSVVNVVSLVPDPVSVVPDDDDDDPDDDADDQDDDWPQEKFWDKDDDDVNWIWIWIATSHPRAIATHIDPDPALVSVLVVVVVVCVVPNQHAEYEYEVDVSCVDPVNVVSCVVSNHHYDYDDPPPPVHRHDVPVVCVLNVVSVVCPDDDPVVSNVVRD

Sequence (1104 aa):
MAETQHVLATRMGSLRLCHIEEFDTSNPKEWNSYASRLMFYLEANKVSADANKRAVLLSSCGSALFKLMESLLSPAKPVERSFDEIISVLNDHFAPQPSEIVNRHIFYQHKQQPGETVAEFIADLRRLAQGCNFLDLETMLRDRLQLRLFAKKVLTFQMAQEEALSAEAACKHACEIRAVNVDSSAQNIHHMSSKRLTYKQANVCASCGGQHNRAFCRFKNAVCRCRQKAGHIERVCRSKQRHSKPQAKANAISVADTHQSYLLNCITYRSTPSLRSLKLSVFLSIEGKRCQLEVDSGSDVTIISEQTFEDFKKLKLAPTTLSLVSFLGKQVKLMGSCLVNVDYSIIHTRLRIFVAKGNCPNLLGLEWFEPLGIRIEGINHINSSPVESALRKYQAVFTPDLGCYAGEPVSLDLDPSVPPVRMKARKVPLALKEKIDMELDKLVKQKVLEPVSHPVWATPIVTPMKPDVSVRICGDNKRTINKALLKHAYPVPAVSHLLAITISCCSSLSTVDAQTIIKHRGAFRVKRLQFGVSAAPGIFQGVIDQLTKGIPGVLPYFDDILIAAKDESMLAKRLAMLLKRFYDAGLRLNAEKCKFCLRRIEFLGFDIDASGIHPSKQKVLAIHNTPQPRNKKELQTFLGLLNFYHSFLRNKATVAEPIHRLLDKETKWKWTKKHKKAFNQTKQLLSSDCVLTHYDVKKPLVLICDASPVGIGAVLCHQMPNGKEAPIAFYLRTLTSTERNYAQIDKEALAIIASVKKFHDYLYGRSFRIITDHKPLLGIFAPNEETPYILSPRMLRWTVMLGAYVYDICYRLGKLIDNADILSRLPTKIPDVEIPPPLEVLMLESDDTVIMKANDIARMSLKDPLISRVLNWAWKGWPAKLSDKKFKPFFIRQLEISVHKGCLLWGNRVVIPIQAHSRLLTMLHDGHPGIVRMKALARSYFWWPKMDEDIEKTVNTCDVCQSSRAAMPKAPGQSWEKPNNPWSRLHIDFAGPFQGKTFLIVVDAFSKWLEVIPISDMSTRTVIEELRQLFATHGLLNTTVSDNAAQFVSVEFQQFLKRGAIRHARIAPFHPASNGPHDKRGFAKNGSRKLETASVTDVTARFR

Radius of gyration: 52.92 Å; Cα contacts (8 Å, |Δi|>4): 1405; chains: 1; bounding box: 141×131×117 Å

Mean predicted aligned error: 24.61 Å

InterPro domains:
  IPR000477 Reverse transcriptase domain [PF00078] (519-608)
  IPR001584 Integrase, catalytic core [PF00665] (983-1072)
  IPR001584 Integrase, catalytic core [PS50994] (978-1076)
  IPR012337 Ribonuclease H-like superfamily [SSF53098] (981-1077)
  IPR021109 Aspartic peptidase domain superfamily [G3DSA:2.40.70.10] (277-376)
  IPR021109 Aspartic peptidase domain superfamily [SSF50630] (282-375)
  IPR036397 Ribonuclease H superfamily [G3DSA:3.30.420.10] (972-1080)
  IPR041577 Reverse transcriptase/retrotransposon-derived protein, RNase H-like domain [PF17919] (671-770)
  IPR041588 Integrase zinc-binding domain [PF17921] (913-965)
  IPR043128 Reverse transcriptase/Diguanylate cyclase domain [G3DSA:3.30.70.270] (490-608)
  IPR043128 Reverse transcriptase/Diguanylate cyclase domain [G3DSA:3.30.70.270] (617-698)
  IPR043502 DNA/RNA polymerase superfamily [SSF56672] (393-812)